Protein 5XV0 (pdb70)

Secondary structure (DSSP, 8-state):
-------TT-SSS-EEEEEEEE-TTSBSS-TT--------HHHHHHHHHHHHH-SEEEEEHHHHHHH--------HHHHHHHHHTTS-SS-EEEEE-TT----TT-HHHHSSSS-EEEEE-TTS-HHHHHHHHTTSEEEE-SSSS--HHHHHHHHHHTT--EEEEEE-HHHHHHHHHTT--SEEEEEE-SEE---TTS-BSS-SS---GGGPEEEEEEEEEEETTEEEEEEEEEEE--/----EEEEEEEEETTSBSS-TT--------HHHHHHHHHHHHH-SEEEEEHHHHHHH--------HHHHHHHHHTT--SS-EEEEE-TT----TT-HHHHSSSS-EEEEEETTS-HHHHHHHHTTSEEEEESSSS--HHHHHHHHHHTT--EEEEEE-HHHHHHHHHTT--SEEEEEEESEE---TTS-BSS-SS---TT--EEEEEEEEEEETTEEEEEEEE-/----EEEEEEEE-SS-BSS-TT------S-HHHHHHHHHHHHH-SEEEEEHHHHHHT--------HHHHHHHHHTTS-SS-EEEEE-TT----TTSHHHHSSSS-EEEEEESSS-HHHHHHHHTTSEEEEEESSS--HHHHHHHHHHTT--EEEE---HHHHHHHHHHT---EEEEEE-SEE--SSSS-BSS-SS---TT--EE--EEEEEEETTEEEEEEE--/---EEEEE--EETT-BSS-TT--------HHHHHHHHHHHHH-SEEEEEHHHHHHH--------HHHHHHHHHTTS-SS-EEEEE-TT----TTSHHHHSS-S-EEEEEESSS-HHHHHHHTTTSB--EEESSS--HHHHHHHHHHTT--EEEE-S-SHHHHHHHHHT--SEEEEEEESEE---SSS-BSS-SS---GGG-EE--EEEEEEETTEEEEEEE--/---EEEEEEEEETTSBSS-TT--------HHHHHHHHHHHHH-SEEEEEHHHHHHH--------HHHHHHHHHTTS-SS-EEEEE-TT----TT-HHHHSSSS-EEEEEETTS-HHHHHHHHTTSEEEEESSSS--HHHHHHHHHHTT--EEEEEE-HHHHHHHHHTT--SEEEEEEESEE---TTS-BSS-SS---TTS-EEEEEEEEEEETTEEEEEEEE-/---S----TT-SSS-EEEEEEEE-TTSBSS-TT------S-HHHHHHHHHHHHH-SEEEEEHHHHHHH--------HHHHHHHHHTTS-SS-EEEEE-TT----TT-HHHHSSSS-EEEEE-TTS-HHHHHHHHTTSEEEE-SSSS--HHHHHHHHHHTT--EEEEEE-HHHHHHHHHTT--SEEEEEE-SEE---TTS-BSS-SS---GGGPEEEEEEEEEEETTEEEEEEEEEEE--

B-factor: mean 44.78, std 20.6, range [16.48, 309.25]

Sequence (1371 aa):
GSHHHHHHGSMDRPFIFINSAMSADGKLSTKERKQVKISGKLNFERMDELRAHADAIMVGIGTVLADDPSLTVKSPERKAARKAAGKSENPVRVVVDSSARTPLNADIFKKGEGLRIIAVSNSAPEEKIRMLEEKALVIKTGAFRVDLTELAAKLKEMGINSLMVEGGATLNWGMLSAGLVDEVYTFVGNLIIGGKTAPTFTDGEGFTENELLGLELSSAEKIEDGILLKWKVKGKKNMDRPFIFINSAMSADGKLSTKERKQVKISGKLNFERMDELRAHADAIMVGIGTVLADDPSLTVKSPERKAARKAAGKSENPVRVVVDSSARTPLNADIFKKGEGLRIIAVSNSAPEEKIRMLEEKALVIKTGAFRVDLTELAAKLKEMGINSLMVEGGATLNWGMLSAGLVDEVYTFVGNLIIGGKTAPTFTDGEGFTENELLGLELSSAEKIEDGILLKWKVKMDRPFIFINSAMSADGKLSTKERKQVKISGKLNFERMDELRAHADAIMVGIGTVLADDPSLTVKSPERKAARKAAGKSENPVRVVVDSSARTPLNADIFKKGEGLRIIAVSNSAPEEKIRMLEEKALVIKTGAFRVDLTELAAKLKEMGINSLMVEGGATLNWGMLSAGLVDEVYTFVGNLIIGGKTAPTFTDGEGFTENELLGLELSSAEKIEDGILLKWKVKDRPFIFINSAMSADGKLSTKERKQVKISGKLNFERMDELRAHADAIMVGIGTVLADDPSLTVKSPERKAARKAAGKSENPVRVVVDSSARTPLNADIFKKGEGLRIIAVSNSAPEEKIRMLEEKALVIKTGAFRVDLTELAAKLKEMGINSLMVEGGATLNWGMLSAGLVDEVYTFVGNLIIGGKTAPTFTDGEGFTENELLGLELSSAEKIEDGILLKWKVKDRPFIFINSAMSADGKLSTKERKQVKISGKLNFERMDELRAHADAIMVGIGTVLADDPSLTVKSPERKAARKAAGKSENPVRVVVDSSARTPLNADIFKKGEGLRIIAVSNSAPEEKIRMLEEKALVIKTGAFRVDLTELAAKLKEMGINSLMVEGGATLNWGMLSAGLVDEVYTFVGNLIIGGKTAPTFTDGEGFTENELLGLELSSAEKIEDGILLKWKVKRGSHHHHHHGSMDRPFIFINSAMSADGKLSTKERKQVKISGKLNFERMDELRAHADAIMVGIGTVLADDPSLTVKSPERKAARKAAGKSENPVRVVVDSSARTPLNADIFKKGEGLRIIAVSNSAPEEKIRMLEEKALVIKTGAFRVDLTELAAKLKEMGINSLMVEGGATLNWGMLSAGLVDEVYTFVGNLIIGGKTAPTFTDGEGFTENELLGLELSSAEKIEDGILLKWKVKGKKN

Organism: Methanosarcina mazei (strain ATCC BAA-159 / DSM 3647 / Goe1 / Go1 / JCM 11833 / OCM 88) (NCBI:txid192952)

Structure (mmCIF, N/CA/C/O backbone):
data_5XV0
#
_entry.id   5XV0
#
_cell.length_a   117.098
_cell.length_b   117.098
_cell.length_c   380.382
_cell.angle_alpha   90.00
_cell.angle_beta   90.00
_cell.angle_gamma   120.00
#
_symmetry.space_group_name_H-M   'H 3'
#
loop_
_entity.id
_entity.type
_entity.pdbx_description
1 polymer 'Conserved protein'
2 non-polymer 'NADP NICOTINAMIDE-ADENINE-DINUCLEOTIDE PHOSPHATE'
3 water water
#
loop_
_atom_site.group_PDB
_atom_site.id
_atom_site.type_symbol
_atom_site.label_atom_id
_atom_site.label_alt_id
_atom_site.label_comp_id
_atom_site.label_asym_id
_atom_site.label_entity_id
_atom_site.label_seq_id
_atom_site.pdbx_PDB_ins_code
_atom_site.Cartn_x
_atom_site.Cartn_y
_atom_site.Cartn_z
_atom_site.occupancy
_atom_site.B_iso_or_equiv
_atom_site.auth_seq_id
_atom_site.auth_comp_id
_atom_site.auth_asym_id
_atom_site.auth_atom_id
_atom_site.pdbx_PDB_model_num
ATOM 1 N N . GLY A 1 3 ? -8.126 20.000 13.569 1.00 52.08 -9 GLY A N 1
ATOM 2 C CA . GLY A 1 3 ? -7.681 19.398 12.272 1.00 47.83 -9 GLY A CA 1
ATOM 3 C C . GLY A 1 3 ? -6.247 19.723 11.882 1.00 48.91 -9 GLY A C 1
ATOM 4 O O . GLY A 1 3 ? -5.694 20.757 12.285 1.00 49.54 -9 GLY A O 1
ATOM 5 N N . SER A 1 4 ? -5.660 18.826 11.091 1.00 42.46 -8 SER A N 1
ATOM 6 C CA . SER A 1 4 ? -4.299 18.943 10.586 1.00 41.22 -8 SER A CA 1
ATOM 7 C C . SER A 1 4 ? -4.235 19.482 9.136 1.00 38.73 -8 SER A C 1
ATOM 8 O O . SER A 1 4 ? -3.167 19.923 8.686 1.00 33.24 -8 SER A O 1
ATOM 11 N N . HIS A 1 5 ? -5.368 19.458 8.422 1.00 37.80 -7 HIS A N 1
ATOM 12 C CA . HIS A 1 5 ? -5.401 19.838 6.994 1.00 38.83 -7 HIS A CA 1
ATOM 13 C C . HIS A 1 5 ? -5.271 21.347 6.814 1.00 37.12 -7 HIS A C 1
ATOM 14 O O . HIS A 1 5 ? -6.008 22.119 7.412 1.00 35.86 -7 HIS A O 1
ATOM 21 N N . HIS A 1 6 ? -4.360 21.729 5.932 1.00 37.39 -6 HIS A N 1
ATOM 22 C CA . HIS A 1 6 ? -4.072 23.123 5.627 1.00 39.78 -6 HIS A CA 1
ATOM 23 C C . HIS A 1 6 ? -5.003 23.592 4.487 1.00 39.96 -6 HIS A C 1
ATOM 24 O O . HIS A 1 6 ? -4.804 23.254 3.307 1.00 36.08 -6 HIS A O 1
ATOM 31 N N . HIS A 1 7 ? -6.014 24.375 4.869 1.00 40.74 -5 HIS A N 1
ATOM 32 C CA . HIS A 1 7 ? -7.049 24.897 3.957 1.00 43.42 -5 HIS A CA 1
ATOM 33 C C . HIS A 1 7 ? -6.472 25.862 2.908 1.00 44.18 -5 HIS A C 1
ATOM 34 O O . HIS A 1 7 ? -6.018 26.973 3.219 1.00 43.06 -5 HIS A O 1
ATOM 41 N N . HIS A 1 8 ? -6.474 25.417 1.658 1.00 43.96 -4 HIS A N 1
ATOM 42 C CA . HIS A 1 8 ? -6.021 26.256 0.554 1.00 45.33 -4 HIS A CA 1
ATOM 43 C C . HIS A 1 8 ? -7.103 27.278 0.164 1.00 46.05 -4 HIS A C 1
ATOM 44 O O . HIS A 1 8 ? -8.295 27.113 0.471 1.00 47.58 -4 HIS A O 1
ATOM 51 N N . HIS A 1 9 ? -6.651 28.359 -0.459 1.00 46.59 -3 HIS A N 1
ATOM 52 C CA . HIS A 1 9 ? -7.513 29.421 -0.977 1.00 46.65 -3 HIS A CA 1
ATOM 53 C C . HIS A 1 9 ? -6.974 29.781 -2.374 1.00 46.36 -3 HIS A C 1
ATOM 54 O O . HIS A 1 9 ? -6.050 29.119 -2.871 1.00 39.69 -3 HIS A O 1
ATOM 61 N N . HIS A 1 10 ? -7.541 30.804 -3.014 1.00 47.10 -2 HIS A N 1
ATOM 62 C CA . HIS A 1 10 ? -7.106 31.208 -4.376 1.00 48.89 -2 HIS A CA 1
ATOM 63 C C . HIS A 1 10 ? -5.666 31.748 -4.501 1.00 47.39 -2 HIS A C 1
ATOM 64 O O . HIS A 1 10 ? -5.107 31.763 -5.603 1.00 45.73 -2 HIS A O 1
ATOM 71 N N . GLY A 1 11 ? -5.091 32.194 -3.383 1.00 47.42 -1 GLY A N 1
ATOM 72 C CA . GLY A 1 11 ? -3.685 32.626 -3.302 1.00 48.40 -1 GLY A CA 1
ATOM 73 C C . GLY A 1 11 ? -2.653 31.590 -2.827 1.00 50.49 -1 GLY A C 1
ATOM 74 O O . GLY A 1 11 ? -1.465 31.932 -2.699 1.00 54.72 -1 GLY A O 1
ATOM 75 N N . SER A 1 12 ? -3.070 30.346 -2.552 1.00 44.66 0 SER A N 1
ATOM 76 C CA . SER A 1 12 ? -2.113 29.268 -2.191 1.00 42.93 0 SER A CA 1
ATOM 77 C C . SER A 1 12 ? -1.263 28.896 -3.411 1.00 40.48 0 SER A C 1
ATOM 78 O O . SER A 1 12 ? -1.803 28.750 -4.497 1.00 43.89 0 SER A O 1
ATOM 81 N N . MET A 1 13 ? 0.047 28.725 -3.224 1.00 39.11 1 MET A N 1
ATOM 82 C CA . MET A 1 13 ? 1.005 28.624 -4.344 1.00 38.11 1 MET A CA 1
ATOM 83 C C . MET A 1 13 ? 1.173 27.205 -4.930 1.00 37.73 1 MET A C 1
ATOM 84 O O . MET A 1 13 ? 1.603 27.063 -6.066 1.00 37.27 1 MET A O 1
ATOM 89 N N . ASP A 1 14 ? 0.851 26.161 -4.164 1.00 35.17 2 ASP A N 1
ATOM 90 C CA . ASP A 1 14 ? 1.096 24.768 -4.603 1.00 35.77 2 ASP A CA 1
ATOM 91 C C . ASP A 1 14 ? 0.037 24.207 -5.576 1.00 32.26 2 ASP A C 1
ATOM 92 O O . ASP A 1 14 ? 0.344 23.368 -6.429 1.00 35.92 2 ASP A O 1
ATOM 97 N N . ARG A 1 15 ? -1.209 24.604 -5.387 1.00 26.60 3 ARG A N 1
ATOM 98 C CA . ARG A 1 15 ? -2.327 24.031 -6.134 1.00 26.23 3 ARG A CA 1
ATOM 99 C C . ARG A 1 15 ? -3.562 24.934 -6.035 1.00 25.98 3 ARG A C 1
ATOM 100 O O . ARG A 1 15 ? -3.635 25.778 -5.127 1.00 23.86 3 ARG A O 1
ATOM 108 N N . PRO A 1 16 ? -4.564 24.697 -6.909 1.00 26.07 4 PRO A N 1
ATOM 109 C CA . PRO A 1 16 ? -5.859 25.351 -6.740 1.00 24.85 4 PRO A CA 1
ATOM 110 C C . PRO A 1 16 ? -6.539 24.990 -5.433 1.00 25.58 4 PRO A C 1
ATOM 111 O O . PRO A 1 16 ? -6.199 23.977 -4.796 1.00 25.04 4 PRO A O 1
ATOM 115 N N . PHE A 1 17 ? -7.474 25.840 -5.006 1.00 23.28 5 PHE A N 1
ATOM 116 C CA . PHE A 1 17 ? -8.517 25.437 -4.111 1.00 21.84 5 PHE A CA 1
ATOM 117 C C . PHE A 1 17 ? -9.279 24.323 -4.859 1.00 23.58 5 PHE A C 1
ATOM 118 O O . PHE A 1 17 ? -9.562 24.472 -6.052 1.00 23.51 5 PHE A O 1
ATOM 126 N N . ILE A 1 18 ? -9.560 23.223 -4.170 1.00 23.36 6 ILE A N 1
ATOM 127 C CA . ILE A 1 18 ? -10.167 22.030 -4.783 1.00 23.31 6 ILE A CA 1
ATOM 128 C C . ILE A 1 18 ? -11.370 21.611 -3.987 1.00 22.27 6 ILE A C 1
ATOM 129 O O . ILE A 1 18 ? -11.289 21.393 -2.763 1.00 24.54 6 ILE A O 1
ATOM 134 N N . PHE A 1 19 ? -12.485 21.451 -4.683 1.00 22.46 7 PHE A N 1
ATOM 135 C CA . PHE A 1 19 ? -13.693 20.976 -4.049 1.00 22.50 7 PHE A CA 1
ATOM 136 C C . PHE A 1 19 ? -14.343 19.891 -4.903 1.00 22.28 7 PHE A C 1
ATOM 137 O O . PHE A 1 19 ? -14.311 19.958 -6.121 1.00 21.79 7 PHE A O 1
ATOM 145 N N . ILE A 1 20 ? -14.929 18.904 -4.232 1.00 21.63 8 ILE A N 1
ATOM 146 C CA . ILE A 1 20 ? -15.744 17.896 -4.896 1.00 22.21 8 ILE A CA 1
ATOM 147 C C . ILE A 1 20 ? -17.203 18.289 -4.760 1.00 20.84 8 ILE A C 1
ATOM 148 O O . ILE A 1 20 ? -17.645 18.654 -3.668 1.00 21.21 8 ILE A O 1
ATOM 153 N N . ASN A 1 21 ? -17.930 18.235 -5.871 1.00 21.82 9 ASN A N 1
ATOM 154 C CA . ASN A 1 21 ? -19.379 18.425 -5.874 1.00 22.59 9 ASN A CA 1
ATOM 155 C C . ASN A 1 21 ? -19.998 17.224 -6.587 1.00 21.55 9 ASN A C 1
ATOM 156 O O . ASN A 1 21 ? -19.715 16.993 -7.771 1.00 22.85 9 ASN A O 1
ATOM 161 N N . SER A 1 22 ? -20.776 16.450 -5.842 1.00 21.84 10 SER A N 1
ATOM 162 C CA . SER A 1 22 ? -21.494 15.276 -6.367 1.00 25.09 10 SER A CA 1
ATOM 163 C C . SER A 1 22 ? -22.900 15.214 -5.853 1.00 24.76 10 SER A C 1
ATOM 164 O O . SER A 1 22 ? -23.267 15.885 -4.879 1.00 26.43 10 SER A O 1
ATOM 167 N N . ALA A 1 23 ? -23.674 14.368 -6.515 1.00 24.77 11 ALA A N 1
ATOM 168 C CA . ALA A 1 23 ? -24.995 13.981 -6.077 1.00 25.05 11 ALA A CA 1
ATOM 169 C C . ALA A 1 23 ? -24.984 12.450 -5.854 1.00 24.99 11 ALA A C 1
ATOM 170 O O . ALA A 1 23 ? -24.550 11.693 -6.739 1.00 23.13 11 ALA A O 1
ATOM 172 N N . MET A 1 24 ? -25.434 12.011 -4.673 1.00 21.88 12 MET A N 1
ATOM 173 C CA . MET A 1 24 ? -25.498 10.596 -4.355 1.00 22.82 12 MET A CA 1
ATOM 174 C C . MET A 1 24 ? -26.838 10.205 -3.757 1.00 22.64 12 MET A C 1
ATOM 175 O O . MET A 1 24 ? -27.580 11.038 -3.232 1.00 21.08 12 MET A O 1
ATOM 180 N N . SER A 1 25 ? -27.123 8.909 -3.831 1.00 22.63 13 SER A N 1
ATOM 181 C CA . SER A 1 25 ? -28.310 8.343 -3.237 1.00 21.95 13 SER A CA 1
ATOM 182 C C . SER A 1 25 ? -28.169 8.347 -1.707 1.00 21.68 13 SER A C 1
ATOM 183 O O . SER A 1 25 ? -27.095 8.634 -1.175 1.00 21.56 13 SER A O 1
ATOM 186 N N . ALA A 1 26 ? -29.260 8.065 -1.005 1.00 21.50 14 ALA A N 1
ATOM 187 C CA . ALA A 1 26 ? -29.242 7.965 0.467 1.00 22.15 14 ALA A CA 1
ATOM 188 C C . ALA A 1 26 ? -28.290 6.894 0.988 1.00 22.22 14 ALA A C 1
ATOM 189 O O . ALA A 1 26 ? -27.836 6.971 2.147 1.00 22.51 14 ALA A O 1
ATOM 191 N N . ASP A 1 27 ? -28.024 5.896 0.151 1.00 21.95 15 ASP A N 1
ATOM 192 C CA . ASP A 1 27 ? -27.082 4.820 0.461 1.00 23.18 15 ASP A CA 1
ATOM 193 C C . ASP A 1 27 ? -25.699 5.018 -0.139 1.00 21.84 15 ASP A C 1
ATOM 194 O O . ASP A 1 27 ? -24.874 4.085 -0.123 1.00 23.30 15 ASP A O 1
ATOM 199 N N . GLY A 1 28 ? -25.426 6.225 -0.640 1.00 22.43 16 GLY A N 1
ATOM 200 C CA . GLY A 1 28 ? -24.074 6.615 -1.036 1.00 21.69 16 GLY A CA 1
ATOM 201 C C . GLY A 1 28 ? -23.659 6.294 -2.452 1.00 20.90 16 GLY A C 1
ATOM 202 O O . GLY A 1 28 ? -22.456 6.353 -2.744 1.00 19.71 16 GLY A O 1
ATOM 203 N N . LYS A 1 29 ? -24.613 5.971 -3.338 1.00 19.77 17 LYS A N 1
ATOM 204 C CA . LYS A 1 29 ? -24.272 5.581 -4.714 1.00 19.18 17 LYS A CA 1
ATOM 205 C C . LYS A 1 29 ? -24.357 6.732 -5.683 1.00 20.80 17 LYS A C 1
ATOM 206 O O . LYS A 1 29 ? -25.235 7.602 -5.552 1.00 19.40 17 LYS A O 1
ATOM 212 N N . LEU A 1 30 ? -23.449 6.740 -6.660 1.00 19.95 18 LEU A N 1
ATOM 213 C CA . LEU A 1 30 ? -23.446 7.767 -7.707 1.00 22.43 18 LEU A CA 1
ATOM 214 C C . LEU A 1 30 ? -24.238 7.357 -8.953 1.00 22.80 18 LEU A C 1
ATOM 215 O O . LEU A 1 30 ? -24.665 8.214 -9.716 1.00 21.33 18 LEU A O 1
ATOM 220 N N . SER A 1 31 ? -24.417 6.051 -9.152 1.00 22.01 19 SER A N 1
ATOM 221 C CA . SER A 1 31 ? -25.118 5.499 -10.324 1.00 23.10 19 SER A CA 1
ATOM 222 C C . SER A 1 31 ? -25.465 4.054 -9.995 1.00 22.99 19 SER A C 1
ATOM 223 O O . SER A 1 31 ? -25.088 3.583 -8.905 1.00 21.37 19 SER A O 1
ATOM 226 N N . THR A 1 32 ? -26.176 3.348 -10.893 1.00 23.56 20 THR A N 1
ATOM 227 C CA . THR A 1 32 ? -26.518 1.943 -10.667 1.00 24.07 20 THR A CA 1
ATOM 228 C C . THR A 1 32 ? -25.310 1.004 -10.785 1.00 25.83 20 THR A C 1
ATOM 229 O O . THR A 1 32 ? -24.234 1.380 -11.266 1.00 25.66 20 THR A O 1
ATOM 233 N N . LYS A 1 33 ? -25.518 -0.245 -10.371 1.00 29.61 21 LYS A N 1
ATOM 234 C CA . LYS A 1 33 ? -24.569 -1.340 -10.624 1.00 33.04 21 LYS A CA 1
ATOM 235 C C . LYS A 1 33 ? -24.171 -1.448 -12.085 1.00 33.35 21 LYS A C 1
ATOM 236 O O . LYS A 1 33 ? -23.097 -1.932 -12.374 1.00 34.10 21 LYS A O 1
ATOM 242 N N . GLU A 1 34 ? -25.042 -1.000 -12.995 1.00 35.06 22 GLU A N 1
ATOM 243 C CA . GLU A 1 34 ? -24.770 -1.012 -14.431 1.00 40.96 22 GLU A CA 1
ATOM 244 C C . GLU A 1 34 ? -24.076 0.300 -14.876 1.00 38.69 22 GLU A C 1
ATOM 245 O O . GLU A 1 34 ? -23.976 0.557 -16.072 1.00 34.95 22 GLU A O 1
ATOM 251 N N . ARG A 1 35 ? -23.615 1.115 -13.922 1.00 37.16 23 ARG A N 1
ATOM 252 C CA . ARG A 1 35 ? -23.064 2.455 -14.183 1.00 40.40 23 ARG A CA 1
ATOM 253 C C . ARG A 1 35 ? -23.978 3.331 -15.035 1.00 41.47 23 ARG A C 1
ATOM 254 O O . ARG A 1 35 ? -23.501 4.095 -15.879 1.00 43.35 23 ARG A O 1
ATOM 262 N N . LYS A 1 36 ? -25.288 3.206 -14.821 1.00 42.18 24 LYS A N 1
ATOM 263 C CA . LYS A 1 36 ? -26.265 4.036 -15.521 1.00 44.26 24 LYS A CA 1
ATOM 264 C C . LYS A 1 36 ? -26.563 5.245 -14.649 1.00 40.82 24 LYS A C 1
ATOM 265 O O . LYS A 1 36 ? -26.779 5.112 -13.445 1.00 38.44 24 LYS A O 1
ATOM 271 N N . GLN A 1 37 ? -26.536 6.414 -15.276 1.00 37.73 25 GLN A N 1
ATOM 272 C CA . GLN A 1 37 ? -26.900 7.665 -14.650 1.00 40.04 25 GLN A CA 1
ATOM 273 C C . GLN A 1 37 ? -28.386 7.657 -14.343 1.00 36.94 25 GLN A C 1
ATOM 274 O O . GLN A 1 37 ? -29.207 7.351 -15.210 1.00 35.84 25 GLN A O 1
ATOM 280 N N . VAL A 1 38 ? -28.737 7.977 -13.102 1.00 34.54 26 VAL A N 1
ATOM 281 C CA . VAL A 1 38 ? -30.136 8.109 -12.730 1.00 35.82 26 VAL A CA 1
ATOM 282 C C . VAL A 1 38 ? -30.416 9.469 -12.112 1.00 35.00 26 VAL A C 1
ATOM 283 O O . VAL A 1 38 ? -29.477 10.217 -11.770 1.00 34.48 26 VAL A O 1
ATOM 287 N N . LYS A 1 39 ? -31.708 9.774 -11.996 1.00 34.77 27 LYS A N 1
ATOM 288 C CA . LYS A 1 39 ? -32.211 11.006 -11.365 1.00 37.30 27 LYS A CA 1
ATOM 289 C C . LYS A 1 39 ? -32.012 10.961 -9.853 1.00 34.15 27 LYS A C 1
ATOM 290 O O . LYS A 1 39 ? -32.765 10.313 -9.122 1.00 31.65 27 LYS A O 1
ATOM 296 N N . ILE A 1 40 ? -30.998 11.668 -9.386 1.00 31.35 28 ILE A N 1
ATOM 297 C CA . ILE A 1 40 ? -30.771 11.842 -7.963 1.00 30.34 28 ILE A CA 1
ATOM 298 C C . ILE A 1 40 ? -31.349 13.183 -7.504 1.00 31.31 28 ILE A C 1
ATOM 299 O O . ILE A 1 40 ? -31.956 13.272 -6.437 1.00 34.17 28 ILE A O 1
ATOM 304 N N . SER A 1 41 ? -31.133 14.233 -8.276 1.00 31.77 29 SER A N 1
ATOM 305 C CA . SER A 1 41 ? -31.523 15.570 -7.835 1.00 35.71 29 SER A CA 1
ATOM 306 C C . SER A 1 41 ? -32.436 16.226 -8.830 1.00 33.87 29 SER A C 1
ATOM 307 O O . SER A 1 41 ? -32.600 15.748 -9.927 1.00 35.74 29 SER A O 1
ATOM 310 N N . GLY A 1 42 ? -32.993 17.358 -8.441 1.00 35.06 30 GLY A N 1
ATOM 311 C CA . GLY A 1 42 ? -33.980 18.042 -9.246 1.00 34.97 30 GLY A CA 1
ATOM 312 C C . GLY A 1 42 ? -33.443 19.367 -9.707 1.00 33.45 30 GLY A C 1
ATOM 313 O O . GLY A 1 42 ? -32.256 19.661 -9.545 1.00 30.98 30 GLY A O 1
ATOM 314 N N . LYS A 1 43 ? -34.358 20.179 -10.225 1.00 34.10 31 LYS A N 1
ATOM 315 C CA . LYS A 1 43 ? -34.032 21.448 -10.888 1.00 36.78 31 LYS A CA 1
ATOM 316 C C . LYS A 1 43 ? -33.243 22.388 -10.004 1.00 31.94 31 LYS A C 1
ATOM 317 O O . LYS A 1 43 ? -32.360 23.053 -10.494 1.00 31.83 31 LYS A O 1
ATOM 323 N N . LEU A 1 44 ? -33.564 22.442 -8.713 1.00 30.45 32 LEU A N 1
ATOM 324 C CA . LEU A 1 44 ? -32.941 23.405 -7.801 1.00 31.01 32 LEU A CA 1
ATOM 325 C C . LEU A 1 44 ? -31.487 23.055 -7.525 1.00 28.98 32 LEU A C 1
ATOM 326 O O . LEU A 1 44 ? -30.622 23.929 -7.553 1.00 26.42 32 LEU A O 1
ATOM 331 N N . ASN A 1 45 ? -31.205 21.780 -7.259 1.00 26.42 33 ASN A N 1
ATOM 332 C CA . ASN A 1 45 ? -29.805 21.359 -7.165 1.00 27.44 33 ASN A CA 1
ATOM 333 C C . ASN A 1 45 ? -29.062 21.555 -8.490 1.00 27.18 33 ASN A C 1
ATOM 334 O O . ASN A 1 45 ? -27.905 21.969 -8.482 1.00 27.48 33 ASN A O 1
ATOM 339 N N . PHE A 1 46 ? -29.711 21.271 -9.617 1.00 29.16 34 PHE A N 1
ATOM 340 C CA . PHE A 1 46 ? -29.099 21.548 -10.914 1.00 32.22 34 PHE A CA 1
ATOM 341 C C . PHE A 1 46 ? -28.759 23.035 -11.082 1.00 30.85 34 PHE A C 1
ATOM 342 O O . PHE A 1 46 ? -27.706 23.360 -11.598 1.00 27.77 34 PHE A O 1
ATOM 350 N N . GLU A 1 47 ? -29.621 23.935 -10.628 1.00 28.85 35 GLU A N 1
ATOM 351 C CA . GLU A 1 47 ? -29.280 25.369 -10.696 1.00 29.98 35 GLU A CA 1
ATOM 352 C C . GLU A 1 47 ? -28.088 25.763 -9.805 1.00 28.30 35 GLU A C 1
ATOM 353 O O . GLU A 1 47 ? -27.265 26.539 -10.239 1.00 28.44 35 GLU A O 1
ATOM 359 N N . ARG A 1 48 ? -28.050 25.271 -8.564 1.00 27.14 36 ARG A N 1
ATOM 360 C CA . ARG A 1 48 ? -26.900 25.447 -7.650 1.00 29.51 36 ARG A CA 1
ATOM 361 C C . ARG A 1 48 ? -25.609 24.924 -8.293 1.00 29.06 36 ARG A C 1
ATOM 362 O O . ARG A 1 48 ? -24.569 25.595 -8.284 1.00 27.69 36 ARG A O 1
ATOM 370 N N . MET A 1 49 ? -25.703 23.701 -8.811 1.00 31.34 37 MET A N 1
ATOM 371 C CA . MET A 1 49 ? -24.616 23.055 -9.560 1.00 32.72 37 MET A CA 1
ATOM 372 C C . MET A 1 49 ? -24.125 23.931 -10.726 1.00 28.78 37 MET A C 1
ATOM 373 O O . MET A 1 49 ? -22.914 24.054 -10.953 1.00 27.06 37 MET A O 1
ATOM 378 N N . ASP A 1 50 ? -25.053 24.512 -11.473 1.00 26.60 38 ASP A N 1
ATOM 379 C CA . ASP A 1 50 ? -24.709 25.354 -12.623 1.00 27.42 38 ASP A CA 1
ATOM 380 C C . ASP A 1 50 ? -24.040 26.675 -12.199 1.00 27.31 38 ASP A C 1
ATOM 381 O O . ASP A 1 50 ? -23.090 27.103 -12.851 1.00 27.42 38 ASP A O 1
ATOM 386 N N . GLU A 1 51 ? -24.502 27.275 -11.099 1.00 30.07 39 GLU A N 1
ATOM 387 C CA . GLU A 1 51 ? -23.854 28.443 -10.458 1.00 34.29 39 GLU A CA 1
ATOM 388 C C . GLU A 1 51 ? -22.428 28.160 -10.041 1.00 28.71 39 GLU A C 1
ATOM 389 O O . GLU A 1 51 ? -21.547 28.945 -10.324 1.00 26.11 39 GLU A O 1
ATOM 395 N N . LEU A 1 52 ? -22.208 27.030 -9.365 1.00 30.28 40 LEU A N 1
ATOM 396 C CA . LEU A 1 52 ? -20.843 26.573 -9.016 1.00 27.10 40 LEU A CA 1
ATOM 397 C C . LEU A 1 52 ? -19.904 26.387 -10.191 1.00 26.45 40 LEU A C 1
ATOM 398 O O . LEU A 1 52 ? -18.801 26.905 -10.167 1.00 26.30 40 LEU A O 1
ATOM 403 N N . ARG A 1 53 ? -20.304 25.605 -11.194 1.00 25.61 41 ARG A N 1
ATOM 404 C CA . ARG A 1 53 ? -19.551 25.509 -12.436 1.00 25.17 41 ARG A CA 1
ATOM 405 C C . ARG A 1 53 ? -19.152 26.893 -12.953 1.00 23.80 41 ARG A C 1
ATOM 406 O O . ARG A 1 53 ? -18.018 27.066 -13.338 1.00 21.78 41 ARG A O 1
ATOM 414 N N . ALA A 1 54 ? -20.078 27.852 -12.921 1.00 23.71 42 ALA A N 1
ATOM 415 C CA . ALA A 1 54 ? -19.829 29.190 -13.466 1.00 23.53 42 ALA A CA 1
ATOM 416 C C . ALA A 1 54 ? -18.722 29.941 -12.732 1.00 23.85 42 ALA A C 1
ATOM 417 O O . ALA A 1 54 ? -18.011 30.765 -13.337 1.00 24.59 42 ALA A O 1
ATOM 419 N N . HIS A 1 55 ? -18.591 29.685 -11.433 1.00 23.59 43 HIS A N 1
ATOM 420 C CA . HIS A 1 55 ? -17.574 30.337 -10.641 1.00 23.83 43 HIS A CA 1
ATOM 421 C C . HIS A 1 55 ? -16.259 29.602 -10.542 1.00 26.32 43 HIS A C 1
ATOM 422 O O . HIS A 1 55 ? -15.302 30.158 -10.005 1.00 25.88 43 HIS A O 1
ATOM 429 N N . ALA A 1 56 ? -16.202 28.362 -11.027 1.00 25.35 44 ALA A N 1
ATOM 430 C CA . ALA A 1 56 ? -14.939 27.598 -11.080 1.00 25.27 44 ALA A CA 1
ATOM 431 C C . ALA A 1 56 ? -14.043 28.064 -12.197 1.00 25.96 44 ALA A C 1
ATOM 432 O O . ALA A 1 56 ? -14.531 28.537 -13.226 1.00 25.97 44 ALA A O 1
ATOM 434 N N . ASP A 1 57 ? -12.721 27.905 -12.050 1.00 24.43 45 ASP A N 1
ATOM 435 C CA . ASP A 1 57 ? -11.812 28.137 -13.165 1.00 23.74 45 ASP A CA 1
ATOM 436 C C . ASP A 1 57 ? -11.688 26.886 -14.030 1.00 24.14 45 ASP A C 1
ATOM 437 O O . ASP A 1 57 ? -11.347 26.964 -15.202 1.00 21.41 45 ASP A O 1
ATOM 442 N N . ALA A 1 58 ? -11.948 25.720 -13.449 1.00 23.33 46 ALA A N 1
ATOM 443 C CA . ALA A 1 58 ? -11.798 24.464 -14.182 1.00 22.94 46 ALA A CA 1
ATOM 444 C C . ALA A 1 58 ? -12.679 23.391 -13.528 1.00 21.43 46 ALA A C 1
ATOM 445 O O . ALA A 1 58 ? -12.939 23.441 -12.324 1.00 22.43 46 ALA A O 1
ATOM 447 N N . ILE A 1 59 ? -13.196 22.503 -14.360 1.00 21.98 47 ILE A N 1
ATOM 448 C CA . ILE A 1 59 ? -14.002 21.373 -13.948 1.00 23.38 47 ILE A CA 1
ATOM 449 C C . ILE A 1 59 ? -13.210 20.117 -14.355 1.00 23.22 47 ILE A C 1
ATOM 450 O O . ILE A 1 59 ? -12.773 20.024 -15.510 1.00 22.93 47 ILE A O 1
ATOM 455 N N . MET A 1 60 ? -13.051 19.173 -13.421 1.00 22.87 48 MET A N 1
ATOM 456 C CA . MET A 1 60 ? -12.317 17.912 -13.671 1.00 25.50 48 MET A CA 1
ATOM 457 C C . MET A 1 60 ? -13.212 16.691 -13.481 1.00 23.19 48 MET A C 1
ATOM 458 O O . MET A 1 60 ? -13.935 16.609 -12.499 1.00 21.60 48 MET A O 1
ATOM 463 N N . VAL A 1 61 ? -13.081 15.722 -14.373 1.00 22.29 49 VAL A N 1
ATOM 464 C CA . VAL A 1 61 ? -13.842 14.495 -14.296 1.00 23.74 49 VAL A CA 1
ATOM 465 C C . VAL A 1 61 ? -12.935 13.322 -14.699 1.00 23.52 49 VAL A C 1
ATOM 466 O O . VAL A 1 61 ? -11.938 13.522 -15.389 1.00 21.39 49 VAL A O 1
ATOM 470 N N . GLY A 1 62 ? -13.263 12.106 -14.264 1.00 24.42 50 GLY A N 1
ATOM 471 C CA . GLY A 1 62 ? -12.517 10.937 -14.701 1.00 23.40 50 GLY A CA 1
ATOM 472 C C . GLY A 1 62 ? -12.996 10.385 -16.044 1.00 24.86 50 GLY A C 1
ATOM 473 O O . GLY A 1 62 ? -14.147 10.597 -16.481 1.00 22.20 50 GLY A O 1
ATOM 474 N N . ILE A 1 63 ? -12.094 9.645 -16.685 1.00 23.59 51 ILE A N 1
ATOM 475 C CA . ILE A 1 63 ? -12.368 8.940 -17.935 1.00 24.78 51 ILE A CA 1
ATOM 476 C C . ILE A 1 63 ? -13.602 8.021 -17.831 1.00 25.15 51 ILE A C 1
ATOM 477 O O . ILE A 1 63 ? -14.343 7.896 -18.813 1.00 24.00 51 ILE A O 1
ATOM 482 N N . GLY A 1 64 ? -13.803 7.403 -16.664 1.00 23.40 52 GLY A N 1
ATOM 483 C CA . GLY A 1 64 ? -14.987 6.536 -16.411 1.00 27.20 52 GLY A CA 1
ATOM 484 C C . GLY A 1 64 ? -16.312 7.284 -16.619 1.00 25.94 52 GLY A C 1
ATOM 485 O O . GLY A 1 64 ? -17.261 6.749 -17.225 1.00 25.51 52 GLY A O 1
ATOM 486 N N . THR A 1 65 ? -16.360 8.539 -16.158 1.00 23.83 53 THR A N 1
ATOM 487 C CA . THR A 1 65 ? -17.542 9.416 -16.364 1.00 23.75 53 THR A CA 1
ATOM 488 C C . THR A 1 65 ? -17.699 9.801 -17.822 1.00 23.92 53 THR A C 1
ATOM 489 O O . THR A 1 65 ? -18.818 9.755 -18.368 1.00 24.93 53 THR A O 1
ATOM 493 N N . VAL A 1 66 ? -16.597 10.102 -18.495 1.00 23.10 54 VAL A N 1
ATOM 494 C CA . VAL A 1 66 ? -16.668 10.441 -19.911 1.00 24.27 54 VAL A CA 1
ATOM 495 C C . VAL A 1 66 ? -17.233 9.246 -20.687 1.00 27.37 54 VAL A C 1
ATOM 496 O O . VAL A 1 66 ? -18.164 9.409 -21.484 1.00 24.88 54 VAL A O 1
ATOM 500 N N . LEU A 1 67 ? -16.728 8.042 -20.405 1.00 27.01 55 LEU A N 1
ATOM 501 C CA . LEU A 1 67 ? -17.172 6.859 -21.149 1.00 27.24 55 LEU A CA 1
ATOM 502 C C . LEU A 1 67 ? -18.619 6.484 -20.825 1.00 26.87 55 LEU A C 1
ATOM 503 O O . LEU A 1 67 ? -19.354 6.130 -21.726 1.00 28.51 55 LEU A O 1
ATOM 508 N N . ALA A 1 68 ? -19.025 6.598 -19.571 1.00 26.86 56 ALA A N 1
ATOM 509 C CA . ALA A 1 68 ? -20.386 6.240 -19.173 1.00 28.45 56 ALA A CA 1
ATOM 510 C C . ALA A 1 68 ? -21.426 7.271 -19.627 1.00 28.96 56 ALA A C 1
ATOM 511 O O . ALA A 1 68 ? -22.485 6.887 -20.163 1.00 28.23 56 ALA A O 1
ATOM 513 N N . ASP A 1 69 ? -21.122 8.563 -19.422 1.00 27.44 57 ASP A N 1
ATOM 514 C CA . ASP A 1 69 ? -22.126 9.638 -19.524 1.00 30.08 57 ASP A CA 1
ATOM 515 C C . ASP A 1 69 ? -21.937 10.628 -20.667 1.00 30.15 57 ASP A C 1
ATOM 516 O O . ASP A 1 69 ? -22.874 11.344 -20.996 1.00 29.71 57 ASP A O 1
ATOM 521 N N . ASP A 1 70 ? -20.739 10.665 -21.256 1.00 29.36 58 ASP A N 1
ATOM 522 C CA . ASP A 1 70 ? -20.364 11.597 -22.297 1.00 30.87 58 ASP A CA 1
ATOM 523 C C . ASP A 1 70 ? -20.832 13.057 -22.028 1.00 29.82 58 ASP A C 1
ATOM 524 O O . ASP A 1 70 ? -21.415 13.696 -22.910 1.00 28.10 58 ASP A O 1
ATOM 529 N N . PRO A 1 71 ? -20.557 13.578 -20.818 1.00 28.42 59 PRO A N 1
ATOM 530 C CA . PRO A 1 71 ? -21.030 14.926 -20.464 1.00 29.32 59 PRO A CA 1
ATOM 531 C C . PRO A 1 71 ? -20.264 16.021 -21.225 1.00 28.79 59 PRO A C 1
ATOM 532 O O . PRO A 1 71 ? -19.098 15.811 -21.627 1.00 29.91 59 PRO A O 1
ATOM 536 N N . SER A 1 72 ? -20.908 17.160 -21.447 1.00 24.99 60 SER A N 1
ATOM 537 C CA . SER A 1 72 ? -20.216 18.311 -22.046 1.00 26.29 60 SER A CA 1
ATOM 538 C C . SER A 1 72 ? -19.391 19.144 -21.003 1.00 24.81 60 SER A C 1
ATOM 539 O O . SER A 1 72 ? -18.430 19.825 -21.380 1.00 22.78 60 SER A O 1
ATOM 542 N N . LEU A 1 73 ? -19.789 19.069 -19.727 1.00 25.57 61 LEU A N 1
ATOM 543 C CA . LEU A 1 73 ? -19.245 19.867 -18.610 1.00 28.79 61 LEU A CA 1
ATOM 544 C C . LEU A 1 73 ? -19.303 21.370 -18.883 1.00 28.75 61 LEU A C 1
ATOM 545 O O . LEU A 1 73 ? -18.396 22.112 -18.501 1.00 29.33 61 LEU A O 1
ATOM 550 N N . THR A 1 74 ? -20.356 21.805 -19.576 1.00 28.08 62 THR A N 1
ATOM 551 C CA . THR A 1 74 ? -20.557 23.211 -19.879 1.00 27.82 62 THR A CA 1
ATOM 552 C C . THR A 1 74 ? -21.474 23.852 -18.839 1.00 29.07 62 THR A C 1
ATOM 553 O O . THR A 1 74 ? -22.335 23.193 -18.242 1.00 28.27 62 THR A O 1
ATOM 557 N N . VAL A 1 75 ? -21.318 25.160 -18.676 1.00 26.91 63 VAL A N 1
ATOM 558 C CA . VAL A 1 75 ? -22.299 25.971 -17.992 1.00 26.72 63 VAL A CA 1
ATOM 559 C C . VAL A 1 75 ? -23.507 26.059 -18.925 1.00 28.55 63 VAL A C 1
ATOM 560 O O . VAL A 1 75 ? -23.338 26.299 -20.110 1.00 26.26 63 VAL A O 1
ATOM 564 N N . LYS A 1 76 ? -24.713 25.858 -18.393 1.00 33.28 64 LYS A N 1
ATOM 565 C CA . LYS A 1 76 ? -25.964 25.901 -19.194 1.00 38.76 64 LYS A CA 1
ATOM 566 C C . LYS A 1 76 ? -26.651 27.270 -19.266 1.00 41.14 64 LYS A C 1
ATOM 567 O O . LYS A 1 76 ? -26.998 27.709 -20.359 1.00 46.33 64 LYS A O 1
ATOM 573 N N . SER A 1 77 ? -26.809 27.960 -18.136 1.00 38.62 65 SER A N 1
ATOM 574 C CA . SER A 1 77 ? -27.483 29.287 -18.125 1.00 40.70 65 SER A CA 1
ATOM 575 C C . SER A 1 77 ? -26.828 30.325 -19.064 1.00 41.11 65 SER A C 1
ATOM 576 O O . SER A 1 77 ? -25.666 30.667 -18.873 1.00 36.20 65 SER A O 1
ATOM 579 N N . PRO A 1 78 ? -27.562 30.833 -20.072 1.00 43.17 66 PRO A N 1
ATOM 580 C CA . PRO A 1 78 ? -26.989 31.901 -20.923 1.00 42.41 66 PRO A CA 1
ATOM 581 C C . PRO A 1 78 ? -26.546 33.143 -20.158 1.00 42.32 66 PRO A C 1
ATOM 582 O O . PRO A 1 78 ? -25.563 33.790 -20.546 1.00 46.70 66 PRO A O 1
ATOM 586 N N . GLU A 1 79 ? -27.241 33.453 -19.067 1.00 42.17 67 GLU A N 1
ATOM 587 C CA . GLU A 1 79 ? -26.891 34.574 -18.196 1.00 44.06 67 GLU A CA 1
ATOM 588 C C . GLU A 1 79 ? -25.557 34.390 -17.466 1.00 40.15 67 GLU A C 1
ATOM 589 O O . GLU A 1 79 ? -24.802 35.354 -17.295 1.00 39.98 67 GLU A O 1
ATOM 595 N N . ARG A 1 80 ? -25.298 33.167 -16.995 1.00 36.63 68 ARG A N 1
ATOM 596 C CA . ARG A 1 80 ? -24.039 32.853 -16.308 1.00 34.15 68 ARG A CA 1
ATOM 597 C C . ARG A 1 80 ? -22.887 32.950 -17.304 1.00 31.79 68 ARG A C 1
ATOM 598 O O . ARG A 1 80 ? -21.826 33.489 -16.998 1.00 29.86 68 ARG A O 1
ATOM 606 N N . LYS A 1 81 ? -23.115 32.419 -18.498 1.00 32.05 69 LYS A N 1
ATOM 607 C CA . LYS A 1 81 ? -22.095 32.391 -19.556 1.00 33.76 69 LYS A CA 1
ATOM 608 C C . LYS A 1 81 ? -21.730 33.806 -20.048 1.00 32.11 69 LYS A C 1
ATOM 609 O O . LYS A 1 81 ? -20.551 34.127 -20.273 1.00 27.13 69 LYS A O 1
ATOM 615 N N . ALA A 1 82 ? -22.760 34.634 -20.196 1.00 33.28 70 ALA A N 1
ATOM 616 C CA . ALA A 1 82 ? -22.626 36.059 -20.553 1.00 30.70 70 ALA A CA 1
ATOM 617 C C . ALA A 1 82 ? -21.859 36.838 -19.518 1.00 29.42 70 ALA A C 1
ATOM 618 O O . ALA A 1 82 ? -21.039 37.696 -19.855 1.00 28.07 70 ALA A O 1
ATOM 620 N N . ALA A 1 83 ? -22.143 36.568 -18.240 1.00 29.95 71 ALA A N 1
ATOM 621 C CA . ALA A 1 83 ? -21.474 37.266 -17.159 1.00 29.38 71 ALA A CA 1
ATOM 622 C C . ALA A 1 83 ? -19.973 36.921 -17.071 1.00 27.23 71 ALA A C 1
ATOM 623 O O . ALA A 1 83 ? -19.143 37.821 -16.886 1.00 27.14 71 ALA A O 1
ATOM 625 N N . ARG A 1 84 ? -19.642 35.626 -17.191 1.00 27.11 72 ARG A N 1
ATOM 626 C CA . ARG A 1 84 ? -18.248 35.172 -17.346 1.00 25.07 72 ARG A CA 1
ATOM 627 C C . ARG A 1 84 ? -17.517 35.893 -18.505 1.00 25.83 72 ARG A C 1
ATOM 628 O O . ARG A 1 84 ? -16.431 36.452 -18.309 1.00 24.08 72 ARG A O 1
ATOM 636 N N . LYS A 1 85 ? -18.117 35.862 -19.699 1.00 25.53 73 LYS A N 1
ATOM 637 C CA . LYS A 1 85 ? -17.604 36.589 -20.870 1.00 29.16 73 LYS A CA 1
ATOM 638 C C . LYS A 1 85 ? -17.429 38.077 -20.590 1.00 27.44 73 LYS A C 1
ATOM 639 O O . LYS A 1 85 ? -16.376 38.625 -20.856 1.00 25.26 73 LYS A O 1
ATOM 645 N N . ALA A 1 86 ? -18.445 38.723 -20.030 1.00 29.85 74 ALA A N 1
ATOM 646 C CA . ALA A 1 86 ? -18.343 40.172 -19.704 1.00 29.47 74 ALA A CA 1
ATOM 647 C C . ALA A 1 86 ? -17.193 40.475 -18.738 1.00 29.91 74 ALA A C 1
ATOM 648 O O . ALA A 1 86 ? -16.525 41.528 -18.837 1.00 30.68 74 ALA A O 1
ATOM 650 N N . ALA A 1 87 ? -16.941 39.548 -17.811 1.00 25.57 75 ALA A N 1
ATOM 651 C CA . ALA A 1 87 ? -15.822 39.680 -16.886 1.00 25.75 75 ALA A CA 1
ATOM 652 C C . ALA A 1 87 ? -14.468 39.291 -17.497 1.00 23.75 75 ALA A C 1
ATOM 653 O O . ALA A 1 87 ? -13.477 39.280 -16.796 1.00 25.88 75 ALA A O 1
ATOM 655 N N . GLY A 1 88 ? -14.422 38.977 -18.785 1.00 25.72 76 GLY A N 1
ATOM 656 C CA . GLY A 1 88 ? -13.185 38.684 -19.481 1.00 26.07 76 GLY A CA 1
ATOM 657 C C . GLY A 1 88 ? -12.749 37.226 -19.396 1.00 28.14 76 GLY A C 1
ATOM 658 O O . GLY A 1 88 ? -11.610 36.920 -19.719 1.00 26.24 76 GLY A O 1
ATOM 659 N N . LYS A 1 89 ? -13.633 36.338 -18.947 1.00 28.42 77 LYS A N 1
ATOM 660 C CA . LYS A 1 89 ? -13.296 34.904 -18.824 1.00 31.55 77 LYS A CA 1
ATOM 661 C C . LYS A 1 89 ? -13.822 34.159 -20.054 1.00 29.00 77 LYS A C 1
ATOM 662 O O . LYS A 1 89 ? -14.722 34.632 -20.747 1.00 28.17 77 LYS A O 1
ATOM 668 N N . SER A 1 90 ? -13.303 32.965 -20.298 1.00 28.70 78 SER A N 1
ATOM 669 C CA . SER A 1 90 ? -13.966 32.047 -21.223 1.00 29.21 78 SER A CA 1
ATOM 670 C C . SER A 1 90 ? -15.393 31.773 -20.774 1.00 26.64 78 SER A C 1
ATOM 671 O O . SER A 1 90 ? -15.669 31.702 -19.575 1.00 24.17 78 SER A O 1
ATOM 674 N N . GLU A 1 91 ? -16.277 31.551 -21.742 1.00 27.21 79 GLU A N 1
ATOM 675 C CA . GLU A 1 91 ? -17.665 31.199 -21.475 1.00 30.46 79 GLU A CA 1
ATOM 676 C C . GLU A 1 91 ? -17.813 29.998 -20.533 1.00 29.97 79 GLU A C 1
ATOM 677 O O . GLU A 1 91 ? -18.687 29.984 -19.668 1.00 29.64 79 GLU A O 1
ATOM 683 N N . ASN A 1 92 ? -16.935 29.009 -20.705 1.00 27.22 80 ASN A N 1
ATOM 684 C CA . ASN A 1 92 ? -16.893 27.819 -19.857 1.00 26.50 80 ASN A CA 1
ATOM 685 C C . ASN A 1 92 ? -15.583 27.714 -19.124 1.00 24.01 80 ASN A C 1
ATOM 686 O O . ASN A 1 92 ? -14.554 28.087 -19.655 1.00 23.10 80 ASN A O 1
ATOM 691 N N . PRO A 1 93 ? -15.602 27.169 -17.914 1.00 24.99 81 PRO A N 1
ATOM 692 C CA . PRO A 1 93 ? -14.308 26.897 -17.274 1.00 26.97 81 PRO A CA 1
ATOM 693 C C . PRO A 1 93 ? -13.540 25.874 -18.088 1.00 24.47 81 PRO A C 1
ATOM 694 O O . PRO A 1 93 ? -14.111 25.226 -18.992 1.00 23.70 81 PRO A O 1
ATOM 698 N N . VAL A 1 94 ? -12.249 25.782 -17.809 1.00 23.81 82 VAL A N 1
ATOM 699 C CA . VAL A 1 94 ? -11.377 24.783 -18.412 1.00 22.88 82 VAL A CA 1
ATOM 700 C C . VAL A 1 94 ? -11.989 23.387 -18.074 1.00 21.64 82 VAL A C 1
ATOM 701 O O . VAL A 1 94 ? -12.540 23.172 -16.990 1.00 23.79 82 VAL A O 1
ATOM 705 N N . ARG A 1 95 ? -11.923 22.487 -19.026 1.00 22.66 83 ARG A N 1
ATOM 706 C CA . ARG A 1 95 ? -12.448 21.112 -18.853 1.00 23.74 83 ARG A CA 1
ATOM 707 C C . ARG A 1 95 ? -11.284 20.137 -18.891 1.00 22.63 83 ARG A C 1
ATOM 708 O O . ARG A 1 95 ? -10.500 20.167 -19.844 1.00 23.71 83 ARG A O 1
ATOM 716 N N . VAL A 1 96 ? -11.167 19.331 -17.819 1.00 22.45 84 VAL A N 1
ATOM 717 C CA . VAL A 1 96 ? -10.036 18.446 -17.580 1.00 21.88 84 VAL A CA 1
ATOM 718 C C . VAL A 1 96 ? -10.528 17.013 -17.397 1.00 21.52 84 VAL A C 1
ATOM 719 O O . VAL A 1 96 ? -11.422 16.772 -16.611 1.00 22.18 84 VAL A O 1
ATOM 723 N N . VAL A 1 97 ? -9.944 16.077 -18.127 1.00 20.71 85 VAL A N 1
ATOM 724 C CA . VAL A 1 97 ? -10.285 14.648 -17.973 1.00 22.08 85 VAL A CA 1
ATOM 725 C C . VAL A 1 97 ? -9.048 13.914 -17.474 1.00 21.84 85 VAL A C 1
ATOM 726 O O . VAL A 1 97 ? -7.995 14.079 -18.039 1.00 21.61 85 VAL A O 1
ATOM 730 N N . VAL A 1 98 ? -9.198 13.155 -16.385 1.00 23.13 86 VAL A N 1
ATOM 731 C CA . VAL A 1 98 ? -8.147 12.299 -15.841 1.00 23.37 86 VAL A CA 1
ATOM 732 C C . VAL A 1 98 ? -8.295 10.951 -16.543 1.00 23.84 86 VAL A C 1
ATOM 733 O O . VAL A 1 98 ? -9.298 10.254 -16.356 1.00 22.53 86 VAL A O 1
ATOM 737 N N . ASP A 1 99 ? -7.318 10.628 -17.388 1.00 24.05 87 ASP A N 1
ATOM 738 C CA . ASP A 1 99 ? -7.428 9.565 -18.388 1.00 25.20 87 ASP A CA 1
ATOM 739 C C . ASP A 1 99 ? -6.086 8.844 -18.591 1.00 23.72 87 ASP A C 1
ATOM 740 O O . ASP A 1 99 ? -5.422 9.036 -19.611 1.00 22.71 87 ASP A O 1
ATOM 745 N N . SER A 1 100 ? -5.719 7.971 -17.662 1.00 24.74 88 SER A N 1
ATOM 746 C CA . SER A 1 100 ? -4.371 7.344 -17.668 1.00 24.83 88 SER A CA 1
ATOM 747 C C . SER A 1 100 ? -3.905 6.757 -18.981 1.00 23.92 88 SER A C 1
ATOM 748 O O . SER A 1 100 ? -2.737 6.932 -19.334 1.00 24.76 88 SER A O 1
ATOM 751 N N . SER A 1 101 ? -4.786 6.052 -19.694 1.00 23.84 89 SER A N 1
ATOM 752 C CA . SER A 1 101 ? -4.402 5.354 -20.953 1.00 23.47 89 SER A CA 1
ATOM 753 C C . SER A 1 101 ? -4.893 6.033 -22.228 1.00 24.22 89 SER A C 1
ATOM 754 O O . SER A 1 101 ? -4.919 5.411 -23.285 1.00 24.84 89 SER A O 1
ATOM 757 N N . ALA A 1 102 ? -5.231 7.327 -22.150 1.00 24.65 90 ALA A N 1
ATOM 758 C CA 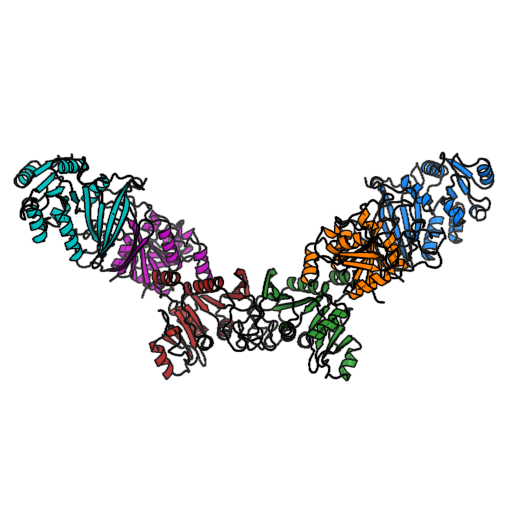. ALA A 1 102 ? -5.669 8.114 -23.298 1.00 23.68 90 ALA A CA 1
ATOM 759 C C . ALA A 1 102 ? -6.845 7.488 -24.050 1.00 23.31 90 ALA A C 1
ATOM 760 O O . ALA A 1 102 ? -6.818 7.374 -25.261 1.00 22.23 90 ALA A O 1
ATOM 762 N N . ARG A 1 103 ? -7.866 7.087 -23.314 1.00 23.41 91 ARG A N 1
ATOM 763 C CA . ARG A 1 103 ? -9.075 6.518 -23.881 1.00 24.27 91 ARG A CA 1
ATOM 764 C C . ARG A 1 103 ? -10.212 7.497 -24.184 1.00 24.89 91 ARG A C 1
ATOM 765 O O . ARG A 1 103 ? -11.256 7.064 -24.627 1.00 25.51 91 ARG A O 1
ATOM 773 N N . THR A 1 104 ? -10.031 8.798 -23.942 1.00 24.36 92 THR A N 1
ATOM 774 C CA . THR A 1 104 ? -11.082 9.785 -24.194 1.00 24.22 92 THR A CA 1
ATOM 775 C C . THR A 1 104 ? -11.449 9.706 -25.667 1.00 24.00 92 THR A C 1
ATOM 776 O O . THR A 1 104 ? -10.586 9.870 -26.522 1.00 25.21 92 THR A O 1
ATOM 780 N N . PRO A 1 105 ? -12.725 9.464 -25.976 1.00 24.81 93 PRO A N 1
ATOM 781 C CA . PRO A 1 105 ? -13.148 9.376 -27.373 1.00 26.55 93 PRO A CA 1
ATOM 782 C C . PRO A 1 105 ? -12.931 10.654 -28.154 1.00 27.64 93 PRO A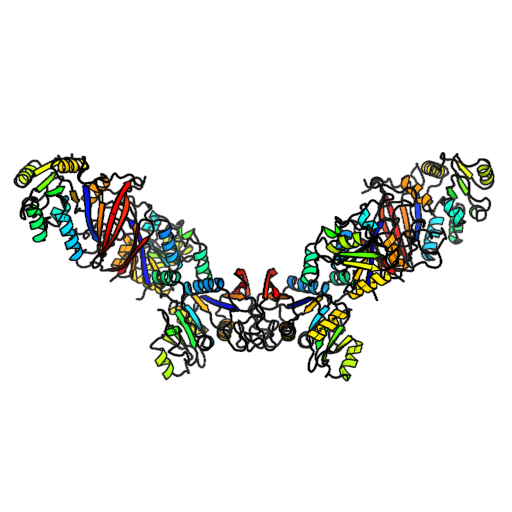 C 1
ATOM 783 O O . PRO A 1 105 ? -13.203 11.753 -27.639 1.00 27.83 93 PRO A O 1
ATOM 787 N N . LEU A 1 106 ? -12.449 10.521 -29.388 1.00 30.46 94 LEU A N 1
ATOM 788 C CA . LEU A 1 106 ? -12.181 11.703 -30.229 1.00 34.01 94 LEU A CA 1
ATOM 789 C C . LEU A 1 106 ? -13.425 12.503 -30.585 1.00 32.76 94 LEU A C 1
ATOM 790 O O . LEU A 1 106 ? -13.311 13.681 -30.866 1.00 34.30 94 LEU A O 1
ATOM 795 N N . ASN A 1 107 ? -14.598 11.877 -30.525 1.00 34.43 95 ASN A N 1
ATOM 796 C CA . ASN A 1 107 ? -15.865 12.563 -30.743 1.00 34.60 95 ASN A CA 1
ATOM 797 C C . ASN A 1 107 ? -16.628 12.801 -29.445 1.00 32.42 95 ASN A C 1
ATOM 798 O O . ASN A 1 107 ? -17.854 12.993 -29.481 1.00 30.56 95 ASN A O 1
ATOM 803 N N . ALA A 1 108 ? -15.931 12.795 -28.304 1.00 29.77 96 ALA A N 1
ATOM 804 C CA . ALA A 1 108 ? -16.567 13.073 -27.014 1.00 30.34 96 ALA A CA 1
ATOM 805 C C . ALA A 1 108 ? -17.223 14.442 -27.030 1.00 29.76 96 ALA A C 1
ATOM 806 O O . ALA A 1 108 ? -16.739 15.372 -27.705 1.00 27.83 96 ALA A O 1
ATOM 808 N N . ASP A 1 109 ? -18.284 14.574 -26.245 1.00 32.64 97 ASP A N 1
ATOM 809 C CA . ASP A 1 109 ? -19.084 15.807 -26.177 1.00 33.44 97 ASP A CA 1
ATOM 810 C C . ASP A 1 109 ? -18.294 17.015 -25.658 1.00 34.47 97 ASP A C 1
ATOM 811 O O . ASP A 1 109 ? -18.582 18.171 -26.061 1.00 34.61 97 ASP A O 1
ATOM 816 N N . ILE A 1 110 ? -17.317 16.785 -24.772 1.00 31.72 98 ILE A N 1
ATOM 817 C CA . ILE A 1 110 ? -16.435 17.881 -24.338 1.00 31.40 98 ILE A CA 1
ATOM 818 C C . ILE A 1 110 ? -15.701 18.590 -25.476 1.00 30.16 98 ILE A C 1
ATOM 819 O O . ILE A 1 110 ? -15.313 19.759 -25.315 1.00 32.38 98 ILE A O 1
ATOM 824 N N . PHE A 1 111 ? -15.498 17.902 -26.598 1.00 29.38 99 PHE A N 1
ATOM 825 C CA . PHE A 1 111 ? -14.894 18.501 -27.793 1.00 33.45 99 PHE A CA 1
ATOM 826 C C . PHE A 1 111 ? -15.911 19.148 -28.736 1.00 35.71 99 PHE A C 1
ATOM 827 O O . PHE A 1 111 ? -15.583 20.073 -29.452 1.00 32.50 99 PHE A O 1
ATOM 835 N N . LYS A 1 112 ? -17.137 18.647 -28.756 1.00 41.20 100 LYS A N 1
ATOM 836 C CA . LYS A 1 112 ? -18.147 19.138 -29.696 1.00 46.02 100 LYS A CA 1
ATOM 837 C C . LYS A 1 112 ? -18.833 20.420 -29.245 1.00 46.66 100 LYS A C 1
ATOM 838 O O . LYS A 1 112 ? -19.217 21.215 -30.094 1.00 48.51 100 LYS A O 1
ATOM 844 N N . LYS A 1 113 ? -18.969 20.635 -27.932 1.00 46.60 101 LYS A N 1
ATOM 845 C CA . LYS A 1 113 ? -19.820 21.715 -27.387 1.00 44.89 101 LYS A CA 1
ATOM 846 C C . LYS A 1 113 ? -19.068 22.832 -26.658 1.00 45.75 101 LYS A C 1
ATOM 847 O O . LYS A 1 113 ? -18.349 22.576 -25.689 1.00 46.96 101 LYS A O 1
ATOM 853 N N . GLY A 1 114 ? -19.269 24.070 -27.097 1.00 43.21 102 GLY A N 1
ATOM 854 C CA . GLY A 1 114 ? -18.767 25.257 -26.383 1.00 43.92 102 GLY A CA 1
ATOM 855 C C . GLY A 1 114 ? -17.299 25.588 -26.578 1.00 43.44 102 GLY A C 1
ATOM 856 O O . GLY A 1 114 ? -16.526 24.786 -27.096 1.00 45.29 102 GLY A O 1
ATOM 857 N N . GLU A 1 115 ? -16.932 26.799 -26.175 1.00 45.50 103 GLU A N 1
ATOM 858 C CA . GLU A 1 115 ? -15.563 27.281 -26.296 1.00 48.51 103 GLU A CA 1
ATOM 859 C C . GLU A 1 115 ? -14.745 26.899 -25.068 1.00 46.31 103 GLU A C 1
ATOM 860 O O . GLU A 1 115 ? -15.297 26.454 -24.049 1.00 42.11 103 GLU A O 1
ATOM 866 N N . GLY A 1 116 ? -13.431 27.066 -25.186 1.00 41.77 104 GLY A N 1
ATOM 867 C CA . GLY A 1 116 ? -12.540 26.970 -24.043 1.00 40.35 104 GLY A CA 1
ATOM 868 C C . GLY A 1 116 ? -11.417 25.969 -24.202 1.00 33.98 104 GLY A C 1
ATOM 869 O O . GLY A 1 116 ? -11.268 25.310 -25.220 1.00 33.31 104 GLY A O 1
ATOM 870 N N . LEU A 1 117 ? -10.619 25.876 -23.160 1.00 31.20 105 LEU A N 1
ATOM 871 C CA . LEU A 1 117 ? -9.447 24.988 -23.166 1.00 28.12 105 LEU A CA 1
ATOM 872 C C . LEU A 1 117 ? -9.905 23.611 -22.669 1.00 24.98 105 LEU A C 1
ATOM 873 O O . LEU A 1 117 ? -10.654 23.511 -21.698 1.00 24.42 105 LEU A O 1
ATOM 878 N N . ARG A 1 118 ? -9.448 22.563 -23.347 1.00 26.54 106 ARG A N 1
ATOM 879 C CA . ARG A 1 118 ? -9.655 21.163 -22.919 1.00 24.76 106 ARG A CA 1
ATOM 880 C C . ARG A 1 118 ? -8.298 20.596 -22.562 1.00 23.53 106 ARG A C 1
ATOM 881 O O . ARG A 1 118 ? -7.348 20.808 -23.309 1.00 23.79 106 ARG A O 1
ATOM 889 N N . ILE A 1 119 ? -8.210 19.916 -21.419 1.00 22.53 107 ILE A N 1
ATOM 890 C CA . ILE A 1 119 ? -6.983 19.224 -21.029 1.00 23.49 107 ILE A CA 1
ATOM 891 C C . ILE A 1 119 ? -7.271 17.749 -20.781 1.00 22.40 107 ILE A C 1
ATOM 892 O O . ILE A 1 119 ? -8.219 17.424 -20.077 1.00 21.27 107 ILE A O 1
ATOM 897 N N . ILE A 1 120 ? -6.461 16.877 -21.376 1.00 22.06 108 ILE A N 1
ATOM 898 C CA . ILE A 1 120 ? -6.485 15.439 -21.031 1.00 23.23 108 ILE A CA 1
ATOM 899 C C . ILE A 1 120 ? -5.214 15.137 -20.270 1.00 21.52 108 ILE A C 1
ATOM 900 O O . ILE A 1 120 ? -4.148 15.346 -20.813 1.00 22.45 108 ILE A O 1
ATOM 905 N N . ALA A 1 121 ? -5.334 14.707 -19.009 1.00 22.11 109 ALA A N 1
ATOM 906 C CA . ALA A 1 121 ? -4.181 14.322 -18.183 1.00 21.46 109 ALA A CA 1
ATOM 907 C C . ALA A 1 121 ? -4.020 12.813 -18.355 1.00 23.92 109 ALA A C 1
ATOM 908 O O . ALA A 1 121 ? -4.963 12.071 -18.070 1.00 23.27 109 ALA A O 1
ATOM 910 N N . VAL A 1 122 ? -2.851 12.372 -18.834 1.00 23.95 110 VAL A N 1
ATOM 911 C CA . VAL A 1 122 ? -2.583 10.950 -19.157 1.00 24.16 110 VAL A CA 1
ATOM 912 C C . VAL A 1 122 ? -1.319 10.497 -18.425 1.00 26.11 110 VAL A C 1
ATOM 913 O O . VAL A 1 122 ? -0.519 11.352 -17.997 1.00 25.40 110 VAL A O 1
ATOM 917 N N . SER A 1 123 ? -1.149 9.172 -18.243 1.00 24.17 111 SER A N 1
ATOM 918 C CA . SER A 1 123 ? 0.081 8.634 -17.648 1.00 24.01 111 SER A CA 1
ATOM 919 C C . SER A 1 123 ? 1.094 8.352 -18.759 1.00 24.80 111 SER A C 1
ATOM 920 O O . SER A 1 123 ? 0.768 8.298 -19.943 1.00 24.03 111 SER A O 1
ATOM 923 N N . ASN A 1 124 ? 2.342 8.164 -18.358 1.00 26.40 112 ASN A N 1
ATOM 924 C CA . ASN A 1 124 ? 3.389 7.778 -19.310 1.00 28.49 112 ASN A CA 1
ATOM 925 C C . ASN A 1 124 ? 3.276 6.384 -19.930 1.00 28.55 112 ASN A C 1
ATOM 926 O O . ASN A 1 124 ? 4.032 6.072 -20.854 1.00 27.44 112 ASN A O 1
ATOM 931 N N . SER A 1 125 ? 2.336 5.556 -19.466 1.00 30.83 113 SER A N 1
ATOM 932 C CA . SER A 1 125 ? 2.039 4.294 -20.136 1.00 31.76 113 SER A CA 1
ATOM 933 C C . SER A 1 125 ? 0.987 4.403 -21.246 1.00 31.52 113 SER A C 1
ATOM 934 O O . SER A 1 125 ? 0.741 3.413 -21.941 1.00 29.05 113 SER A O 1
ATOM 937 N N . ALA A 1 126 ? 0.376 5.581 -21.443 1.00 30.19 114 ALA A N 1
ATOM 938 C CA . ALA A 1 126 ? -0.609 5.744 -22.524 1.00 29.74 114 ALA A CA 1
ATOM 939 C C . ALA A 1 126 ? 0.042 5.532 -23.883 1.00 31.67 114 ALA A C 1
ATOM 940 O O . ALA A 1 126 ? 1.164 5.994 -24.091 1.00 31.41 114 ALA A O 1
ATOM 942 N N . PRO A 1 127 ? -0.661 4.848 -24.816 1.00 30.76 115 PRO A N 1
ATOM 943 C CA . PRO A 1 127 ? -0.137 4.656 -26.156 1.00 33.26 115 PRO A CA 1
ATOM 944 C C . PRO A 1 127 ? 0.150 5.976 -26.870 1.00 36.72 115 PRO A C 1
ATOM 945 O O . PRO A 1 127 ? -0.701 6.891 -26.878 1.00 32.71 115 PRO A O 1
ATOM 949 N N . GLU A 1 128 ? 1.335 6.041 -27.471 1.00 35.31 116 GLU A N 1
ATOM 950 C CA . GLU A 1 128 ? 1.846 7.236 -28.111 1.00 40.29 116 GLU A CA 1
ATOM 951 C C . GLU A 1 128 ? 0.898 7.747 -29.193 1.00 40.39 116 GLU A C 1
ATOM 952 O O . GLU A 1 128 ? 0.661 8.950 -29.292 1.00 41.75 116 GLU A O 1
ATOM 958 N N . GLU A 1 129 ? 0.328 6.827 -29.969 1.00 38.08 117 GLU A N 1
ATOM 959 C CA . GLU A 1 129 ? -0.565 7.177 -31.084 1.00 40.30 117 GLU A CA 1
ATOM 960 C C . GLU A 1 129 ? -1.902 7.773 -30.607 1.00 38.95 117 GLU A C 1
ATOM 961 O O . GLU A 1 129 ? -2.472 8.657 -31.273 1.00 36.24 117 GLU A O 1
ATOM 967 N N . LYS A 1 130 ? -2.404 7.266 -29.478 1.00 35.71 118 LYS A N 1
ATOM 968 C CA . LYS A 1 130 ? -3.635 7.777 -28.883 1.00 35.09 118 LYS A CA 1
ATOM 969 C C . LYS A 1 130 ? -3.457 9.188 -28.322 1.00 33.32 118 LYS A C 1
ATOM 970 O O . LYS A 1 130 ? -4.354 10.042 -28.482 1.00 29.70 118 LYS A O 1
ATOM 976 N N . ILE A 1 131 ? -2.297 9.424 -27.709 1.00 31.01 119 ILE A N 1
ATOM 977 C CA . ILE A 1 131 ? -1.905 10.750 -27.218 1.00 32.00 119 ILE A CA 1
ATOM 978 C C . ILE A 1 131 ? -1.864 11.740 -28.377 1.00 33.37 119 ILE A C 1
ATOM 979 O O . ILE A 1 131 ? -2.392 12.856 -28.269 1.00 34.17 119 ILE A O 1
ATOM 984 N N . ARG A 1 132 ? -1.239 11.335 -29.475 1.00 33.96 120 ARG A N 1
ATOM 985 C CA . ARG A 1 132 ? -1.064 12.214 -30.638 1.00 36.71 120 ARG A CA 1
ATOM 986 C C . ARG A 1 132 ? -2.401 12.631 -31.256 1.00 36.78 120 ARG A C 1
ATOM 987 O O . ARG A 1 132 ? -2.574 13.784 -31.645 1.00 35.40 120 ARG A O 1
ATOM 995 N N . MET A 1 133 ? -3.352 11.705 -31.324 1.00 34.67 121 MET A N 1
ATOM 996 C CA . MET A 1 133 ? -4.682 12.019 -31.842 1.00 34.45 121 MET A CA 1
ATOM 997 C C . MET A 1 133 ? -5.470 12.969 -30.923 1.00 33.53 121 MET A C 1
ATOM 998 O O . MET A 1 133 ? -6.120 13.902 -31.408 1.00 34.06 121 MET A O 1
ATOM 1003 N N . LEU A 1 134 ? -5.400 12.753 -29.614 1.00 33.07 122 LEU A N 1
ATOM 1004 C CA . LEU A 1 134 ? -5.999 13.693 -28.646 1.00 32.87 122 LEU A CA 1
ATOM 1005 C C . LEU A 1 134 ? -5.353 15.079 -28.640 1.00 32.31 122 LEU A C 1
ATOM 1006 O O . LEU A 1 134 ? -6.031 16.064 -28.400 1.00 31.18 122 LEU A O 1
ATOM 1011 N N . GLU A 1 135 ? -4.055 15.144 -28.906 1.00 33.00 123 GLU A N 1
ATOM 1012 C CA . GLU A 1 135 ? -3.367 16.436 -29.047 1.00 36.88 123 GLU A CA 1
ATOM 1013 C C . GLU A 1 135 ? -3.854 17.315 -30.201 1.00 39.30 123 GLU A C 1
ATOM 1014 O O . GLU A 1 135 ? -3.633 18.528 -30.175 1.00 41.36 123 GLU A O 1
ATOM 1020 N N . GLU A 1 136 ? -4.548 16.728 -31.180 1.00 41.05 124 GLU A N 1
ATOM 1021 C CA . GLU A 1 136 ? -5.307 17.511 -32.167 1.00 43.26 124 GLU A CA 1
ATOM 1022 C C . GLU A 1 136 ? -6.438 18.330 -31.564 1.00 42.88 124 GLU A C 1
ATOM 1023 O O . GLU A 1 136 ? -6.800 19.360 -32.134 1.00 45.35 124 GLU A O 1
ATOM 1029 N N . LYS A 1 137 ? -7.018 17.860 -30.454 1.00 39.00 125 LYS A N 1
ATOM 1030 C CA . LYS A 1 137 ? -8.227 18.472 -29.867 1.00 39.90 125 LYS A CA 1
ATOM 1031 C C . LYS A 1 137 ? -8.036 19.118 -28.488 1.00 33.71 125 LYS A C 1
ATOM 1032 O O . LYS A 1 137 ? -8.956 19.759 -28.006 1.00 30.89 125 LYS A O 1
ATOM 1038 N N . ALA A 1 138 ? -6.873 18.938 -27.856 1.00 28.16 126 ALA A N 1
ATOM 1039 C CA . ALA A 1 138 ? -6.673 19.362 -26.476 1.00 25.81 126 ALA A CA 1
ATOM 1040 C C . ALA A 1 138 ? -5.215 19.536 -26.145 1.00 24.16 126 ALA A C 1
ATOM 1041 O O . ALA A 1 138 ? -4.363 18.986 -26.822 1.00 24.75 126 ALA A O 1
ATOM 1043 N N . LEU A 1 139 ? -4.945 20.251 -25.061 1.00 24.25 127 LEU A N 1
ATOM 1044 C CA . LEU A 1 139 ? -3.674 20.132 -24.368 1.00 25.81 127 LEU A CA 1
ATOM 1045 C C . LEU A 1 139 ? -3.624 18.763 -23.674 1.00 25.56 127 LEU A C 1
ATOM 1046 O O . LEU A 1 139 ? -4.520 18.423 -22.907 1.00 22.29 127 LEU A O 1
ATOM 1051 N N . VAL A 1 140 ? -2.560 18.017 -23.903 1.00 24.19 128 VAL A N 1
ATOM 1052 C CA . VAL A 1 140 ? -2.340 16.756 -23.174 1.00 27.15 128 VAL A CA 1
ATOM 1053 C C . VAL A 1 140 ? -1.164 16.907 -22.205 1.00 27.94 128 VAL A C 1
ATOM 1054 O O . VAL A 1 140 ? -0.066 17.291 -22.631 1.00 28.35 128 VAL A O 1
ATOM 1058 N N . ILE A 1 141 ? -1.433 16.673 -20.917 1.00 26.14 129 ILE A N 1
ATOM 1059 C CA . ILE A 1 141 ? -0.434 16.699 -19.860 1.00 28.07 129 ILE A CA 1
ATOM 1060 C C . ILE A 1 141 ? -0.128 15.238 -19.508 1.00 30.53 129 ILE A C 1
ATOM 1061 O O . ILE A 1 141 ? -1.046 14.489 -19.128 1.00 25.02 129 ILE A O 1
ATOM 1066 N N . LYS A 1 142 ? 1.149 14.852 -19.647 1.00 31.69 130 LYS A N 1
ATOM 1067 C CA . LYS A 1 142 ? 1.626 13.501 -19.318 1.00 33.29 130 LYS A CA 1
ATOM 1068 C C . LYS A 1 142 ? 2.218 13.529 -17.928 1.00 32.83 130 LYS A C 1
ATOM 1069 O O . LYS A 1 142 ? 3.258 14.160 -17.725 1.00 29.35 130 LYS A O 1
ATOM 1075 N N . THR A 1 143 ? 1.583 12.874 -16.962 1.00 30.45 131 THR A N 1
ATOM 1076 C CA . THR A 1 143 ? 2.172 12.804 -15.635 1.00 34.02 131 THR A CA 1
ATOM 1077 C C . THR A 1 143 ? 1.797 11.517 -14.907 1.00 33.34 131 THR A C 1
ATOM 1078 O O . THR A 1 143 ? 0.647 11.105 -14.966 1.00 33.59 131 THR A O 1
ATOM 1082 N N . GLY A 1 144 ? 2.763 10.918 -14.203 1.00 31.72 132 GLY A N 1
ATOM 1083 C CA . GLY A 1 144 ? 2.608 9.591 -13.563 1.00 29.21 132 GLY A CA 1
ATOM 1084 C C . GLY A 1 144 ? 3.004 8.445 -14.494 1.00 27.24 132 GLY A C 1
ATOM 1085 O O . GLY A 1 144 ? 2.878 8.566 -15.713 1.00 28.10 132 GLY A O 1
ATOM 1086 N N . ALA A 1 145 ? 3.504 7.338 -13.929 1.00 27.53 133 ALA A N 1
ATOM 1087 C CA . ALA A 1 145 ? 4.010 6.201 -14.730 1.00 25.59 133 ALA A CA 1
ATOM 1088 C C . ALA A 1 145 ? 2.902 5.361 -15.358 1.00 25.46 133 ALA A C 1
ATOM 1089 O O . ALA A 1 145 ? 2.862 5.202 -16.578 1.00 26.55 133 ALA A O 1
ATOM 1091 N N . PHE A 1 146 ? 2.039 4.807 -14.517 1.00 24.64 134 PHE A N 1
ATOM 1092 C CA . PHE A 1 146 ? 0.905 3.951 -14.967 1.00 24.41 134 PHE A CA 1
ATOM 1093 C C . PHE A 1 146 ? -0.471 4.433 -14.533 1.00 24.75 134 PHE A C 1
ATOM 1094 O O . PHE A 1 146 ? -1.480 3.837 -14.921 1.00 21.72 134 PHE A O 1
ATOM 1102 N N . ARG A 1 147 ? -0.495 5.483 -13.731 1.00 25.97 135 ARG A N 1
ATOM 1103 C CA . ARG A 1 147 ? -1.688 6.134 -13.201 1.00 28.69 135 ARG A CA 1
ATOM 1104 C C . ARG A 1 147 ? -1.406 7.655 -13.249 1.00 27.23 135 ARG A C 1
ATOM 1105 O O . ARG A 1 147 ? -0.254 8.054 -13.023 1.00 26.02 135 ARG A O 1
ATOM 1113 N N . VAL A 1 148 ? -2.421 8.505 -13.428 1.00 24.91 136 VAL A N 1
ATOM 1114 C CA . VAL A 1 148 ? -2.132 9.974 -13.420 1.00 24.08 136 VAL A CA 1
ATOM 1115 C C . VAL A 1 148 ? -1.693 10.415 -12.047 1.00 23.34 136 VAL A C 1
ATOM 1116 O O . VAL A 1 148 ? -2.314 10.063 -11.066 1.00 24.12 136 VAL A O 1
ATOM 1120 N N . ASP A 1 149 ? -0.594 11.158 -11.967 1.00 24.79 137 ASP A N 1
ATOM 1121 C CA . ASP A 1 149 ? -0.184 11.787 -10.728 1.00 25.04 137 ASP A CA 1
ATOM 1122 C C . ASP A 1 149 ? -1.022 13.064 -10.490 1.00 23.57 137 ASP A C 1
ATOM 1123 O O . ASP A 1 149 ? -0.737 14.146 -11.058 1.00 21.84 137 ASP A O 1
ATOM 1128 N N . LEU A 1 150 ? -1.979 12.958 -9.587 1.00 24.39 138 LEU A N 1
ATOM 1129 C CA . LEU A 1 150 ? -2.952 14.027 -9.348 1.00 24.93 138 LEU A CA 1
ATOM 1130 C C . LEU A 1 150 ? -2.343 15.243 -8.637 1.00 24.26 138 LEU A C 1
ATOM 1131 O O . LEU A 1 150 ? -2.835 16.360 -8.791 1.00 23.85 138 LEU A O 1
ATOM 1136 N N . THR A 1 151 ? -1.300 15.010 -7.844 1.00 24.99 139 THR A N 1
ATOM 1137 C CA . THR A 1 151 ? -0.615 16.093 -7.109 1.00 25.69 139 THR A CA 1
ATOM 1138 C C . THR A 1 151 ? 0.136 16.981 -8.064 1.00 26.44 139 THR A C 1
ATOM 1139 O O . THR A 1 151 ? 0.015 18.204 -7.977 1.00 25.48 139 THR A O 1
ATOM 1143 N N . GLU A 1 152 ? 0.906 16.347 -8.944 1.00 27.81 140 GLU A N 1
ATOM 1144 C CA . GLU A 1 152 ? 1.602 17.008 -10.046 1.00 29.05 140 GLU A CA 1
ATOM 1145 C C . GLU A 1 152 ? 0.645 17.666 -11.027 1.00 26.45 140 GLU A C 1
ATOM 1146 O O . GLU A 1 152 ? 0.910 18.779 -11.513 1.00 23.00 140 GLU A O 1
ATOM 1152 N N . LEU A 1 153 ? -0.467 16.996 -11.333 1.00 23.12 141 LEU A N 1
ATOM 1153 C CA . LEU A 1 153 ? -1.460 17.612 -12.216 1.00 23.98 141 LEU A CA 1
ATOM 1154 C C . LEU A 1 153 ? -2.010 18.891 -11.616 1.00 24.18 141 LEU A C 1
ATOM 1155 O O . LEU A 1 153 ? -2.148 19.870 -12.331 1.00 27.81 141 LEU A O 1
ATOM 1160 N N . ALA A 1 154 ? -2.315 18.882 -10.319 1.00 23.71 142 ALA A N 1
ATOM 1161 C CA . ALA A 1 154 ? -2.857 20.037 -9.637 1.00 25.66 142 ALA A CA 1
ATOM 1162 C C . ALA A 1 154 ? -1.869 21.210 -9.637 1.00 27.43 142 ALA A C 1
ATOM 1163 O O . ALA A 1 154 ? -2.278 22.363 -9.829 1.00 22.67 142 ALA A O 1
ATOM 1165 N N . ALA A 1 155 ? -0.579 20.907 -9.444 1.00 27.42 143 ALA A N 1
ATOM 1166 C CA . ALA A 1 155 ? 0.493 21.922 -9.534 1.00 26.65 143 ALA A CA 1
ATOM 1167 C C . ALA A 1 155 ? 0.516 22.537 -10.912 1.00 28.79 143 ALA A C 1
ATOM 1168 O O . ALA A 1 155 ? 0.646 23.761 -11.052 1.00 27.09 143 ALA A O 1
ATOM 1170 N N . LYS A 1 156 ? 0.428 21.692 -11.931 1.00 26.55 144 LYS A N 1
ATOM 1171 C CA . LYS A 1 156 ? 0.456 22.177 -13.307 1.00 29.34 144 LYS A CA 1
ATOM 1172 C C . LYS A 1 156 ? -0.744 23.092 -13.620 1.00 28.72 144 LYS A C 1
ATOM 1173 O O . LYS A 1 156 ? -0.610 24.093 -14.338 1.00 27.18 144 LYS A O 1
ATOM 1179 N N . LEU A 1 157 ? -1.905 22.746 -13.060 1.00 27.18 145 LEU A N 1
ATOM 1180 C CA . LEU A 1 157 ? -3.111 23.528 -13.238 1.00 27.52 145 LEU A CA 1
ATOM 1181 C C . LEU A 1 157 ? -2.960 24.892 -12.564 1.00 28.31 145 LEU A C 1
ATOM 1182 O O . LEU A 1 157 ? -3.230 25.905 -13.208 1.00 27.16 145 LEU A O 1
ATOM 1187 N N . LYS A 1 158 ? -2.506 24.907 -11.303 1.00 27.99 146 LYS A N 1
ATOM 1188 C CA . LYS A 1 158 ? -2.183 26.153 -10.605 1.00 30.38 146 LYS A CA 1
ATOM 1189 C C . LYS A 1 158 ? -1.230 27.032 -11.407 1.00 31.22 146 LYS A C 1
ATOM 1190 O O . LYS A 1 158 ? -1.486 28.212 -11.550 1.00 31.35 146 LYS A O 1
ATOM 1196 N N . GLU A 1 159 ? -0.164 26.437 -11.929 1.00 31.41 147 GLU A N 1
ATOM 1197 C CA . GLU A 1 159 ? 0.862 27.133 -12.687 1.00 36.85 147 GLU A CA 1
ATOM 1198 C C . GLU A 1 159 ? 0.319 27.820 -13.957 1.00 37.38 147 GLU A C 1
ATOM 1199 O O . GLU A 1 159 ? 0.762 28.910 -14.308 1.00 35.48 147 GLU A O 1
ATOM 1205 N N . MET A 1 160 ? -0.640 27.179 -14.629 1.00 37.78 148 MET A N 1
ATOM 1206 C CA . MET A 1 160 ? -1.397 27.773 -15.754 1.00 35.77 148 MET A CA 1
ATOM 1207 C C . MET A 1 160 ? -2.340 28.898 -15.359 1.00 32.86 148 MET A C 1
ATOM 1208 O O . MET A 1 160 ? -2.921 29.535 -16.226 1.00 31.12 148 MET A O 1
ATOM 1213 N N . GLY A 1 161 ? -2.568 29.080 -14.070 1.00 29.97 149 GLY A N 1
ATOM 1214 C CA . GLY A 1 161 ? -3.423 30.131 -13.577 1.00 32.26 149 GLY A CA 1
ATOM 1215 C C . GLY A 1 161 ? -4.780 29.664 -13.088 1.00 30.16 149 GLY A C 1
ATOM 1216 O O . GLY A 1 161 ? -5.622 30.491 -12.873 1.00 28.95 149 GLY A O 1
ATOM 1217 N N . ILE A 1 162 ? -4.992 28.355 -12.892 1.00 30.40 150 ILE A N 1
ATOM 1218 C CA . ILE A 1 162 ? -6.259 27.837 -12.346 1.00 28.78 150 ILE A CA 1
ATOM 1219 C C . ILE A 1 162 ? -6.198 27.929 -10.835 1.00 27.49 150 ILE A C 1
ATOM 1220 O O . ILE A 1 162 ? -5.311 27.323 -10.234 1.00 27.74 150 ILE A O 1
ATOM 1225 N N . ASN A 1 163 ? -7.130 28.661 -10.221 1.00 25.86 151 ASN A N 1
ATOM 1226 C CA . ASN A 1 163 ? -7.155 28.857 -8.772 1.00 26.30 151 ASN A CA 1
ATOM 1227 C C . ASN A 1 163 ? -8.319 28.158 -8.088 1.00 25.28 151 ASN A C 1
ATOM 1228 O O . ASN A 1 163 ? -8.384 28.101 -6.857 1.00 24.35 151 ASN A O 1
ATOM 1233 N N . SER A 1 164 ? -9.267 27.679 -8.885 1.00 25.91 152 SER A N 1
ATOM 1234 C CA . SER A 1 164 ? -10.451 27.015 -8.354 1.00 28.01 152 SER A CA 1
ATOM 1235 C C . SER A 1 164 ? -10.742 25.806 -9.230 1.00 27.50 152 SER A C 1
ATOM 1236 O O . SER A 1 164 ? -10.990 25.973 -10.436 1.00 24.68 152 SER A O 1
ATOM 1239 N N . LEU A 1 165 ? -10.760 24.609 -8.623 1.00 26.59 153 LEU A N 1
ATOM 1240 C CA . LEU A 1 165 ? -10.931 23.357 -9.382 1.00 25.22 153 LEU A CA 1
ATOM 1241 C C . LEU A 1 165 ? -12.112 22.567 -8.813 1.00 23.14 153 LEU A C 1
ATOM 1242 O O . LEU A 1 165 ? -12.107 22.174 -7.652 1.00 21.60 153 LEU A O 1
ATOM 1247 N N . MET A 1 166 ? -13.129 22.375 -9.646 1.00 22.95 154 MET A N 1
ATOM 1248 C CA . MET A 1 166 ? -14.333 21.679 -9.285 1.00 23.74 154 MET A CA 1
ATOM 1249 C C . MET A 1 166 ? -14.195 20.241 -9.752 1.00 21.99 154 MET A C 1
ATOM 1250 O O . MET A 1 166 ? -14.107 19.987 -10.938 1.00 21.86 154 MET A O 1
ATOM 1255 N N . VAL A 1 167 ? -14.184 19.308 -8.820 1.00 22.56 155 VAL A N 1
ATOM 1256 C CA . VAL A 1 167 ? -14.097 17.899 -9.188 1.00 23.44 155 VAL A CA 1
ATOM 1257 C C . VAL A 1 167 ? -15.534 17.373 -9.199 1.00 23.75 155 VAL A C 1
ATOM 1258 O O . VAL A 1 167 ? -16.151 17.336 -8.154 1.00 21.91 155 VAL A O 1
ATOM 1262 N N . GLU A 1 168 ? -16.075 17.024 -10.365 1.00 26.41 156 GLU A N 1
ATOM 1263 C CA . GLU A 1 168 ? -17.481 16.548 -10.457 1.00 32.76 156 GLU A CA 1
ATOM 1264 C C . GLU A 1 168 ? -17.478 15.105 -10.065 1.00 36.72 156 GLU A C 1
ATOM 1265 O O . GLU A 1 168 ? -18.452 14.559 -9.546 1.00 42.16 156 GLU A O 1
ATOM 1271 N N . GLY A 1 169 ? -16.374 14.481 -10.402 1.00 36.23 157 GLY A N 1
ATOM 1272 C CA . GLY A 1 169 ? -15.918 13.356 -9.695 1.00 40.20 157 GLY A CA 1
ATOM 1273 C C . GLY A 1 169 ? -15.911 12.192 -10.613 1.00 37.06 157 GLY A C 1
ATOM 1274 O O . GLY A 1 169 ? -15.243 12.205 -11.657 1.00 33.64 157 GLY A O 1
ATOM 1275 N N . GLY A 1 170 ? -16.765 11.249 -10.243 1.00 39.52 158 GLY A N 1
ATOM 1276 C CA . GLY A 1 170 ? -16.567 9.845 -10.515 1.00 29.53 158 GLY A CA 1
ATOM 1277 C C . GLY A 1 170 ? -16.029 9.238 -9.238 1.00 26.39 158 GLY A C 1
ATOM 1278 O O . GLY A 1 170 ? -15.196 9.844 -8.556 1.00 21.58 158 GLY A O 1
ATOM 1279 N N . ALA A 1 171 ? -16.464 8.008 -8.936 1.00 22.29 159 ALA A N 1
ATOM 1280 C CA . ALA A 1 171 ? -16.071 7.311 -7.725 1.00 23.84 159 ALA A CA 1
ATOM 1281 C C . ALA A 1 171 ? -14.541 7.155 -7.557 1.00 22.35 159 ALA A C 1
ATOM 1282 O O . ALA A 1 171 ? -14.000 7.323 -6.460 1.00 24.32 159 ALA A O 1
ATOM 1284 N N . THR A 1 172 ? -13.851 6.828 -8.631 1.00 23.14 160 THR A N 1
ATOM 1285 C CA . THR A 1 172 ? -12.434 6.528 -8.525 1.00 24.26 160 THR A CA 1
ATOM 1286 C C . THR A 1 172 ? -11.593 7.817 -8.449 1.00 24.58 160 THR A C 1
ATOM 1287 O O . THR A 1 172 ? -10.698 7.919 -7.618 1.00 20.91 160 THR A O 1
ATOM 1291 N N . LEU A 1 173 ? -11.900 8.796 -9.298 1.00 23.72 161 LEU A N 1
ATOM 1292 C CA . LEU A 1 173 ? -11.259 10.096 -9.163 1.00 21.69 161 LEU A CA 1
ATOM 1293 C C . LEU A 1 173 ? -11.476 10.710 -7.770 1.00 21.97 161 LEU A C 1
ATOM 1294 O O . LEU A 1 173 ? -10.519 11.245 -7.186 1.00 23.00 161 LEU A O 1
ATOM 1299 N N . ASN A 1 174 ? -12.683 10.631 -7.205 1.00 22.36 162 ASN A N 1
ATOM 1300 C CA . ASN A 1 174 ? -12.906 11.178 -5.843 1.00 22.78 162 ASN A CA 1
ATOM 1301 C C . ASN A 1 174 ? -11.950 10.559 -4.847 1.00 23.82 162 ASN A C 1
ATOM 1302 O O . ASN A 1 174 ? -11.352 11.262 -4.027 1.00 24.34 162 ASN A O 1
ATOM 1307 N N . TRP A 1 175 ? -11.756 9.244 -4.955 1.00 23.08 163 TRP A N 1
ATOM 1308 C CA . TRP A 1 175 ? -10.756 8.564 -4.153 1.00 22.60 163 TRP A CA 1
ATOM 1309 C C . TRP A 1 175 ? -9.346 9.085 -4.411 1.00 21.77 163 TRP A C 1
ATOM 1310 O O . TRP A 1 175 ? -8.598 9.297 -3.463 1.00 19.06 163 TRP A O 1
ATOM 1321 N N . GLY A 1 176 ? -8.967 9.228 -5.679 1.00 22.30 164 GLY A N 1
ATOM 1322 C CA . GLY A 1 176 ? -7.602 9.702 -6.014 1.00 24.25 164 GLY A CA 1
ATOM 1323 C C . GLY A 1 176 ? -7.274 11.041 -5.357 1.00 23.73 164 GLY A C 1
ATOM 1324 O O . GLY A 1 176 ? -6.207 11.226 -4.788 1.00 23.62 164 GLY A O 1
ATOM 1325 N N . MET A 1 177 ? -8.240 11.960 -5.406 1.00 24.12 165 MET A N 1
ATOM 1326 C CA . MET A 1 177 ? -8.064 13.315 -4.898 1.00 23.68 165 MET A CA 1
ATOM 1327 C C . MET A 1 177 ? -8.058 13.350 -3.376 1.00 23.68 165 MET A C 1
ATOM 1328 O O . MET A 1 177 ? -7.183 13.975 -2.749 1.00 23.62 165 MET A O 1
ATOM 1333 N N . LEU A 1 178 ? -9.003 12.653 -2.769 1.00 23.32 166 LEU A N 1
ATOM 1334 C CA . LEU A 1 178 ? -9.087 12.605 -1.306 1.00 23.36 166 LEU A CA 1
ATOM 1335 C C . LEU A 1 178 ? -7.894 11.870 -0.668 1.00 24.49 166 LEU A C 1
ATOM 1336 O O . LEU A 1 178 ? -7.362 12.325 0.355 1.00 22.94 166 LEU A O 1
ATOM 1341 N N . SER A 1 179 ? -7.448 10.780 -1.283 1.00 23.68 167 SER A N 1
ATOM 1342 C CA . SER A 1 179 ? -6.366 9.983 -0.686 1.00 25.81 167 SER A CA 1
ATOM 1343 C C . SER A 1 179 ? -5.005 10.673 -0.870 1.00 25.89 167 SER A C 1
ATOM 1344 O O . SER A 1 179 ? -4.084 10.396 -0.144 1.00 26.16 167 SER A O 1
ATOM 1347 N N . ALA A 1 180 ? -4.884 11.559 -1.854 1.00 25.91 168 ALA A N 1
ATOM 1348 C CA . ALA A 1 180 ? -3.684 12.401 -1.991 1.00 25.14 168 ALA A CA 1
ATOM 1349 C C . ALA A 1 180 ? -3.703 13.649 -1.080 1.00 28.55 168 ALA A C 1
ATOM 1350 O O . ALA A 1 180 ? -2.712 14.378 -1.024 1.00 28.64 168 ALA A O 1
ATOM 1352 N N . GLY A 1 181 ? -4.788 13.856 -0.341 1.00 28.42 169 GLY A N 1
ATOM 1353 C CA . GLY A 1 181 ? -4.938 14.988 0.560 1.00 31.81 169 GLY A CA 1
ATOM 1354 C C . GLY A 1 181 ? -5.060 16.301 -0.197 1.00 31.28 169 GLY A C 1
ATOM 1355 O O . GLY A 1 181 ? -4.620 17.325 0.291 1.00 29.62 169 GLY A O 1
ATOM 1356 N N . LEU A 1 182 ? -5.666 16.259 -1.380 1.00 27.43 170 LEU A N 1
ATOM 1357 C CA . LEU A 1 182 ? -5.740 17.430 -2.266 1.00 26.55 170 LEU A CA 1
ATOM 1358 C C . LEU A 1 182 ? -7.019 18.240 -2.138 1.00 27.11 170 LEU A C 1
ATOM 1359 O O . LEU A 1 182 ? -7.097 19.314 -2.719 1.00 26.72 170 LEU A O 1
ATOM 1364 N N . VAL A 1 183 ? -7.990 17.761 -1.359 1.00 25.64 171 VAL A N 1
ATOM 1365 C CA . VAL A 1 183 ? -9.333 18.325 -1.371 1.00 26.44 171 VAL A CA 1
ATOM 1366 C C . VAL A 1 183 ? -9.567 19.172 -0.144 1.00 25.72 171 VAL A C 1
ATOM 1367 O O . VAL A 1 183 ? -9.373 18.716 0.975 1.00 23.78 171 VAL A O 1
ATOM 1371 N N . ASP A 1 184 ? -10.032 20.400 -0.366 1.00 25.19 172 ASP A N 1
ATOM 1372 C CA . ASP A 1 184 ? -10.370 21.314 0.712 1.00 26.18 172 ASP A CA 1
ATOM 1373 C C . ASP A 1 184 ? -11.765 21.114 1.254 1.00 25.59 172 ASP A C 1
ATOM 1374 O O . ASP A 1 184 ? -11.954 21.146 2.470 1.00 25.23 172 ASP A O 1
ATOM 1379 N N . GLU A 1 185 ? -12.737 20.900 0.369 1.00 26.02 173 GLU A N 1
ATOM 1380 C CA . GLU A 1 185 ? -14.150 20.826 0.737 1.00 26.98 173 GLU A CA 1
ATOM 1381 C C . GLU A 1 185 ? -14.911 19.797 -0.088 1.00 25.57 173 GLU A C 1
ATOM 1382 O O . GLU A 1 185 ? -14.581 19.582 -1.252 1.00 26.67 173 GLU A O 1
ATOM 1388 N N . VAL A 1 186 ? -15.926 19.185 0.526 1.00 24.54 174 VAL A N 1
ATOM 1389 C CA . VAL A 1 186 ? -16.717 18.104 -0.084 1.00 24.17 174 VAL A CA 1
ATOM 1390 C C . VAL A 1 186 ? -18.170 18.468 0.006 1.00 22.41 174 VAL A C 1
ATOM 1391 O O . VAL A 1 186 ? -18.693 18.685 1.110 1.00 22.34 174 VAL A O 1
ATOM 1395 N N . TYR A 1 187 ? -18.829 18.564 -1.144 1.00 21.85 175 TYR A N 1
ATOM 1396 C CA . TYR A 1 187 ? -20.281 18.877 -1.183 1.00 21.69 175 TYR A CA 1
ATOM 1397 C C . TYR A 1 187 ? -21.041 17.687 -1.768 1.00 21.06 175 TYR A C 1
ATOM 1398 O O . TYR A 1 187 ? -20.814 17.308 -2.925 1.00 22.00 175 TYR A O 1
ATOM 1407 N N . THR A 1 188 ? -21.946 17.102 -0.990 1.00 22.32 176 THR A N 1
ATOM 1408 C CA . THR A 1 188 ? -22.770 15.974 -1.452 1.00 23.61 176 THR A CA 1
ATOM 1409 C C . THR A 1 188 ? -24.243 16.310 -1.351 1.00 23.93 176 THR A C 1
ATOM 1410 O O . THR A 1 188 ? -24.761 16.506 -0.247 1.00 22.82 176 THR A O 1
ATOM 1414 N N . PHE A 1 189 ? -24.919 16.386 -2.491 1.00 24.59 177 PHE A N 1
ATOM 1415 C CA . PHE A 1 189 ? -26.364 16.414 -2.489 1.00 25.40 177 PHE A CA 1
ATOM 1416 C C . PHE A 1 189 ? -26.848 14.976 -2.285 1.00 23.62 177 PHE A C 1
ATOM 1417 O O . PHE A 1 189 ? -26.513 14.104 -3.066 1.00 24.14 177 PHE A O 1
ATOM 1425 N N . VAL A 1 190 ? -27.585 14.738 -1.202 1.00 22.36 178 VAL A N 1
ATOM 1426 C CA . VAL A 1 190 ? -28.129 13.424 -0.891 1.00 23.58 178 VAL A CA 1
ATOM 1427 C C . VAL A 1 190 ? -29.581 13.351 -1.344 1.00 23.98 178 VAL A C 1
ATOM 1428 O O . VAL A 1 190 ? -30.473 14.016 -0.787 1.00 24.69 178 VAL A O 1
ATOM 1432 N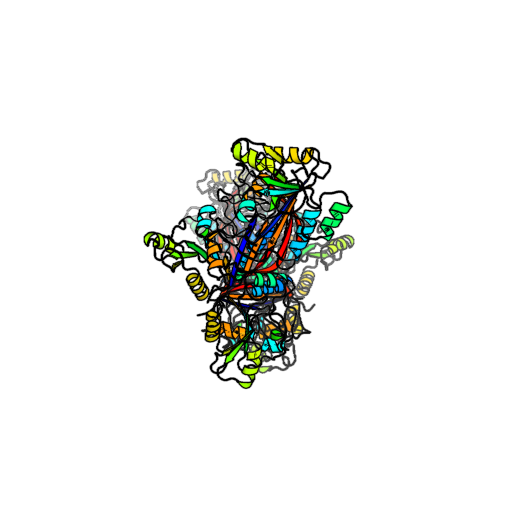 N . GLY A 1 191 ? -29.810 12.544 -2.369 1.00 24.63 179 GLY A N 1
ATOM 1433 C CA . GLY A 1 191 ? -31.136 12.365 -2.966 1.00 24.70 179 GLY A CA 1
ATOM 1434 C C . GLY A 1 191 ? -32.023 11.367 -2.278 1.00 27.25 179 GLY A C 1
ATOM 1435 O O . GLY A 1 191 ? -31.545 10.467 -1.569 1.00 28.50 179 GLY A O 1
ATOM 1436 N N . ASN A 1 192 ? -33.323 11.503 -2.540 1.00 25.77 180 ASN A N 1
ATOM 1437 C CA . ASN A 1 192 ? -34.364 10.705 -1.903 1.00 27.28 180 ASN A CA 1
ATOM 1438 C C . ASN A 1 192 ? -34.626 9.360 -2.571 1.00 26.35 180 ASN A C 1
ATOM 1439 O O . ASN A 1 192 ? -35.746 9.087 -3.018 1.00 26.52 180 ASN A O 1
ATOM 1444 N N . LEU A 1 193 ? -33.599 8.509 -2.591 1.00 24.60 181 LEU A N 1
ATOM 1445 C CA . LEU A 1 193 ? -33.694 7.179 -3.158 1.00 25.22 181 LEU A CA 1
ATOM 1446 C C . LEU A 1 193 ? -32.633 6.231 -2.598 1.00 24.75 181 LEU A C 1
ATOM 1447 O O . LEU A 1 193 ? -31.591 6.684 -2.075 1.00 25.22 181 LEU A O 1
ATOM 1452 N N . ILE A 1 194 ? -32.905 4.934 -2.728 1.00 24.44 182 ILE A N 1
ATOM 1453 C CA . ILE A 1 194 ? -31.913 3.861 -2.560 1.00 22.29 182 ILE A CA 1
ATOM 1454 C C . ILE A 1 194 ? -31.622 3.252 -3.942 1.00 22.86 182 ILE A C 1
ATOM 1455 O O . ILE A 1 194 ? -32.546 2.858 -4.679 1.00 23.26 182 ILE A O 1
ATOM 1460 N N . ILE A 1 195 ? -30.342 3.150 -4.267 1.00 21.13 183 ILE A N 1
ATOM 1461 C CA . ILE A 1 195 ? -29.871 2.526 -5.509 1.00 21.03 183 ILE A CA 1
ATOM 1462 C C . ILE A 1 195 ? -29.418 1.123 -5.195 1.00 22.19 183 ILE A C 1
ATOM 1463 O O . ILE A 1 195 ? -29.839 0.155 -5.872 1.00 21.33 183 ILE A O 1
ATOM 1468 N N . GLY A 1 196 ? -28.605 0.979 -4.140 1.00 21.29 184 GLY A N 1
ATOM 1469 C CA . GLY A 1 196 ? -28.056 -0.312 -3.751 1.00 20.84 184 GLY A CA 1
ATOM 1470 C C . GLY A 1 196 ? -26.994 -0.860 -4.686 1.00 22.47 184 GLY A C 1
ATOM 1471 O O . GLY A 1 196 ? -26.735 -0.322 -5.774 1.00 22.78 184 GLY A O 1
ATOM 1472 N N . GLY A 1 197 ? -26.360 -1.939 -4.240 1.00 21.97 185 GLY A N 1
ATOM 1473 C CA . GLY A 1 197 ? -25.499 -2.738 -5.077 1.00 22.15 185 GLY A CA 1
ATOM 1474 C C . GLY A 1 197 ? -24.071 -2.699 -4.623 1.00 23.35 185 GLY A C 1
ATOM 1475 O O . GLY A 1 197 ? -23.477 -1.618 -4.489 1.00 19.83 185 GLY A O 1
ATOM 1476 N N . LYS A 1 198 ? -23.514 -3.881 -4.392 1.00 24.32 186 LYS A N 1
ATOM 1477 C CA . LYS A 1 198 ? -22.145 -4.005 -4.007 1.00 26.31 186 LYS A CA 1
ATOM 1478 C C . LYS A 1 198 ? -21.212 -3.465 -5.098 1.00 26.66 186 LYS A C 1
ATOM 1479 O O . LYS A 1 198 ? -20.166 -2.965 -4.776 1.00 25.20 186 LYS A O 1
ATOM 1485 N N . THR A 1 199 ? -21.600 -3.570 -6.372 1.00 25.21 187 THR A N 1
ATOM 1486 C CA . THR A 1 199 ? -20.801 -3.063 -7.467 1.00 26.19 187 THR A CA 1
ATOM 1487 C C . THR A 1 199 ? -21.202 -1.658 -7.946 1.00 24.29 187 THR A C 1
ATOM 1488 O O . THR A 1 199 ? -20.615 -1.175 -8.904 1.00 24.63 187 THR A O 1
ATOM 1492 N N . ALA A 1 200 ? -22.201 -1.018 -7.332 1.00 22.05 188 ALA A N 1
ATOM 1493 C CA . ALA A 1 200 ? -22.617 0.301 -7.786 1.00 22.90 188 ALA A CA 1
ATOM 1494 C C . ALA A 1 200 ? -21.543 1.287 -7.361 1.00 22.57 188 ALA A C 1
ATOM 1495 O O . ALA A 1 200 ? -21.025 1.166 -6.239 1.00 22.05 188 ALA A O 1
ATOM 1497 N N . PRO A 1 201 ? -21.151 2.208 -8.258 1.00 22.70 189 PRO A N 1
ATOM 1498 C CA . PRO A 1 201 ? -20.135 3.215 -7.858 1.00 23.38 189 PRO A CA 1
ATOM 1499 C C . PRO A 1 201 ? -20.611 4.068 -6.687 1.00 22.52 189 PRO A C 1
ATOM 1500 O O . PRO A 1 201 ? -21.769 4.490 -6.673 1.00 19.82 189 PRO A O 1
ATOM 1504 N N . THR A 1 202 ? -19.751 4.272 -5.697 1.00 21.49 190 THR A N 1
ATOM 1505 C CA . THR A 1 202 ? -20.108 5.073 -4.530 1.00 22.65 190 THR A CA 1
ATOM 1506 C C . THR A 1 202 ? -19.422 6.439 -4.662 1.00 21.63 190 THR A C 1
ATOM 1507 O O . THR A 1 202 ? -18.631 6.674 -5.585 1.00 21.11 190 THR A O 1
ATOM 1511 N N . PHE A 1 203 ? -19.740 7.317 -3.730 1.00 21.58 191 PHE A N 1
ATOM 1512 C CA . PHE A 1 203 ? -19.122 8.636 -3.664 1.00 22.15 191 PHE A CA 1
ATOM 1513 C C . PHE A 1 203 ? -17.586 8.574 -3.558 1.00 21.90 191 PHE A C 1
ATOM 1514 O O . PHE A 1 203 ? -16.901 9.469 -4.050 1.00 22.13 191 PHE A O 1
ATOM 1522 N N . THR A 1 204 ? -17.063 7.540 -2.903 1.00 21.58 192 THR A N 1
ATOM 1523 C CA . THR A 1 204 ? -15.626 7.307 -2.866 1.00 21.53 192 THR A CA 1
ATOM 1524 C C . THR A 1 204 ? -15.308 5.824 -2.939 1.00 21.07 192 THR A C 1
ATOM 1525 O O . THR A 1 204 ? -15.483 5.104 -1.957 1.00 21.08 192 THR A O 1
ATOM 1529 N N . ASP A 1 205 ? -14.809 5.377 -4.086 1.00 22.75 193 ASP A N 1
ATOM 1530 C CA . ASP A 1 205 ? -14.356 3.973 -4.268 1.00 22.31 193 ASP A CA 1
ATOM 1531 C C . ASP A 1 205 ? -12.823 3.887 -4.162 1.00 21.88 193 ASP A C 1
ATOM 1532 O O . ASP A 1 205 ? -12.261 4.189 -3.100 1.00 23.50 193 ASP A O 1
ATOM 1537 N N . GLY A 1 206 ? -12.140 3.445 -5.200 1.00 23.11 194 GLY A N 1
ATOM 1538 C CA . GLY A 1 206 ? -10.709 3.188 -5.117 1.00 24.80 194 GLY A CA 1
ATOM 1539 C C . GLY A 1 206 ? -10.352 2.122 -4.100 1.00 26.89 194 GLY A C 1
ATOM 1540 O O . GLY A 1 206 ? -11.169 1.242 -3.803 1.00 24.73 194 GLY A O 1
ATOM 1541 N N . GLU A 1 207 ? -9.113 2.189 -3.607 1.00 27.82 195 GLU A N 1
ATOM 1542 C CA . GLU A 1 207 ? -8.567 1.224 -2.637 1.00 28.93 195 GLU A CA 1
ATOM 1543 C C . GLU A 1 207 ? -9.316 1.281 -1.309 1.00 26.13 195 GLU A C 1
ATOM 1544 O O . GLU A 1 207 ? -9.692 0.243 -0.764 1.00 24.22 195 GLU A O 1
ATOM 1550 N N . GLY A 1 208 ? -9.549 2.493 -0.814 1.00 23.39 196 GLY A N 1
ATOM 1551 C CA . GLY A 1 208 ? -10.133 2.709 0.508 1.00 24.15 196 GLY A CA 1
ATOM 1552 C C . GLY A 1 208 ? -9.086 2.886 1.581 1.00 25.12 196 GLY A C 1
ATOM 1553 O O . GLY A 1 208 ? -7.967 2.389 1.453 1.00 25.86 196 GLY A O 1
ATOM 1554 N N . PHE A 1 209 ? -9.451 3.614 2.636 1.00 25.60 197 PHE A N 1
ATOM 1555 C CA . PHE A 1 209 ? -8.559 3.843 3.760 1.00 25.41 197 PHE A CA 1
ATOM 1556 C C . PHE A 1 209 ? -8.598 2.667 4.731 1.00 26.89 197 PHE A C 1
ATOM 1557 O O . PHE A 1 209 ? -9.643 2.059 4.939 1.00 23.07 197 PHE A O 1
ATOM 1565 N N . THR A 1 210 ? -7.460 2.376 5.355 1.00 28.53 198 THR A N 1
ATOM 1566 C CA . THR A 1 210 ? -7.440 1.507 6.550 1.00 29.45 198 THR A CA 1
ATOM 1567 C C . THR A 1 210 ? -7.845 2.358 7.735 1.00 33.64 198 THR A C 1
ATOM 1568 O O . THR A 1 210 ? -7.912 3.592 7.624 1.00 31.21 198 THR A O 1
ATOM 1572 N N . GLU A 1 211 ? -8.059 1.724 8.889 1.00 35.91 199 GLU A N 1
ATOM 1573 C CA . GLU A 1 211 ? -8.321 2.460 10.134 1.00 40.33 199 GLU A CA 1
ATOM 1574 C C . GLU A 1 211 ? -7.323 3.599 10.443 1.00 42.73 199 GLU A C 1
ATOM 1575 O O . GLU A 1 211 ? -7.714 4.676 10.912 1.00 48.02 199 GLU A O 1
ATOM 1581 N N . ASN A 1 212 ? -6.045 3.386 10.161 1.00 42.01 200 ASN A N 1
ATOM 1582 C CA . ASN A 1 212 ? -5.029 4.389 10.484 1.00 43.19 200 ASN A CA 1
ATOM 1583 C C . ASN A 1 212 ? -4.886 5.501 9.413 1.00 40.77 200 ASN A C 1
ATOM 1584 O O . ASN A 1 212 ? -4.109 6.435 9.602 1.00 40.48 200 ASN A O 1
ATOM 1589 N N . GLU A 1 213 ? -5.656 5.425 8.323 1.00 34.25 201 GLU A N 1
ATOM 1590 C CA . GLU A 1 213 ? -5.594 6.400 7.224 1.00 34.87 201 GLU A CA 1
ATOM 1591 C C . GLU A 1 213 ? -6.900 7.209 7.077 1.00 32.03 201 GLU A C 1
ATOM 1592 O O . GLU A 1 213 ? -7.009 8.003 6.152 1.00 36.44 201 GLU A O 1
ATOM 1598 N N . LEU A 1 214 ? -7.859 7.033 7.982 1.00 29.82 202 LEU A N 1
ATOM 1599 C CA . LEU A 1 214 ? -9.195 7.635 7.845 1.00 29.12 202 LEU A CA 1
ATOM 1600 C C . LEU A 1 214 ? -9.091 9.155 7.731 1.00 29.58 202 LEU A C 1
ATOM 1601 O O . LEU A 1 214 ? -8.353 9.786 8.504 1.00 27.65 202 LEU A O 1
ATOM 1606 N N . LEU A 1 215 ? -9.836 9.728 6.791 1.00 27.31 203 LEU A N 1
ATOM 1607 C CA . LEU A 1 215 ? -9.830 11.165 6.558 1.00 26.67 203 LEU A CA 1
ATOM 1608 C C . LEU A 1 215 ? -10.957 11.838 7.331 1.00 26.32 203 LEU A C 1
ATOM 1609 O O . LEU A 1 215 ? -12.143 11.561 7.109 1.00 22.73 203 LEU A O 1
ATOM 1614 N N . GLY A 1 216 ? -10.577 12.762 8.214 1.00 25.32 204 GLY A N 1
ATOM 1615 C CA . GLY A 1 216 ? -11.534 13.432 9.062 1.00 25.85 204 GLY A CA 1
ATOM 1616 C C . GLY A 1 216 ? -12.175 14.605 8.360 1.00 26.28 204 GLY A C 1
ATOM 1617 O O . GLY A 1 216 ? -11.540 15.279 7.532 1.00 31.12 204 GLY A O 1
ATOM 1618 N N . LEU A 1 217 ? -13.418 14.877 8.722 1.00 26.43 205 LEU A N 1
ATOM 1619 C CA . LEU A 1 217 ? -14.182 15.990 8.146 1.00 27.34 205 LEU A CA 1
ATOM 1620 C C . LEU A 1 217 ? -14.809 16.837 9.253 1.00 27.00 205 LEU A C 1
ATOM 1621 O O . LEU A 1 217 ? -14.880 16.434 10.417 1.00 28.20 205 LEU A O 1
ATOM 1626 N N . GLU A 1 218 ? -15.293 18.001 8.862 1.00 27.53 206 GLU A N 1
ATOM 1627 C CA . GLU A 1 218 ? -16.118 18.838 9.735 1.00 31.15 206 GLU A CA 1
ATOM 1628 C C . GLU A 1 218 ? -17.353 19.252 8.944 1.00 28.05 206 GLU A C 1
ATOM 1629 O O . GLU A 1 218 ? -17.236 19.780 7.844 1.00 28.79 206 GLU A O 1
ATOM 1635 N N . LEU A 1 219 ? -18.532 19.023 9.502 1.00 30.00 207 LEU A N 1
ATOM 1636 C CA . LEU A 1 219 ? -19.768 19.393 8.830 1.00 30.29 207 LEU A CA 1
ATOM 1637 C C . LEU A 1 219 ? -19.937 20.922 8.849 1.00 31.09 207 LEU A C 1
ATOM 1638 O O . LEU A 1 219 ? -20.190 21.495 9.907 1.00 29.08 207 LEU A O 1
ATOM 1643 N N . SER A 1 220 ? -19.832 21.553 7.679 1.00 30.48 208 SER A N 1
ATOM 1644 C CA . SER A 1 220 ? -20.031 23.002 7.567 1.00 31.59 208 SER A CA 1
ATOM 1645 C C . SER A 1 220 ? -21.492 23.368 7.589 1.00 33.81 208 SER A C 1
ATOM 1646 O O . SER A 1 220 ? -21.861 24.293 8.288 1.00 35.64 208 SER A O 1
ATOM 1649 N N . SER A 1 221 ? -22.312 22.683 6.780 1.00 31.50 209 SER A N 1
ATOM 1650 C CA . SER A 1 221 ? -23.743 22.959 6.694 1.00 31.11 209 SER A CA 1
ATOM 1651 C C . SER A 1 221 ? -24.547 21.769 6.179 1.00 33.19 209 SER A C 1
ATOM 1652 O O . SER A 1 221 ? -24.006 20.844 5.562 1.00 31.82 209 SER A O 1
ATOM 1655 N N . ALA A 1 222 ? -25.838 21.805 6.491 1.00 33.91 210 ALA A N 1
ATOM 1656 C CA . ALA A 1 222 ? -26.855 20.939 5.917 1.00 35.62 210 ALA A CA 1
ATOM 1657 C C . ALA A 1 222 ? -28.025 21.841 5.498 1.00 38.12 210 ALA A C 1
ATOM 1658 O O . ALA A 1 222 ? -28.454 22.709 6.269 1.00 36.55 210 ALA A O 1
ATOM 1660 N N . GLU A 1 223 ? -28.504 21.666 4.271 1.00 37.27 211 GLU A N 1
ATOM 1661 C CA . GLU A 1 223 ? -29.593 22.470 3.718 1.00 37.21 211 GLU A CA 1
ATOM 1662 C C . GLU A 1 223 ? -30.515 21.566 2.913 1.00 37.71 211 GLU A C 1
ATOM 1663 O O . GLU A 1 223 ? -30.098 20.981 1.896 1.00 34.84 211 GLU A O 1
ATOM 1669 N N . LYS A 1 224 ? -31.772 21.475 3.329 1.00 35.12 212 LYS A N 1
ATOM 1670 C CA . LYS A 1 224 ? -32.761 20.781 2.531 1.00 33.64 212 LYS A CA 1
ATOM 1671 C C . LYS A 1 224 ? -32.998 21.556 1.235 1.00 36.15 212 LYS A C 1
ATOM 1672 O O . LYS A 1 224 ? -33.095 22.784 1.248 1.00 40.15 212 LYS A O 1
ATOM 1678 N N . ILE A 1 225 ? -33.012 20.839 0.111 1.00 33.78 213 ILE A N 1
ATOM 1679 C CA . ILE A 1 225 ? -33.271 21.419 -1.214 1.00 35.16 213 ILE A CA 1
ATOM 1680 C C . ILE A 1 225 ? -34.186 20.427 -1.933 1.00 34.24 213 ILE A C 1
ATOM 1681 O O . ILE A 1 225 ? -33.847 19.237 -2.030 1.00 31.88 213 ILE A O 1
ATOM 1686 N N . GLU A 1 226 ? -35.334 20.915 -2.423 1.00 33.74 214 GLU A N 1
ATOM 1687 C CA . GLU A 1 226 ? -36.411 20.069 -2.985 1.00 33.77 214 GLU A CA 1
ATOM 1688 C C . GLU A 1 226 ? -36.607 18.787 -2.174 1.00 33.29 214 GLU A C 1
ATOM 1689 O O . GLU A 1 226 ? -37.016 18.857 -1.023 1.00 30.97 214 GLU A O 1
ATOM 1695 N N . ASP A 1 227 ? -36.270 17.628 -2.734 1.00 30.96 215 ASP A N 1
ATOM 1696 C CA . ASP A 1 227 ? -36.604 16.360 -2.099 1.00 32.47 215 ASP A CA 1
ATOM 1697 C C . ASP A 1 227 ? -35.437 15.752 -1.324 1.00 29.39 215 ASP A C 1
ATOM 1698 O O . ASP A 1 227 ? -35.616 14.726 -0.676 1.00 30.63 215 ASP A O 1
ATOM 1703 N N . GLY A 1 228 ? -34.288 16.420 -1.336 1.00 31.30 216 GLY A N 1
ATOM 1704 C CA . GLY A 1 228 ? -33.077 15.908 -0.700 1.00 30.65 216 GLY A CA 1
ATOM 1705 C C . GLY A 1 228 ? -32.401 16.914 0.190 1.00 29.42 216 GLY A C 1
ATOM 1706 O O . GLY A 1 228 ? -33.003 17.888 0.619 1.00 29.61 216 GLY A O 1
ATOM 1707 N N . ILE A 1 229 ? -31.122 16.680 0.453 1.00 28.00 217 ILE A N 1
ATOM 1708 C CA . ILE A 1 229 ? -30.385 17.491 1.412 1.00 27.43 217 ILE A CA 1
ATOM 1709 C C . ILE A 1 229 ? -28.943 17.618 0.965 1.00 27.87 217 ILE A C 1
ATOM 1710 O O . ILE A 1 229 ? -28.290 16.618 0.617 1.00 24.54 217 ILE A O 1
ATOM 1715 N N . LEU A 1 230 ? -28.471 18.865 0.907 1.00 26.72 218 LEU A N 1
ATOM 1716 C CA . LEU A 1 230 ? -27.077 19.157 0.609 1.00 27.87 218 LEU A CA 1
ATOM 1717 C C . LEU A 1 230 ? -26.257 19.184 1.880 1.00 28.94 218 LEU A C 1
ATOM 1718 O O . LEU A 1 230 ? -26.541 19.983 2.789 1.00 28.93 218 LEU A O 1
ATOM 1723 N N . LEU A 1 231 ? -25.234 18.329 1.952 1.00 27.54 219 LEU A N 1
ATOM 1724 C CA . LEU A 1 231 ? -24.273 18.355 3.047 1.00 27.22 219 LEU A CA 1
ATOM 1725 C C . LEU A 1 231 ? -22.973 18.895 2.535 1.00 26.96 219 LEU A C 1
ATOM 1726 O O . LEU A 1 231 ? -22.515 18.500 1.460 1.00 26.18 219 LEU A O 1
ATOM 1731 N N . LYS A 1 232 ? -22.376 19.823 3.276 1.00 26.84 220 LYS A N 1
ATOM 1732 C CA . LYS A 1 232 ? -21.087 20.373 2.923 1.00 27.85 220 LYS A CA 1
ATOM 1733 C C . LYS A 1 232 ? -20.140 20.095 4.050 1.00 28.03 220 LYS A C 1
ATOM 1734 O O . LYS A 1 232 ? -20.465 20.372 5.218 1.00 28.89 220 LYS A O 1
ATOM 1740 N N . TRP A 1 233 ? -18.981 19.546 3.693 1.00 25.85 221 TRP A N 1
ATOM 1741 C CA . TRP A 1 233 ? -17.989 19.146 4.653 1.00 27.45 221 TRP A CA 1
ATOM 1742 C C . TRP A 1 233 ? -16.701 19.851 4.337 1.00 29.03 221 TRP A C 1
ATOM 1743 O O . TRP A 1 233 ? -16.289 19.907 3.173 1.00 31.18 221 TRP A O 1
ATOM 1754 N N . LYS A 1 234 ? -16.062 20.361 5.385 1.00 28.81 222 LYS A N 1
ATOM 1755 C CA . LYS A 1 234 ? -14.690 20.833 5.337 1.00 29.84 222 LYS A CA 1
ATOM 1756 C C . LYS A 1 234 ? -13.790 19.620 5.624 1.00 29.25 222 LYS A C 1
ATOM 1757 O O . LYS A 1 234 ? -14.052 18.870 6.564 1.00 29.92 222 LYS A O 1
ATOM 1763 N N . VAL A 1 235 ? -12.761 19.411 4.810 1.00 29.42 223 VAL A N 1
ATOM 1764 C CA . VAL A 1 235 ? -11.797 18.349 5.061 1.00 31.63 223 VAL A CA 1
ATOM 1765 C C . VAL A 1 235 ? -10.866 18.795 6.201 1.00 35.50 223 VAL A C 1
ATOM 1766 O O . VAL A 1 235 ? -10.279 19.872 6.125 1.00 32.45 223 VAL A O 1
ATOM 1770 N N . LYS A 1 236 ? -10.753 17.967 7.241 1.00 36.15 224 LYS A N 1
ATOM 1771 C CA . LYS A 1 236 ? -9.940 18.277 8.427 1.00 40.15 224 LYS A CA 1
ATOM 1772 C C . LYS A 1 236 ? -8.612 17.545 8.493 1.00 42.60 224 LYS A C 1
ATOM 1773 O O . LYS A 1 236 ? -7.783 17.890 9.317 1.00 46.11 224 LYS A O 1
ATOM 1779 N N . GLY A 1 237 ? -8.391 16.562 7.623 1.00 43.77 225 GLY A N 1
ATOM 1780 C CA . GLY A 1 237 ? -7.133 15.812 7.593 1.00 43.84 225 GLY A CA 1
ATOM 1781 C C . GLY A 1 237 ? -7.204 14.491 8.348 1.00 44.05 225 GLY A C 1
ATOM 1782 O O . GLY A 1 237 ? -8.236 14.146 8.941 1.00 41.51 225 GLY A O 1
ATOM 1783 N N . LYS A 1 238 ? -6.088 13.763 8.323 1.00 47.58 226 LYS A N 1
ATOM 1784 C CA . LYS A 1 238 ? -5.986 12.430 8.945 1.00 49.61 226 LYS A CA 1
ATOM 1785 C C . LYS A 1 238 ? -6.370 12.467 10.423 1.00 53.01 226 LYS A C 1
ATOM 1786 O O . LYS A 1 238 ? -5.919 13.336 11.172 1.00 52.13 226 LYS A O 1
ATOM 1792 N N . LYS A 1 239 ? -7.200 11.507 10.820 1.00 59.21 227 LYS A N 1
ATOM 1793 C CA . LYS A 1 239 ? -7.695 11.395 12.199 1.00 62.32 227 LYS A CA 1
ATOM 1794 C C . LYS A 1 239 ? -6.640 10.928 13.234 1.00 65.14 227 LYS A C 1
ATOM 1795 O O . LYS A 1 239 ? -6.888 11.023 14.439 1.00 67.38 227 LYS A O 1
ATOM 1801 N N . ASN A 1 240 ? -5.486 10.425 12.783 1.00 69.04 228 ASN A N 1
ATOM 1802 C CA . ASN A 1 240 ? -4.416 9.968 13.699 1.00 72.80 228 ASN A CA 1
ATOM 1803 C C . ASN A 1 240 ? -3.773 11.077 14.552 1.00 72.65 228 ASN A C 1
ATOM 1804 O O . ASN A 1 240 ? -3.993 12.270 14.344 1.00 69.89 228 ASN A O 1
ATOM 1809 N N . MET B 1 13 ? -48.934 -13.070 6.195 1.00 78.89 1 MET B N 1
ATOM 1810 C CA . MET B 1 13 ? -49.056 -11.853 5.325 1.00 79.34 1 MET B CA 1
ATOM 1811 C C . MET B 1 13 ? -48.532 -10.596 6.022 1.00 72.66 1 MET B C 1
ATOM 1812 O O . MET B 1 13 ? -47.803 -9.819 5.410 1.00 77.42 1 MET B O 1
ATOM 1817 N N . ASP B 1 14 ? -48.885 -10.402 7.293 1.00 62.94 2 ASP B N 1
ATOM 1818 C CA . ASP B 1 14 ? -48.511 -9.179 8.018 1.00 55.73 2 ASP B CA 1
ATOM 1819 C C . ASP B 1 14 ? -47.052 -9.204 8.520 1.00 47.87 2 ASP B C 1
ATOM 1820 O O . ASP B 1 14 ? -46.337 -10.176 8.353 1.00 45.08 2 ASP B O 1
ATOM 1825 N N . ARG B 1 15 ? -46.607 -8.102 9.097 1.00 41.06 3 ARG B N 1
ATOM 1826 C CA . ARG B 1 15 ? -45.237 -8.022 9.583 1.00 39.90 3 ARG B CA 1
ATOM 1827 C C . ARG B 1 15 ? -45.120 -6.936 10.638 1.00 34.30 3 ARG B C 1
ATOM 1828 O O . ARG B 1 15 ? -46.035 -6.129 10.787 1.00 30.48 3 ARG B O 1
ATOM 1836 N N . PRO B 1 16 ? -43.976 -6.883 11.350 1.00 34.24 4 PRO B N 1
ATOM 1837 C CA . PRO B 1 16 ? -43.754 -5.771 12.285 1.00 31.86 4 PRO B CA 1
ATOM 1838 C C . PRO B 1 16 ? -43.607 -4.444 11.565 1.00 31.90 4 PRO B C 1
ATOM 1839 O O . PRO B 1 16 ? -43.436 -4.440 10.352 1.00 34.23 4 PRO B O 1
ATOM 1843 N N . PHE B 1 17 ? -43.668 -3.321 12.274 1.00 30.15 5 PHE B N 1
ATOM 1844 C CA . PHE B 1 17 ? -43.060 -2.087 11.771 1.00 32.02 5 PHE B CA 1
ATOM 1845 C C . PHE B 1 17 ? -41.549 -2.360 11.673 1.00 33.04 5 PHE B C 1
ATOM 1846 O O . PHE B 1 17 ? -40.973 -2.906 12.614 1.00 30.32 5 PHE B O 1
ATOM 1854 N N . ILE B 1 18 ? -40.947 -2.065 10.516 1.00 30.86 6 ILE B N 1
ATOM 1855 C CA . ILE B 1 18 ? -39.516 -2.358 10.290 1.00 28.97 6 ILE B CA 1
ATOM 1856 C C . ILE B 1 18 ? -38.741 -1.096 9.954 1.00 28.63 6 ILE B C 1
ATOM 1857 O O . ILE B 1 18 ? -39.085 -0.363 9.006 1.00 30.18 6 ILE B O 1
ATOM 1862 N N . PHE B 1 19 ? -37.686 -0.840 10.728 1.00 26.64 7 PHE B N 1
ATOM 1863 C CA . PHE B 1 19 ? -36.787 0.270 10.456 1.00 27.47 7 PHE B CA 1
ATOM 1864 C C . PHE B 1 19 ? -35.328 -0.173 10.442 1.00 28.67 7 PHE B C 1
ATOM 1865 O O . PHE B 1 19 ? -34.946 -1.097 11.156 1.00 30.19 7 PHE B O 1
ATOM 1873 N N . ILE B 1 20 ? -34.544 0.467 9.584 1.00 26.42 8 ILE B N 1
ATOM 1874 C CA . ILE B 1 20 ? -33.122 0.264 9.549 1.00 27.46 8 ILE B CA 1
ATOM 1875 C C . ILE B 1 20 ? -32.485 1.444 10.263 1.00 27.91 8 ILE B C 1
ATOM 1876 O O . ILE B 1 20 ? -32.859 2.594 10.009 1.00 29.20 8 ILE B O 1
ATOM 1881 N N . ASN B 1 21 ? -31.545 1.129 11.156 1.00 27.78 9 ASN B N 1
ATOM 1882 C CA . ASN B 1 21 ? -30.714 2.107 11.834 1.00 26.77 9 ASN B CA 1
ATOM 1883 C C . ASN B 1 21 ? -29.266 1.672 11.702 1.00 26.95 9 ASN B C 1
ATOM 1884 O O . ASN B 1 21 ? -28.908 0.568 12.157 1.00 26.61 9 ASN B O 1
ATOM 1889 N N . SER B 1 22 ? -28.464 2.527 11.057 1.00 25.23 10 SER B N 1
ATOM 1890 C CA . SER B 1 22 ? -27.050 2.315 10.851 1.00 26.46 10 SER B CA 1
ATOM 1891 C C . SER B 1 22 ? -26.304 3.638 10.998 1.00 25.81 10 SER B C 1
ATOM 1892 O O . SER B 1 22 ? -26.901 4.721 11.005 1.00 27.90 10 SER B O 1
ATOM 1895 N N . ALA B 1 23 ? -24.993 3.523 11.118 1.00 24.92 11 ALA B N 1
ATOM 1896 C CA . ALA B 1 23 ? -24.070 4.640 11.045 1.00 25.33 11 ALA B CA 1
ATOM 1897 C C . ALA B 1 23 ? -23.143 4.423 9.834 1.00 25.57 11 ALA B C 1
ATOM 1898 O O . ALA B 1 23 ? -22.559 3.343 9.675 1.00 23.98 11 ALA B O 1
ATOM 1900 N N . MET B 1 24 ? -23.019 5.443 8.986 1.00 24.81 12 MET B N 1
ATOM 1901 C CA . MET B 1 24 ? -22.171 5.382 7.811 1.00 24.98 12 MET B CA 1
ATOM 1902 C C . MET B 1 24 ? -21.274 6.629 7.695 1.00 24.95 12 MET B C 1
ATOM 1903 O O . MET B 1 24 ? -21.583 7.689 8.211 1.00 23.93 12 MET B O 1
ATOM 1908 N N . SER B 1 25 ? -20.157 6.477 7.012 1.00 24.12 13 SER B N 1
ATOM 1909 C CA . SER B 1 25 ? -19.291 7.601 6.704 1.00 23.05 13 SER B CA 1
ATOM 1910 C C . SER B 1 25 ? -19.976 8.542 5.678 1.00 22.76 13 SER B C 1
ATOM 1911 O O . SER B 1 25 ? -21.022 8.230 5.085 1.00 22.52 13 SER B O 1
ATOM 1914 N N . ALA B 1 26 ? -19.391 9.710 5.499 1.00 22.31 14 ALA B N 1
ATOM 1915 C CA . ALA B 1 26 ? -19.940 10.699 4.577 1.00 23.20 14 ALA B CA 1
ATOM 1916 C C . ALA B 1 26 ? -20.023 10.174 3.134 1.00 23.90 14 ALA B C 1
ATOM 1917 O O . ALA B 1 26 ? -20.813 10.704 2.348 1.00 24.45 14 ALA B O 1
ATOM 1919 N N . ASP B 1 27 ? -19.166 9.195 2.813 1.00 22.45 15 ASP B N 1
ATOM 1920 C CA . ASP B 1 27 ? -19.162 8.483 1.533 1.00 22.12 15 ASP B CA 1
ATOM 1921 C C . ASP B 1 27 ? -19.941 7.155 1.492 1.00 22.47 15 ASP B C 1
ATOM 1922 O O . ASP B 1 27 ? -19.843 6.420 0.507 1.00 21.45 15 ASP B O 1
ATOM 1927 N N . GLY B 1 28 ? -20.704 6.860 2.544 1.00 20.08 16 GLY B N 1
ATOM 1928 C CA . GLY B 1 28 ? -21.715 5.808 2.518 1.00 20.35 16 GLY B CA 1
ATOM 1929 C C . GLY B 1 28 ? -21.261 4.453 3.038 1.00 20.56 16 GLY B C 1
ATOM 1930 O O . GLY B 1 28 ? -21.990 3.473 2.863 1.00 20.00 16 GLY B O 1
ATOM 1931 N N . LYS B 1 29 ? -20.089 4.392 3.684 1.00 20.36 17 LYS B N 1
ATOM 1932 C CA . LYS B 1 29 ? -19.506 3.125 4.123 1.00 20.85 17 LYS B CA 1
ATOM 1933 C C . LYS B 1 29 ? -19.837 2.806 5.568 1.00 21.44 17 LYS B C 1
ATOM 1934 O O . LYS B 1 29 ? -19.868 3.684 6.438 1.00 23.82 17 LYS B O 1
ATOM 1940 N N . LEU B 1 30 ? -20.064 1.528 5.816 1.00 21.25 18 LEU B N 1
ATOM 1941 C CA . LEU B 1 30 ? -20.304 0.993 7.137 1.00 22.65 18 LEU B CA 1
ATOM 1942 C C . LEU B 1 30 ? -19.055 0.499 7.873 1.00 22.42 18 LEU B C 1
ATOM 1943 O O . LEU B 1 30 ? -19.082 0.311 9.088 1.00 23.73 18 LEU B O 1
ATOM 1948 N N . SER B 1 31 ? -18.006 0.198 7.135 1.00 23.92 19 SER B N 1
ATOM 1949 C CA . SER B 1 31 ? -16.754 -0.335 7.672 1.00 26.19 19 SER B CA 1
ATOM 1950 C C . SER B 1 31 ? -15.726 -0.212 6.556 1.00 25.20 19 SER B C 1
ATOM 1951 O O . SER B 1 31 ? -16.084 0.122 5.433 1.00 26.04 19 SER B O 1
ATOM 1954 N N . THR B 1 32 ? -14.460 -0.495 6.841 1.00 25.02 20 THR B N 1
ATOM 1955 C CA . THR B 1 32 ? -13.391 -0.347 5.833 1.00 25.37 20 THR B CA 1
ATOM 1956 C C . THR B 1 32 ? -13.432 -1.422 4.762 1.00 25.76 20 THR B C 1
ATOM 1957 O O . THR B 1 32 ? -14.160 -2.417 4.896 1.00 26.15 20 THR B O 1
ATOM 1961 N N . LYS B 1 33 ? -12.608 -1.251 3.735 1.00 24.78 21 LYS B N 1
ATOM 1962 C CA . LYS B 1 33 ? -12.368 -2.272 2.719 1.00 29.52 21 LYS B CA 1
ATOM 1963 C C . LYS B 1 33 ? -11.917 -3.643 3.269 1.00 29.01 21 LYS B C 1
ATOM 1964 O O . LYS B 1 33 ? -12.135 -4.665 2.624 1.00 30.46 21 LYS B O 1
ATOM 1970 N N . GLU B 1 34 ? -11.308 -3.649 4.444 1.00 29.82 22 GLU B N 1
ATOM 1971 C CA . GLU B 1 34 ? -10.918 -4.886 5.136 1.00 35.20 22 GLU B CA 1
ATOM 1972 C C . GLU B 1 34 ? -12.107 -5.429 5.930 1.00 34.17 22 GLU B C 1
ATOM 1973 O O . GLU B 1 34 ? -11.954 -6.405 6.659 1.00 32.80 22 GLU B O 1
ATOM 1979 N N . ARG B 1 35 ? -13.275 -4.776 5.817 1.00 32.28 23 ARG B N 1
ATOM 1980 C CA . ARG B 1 35 ? -14.454 -5.100 6.588 1.00 35.05 23 ARG B CA 1
ATOM 1981 C C . ARG B 1 35 ? -14.199 -4.918 8.090 1.00 36.20 23 ARG B C 1
ATOM 1982 O O . ARG B 1 35 ? -14.711 -5.671 8.889 1.00 40.94 23 ARG B O 1
ATOM 1990 N N . LYS B 1 36 ? -13.408 -3.904 8.463 1.00 37.32 24 LYS B N 1
ATOM 1991 C CA . LYS B 1 36 ? -13.098 -3.620 9.872 1.00 37.55 24 LYS B CA 1
ATOM 1992 C C . LYS B 1 36 ? -13.927 -2.459 10.390 1.00 37.13 24 LYS B C 1
ATOM 1993 O O . LYS B 1 36 ? -14.140 -1.460 9.704 1.00 33.92 24 LYS B O 1
ATOM 1999 N N . GLN B 1 37 ? -14.341 -2.589 11.633 1.00 37.27 25 GLN B N 1
ATOM 2000 C CA . GLN B 1 37 ? -15.169 -1.608 12.315 1.00 42.07 25 GLN B CA 1
ATOM 2001 C C . GLN B 1 37 ? -14.333 -0.383 12.670 1.00 38.79 25 GLN B C 1
ATOM 2002 O O . GLN B 1 37 ? -13.225 -0.528 13.170 1.00 40.18 25 GLN B O 1
ATOM 2008 N N . VAL B 1 38 ? -14.844 0.815 12.389 1.00 35.69 26 VAL B N 1
ATOM 2009 C CA . VAL B 1 38 ? -14.189 2.047 12.810 1.00 33.84 26 VAL B CA 1
ATOM 2010 C C . VAL B 1 38 ? -15.171 2.988 13.482 1.00 34.70 26 VAL B C 1
ATOM 2011 O O . VAL B 1 38 ? -16.402 2.788 13.449 1.00 32.78 26 VAL B O 1
ATOM 2015 N N . LYS B 1 39 ? -14.614 4.019 14.109 1.00 34.41 27 LYS B N 1
ATOM 2016 C CA . LYS B 1 39 ? -15.411 5.021 14.783 1.00 35.93 27 LYS B CA 1
ATOM 2017 C C . LYS B 1 39 ? -16.113 5.971 13.803 1.00 35.98 27 LYS B C 1
ATOM 2018 O O . LYS B 1 39 ? -15.484 6.845 13.188 1.00 33.92 27 LYS B O 1
ATOM 2024 N N . ILE B 1 40 ? -17.427 5.800 13.687 1.00 34.38 28 ILE B N 1
ATOM 2025 C CA . ILE B 1 40 ? -18.235 6.655 12.853 1.00 34.43 28 ILE B CA 1
ATOM 2026 C C . ILE B 1 40 ? -18.994 7.658 13.719 1.00 35.26 28 ILE B C 1
ATOM 2027 O O . ILE B 1 40 ? -19.029 8.836 13.395 1.00 38.31 28 ILE B O 1
ATOM 2032 N N . SER B 1 41 ? -19.607 7.191 14.795 1.00 37.41 29 SER B N 1
ATOM 2033 C CA . SER B 1 41 ? -20.443 8.038 15.648 1.00 40.98 29 SER B CA 1
ATOM 2034 C C . SER B 1 41 ? -19.852 8.182 17.042 1.00 40.75 29 SER B C 1
ATOM 2035 O O . SER B 1 41 ? -19.002 7.399 17.451 1.00 40.28 29 SER B O 1
ATOM 2038 N N . GLY B 1 42 ? -20.348 9.170 17.767 1.00 41.25 30 GLY B N 1
ATOM 2039 C CA . GLY B 1 42 ? -19.912 9.447 19.133 1.00 43.27 30 GLY B CA 1
ATOM 2040 C C . GLY B 1 42 ? -20.915 8.966 20.155 1.00 42.49 30 GLY B C 1
ATOM 2041 O O . GLY B 1 42 ? -21.830 8.200 19.832 1.00 37.46 30 GLY B O 1
ATOM 2042 N N . LYS B 1 43 ? -20.758 9.449 21.384 1.00 40.94 31 LYS B N 1
ATOM 2043 C CA . LYS B 1 43 ? -21.562 8.961 22.509 1.00 42.84 31 LYS B CA 1
ATOM 2044 C C . LYS B 1 43 ? -23.049 9.263 22.368 1.00 38.91 31 LYS B C 1
ATOM 2045 O O . LYS B 1 43 ? -23.863 8.432 22.718 1.00 41.38 31 LYS B O 1
ATOM 2051 N N . LEU B 1 44 ? -23.392 10.447 21.865 1.00 37.95 32 LEU B N 1
ATOM 2052 C CA . LEU B 1 44 ? -24.783 10.848 21.704 1.00 36.35 32 LEU B CA 1
ATOM 2053 C C . LEU B 1 44 ? -25.538 9.993 20.680 1.00 34.31 32 LEU B C 1
ATOM 2054 O O . LEU B 1 44 ? -26.681 9.606 20.928 1.00 34.26 32 LEU B O 1
ATOM 2059 N N . ASN B 1 45 ? -24.901 9.647 19.567 1.00 33.81 33 ASN B N 1
ATOM 2060 C CA . ASN B 1 45 ? -25.534 8.697 18.653 1.00 33.18 33 ASN B CA 1
ATOM 2061 C C . ASN B 1 45 ? -25.692 7.321 19.300 1.00 33.60 33 ASN B C 1
ATOM 2062 O O . ASN B 1 45 ? -26.746 6.695 19.170 1.00 34.57 33 ASN B O 1
ATOM 2067 N N . PHE B 1 46 ? -24.657 6.854 19.995 1.00 35.41 34 PHE B N 1
ATOM 2068 C CA . PHE B 1 46 ? -24.760 5.589 20.730 1.00 39.04 34 PHE B CA 1
ATOM 2069 C C . PHE B 1 46 ? -25.914 5.603 21.759 1.00 37.15 34 PHE B C 1
ATOM 2070 O O . PHE B 1 46 ? -26.599 4.595 21.913 1.00 32.97 34 PHE B O 1
ATOM 2078 N N . GLU B 1 47 ? -26.140 6.735 22.431 1.00 36.30 35 GLU B N 1
ATOM 2079 C CA . GLU B 1 47 ? -27.293 6.861 23.348 1.00 35.75 35 GLU B CA 1
ATOM 2080 C C . GLU B 1 47 ? -28.656 6.802 22.633 1.00 33.60 35 GLU B C 1
ATOM 2081 O O . GLU B 1 47 ? -29.616 6.237 23.159 1.00 32.34 35 GLU B O 1
ATOM 2087 N N . ARG B 1 48 ? -28.725 7.375 21.434 1.00 32.26 36 ARG B N 1
ATOM 2088 C CA . ARG B 1 48 ? -29.928 7.335 20.622 1.00 33.22 36 ARG B CA 1
ATOM 2089 C C . ARG B 1 48 ? -30.235 5.913 20.205 1.00 32.42 36 ARG B C 1
ATOM 2090 O O . ARG B 1 48 ? -31.367 5.463 20.323 1.00 32.54 36 ARG B O 1
ATOM 2098 N N . MET B 1 49 ? -29.201 5.212 19.745 1.00 33.21 37 MET B N 1
ATOM 2099 C CA . MET B 1 49 ? -29.264 3.804 19.379 1.00 33.51 37 MET B CA 1
ATOM 2100 C C . MET B 1 49 ? -29.685 2.915 20.531 1.00 33.43 37 MET B C 1
ATOM 2101 O O . MET B 1 49 ? -30.388 1.930 20.324 1.00 29.36 37 MET B O 1
ATOM 2106 N N . ASP B 1 50 ? -29.208 3.233 21.736 1.00 33.61 38 ASP B N 1
ATOM 2107 C CA . ASP B 1 50 ? -29.594 2.473 22.920 1.00 32.17 38 ASP B CA 1
ATOM 2108 C C . ASP B 1 50 ? -31.091 2.714 23.218 1.00 29.60 38 ASP B C 1
ATOM 2109 O O . ASP B 1 50 ? -31.765 1.766 23.572 1.00 29.22 38 ASP B O 1
ATOM 2114 N N . GLU B 1 51 ? -31.600 3.944 23.046 1.00 31.84 39 GLU B N 1
ATOM 2115 C CA . GLU B 1 51 ? -33.058 4.246 23.180 1.00 34.66 39 GLU B CA 1
ATOM 2116 C C . GLU B 1 51 ? -33.908 3.440 22.195 1.00 33.45 39 GLU B C 1
ATOM 2117 O O . GLU B 1 51 ? -34.998 2.957 22.552 1.00 33.90 39 GLU B O 1
ATOM 2123 N N . LEU B 1 52 ? -33.433 3.319 20.954 1.00 32.07 40 LEU B N 1
ATOM 2124 C CA . LEU B 1 52 ? -34.151 2.526 19.941 1.00 31.36 40 LEU B CA 1
ATOM 2125 C C . LEU B 1 52 ? -34.210 1.061 20.303 1.00 30.08 40 LEU B C 1
ATOM 2126 O O . LEU B 1 52 ? -35.282 0.468 20.254 1.00 32.78 40 LEU B O 1
ATOM 2131 N N . ARG B 1 53 ? -33.067 0.483 20.671 1.00 30.51 41 ARG B N 1
ATOM 2132 C CA . ARG B 1 53 ? -33.002 -0.901 21.165 1.00 30.90 41 ARG B CA 1
ATOM 2133 C C . ARG B 1 53 ? -33.938 -1.120 22.350 1.00 30.74 41 ARG B C 1
ATOM 2134 O O . ARG B 1 53 ? -34.557 -2.174 22.452 1.00 31.26 41 ARG B O 1
ATOM 2142 N N . ALA B 1 54 ? -34.009 -0.145 23.251 1.00 31.07 42 ALA B N 1
ATOM 2143 C CA . ALA B 1 54 ? -34.874 -0.298 24.434 1.00 31.63 42 ALA B CA 1
ATOM 2144 C C . ALA B 1 54 ? -36.364 -0.379 24.053 1.00 33.00 42 ALA B C 1
ATOM 2145 O O . ALA B 1 54 ? -37.091 -1.202 24.608 1.00 34.92 42 ALA B O 1
ATOM 2147 N N . HIS B 1 55 ? -36.795 0.449 23.093 1.00 35.85 43 HIS B N 1
ATOM 2148 C CA . HIS B 1 55 ? -38.208 0.500 22.640 1.00 38.36 43 HIS B CA 1
ATOM 2149 C C . HIS B 1 55 ? -38.591 -0.492 21.553 1.00 38.22 43 HIS B C 1
ATOM 2150 O O . HIS B 1 55 ? -39.772 -0.837 21.430 1.00 37.39 43 HIS B O 1
ATOM 2157 N N . ALA B 1 56 ? -37.616 -0.962 20.776 1.00 36.16 44 ALA B N 1
ATOM 2158 C CA . ALA B 1 56 ? -37.854 -2.055 19.833 1.00 36.13 44 ALA B CA 1
ATOM 2159 C C . ALA B 1 56 ? -38.293 -3.323 20.558 1.00 36.69 44 ALA B C 1
ATOM 2160 O O . ALA B 1 56 ? -37.904 -3.554 21.717 1.00 34.44 44 ALA B O 1
ATOM 2162 N N . ASP B 1 57 ? -39.095 -4.145 19.876 1.00 33.83 45 ASP B N 1
ATOM 2163 C CA . ASP B 1 57 ? -39.450 -5.468 20.372 1.00 33.24 45 ASP B CA 1
ATOM 2164 C C . ASP B 1 57 ? -38.396 -6.485 19.975 1.00 32.67 45 ASP B C 1
ATOM 2165 O O . ASP B 1 57 ? -38.243 -7.502 20.632 1.00 26.62 45 ASP B O 1
ATOM 2170 N N . ALA B 1 58 ? -37.703 -6.227 18.858 1.00 33.20 46 ALA B N 1
ATOM 2171 C CA . ALA B 1 58 ? -36.679 -7.118 18.346 1.00 31.35 46 ALA B CA 1
ATOM 2172 C C . ALA B 1 58 ? -35.606 -6.352 17.572 1.00 28.71 46 ALA B C 1
ATOM 2173 O O . ALA B 1 58 ? -35.856 -5.281 17.049 1.00 27.71 46 ALA B O 1
ATOM 2175 N N . ILE B 1 59 ? -34.394 -6.904 17.580 1.00 29.57 47 ILE B N 1
ATOM 2176 C CA . ILE B 1 59 ? -33.245 -6.382 16.844 1.00 29.83 47 ILE B CA 1
ATOM 2177 C C . ILE B 1 59 ? -32.777 -7.494 15.938 1.00 27.43 47 ILE B C 1
ATOM 2178 O O . ILE B 1 59 ? -32.643 -8.622 16.391 1.00 29.94 47 ILE B O 1
ATOM 2183 N N . MET B 1 60 ? -32.485 -7.159 14.683 1.00 27.52 48 MET B N 1
ATOM 2184 C CA . MET B 1 60 ? -32.005 -8.117 13.683 1.00 28.76 48 MET B CA 1
ATOM 2185 C C . MET B 1 60 ? -30.701 -7.661 13.021 1.00 26.91 48 MET B C 1
ATOM 2186 O O . MET B 1 60 ? -30.540 -6.488 12.721 1.00 27.54 48 MET B O 1
ATOM 2191 N N . VAL B 1 61 ? -29.803 -8.614 12.796 1.00 26.86 49 VAL B N 1
ATOM 2192 C CA . VAL B 1 61 ? -28.572 -8.430 12.003 1.00 27.26 49 VAL B CA 1
ATOM 2193 C C . VAL B 1 61 ? -28.337 -9.674 11.172 1.00 25.46 49 VAL B C 1
ATOM 2194 O O . VAL B 1 61 ? -28.884 -10.746 11.441 1.00 27.67 49 VAL B O 1
ATOM 2198 N N . GLY B 1 62 ? -27.475 -9.560 10.181 1.00 26.68 50 GLY B N 1
ATOM 2199 C CA . GLY B 1 62 ? -27.082 -10.709 9.391 1.00 23.81 50 GLY B CA 1
ATOM 2200 C C . GLY B 1 62 ? -25.867 -11.414 9.935 1.00 24.87 50 GLY B C 1
ATOM 2201 O O . GLY B 1 62 ? -25.132 -10.859 10.767 1.00 23.59 50 GLY B O 1
ATOM 2202 N N . ILE B 1 63 ? -25.665 -12.631 9.444 1.00 23.29 51 ILE B N 1
ATOM 2203 C CA . ILE B 1 63 ? -24.534 -13.466 9.791 1.00 24.88 51 ILE B CA 1
ATOM 2204 C C . ILE B 1 63 ? -23.193 -12.770 9.491 1.00 25.97 51 ILE B C 1
ATOM 2205 O O . ILE B 1 63 ? -22.254 -12.930 10.245 1.00 25.69 51 ILE B O 1
ATOM 2210 N N . GLY B 1 64 ? -23.117 -12.008 8.404 1.00 24.65 52 GLY B N 1
ATOM 2211 C CA . GLY B 1 64 ? -21.904 -11.265 8.069 1.00 24.93 52 GLY B CA 1
ATOM 2212 C C . GLY B 1 64 ? -21.431 -10.376 9.212 1.00 24.80 52 GLY B C 1
ATOM 2213 O O . GLY B 1 64 ? -20.238 -10.391 9.563 1.00 24.49 52 GLY B O 1
ATOM 2214 N N . THR B 1 65 ? -22.369 -9.641 9.806 1.00 23.22 53 THR B N 1
ATOM 2215 C CA . THR B 1 65 ? -22.097 -8.746 10.925 1.00 24.28 53 THR B CA 1
ATOM 2216 C C . THR B 1 65 ? -21.658 -9.526 12.147 1.00 25.00 53 THR B C 1
ATOM 2217 O O . THR B 1 65 ? -20.706 -9.141 12.834 1.00 24.24 53 THR B O 1
ATOM 2221 N N . VAL B 1 66 ? -22.361 -10.620 12.422 1.00 24.66 54 VAL B N 1
ATOM 2222 C CA . VAL B 1 66 ? -22.010 -11.479 13.551 1.00 24.32 54 VAL B CA 1
ATOM 2223 C C . VAL B 1 66 ? -20.569 -12.003 13.412 1.00 24.92 54 VAL B C 1
ATOM 2224 O O . VAL B 1 66 ? -19.785 -11.892 14.357 1.00 26.96 54 VAL B O 1
ATOM 2228 N N . LEU B 1 67 ? -20.208 -12.529 12.250 1.00 24.53 55 LEU B N 1
ATOM 2229 C CA . LEU B 1 67 ? -18.844 -13.046 12.035 1.00 25.58 55 LEU B CA 1
ATOM 2230 C C . LEU B 1 67 ? -17.787 -11.937 12.061 1.00 26.34 55 LEU B C 1
ATOM 2231 O O . LEU B 1 67 ? -16.719 -12.132 12.645 1.00 28.80 55 LEU B O 1
ATOM 2236 N N . ALA B 1 68 ? -18.080 -10.786 11.459 1.00 24.56 56 ALA B N 1
ATOM 2237 C CA . ALA B 1 68 ? -17.138 -9.658 11.440 1.00 27.99 56 ALA B CA 1
ATOM 2238 C C . ALA B 1 68 ? -16.927 -9.018 12.816 1.00 28.99 56 ALA B C 1
ATOM 2239 O O . ALA B 1 68 ? -15.779 -8.871 13.248 1.00 28.96 56 ALA B O 1
ATOM 2241 N N . ASP B 1 69 ? -18.017 -8.647 13.489 1.00 28.31 57 ASP B N 1
ATOM 2242 C CA . ASP B 1 69 ? -17.944 -7.814 14.700 1.00 30.91 57 ASP B CA 1
ATOM 2243 C C . ASP B 1 69 ? -18.317 -8.468 16.017 1.00 31.04 57 ASP B C 1
ATOM 2244 O O . ASP B 1 69 ? -18.074 -7.868 17.067 1.00 28.96 57 ASP B O 1
ATOM 2249 N N . ASP B 1 70 ? -18.932 -9.654 15.979 1.00 31.21 58 ASP B N 1
ATOM 2250 C CA . ASP B 1 70 ? -19.383 -10.372 17.181 1.00 31.28 58 ASP B CA 1
ATOM 2251 C C . ASP B 1 70 ? -20.113 -9.493 18.221 1.00 31.74 58 ASP B C 1
ATOM 2252 O O . ASP B 1 70 ? -19.740 -9.452 19.388 1.00 31.80 58 ASP B O 1
ATOM 2257 N N . PRO B 1 71 ? -21.162 -8.776 17.789 1.00 32.26 59 PRO B N 1
ATOM 2258 C CA . PRO B 1 71 ? -21.854 -7.840 18.669 1.00 33.19 59 PRO B CA 1
ATOM 2259 C C . PRO B 1 71 ? -22.787 -8.556 19.625 1.00 33.88 59 PRO B C 1
ATOM 2260 O O . PRO B 1 71 ? -23.345 -9.602 19.273 1.00 37.20 59 PRO B O 1
ATOM 2264 N N . SER B 1 72 ? -22.948 -8.002 20.823 1.00 32.58 60 SER B N 1
ATOM 2265 C CA . SER B 1 72 ? -23.851 -8.561 21.828 1.00 32.65 60 SER B CA 1
ATOM 2266 C C . SER B 1 72 ? -25.311 -8.184 21.575 1.00 31.09 60 SER B C 1
ATOM 2267 O O . SER B 1 72 ? -26.212 -8.921 21.978 1.00 32.07 60 SER B O 1
ATOM 2270 N N . LEU B 1 73 ? -25.518 -7.019 20.964 1.00 30.43 61 LEU B N 1
ATOM 2271 C CA . LEU B 1 73 ? -26.836 -6.442 20.632 1.00 33.76 61 LEU B CA 1
ATOM 2272 C C . LEU B 1 73 ? -27.688 -6.173 21.861 1.00 32.77 61 LEU B C 1
ATOM 2273 O O . LEU B 1 73 ? -28.907 -6.219 21.804 1.00 33.41 61 LEU B O 1
ATOM 2278 N N . THR B 1 74 ? -27.031 -5.869 22.972 1.00 31.90 62 THR B N 1
ATOM 2279 C CA . THR B 1 74 ? -27.719 -5.647 24.230 1.00 30.32 62 THR B CA 1
ATOM 2280 C C . THR B 1 74 ? -28.063 -4.182 24.437 1.00 28.82 62 THR B C 1
ATOM 2281 O O . THR B 1 74 ? -27.455 -3.271 23.848 1.00 30.28 62 THR B O 1
ATOM 2285 N N . VAL B 1 75 ? -29.055 -3.947 25.290 1.00 27.61 63 VAL B N 1
ATOM 2286 C CA . VAL B 1 75 ? -29.305 -2.616 25.793 1.00 27.59 63 VAL B CA 1
ATOM 2287 C C . VAL B 1 75 ? -28.222 -2.372 26.835 1.00 29.30 63 VAL B C 1
ATOM 2288 O O . VAL B 1 75 ? -27.974 -3.233 27.663 1.00 31.42 63 VAL B O 1
ATOM 2292 N N . LYS B 1 76 ? -27.555 -1.226 26.752 1.00 32.32 64 LYS B N 1
ATOM 2293 C CA . LYS B 1 76 ? -26.422 -0.912 27.628 1.00 34.93 64 LYS B CA 1
ATOM 2294 C C . LYS B 1 76 ? -26.825 -0.230 28.934 1.00 33.92 64 LYS B C 1
ATOM 2295 O O . LYS B 1 76 ? -26.357 -0.627 29.993 1.00 33.59 64 LYS B O 1
ATOM 2301 N N . SER B 1 77 ? -27.683 0.782 28.856 1.00 33.73 65 SER B N 1
ATOM 2302 C CA . SER B 1 77 ? -28.087 1.572 30.027 1.00 34.63 65 SER B CA 1
ATOM 2303 C C . SER B 1 77 ? -28.828 0.771 31.101 1.00 34.25 65 SER B C 1
ATOM 2304 O O . SER B 1 77 ? -29.878 0.178 30.817 1.00 34.86 65 SER B O 1
ATOM 2307 N N . PRO B 1 78 ? -28.306 0.762 32.351 1.00 36.50 66 PRO B N 1
ATOM 2308 C CA . PRO B 1 78 ? -29.063 0.133 33.445 1.00 33.86 66 PRO B CA 1
ATOM 2309 C C . PRO B 1 78 ? -30.489 0.662 33.573 1.00 32.62 66 PRO B C 1
ATOM 2310 O O . PRO B 1 78 ? -31.394 -0.130 33.771 1.00 35.41 66 PRO B O 1
ATOM 2314 N N . GLU B 1 79 ? -30.687 1.969 33.434 1.00 33.30 67 GLU B N 1
ATOM 2315 C CA . GLU B 1 79 ? -32.020 2.547 33.561 1.00 37.70 67 GLU B CA 1
ATOM 2316 C C . GLU B 1 79 ? -32.969 2.086 32.438 1.00 37.08 67 GLU B C 1
ATOM 2317 O O . GLU B 1 79 ? -34.133 1.835 32.707 1.00 36.22 67 GLU B O 1
ATOM 2323 N N . ARG B 1 80 ? -32.476 1.966 31.198 1.00 34.98 68 ARG B N 1
ATOM 2324 C CA . ARG B 1 80 ? -33.320 1.454 30.102 1.00 33.58 68 ARG B CA 1
ATOM 2325 C C . ARG B 1 80 ? -33.674 -0.013 30.332 1.00 32.89 68 ARG B C 1
ATOM 2326 O O . ARG B 1 80 ? -34.835 -0.413 30.139 1.00 35.47 68 ARG B O 1
ATOM 2334 N N . LYS B 1 81 ? -32.681 -0.822 30.723 1.00 30.68 69 LYS B N 1
ATOM 2335 C CA . LYS B 1 81 ? -32.921 -2.217 31.063 1.00 31.89 69 LYS B CA 1
ATOM 2336 C C . LYS B 1 81 ? -33.977 -2.357 32.177 1.00 33.35 69 LYS B C 1
ATOM 2337 O O . LYS B 1 81 ? -34.857 -3.217 32.083 1.00 32.75 69 LYS B O 1
ATOM 2343 N N . ALA B 1 82 ? -33.900 -1.502 33.202 1.00 33.32 70 ALA B N 1
ATOM 2344 C CA . ALA B 1 82 ? -34.868 -1.546 34.304 1.00 35.50 70 ALA B CA 1
ATOM 2345 C C . ALA B 1 82 ? -36.255 -1.103 33.846 1.00 33.45 70 ALA B C 1
ATOM 2346 O O . ALA B 1 82 ? -37.262 -1.677 34.271 1.00 37.08 70 ALA B O 1
ATOM 2348 N N . ALA B 1 83 ? -36.302 -0.065 33.022 1.00 33.67 71 ALA B N 1
ATOM 2349 C CA . ALA B 1 83 ? -37.568 0.436 32.492 1.00 36.51 71 ALA B CA 1
ATOM 2350 C C . ALA B 1 83 ? -38.318 -0.624 31.697 1.00 37.06 71 ALA B C 1
ATOM 2351 O O . ALA B 1 83 ? -39.551 -0.720 31.792 1.00 38.19 71 ALA B O 1
ATOM 2353 N N . ARG B 1 84 ? -37.574 -1.403 30.912 1.00 36.97 72 ARG B N 1
ATOM 2354 C CA . ARG B 1 84 ? -38.126 -2.530 30.157 1.00 34.99 72 ARG B CA 1
ATOM 2355 C C . ARG B 1 84 ? -38.601 -3.617 31.126 1.00 36.99 72 ARG B C 1
ATOM 2356 O O . ARG B 1 84 ? -39.710 -4.142 30.991 1.00 32.49 72 ARG B O 1
ATOM 2364 N N . LYS B 1 85 ? -37.758 -3.948 32.104 1.00 36.73 73 LYS B N 1
ATOM 2365 C CA . LYS B 1 85 ? -38.106 -4.958 33.105 1.00 39.97 73 LYS B CA 1
ATOM 2366 C C . LYS B 1 85 ? -39.340 -4.555 33.939 1.00 40.06 73 LYS B C 1
ATOM 2367 O O . LYS B 1 85 ? -40.157 -5.412 34.269 1.00 45.32 73 LYS B O 1
ATOM 2373 N N . ALA B 1 86 ? -39.479 -3.265 34.231 1.00 38.34 74 ALA B N 1
ATOM 2374 C CA . ALA B 1 86 ? -40.618 -2.736 34.986 1.00 40.02 74 ALA B CA 1
ATOM 2375 C C . ALA B 1 86 ? -41.940 -2.932 34.243 1.00 45.64 74 ALA B C 1
ATOM 2376 O O . ALA B 1 86 ? -42.944 -3.303 34.856 1.00 44.38 74 ALA B O 1
ATOM 2378 N N . ALA B 1 87 ? -41.930 -2.707 32.923 1.00 44.79 75 ALA B N 1
ATOM 2379 C CA . ALA B 1 87 ? -43.109 -2.939 32.084 1.00 44.60 75 ALA B CA 1
ATOM 2380 C C . ALA B 1 87 ? -43.335 -4.401 31.701 1.00 45.00 75 ALA B C 1
ATOM 2381 O O . ALA B 1 87 ? -44.168 -4.683 30.833 1.00 51.24 75 ALA B O 1
ATOM 2383 N N . GLY B 1 88 ? -42.589 -5.323 32.297 1.00 41.08 76 GLY B N 1
ATOM 2384 C CA . GLY B 1 88 ? -42.769 -6.738 32.074 1.00 40.71 76 GLY B CA 1
ATOM 2385 C C . GLY B 1 88 ? -42.027 -7.361 30.902 1.00 44.79 76 GLY B C 1
ATOM 2386 O O . GLY B 1 88 ? -42.254 -8.539 30.604 1.00 44.59 76 GLY B O 1
ATOM 2387 N N . LYS B 1 89 ? -41.159 -6.599 30.235 1.00 42.57 77 LYS B N 1
ATOM 2388 C CA . LYS B 1 89 ? -40.307 -7.159 29.175 1.00 44.47 77 LYS B CA 1
ATOM 2389 C C . LYS B 1 89 ? -38.993 -7.749 29.693 1.00 46.02 77 LYS B C 1
ATOM 2390 O O . LYS B 1 89 ? -38.550 -7.507 30.824 1.00 48.96 77 LYS B O 1
ATOM 2396 N N . SER B 1 90 ? -38.367 -8.536 28.837 1.00 40.58 78 SER B N 1
ATOM 2397 C CA . SER B 1 90 ? -36.993 -8.931 29.034 1.00 41.94 78 SER B CA 1
ATOM 2398 C C . SER B 1 90 ? -36.126 -7.641 28.983 1.00 36.84 78 SER B C 1
ATOM 2399 O O . SER B 1 90 ? -36.480 -6.677 28.305 1.00 35.06 78 SER B O 1
ATOM 2402 N N . GLU B 1 91 ? -35.042 -7.596 29.757 1.00 34.62 79 GLU B N 1
ATOM 2403 C CA . GLU B 1 91 ? -34.094 -6.468 29.722 1.00 33.57 79 GLU B CA 1
ATOM 2404 C C . GLU B 1 91 ? -33.590 -6.098 28.304 1.00 31.76 79 GLU B C 1
ATOM 2405 O O . GLU B 1 91 ? -33.316 -4.929 28.026 1.00 33.70 79 GLU B O 1
ATOM 2411 N N . ASN B 1 92 ? -33.444 -7.100 27.443 1.00 31.19 80 ASN B N 1
ATOM 2412 C CA . ASN B 1 92 ? -33.077 -6.898 26.034 1.00 30.46 80 ASN B CA 1
ATOM 2413 C C . ASN B 1 92 ? -34.235 -7.283 25.118 1.00 30.02 80 ASN B C 1
ATOM 2414 O O . ASN B 1 92 ? -34.920 -8.267 25.373 1.00 29.24 80 ASN B O 1
ATOM 2419 N N . PRO B 1 93 ? -34.408 -6.557 24.004 1.00 31.69 81 PRO B N 1
ATOM 2420 C CA . PRO B 1 93 ? -35.326 -7.078 22.984 1.00 30.12 81 PRO B CA 1
ATOM 2421 C C . PRO B 1 93 ? -34.877 -8.409 22.425 1.00 28.27 81 PRO B C 1
ATOM 2422 O O . PRO B 1 93 ? -33.740 -8.829 22.607 1.00 28.96 81 PRO B O 1
ATOM 2426 N N . VAL B 1 94 ? -35.772 -9.062 21.704 1.00 28.06 82 VAL B N 1
ATOM 2427 C CA . VAL B 1 94 ? -35.435 -10.280 21.022 1.00 29.55 82 VAL B CA 1
ATOM 2428 C C . VAL B 1 94 ? -34.288 -9.974 20.028 1.00 27.67 82 VAL B C 1
ATOM 2429 O O . VAL B 1 94 ? -34.285 -8.925 19.384 1.00 28.14 82 VAL B O 1
ATOM 2433 N N . ARG B 1 95 ? -33.339 -10.890 19.936 1.00 26.06 83 ARG B N 1
ATOM 2434 C CA . ARG B 1 95 ? -32.180 -10.742 19.079 1.00 29.01 83 ARG B CA 1
ATOM 2435 C C . ARG B 1 95 ? -32.193 -11.804 18.000 1.00 28.02 83 ARG B C 1
ATOM 2436 O O . ARG B 1 95 ? -32.164 -12.978 18.298 1.00 29.45 83 ARG B O 1
ATOM 2444 N N . VAL B 1 96 ? -32.231 -11.368 16.746 1.00 28.35 84 VAL B N 1
ATOM 2445 C CA . VAL B 1 96 ? -32.422 -12.237 15.604 1.00 27.02 84 VAL B CA 1
ATOM 2446 C C . VAL B 1 96 ? -31.211 -12.143 14.684 1.00 26.85 84 VAL B C 1
ATOM 2447 O O . VAL B 1 96 ? -30.809 -11.046 14.300 1.00 25.30 84 VAL B O 1
ATOM 2451 N N . VAL B 1 97 ? -30.645 -13.298 14.342 1.00 26.83 85 VAL B N 1
ATOM 2452 C CA . VAL B 1 97 ? -29.584 -13.404 13.344 1.00 27.81 85 VAL B CA 1
ATOM 2453 C C . VAL B 1 97 ? -30.111 -14.085 12.070 1.00 27.52 85 VAL B C 1
ATOM 2454 O O . VAL B 1 97 ? -30.664 -15.201 12.126 1.00 29.92 85 VAL B O 1
ATOM 2458 N N . VAL B 1 98 ? -29.918 -13.434 10.923 1.00 26.02 86 VAL B N 1
ATOM 2459 C CA . VAL B 1 98 ? -30.303 -14.001 9.620 1.00 26.01 86 VAL B CA 1
ATOM 2460 C C . VAL B 1 98 ? -29.098 -14.748 9.071 1.00 27.74 86 VAL B C 1
ATOM 2461 O O . VAL B 1 98 ? -28.036 -14.135 8.782 1.00 26.53 86 VAL B O 1
ATOM 2465 N N . ASP B 1 99 ? -29.264 -16.066 8.919 1.00 25.66 87 ASP B N 1
ATOM 2466 C CA . ASP B 1 99 ? -28.130 -16.992 8.811 1.00 27.75 87 ASP B CA 1
ATOM 2467 C C . ASP B 1 99 ? -28.489 -18.281 8.080 1.00 27.63 87 ASP B C 1
ATOM 2468 O O . ASP B 1 99 ? -28.828 -19.277 8.721 1.00 27.93 87 ASP B O 1
ATOM 2473 N N . SER B 1 100 ? -28.348 -18.271 6.748 1.00 28.31 88 SER B N 1
ATOM 2474 C CA . SER B 1 100 ? -28.856 -19.340 5.877 1.00 27.45 88 SER B CA 1
ATOM 2475 C C . SER B 1 100 ? -28.344 -20.745 6.191 1.00 29.14 88 SER B C 1
ATOM 2476 O O . SER B 1 100 ? -29.117 -21.716 6.170 1.00 28.24 88 SER B O 1
ATOM 2479 N N . SER B 1 101 ? -27.043 -20.854 6.442 1.00 29.01 89 SER B N 1
ATOM 2480 C CA . SER B 1 101 ? -26.387 -22.149 6.634 1.00 28.80 89 SER B CA 1
ATOM 2481 C C . SER B 1 101 ? -26.108 -22.524 8.073 1.00 28.36 89 SER B C 1
ATOM 2482 O O . SER B 1 101 ? -25.305 -23.431 8.300 1.00 29.42 89 SER B O 1
ATOM 2485 N N . ALA B 1 102 ? -26.751 -21.828 9.017 1.00 29.75 90 ALA B N 1
ATOM 2486 C CA . ALA B 1 102 ? -26.627 -22.067 10.448 1.00 32.96 90 ALA B CA 1
ATOM 2487 C C . ALA B 1 102 ? -25.187 -21.927 10.963 1.00 34.78 90 ALA B C 1
ATOM 2488 O O . ALA B 1 102 ? -24.703 -22.781 11.702 1.00 34.96 90 ALA B O 1
ATOM 2490 N N . ARG B 1 103 ? -24.499 -20.856 10.569 1.00 34.84 91 ARG B N 1
ATOM 2491 C CA . ARG B 1 103 ? -23.082 -20.690 10.931 1.00 35.35 91 ARG B CA 1
ATOM 2492 C C . ARG B 1 103 ? -22.826 -19.753 12.095 1.00 32.93 91 ARG B C 1
ATOM 2493 O O . ARG B 1 103 ? -21.668 -19.589 12.479 1.00 35.26 91 ARG B O 1
ATOM 2501 N N . THR B 1 104 ? -23.880 -19.195 12.690 1.00 30.18 92 THR B N 1
ATOM 2502 C CA . THR B 1 104 ? -23.760 -18.407 13.888 1.00 33.99 92 THR B CA 1
ATOM 2503 C C . THR B 1 104 ? -22.862 -19.140 14.903 1.00 36.59 92 THR B C 1
ATOM 2504 O O . THR B 1 104 ? -23.153 -20.288 15.251 1.00 35.19 92 THR B O 1
ATOM 2508 N N . PRO B 1 105 ? -21.753 -18.503 15.346 1.00 35.64 93 PRO B N 1
ATOM 2509 C CA . PRO B 1 105 ? -20.882 -19.239 16.282 1.00 35.73 93 PRO B CA 1
ATOM 2510 C C . PRO B 1 105 ? -21.553 -19.551 17.612 1.00 34.83 93 PRO B C 1
ATOM 2511 O O . PRO B 1 105 ? -22.309 -18.733 18.160 1.00 33.96 93 PRO B O 1
ATOM 2515 N N . LEU B 1 106 ? -21.317 -20.765 18.107 1.00 39.67 94 LEU B N 1
ATOM 2516 C CA . LEU B 1 106 ? -21.873 -21.200 19.389 1.00 39.72 94 LEU B CA 1
ATOM 2517 C C . LEU B 1 106 ? -21.318 -20.386 20.556 1.00 38.57 94 LEU B C 1
ATOM 2518 O O . LEU B 1 106 ? -22.004 -20.187 21.554 1.00 40.23 94 LEU B O 1
ATOM 2523 N N . ASN B 1 107 ? -20.092 -19.899 20.412 1.00 42.83 95 ASN B N 1
ATOM 2524 C CA . ASN B 1 107 ? -19.493 -18.999 21.407 1.00 43.66 95 ASN B CA 1
ATOM 2525 C C . ASN B 1 107 ? -19.649 -17.505 21.051 1.00 45.76 95 ASN B C 1
ATOM 2526 O O . ASN B 1 107 ? -18.856 -16.680 21.520 1.00 37.17 95 ASN B O 1
ATOM 2531 N N . ALA B 1 108 ? -20.656 -17.156 20.240 1.00 41.52 96 ALA B N 1
ATOM 2532 C CA . ALA B 1 108 ? -20.883 -15.762 19.862 1.00 40.61 96 ALA B CA 1
ATOM 2533 C C . ALA B 1 108 ? -21.334 -14.995 21.065 1.00 39.93 96 ALA B C 1
ATOM 2534 O O . ALA B 1 108 ? -21.983 -15.556 21.940 1.00 39.01 96 ALA B O 1
ATOM 2536 N N . ASP B 1 109 ? -21.026 -13.700 21.083 1.00 38.20 97 ASP B N 1
ATOM 2537 C CA . ASP B 1 109 ? -21.289 -12.847 22.246 1.00 40.13 97 ASP B CA 1
ATOM 2538 C C . ASP B 1 109 ? -22.784 -12.655 22.464 1.00 38.51 97 ASP B C 1
ATOM 2539 O O . ASP B 1 109 ? -23.241 -12.430 23.581 1.00 35.42 97 ASP B O 1
ATOM 2544 N N . ILE B 1 110 ? -23.548 -12.717 21.380 1.00 35.89 98 ILE B N 1
ATOM 2545 C CA . ILE B 1 110 ? -25.011 -12.714 21.475 1.00 37.08 98 ILE B CA 1
ATOM 2546 C C . ILE B 1 110 ? -25.570 -13.775 22.458 1.00 33.77 98 ILE B C 1
ATOM 2547 O O . ILE B 1 110 ? -26.578 -13.546 23.107 1.00 33.79 98 ILE B O 1
ATOM 2552 N N . PHE B 1 111 ? -24.911 -14.918 22.559 1.00 34.95 99 PHE B N 1
ATOM 2553 C CA . PHE B 1 111 ? -25.293 -15.965 23.521 1.00 36.96 99 PHE B CA 1
ATOM 2554 C C . PHE B 1 111 ? -24.702 -15.782 24.917 1.00 40.26 99 PHE B C 1
ATOM 2555 O O . PHE B 1 111 ? -25.262 -16.290 25.887 1.00 42.71 99 PHE B O 1
ATOM 2563 N N . LYS B 1 112 ? -23.553 -15.112 25.014 1.00 40.35 100 LYS B N 1
ATOM 2564 C CA . LYS B 1 112 ? -22.879 -14.922 26.303 1.00 42.68 100 LYS B CA 1
ATOM 2565 C C . LYS B 1 112 ? -23.475 -13.788 27.118 1.00 41.40 100 LYS B C 1
ATOM 2566 O O . LYS B 1 112 ? -23.591 -13.909 28.327 1.00 47.82 100 LYS B O 1
ATOM 2572 N N . LYS B 1 113 ? -23.884 -12.703 26.468 1.00 41.04 101 LYS B N 1
ATOM 2573 C CA . LYS B 1 113 ? -24.299 -11.484 27.161 1.00 40.40 101 LYS B CA 1
ATOM 2574 C C . LYS B 1 113 ? -25.818 -11.329 27.341 1.00 44.24 101 LYS B C 1
ATOM 2575 O O . LYS B 1 113 ? -26.577 -11.224 26.350 1.00 40.61 101 LYS B O 1
ATOM 2581 N N . GLY B 1 114 ? -26.252 -11.291 28.606 1.00 43.13 102 GLY B N 1
ATOM 2582 C CA . GLY B 1 114 ? -27.594 -10.819 28.971 1.00 42.56 102 GLY B CA 1
ATOM 2583 C C . GLY B 1 114 ? -28.737 -11.808 28.816 1.00 39.22 102 GLY B C 1
ATOM 2584 O O . GLY B 1 114 ? -28.558 -12.910 28.314 1.00 40.75 102 GLY B O 1
ATOM 2585 N N . GLU B 1 115 ? -29.919 -11.380 29.240 1.00 38.55 103 GLU B N 1
ATOM 2586 C CA . GLU B 1 115 ? -31.138 -12.191 29.153 1.00 40.20 103 GLU B CA 1
ATOM 2587 C C . GLU B 1 115 ? -31.902 -11.892 27.864 1.00 39.63 103 GLU B C 1
ATOM 2588 O O . GLU B 1 115 ? -31.613 -10.904 27.169 1.00 38.82 103 GLU B O 1
ATOM 2594 N N . GLY B 1 116 ? -32.876 -12.746 27.550 1.00 37.39 104 GLY B N 1
ATOM 2595 C CA . GLY B 1 116 ? -33.769 -12.520 26.405 1.00 35.12 104 GLY B CA 1
ATOM 2596 C C . GLY B 1 116 ? -33.724 -13.632 25.385 1.00 33.70 104 GLY B C 1
ATOM 2597 O O . GLY B 1 116 ? -32.808 -14.432 25.357 1.00 30.24 104 GLY B O 1
ATOM 2598 N N . LEU B 1 117 ? -34.744 -13.681 24.538 1.00 35.10 105 LEU B N 1
ATOM 2599 C CA . LEU B 1 117 ? -34.827 -14.693 23.494 1.00 35.03 105 LEU B CA 1
ATOM 2600 C C . LEU B 1 117 ? -33.828 -14.376 22.390 1.00 32.68 105 LEU B C 1
ATOM 2601 O O . LEU B 1 117 ? -33.686 -13.211 22.009 1.00 32.85 105 LEU B O 1
ATOM 2606 N N . ARG B 1 118 ? -33.153 -15.412 21.896 1.00 33.94 106 ARG B N 1
ATOM 2607 C CA . ARG B 1 118 ? -32.344 -15.337 20.674 1.00 32.81 106 ARG B CA 1
ATOM 2608 C C . ARG B 1 118 ? -33.045 -16.181 19.630 1.00 33.41 106 ARG B C 1
ATOM 2609 O O . ARG B 1 118 ? -33.538 -17.266 19.950 1.00 32.88 106 ARG B O 1
ATOM 2617 N N . ILE B 1 119 ? -33.062 -15.696 18.387 1.00 29.54 107 ILE B N 1
ATOM 2618 C CA . ILE B 1 119 ? -33.669 -16.423 17.265 1.00 28.28 107 ILE B CA 1
ATOM 2619 C C . ILE B 1 119 ? -32.644 -16.462 16.140 1.00 26.85 107 ILE B C 1
ATOM 2620 O O . ILE B 1 119 ? -32.152 -15.405 15.725 1.00 24.83 107 ILE B O 1
ATOM 2625 N N . ILE B 1 120 ? -32.323 -17.657 15.665 1.00 26.34 108 ILE B N 1
ATOM 2626 C CA . ILE B 1 120 ? -31.555 -17.841 14.445 1.00 27.03 108 ILE B CA 1
ATOM 2627 C C . ILE B 1 120 ? -32.495 -18.218 13.283 1.00 28.51 108 ILE B C 1
ATOM 2628 O O . ILE B 1 120 ? -33.128 -19.283 13.312 1.00 29.90 108 ILE B O 1
ATOM 2633 N N . ALA B 1 121 ? -32.607 -17.334 12.287 1.00 26.14 109 ALA B N 1
ATOM 2634 C CA . ALA B 1 121 ? -33.381 -17.604 11.071 1.00 27.55 109 ALA B CA 1
ATOM 2635 C C . ALA B 1 121 ? -32.448 -18.246 10.060 1.00 28.56 109 ALA B C 1
ATOM 2636 O O . ALA B 1 121 ? -31.459 -17.630 9.630 1.00 26.51 109 ALA B O 1
ATOM 2638 N N . VAL B 1 122 ? -32.753 -19.489 9.708 1.00 26.75 110 VAL B N 1
ATOM 2639 C CA . VAL B 1 122 ? -31.923 -20.324 8.833 1.00 25.88 110 VAL B CA 1
ATOM 2640 C C . VAL B 1 122 ? -32.729 -20.733 7.574 1.00 25.63 110 VAL B C 1
ATOM 2641 O O . VAL B 1 122 ? -33.953 -20.518 7.521 1.00 25.47 110 VAL B O 1
ATOM 2645 N N . SER B 1 123 ? -32.037 -21.246 6.556 1.00 26.03 111 SER B N 1
ATOM 2646 C CA . SER B 1 123 ? -32.705 -21.762 5.342 1.00 26.69 111 SER B CA 1
ATOM 2647 C C . SER B 1 123 ? -32.993 -23.249 5.529 1.00 26.39 111 SER B C 1
ATOM 2648 O O . SER B 1 123 ? -32.361 -23.900 6.356 1.00 25.45 111 SER B O 1
ATOM 2651 N N . ASN B 1 124 ? -33.924 -23.797 4.746 1.00 27.99 112 ASN B N 1
ATOM 2652 C CA . ASN B 1 124 ? -34.162 -25.256 4.783 1.00 28.87 112 ASN B CA 1
ATOM 2653 C C . ASN B 1 124 ? -32.977 -26.098 4.332 1.00 29.20 112 ASN B C 1
ATOM 2654 O O . ASN B 1 124 ? -32.908 -27.297 4.640 1.00 28.64 112 ASN B O 1
ATOM 2659 N N . SER B 1 125 ? -32.028 -25.496 3.609 1.00 30.72 113 SER B N 1
ATOM 2660 C CA . SER B 1 125 ? -30.798 -26.215 3.238 1.00 31.52 113 SER B CA 1
ATOM 2661 C C . SER B 1 125 ? -29.794 -26.367 4.388 1.00 31.66 113 SER B C 1
ATOM 2662 O O . SER B 1 125 ? -28.791 -27.064 4.219 1.00 33.02 113 SER B O 1
ATOM 2665 N N . ALA B 1 126 ? -30.033 -25.704 5.515 1.00 32.23 114 ALA B N 1
ATOM 2666 C CA . ALA B 1 126 ? -29.057 -25.651 6.612 1.00 35.37 114 ALA B CA 1
ATOM 2667 C C . ALA B 1 126 ? -28.831 -27.053 7.220 1.00 39.96 114 ALA B C 1
ATOM 2668 O O . ALA B 1 126 ? -29.797 -27.818 7.340 1.00 37.77 114 ALA B O 1
ATOM 2670 N N . PRO B 1 127 ? -27.573 -27.390 7.589 1.00 39.47 115 PRO B N 1
ATOM 2671 C CA . PRO B 1 127 ? -27.326 -28.752 8.140 1.00 40.83 115 PRO B CA 1
ATOM 2672 C C . PRO B 1 127 ? -27.996 -28.950 9.488 1.00 38.92 115 PRO B C 1
ATOM 2673 O O . PRO B 1 127 ? -27.910 -28.082 10.354 1.00 40.52 115 PRO B O 1
ATOM 2677 N N . GLU B 1 128 ? -28.685 -30.080 9.660 1.00 41.41 116 GLU B N 1
ATOM 2678 C CA . GLU B 1 128 ? -29.492 -30.323 10.867 1.00 40.94 116 GLU B CA 1
ATOM 2679 C C . GLU B 1 128 ? -28.619 -30.443 12.116 1.00 36.76 116 GLU B C 1
ATOM 2680 O O . GLU B 1 128 ? -29.046 -30.061 13.200 1.00 38.07 116 GLU B O 1
ATOM 2686 N N . GLU B 1 129 ? -27.400 -30.951 11.958 1.00 40.16 117 GLU B N 1
ATOM 2687 C CA . GLU B 1 129 ? -26.441 -31.060 13.082 1.00 42.27 117 GLU B CA 1
ATOM 2688 C C . GLU B 1 129 ? -26.091 -29.689 13.680 1.00 41.81 117 GLU B C 1
ATOM 2689 O O . GLU B 1 129 ? -26.038 -29.536 14.908 1.00 35.04 117 GLU B O 1
ATOM 2695 N N . LYS B 1 130 ? -25.889 -28.686 12.819 1.00 39.62 118 LYS B N 1
ATOM 2696 C CA . LYS B 1 130 ? -25.658 -27.296 13.289 1.00 38.36 118 LYS B CA 1
ATOM 2697 C C . LYS B 1 130 ? -26.895 -26.672 13.916 1.00 35.97 118 LYS B C 1
ATOM 2698 O O . LYS B 1 130 ? -26.796 -25.974 14.912 1.00 36.71 118 LYS B O 1
ATOM 2704 N N . ILE B 1 131 ? -28.072 -26.946 13.349 1.00 34.84 119 ILE B N 1
ATOM 2705 C CA . ILE B 1 131 ? -29.323 -26.450 13.887 1.00 33.28 119 ILE B CA 1
ATOM 2706 C C . ILE B 1 131 ? -29.620 -26.987 15.307 1.00 36.01 119 ILE B C 1
ATOM 2707 O O . ILE B 1 131 ? -30.155 -26.265 16.134 1.00 33.78 119 ILE B O 1
ATOM 2712 N N . ARG B 1 132 ? -29.332 -28.263 15.556 1.00 39.86 120 ARG B N 1
ATOM 2713 C CA . ARG B 1 132 ? -29.574 -28.852 16.892 1.00 44.11 120 ARG B CA 1
ATOM 2714 C C . ARG B 1 132 ? -28.725 -28.160 17.967 1.00 41.57 120 ARG B C 1
ATOM 2715 O O . ARG B 1 132 ? -29.236 -27.823 19.032 1.00 43.20 120 ARG B O 1
ATOM 2723 N N . MET B 1 133 ? -27.443 -27.952 17.661 1.00 46.26 121 MET B N 1
ATOM 2724 C CA . MET B 1 133 ? -26.508 -27.244 18.568 1.00 46.00 121 MET B CA 1
ATOM 2725 C C . MET B 1 133 ? -27.038 -25.865 18.909 1.00 44.95 121 MET B C 1
ATOM 2726 O O . MET B 1 133 ? -27.074 -25.481 20.082 1.00 43.11 121 MET B O 1
ATOM 2731 N N . LEU B 1 134 ? -27.483 -25.138 17.876 1.00 41.38 122 LEU B N 1
ATOM 2732 C CA . LEU B 1 134 ? -28.046 -23.804 18.039 1.00 37.75 122 LEU B CA 1
ATOM 2733 C C . LEU B 1 134 ? -29.340 -23.787 18.831 1.00 35.95 122 LEU B C 1
ATOM 2734 O O . LEU B 1 134 ? -29.603 -22.848 19.569 1.00 31.16 122 LEU B O 1
ATOM 2739 N N . GLU B 1 135 ? -30.161 -24.822 18.676 1.00 39.89 123 GLU B N 1
ATOM 2740 C CA . GLU B 1 135 ? -31.438 -24.872 19.393 1.00 42.10 123 GLU B CA 1
ATOM 2741 C C . GLU B 1 135 ? -31.309 -24.945 20.940 1.00 42.59 123 GLU B C 1
ATOM 2742 O O . GLU B 1 135 ? -32.216 -24.509 21.654 1.00 42.97 123 GLU B O 1
ATOM 2748 N N . GLU B 1 136 ? -30.177 -25.445 21.433 1.00 44.16 124 GLU B N 1
ATOM 2749 C CA . GLU B 1 136 ? -29.841 -25.371 22.877 1.00 49.57 124 GLU B CA 1
ATOM 2750 C C . GLU B 1 136 ? -29.865 -23.921 23.410 1.00 52.58 124 GLU B C 1
ATOM 2751 O O . GLU B 1 136 ? -30.280 -23.687 24.558 1.00 51.72 124 GLU B O 1
ATOM 2757 N N . LYS B 1 137 ? -29.445 -22.965 22.564 1.00 49.70 125 LYS B N 1
ATOM 2758 C CA . LYS B 1 137 ? -29.304 -21.551 22.952 1.00 48.48 125 LYS B CA 1
ATOM 2759 C C . LYS B 1 137 ? -30.346 -20.613 22.332 1.00 46.28 125 LYS B C 1
ATOM 2760 O O . LYS B 1 137 ? -30.461 -19.470 22.754 1.00 45.08 125 LYS B O 1
ATOM 2766 N N . ALA B 1 138 ? -31.117 -21.082 21.348 1.00 43.65 126 ALA B N 1
ATOM 2767 C CA . ALA B 1 138 ? -32.010 -20.196 20.597 1.00 41.12 126 ALA B CA 1
ATOM 2768 C C . ALA B 1 138 ? -33.170 -20.952 19.977 1.00 38.07 126 ALA B C 1
ATOM 2769 O O . ALA B 1 138 ? -33.095 -22.157 19.809 1.00 41.15 126 ALA B O 1
ATOM 2771 N N . LEU B 1 139 ? -34.238 -20.233 19.667 1.00 35.60 127 LEU B N 1
ATOM 2772 C CA . LEU B 1 139 ? -35.254 -20.715 18.730 1.00 39.09 127 LEU B CA 1
ATOM 2773 C C . LEU B 1 139 ? -34.672 -20.638 17.302 1.00 38.93 127 LEU B C 1
ATOM 2774 O O . LEU B 1 139 ? -34.029 -19.638 16.956 1.00 37.02 127 LEU B O 1
ATOM 2779 N N . VAL B 1 140 ? -34.838 -21.696 16.510 1.00 35.63 128 VAL B N 1
ATOM 2780 C CA . VAL B 1 140 ? -34.406 -21.713 15.114 1.00 36.57 128 VAL B CA 1
ATOM 2781 C C . VAL B 1 140 ? -35.676 -21.710 14.263 1.00 38.24 128 VAL B C 1
ATOM 2782 O O . VAL B 1 140 ? -36.572 -22.521 14.503 1.00 37.77 128 VAL B O 1
ATOM 2786 N N . ILE B 1 141 ? -35.774 -20.759 13.329 1.00 34.17 129 ILE B N 1
ATOM 2787 C CA . ILE B 1 141 ? -36.907 -20.657 12.373 1.00 33.17 129 ILE B CA 1
ATOM 2788 C C . ILE B 1 141 ? -36.375 -20.928 10.976 1.00 34.04 129 ILE B C 1
ATOM 2789 O O . ILE B 1 141 ? -35.441 -20.238 10.531 1.00 29.09 129 ILE B O 1
ATOM 2794 N N . LYS B 1 142 ? -36.937 -21.926 10.286 1.00 29.65 130 LYS B N 1
ATOM 2795 C CA . LYS B 1 142 ? -36.443 -22.309 8.957 1.00 32.10 130 LYS B CA 1
ATOM 2796 C C . LYS B 1 142 ? -37.397 -21.774 7.919 1.00 31.79 130 LYS B C 1
ATOM 2797 O O . LYS B 1 142 ? -38.623 -21.905 8.073 1.00 31.90 130 LYS B O 1
ATOM 2803 N N . THR B 1 143 ? -36.841 -21.137 6.885 1.00 29.41 131 THR B N 1
ATOM 2804 C CA . THR B 1 143 ? -37.620 -20.662 5.728 1.00 29.25 131 THR B CA 1
ATOM 2805 C C . THR B 1 143 ? -36.754 -20.791 4.473 1.00 29.93 131 THR B C 1
ATOM 2806 O O . THR B 1 143 ? -35.551 -21.018 4.568 1.00 33.03 131 THR B O 1
ATOM 2810 N N . GLY B 1 144 ? -37.370 -20.659 3.307 1.00 27.48 132 GLY B N 1
ATOM 2811 C CA . GLY B 1 144 ? -36.642 -20.632 2.031 1.00 28.41 132 GLY B CA 1
ATOM 2812 C C . GLY B 1 144 ? -35.919 -21.901 1.623 1.00 28.90 132 GLY B C 1
ATOM 2813 O O . GLY B 1 144 ? -36.015 -22.941 2.284 1.00 30.47 132 GLY B O 1
ATOM 2814 N N . ALA B 1 145 ? -35.159 -21.805 0.535 1.00 26.87 133 ALA B N 1
ATOM 2815 C CA . ALA B 1 145 ? -34.373 -22.926 0.021 1.00 26.64 133 ALA B CA 1
ATOM 2816 C C . ALA B 1 145 ? -32.932 -22.770 0.505 1.00 27.33 133 ALA B C 1
ATOM 2817 O O . ALA B 1 145 ? -32.541 -23.377 1.522 1.00 24.24 133 ALA B O 1
ATOM 2819 N N . PHE B 1 146 ? -32.166 -21.930 -0.192 1.00 26.19 134 PHE B N 1
ATOM 2820 C CA . PHE B 1 146 ? -30.751 -21.709 0.116 1.00 29.44 134 PHE B CA 1
ATOM 2821 C C . PHE B 1 146 ? -30.503 -20.403 0.862 1.00 29.75 134 PHE B C 1
ATOM 2822 O O . PHE B 1 146 ? -29.405 -20.175 1.350 1.00 28.39 134 PHE B O 1
ATOM 2830 N N . ARG B 1 147 ? -31.518 -19.543 0.926 1.00 29.47 135 ARG B N 1
ATOM 2831 C CA . ARG B 1 147 ? -31.445 -18.296 1.661 1.00 32.05 135 ARG B CA 1
ATOM 2832 C C . ARG B 1 147 ? -32.724 -18.152 2.447 1.00 30.38 135 ARG B C 1
ATOM 2833 O O . ARG B 1 147 ? -33.749 -18.760 2.101 1.00 28.03 135 ARG B O 1
ATOM 2841 N N . VAL B 1 148 ? -32.665 -17.338 3.491 1.00 27.38 136 VAL B N 1
ATOM 2842 C CA . VAL B 1 148 ? -33.819 -17.037 4.329 1.00 28.22 136 VAL B CA 1
ATOM 2843 C C . VAL B 1 148 ? -34.847 -16.253 3.535 1.00 31.14 136 VAL B C 1
ATOM 2844 O O . VAL B 1 148 ? -34.482 -15.321 2.790 1.00 30.64 136 VAL B O 1
ATOM 2848 N N . ASP B 1 149 ? -36.130 -16.624 3.676 1.00 29.09 137 ASP B N 1
ATOM 2849 C CA . ASP B 1 149 ? -37.220 -15.869 3.065 1.00 29.74 137 ASP B CA 1
ATOM 2850 C C . ASP B 1 149 ? -37.602 -14.817 4.078 1.00 28.97 137 ASP B C 1
ATOM 2851 O O . ASP B 1 149 ? -38.231 -15.117 5.092 1.00 28.27 137 ASP B O 1
ATOM 2856 N N . LEU B 1 150 ? -37.181 -13.583 3.824 1.00 28.26 138 LEU B N 1
ATOM 2857 C CA . LEU B 1 150 ? -37.313 -12.514 4.798 1.00 27.29 138 LEU B CA 1
ATOM 2858 C C . LEU B 1 150 ? -38.784 -12.109 5.024 1.00 28.56 138 LEU B C 1
ATOM 2859 O O . LEU B 1 150 ? -39.165 -11.734 6.128 1.00 26.29 138 LEU B O 1
ATOM 2864 N N . THR B 1 151 ? -39.614 -12.198 3.985 1.00 29.06 139 THR B N 1
ATOM 2865 C CA . THR B 1 151 ? -41.053 -11.907 4.107 1.00 30.07 139 THR B CA 1
ATOM 2866 C C . THR B 1 151 ? -41.755 -12.903 5.045 1.00 30.05 139 THR B C 1
ATOM 2867 O O . THR B 1 151 ? -42.525 -12.505 5.901 1.00 30.04 139 THR B O 1
ATOM 2871 N N . GLU B 1 152 ? -41.435 -14.176 4.893 1.00 32.80 140 GLU B N 1
ATOM 2872 C CA . GLU B 1 152 ? -41.995 -15.221 5.725 1.00 35.60 140 GLU B CA 1
ATOM 2873 C C . GLU B 1 152 ? -41.452 -15.126 7.143 1.00 36.10 140 GLU B C 1
ATOM 2874 O O . GLU B 1 152 ? -42.186 -15.334 8.114 1.00 29.33 140 GLU B O 1
ATOM 2880 N N . LEU B 1 153 ? -40.158 -14.824 7.264 1.00 32.93 141 LEU B N 1
ATOM 2881 C CA . LEU B 1 153 ? -39.594 -14.574 8.570 1.00 30.63 141 LEU B CA 1
ATOM 2882 C C . LEU B 1 153 ? -40.349 -13.465 9.276 1.00 30.08 141 LEU B C 1
ATOM 2883 O O . LEU B 1 153 ? -40.759 -13.647 10.410 1.00 32.88 141 LEU B O 1
ATOM 2888 N N . ALA B 1 154 ? -40.538 -12.335 8.592 1.00 29.98 142 ALA B N 1
ATOM 2889 C CA . ALA B 1 154 ? -41.188 -11.172 9.141 1.00 31.56 142 ALA B CA 1
ATOM 2890 C C . ALA B 1 154 ? -42.624 -11.470 9.615 1.00 35.85 142 ALA B C 1
ATOM 2891 O O . ALA B 1 154 ? -43.042 -10.974 10.672 1.00 32.14 142 ALA B O 1
ATOM 2893 N N . ALA B 1 155 ? -43.344 -12.292 8.850 1.00 36.83 143 ALA B N 1
ATOM 2894 C CA . ALA B 1 155 ? -44.672 -12.788 9.267 1.00 39.22 143 ALA B CA 1
ATOM 2895 C C . ALA B 1 155 ? -44.613 -13.649 10.530 1.00 37.89 143 ALA B C 1
ATOM 2896 O O . ALA B 1 155 ? -45.423 -13.450 11.434 1.00 40.48 143 ALA B O 1
ATOM 2898 N N . LYS B 1 156 ? -43.678 -14.597 10.593 1.00 37.86 144 LYS B N 1
ATOM 2899 C CA . LYS B 1 156 ? -43.498 -15.428 11.792 1.00 40.86 144 LYS B CA 1
ATOM 2900 C C . LYS B 1 156 ? -43.128 -14.623 13.053 1.00 41.17 144 LYS B C 1
ATOM 2901 O O . LYS B 1 156 ? -43.610 -14.936 14.153 1.00 35.58 144 LYS B O 1
ATOM 2907 N N . LEU B 1 157 ? -42.283 -13.600 12.895 1.00 37.58 145 LEU B N 1
ATOM 2908 C CA . LEU B 1 157 ? -41.934 -12.710 14.005 1.00 37.00 145 LEU B CA 1
ATOM 2909 C C . LEU B 1 157 ? -43.153 -11.926 14.485 1.00 40.50 145 LEU B C 1
ATOM 2910 O O . LEU B 1 157 ? -43.418 -11.841 15.696 1.00 38.65 145 LEU B O 1
ATOM 2915 N N . LYS B 1 158 ? -43.901 -11.369 13.542 1.00 40.54 146 LYS B N 1
ATOM 2916 C CA . LYS B 1 158 ? -45.141 -10.685 13.878 1.00 42.62 146 LYS B CA 1
ATOM 2917 C C . LYS B 1 158 ? -46.131 -11.589 14.657 1.00 44.22 146 LYS B C 1
ATOM 2918 O O . LYS B 1 158 ? -46.739 -11.142 15.643 1.00 47.00 146 LYS B O 1
ATOM 2924 N N . GLU B 1 159 ? -46.269 -12.838 14.214 1.00 44.00 147 GLU B N 1
ATOM 2925 C CA . GLU B 1 159 ? -47.164 -13.813 14.856 1.00 49.26 147 GLU B CA 1
ATOM 2926 C C . GLU B 1 159 ? -46.798 -14.036 16.315 1.00 49.39 147 GLU B C 1
ATOM 2927 O O . GLU B 1 159 ? -47.677 -14.076 17.180 1.00 44.77 147 GLU B O 1
ATOM 2933 N N . MET B 1 160 ? -45.499 -14.171 16.582 1.00 44.66 148 MET B N 1
ATOM 2934 C CA . MET B 1 160 ? -45.027 -14.466 17.931 1.00 42.88 148 MET B CA 1
ATOM 2935 C C . MET B 1 160 ? -44.865 -13.241 18.846 1.00 42.72 148 MET B C 1
ATOM 2936 O O . MET B 1 160 ? -44.161 -13.321 19.851 1.00 49.07 148 MET B O 1
ATOM 2941 N N . GLY B 1 161 ? -45.495 -12.111 18.512 1.00 39.59 149 GLY B N 1
ATOM 2942 C CA . GLY B 1 161 ? -45.556 -10.943 19.396 1.00 42.15 149 GLY B CA 1
ATOM 2943 C C . GLY B 1 161 ? -44.703 -9.715 19.064 1.00 41.83 149 GLY B C 1
ATOM 2944 O O . GLY B 1 161 ? -44.787 -8.709 19.758 1.00 40.85 149 GLY B O 1
ATOM 2945 N N . ILE B 1 162 ? -43.901 -9.762 18.001 1.00 38.90 150 ILE B N 1
ATOM 2946 C CA . ILE B 1 162 ? -43.003 -8.646 17.683 1.00 35.59 150 ILE B CA 1
ATOM 2947 C C . ILE B 1 162 ? -43.691 -7.670 16.745 1.00 34.74 150 ILE B C 1
ATOM 2948 O O . ILE B 1 162 ? -43.958 -8.026 15.604 1.00 36.25 150 ILE B O 1
ATOM 2953 N N . ASN B 1 163 ? -43.943 -6.443 17.206 1.00 33.25 151 ASN B N 1
ATOM 2954 C CA . ASN B 1 163 ? -44.540 -5.366 16.394 1.00 35.52 151 ASN B CA 1
ATOM 2955 C C . ASN B 1 163 ? -43.550 -4.311 15.915 1.00 36.55 151 ASN B C 1
ATOM 2956 O O . ASN B 1 163 ? -43.908 -3.437 15.125 1.00 34.21 151 ASN B O 1
ATOM 2961 N N . SER B 1 164 ? -42.316 -4.374 16.426 1.00 35.56 152 SER B N 1
ATOM 2962 C CA . SER B 1 164 ? -41.302 -3.350 16.183 1.00 36.93 152 SER B CA 1
ATOM 2963 C C . SER B 1 164 ? -39.961 -4.079 16.021 1.00 35.51 152 SER B C 1
ATOM 2964 O O . SER B 1 164 ? -39.475 -4.719 16.958 1.00 34.95 152 SER B O 1
ATOM 2967 N N . LEU B 1 165 ? -39.410 -4.014 14.814 1.00 31.92 153 LEU B N 1
ATOM 2968 C CA . LEU B 1 165 ? -38.196 -4.725 14.438 1.00 33.44 153 LEU B CA 1
ATOM 2969 C C . LEU B 1 165 ? -37.186 -3.714 13.919 1.00 32.05 153 LEU B C 1
ATOM 2970 O O . LEU B 1 165 ? -37.434 -3.038 12.915 1.00 30.14 153 LEU B O 1
ATOM 2975 N N . MET B 1 166 ? -36.063 -3.605 14.621 1.00 31.78 154 MET B N 1
ATOM 2976 C CA . MET B 1 166 ? -34.952 -2.745 14.227 1.00 31.25 154 MET B CA 1
ATOM 2977 C C . MET B 1 166 ? -33.914 -3.578 13.474 1.00 27.84 154 MET B C 1
ATOM 2978 O O . MET B 1 166 ? -33.341 -4.508 14.015 1.00 26.28 154 MET B O 1
ATOM 2983 N N . VAL B 1 167 ? -33.685 -3.254 12.214 1.00 28.13 155 VAL B N 1
ATOM 2984 C CA . VAL B 1 167 ? -32.610 -3.891 11.453 1.00 26.63 155 VAL B CA 1
ATOM 2985 C C . VAL B 1 167 ? -31.380 -2.991 11.610 1.00 26.73 155 VAL B C 1
ATOM 2986 O O . VAL B 1 167 ? -31.405 -1.825 11.211 1.00 27.49 155 VAL B O 1
ATOM 2990 N N . GLU B 1 168 ? -30.321 -3.498 12.231 1.00 26.36 156 GLU B N 1
ATOM 2991 C CA . GLU B 1 168 ? -29.151 -2.634 12.495 1.00 28.66 156 GLU B CA 1
ATOM 2992 C C . GLU B 1 168 ? -28.115 -2.741 11.421 1.00 29.91 156 GLU B C 1
ATOM 2993 O O . GLU B 1 168 ? -27.298 -1.831 11.189 1.00 31.38 156 GLU B O 1
ATOM 2999 N N . GLY B 1 169 ? -28.169 -3.860 10.749 1.00 27.58 157 GLY B N 1
ATOM 3000 C CA . GLY B 1 169 ? -27.748 -3.895 9.404 1.00 27.50 157 GLY B CA 1
ATOM 3001 C C . GLY B 1 169 ? -27.037 -5.160 9.077 1.00 29.41 157 GLY B C 1
ATOM 3002 O O . GLY B 1 169 ? -27.508 -6.266 9.374 1.00 28.58 157 GLY B O 1
ATOM 3003 N N . GLY B 1 170 ? -25.850 -4.901 8.562 1.00 33.49 158 GLY B N 1
ATOM 3004 C CA . GLY B 1 170 ? -25.261 -5.601 7.520 1.00 27.24 158 GLY B CA 1
ATOM 3005 C C . GLY B 1 170 ? -25.615 -4.902 6.210 1.00 24.71 158 GLY B C 1
ATOM 3006 O O . GLY B 1 170 ? -26.785 -4.614 5.942 1.00 22.15 158 GLY B O 1
ATOM 3007 N N . ALA B 1 171 ? -24.604 -4.643 5.393 1.00 23.19 159 ALA B N 1
ATOM 3008 C CA . ALA B 1 171 ? -24.784 -4.086 4.051 1.00 22.65 159 ALA B CA 1
ATOM 3009 C C . ALA B 1 171 ? -25.720 -4.942 3.143 1.00 22.53 159 ALA B C 1
ATOM 3010 O O . ALA B 1 171 ? -26.544 -4.409 2.391 1.00 23.04 159 ALA B O 1
ATOM 3012 N N . THR B 1 172 ? -25.570 -6.255 3.220 1.00 20.95 160 THR B N 1
ATOM 3013 C CA . THR B 1 172 ? -26.315 -7.180 2.380 1.00 22.34 160 THR B CA 1
ATOM 3014 C C . THR B 1 172 ? -27.689 -7.461 2.947 1.00 23.01 160 THR B C 1
ATOM 3015 O O . THR B 1 172 ? -28.677 -7.518 2.194 1.00 22.77 160 THR B O 1
ATOM 3019 N N . LEU B 1 173 ? -27.792 -7.605 4.266 1.00 22.77 161 LEU B N 1
ATOM 3020 C CA . LEU B 1 173 ? -29.148 -7.722 4.858 1.00 24.67 161 LEU B CA 1
ATOM 3021 C C . LEU B 1 173 ? -30.005 -6.469 4.637 1.00 23.26 161 LEU B C 1
ATOM 3022 O O . LEU B 1 173 ? -31.205 -6.573 4.382 1.00 23.80 161 LEU B O 1
ATOM 3027 N N . ASN B 1 174 ? -29.401 -5.276 4.728 1.00 20.93 162 ASN B N 1
ATOM 3028 C CA . ASN B 1 174 ? -30.115 -4.042 4.408 1.00 21.92 162 ASN B CA 1
ATOM 3029 C C . ASN B 1 174 ? -30.694 -4.089 2.999 1.00 23.08 162 ASN B C 1
ATOM 3030 O O . ASN B 1 174 ? -31.852 -3.702 2.785 1.00 22.44 162 ASN B O 1
ATOM 3035 N N . TRP B 1 175 ? -29.879 -4.537 2.044 1.00 23.09 163 TRP B N 1
ATOM 3036 C CA . TRP B 1 175 ? -30.358 -4.774 0.671 1.00 22.94 163 TRP B CA 1
ATOM 3037 C C . TRP B 1 175 ? -31.532 -5.761 0.646 1.00 23.23 163 TRP B C 1
ATOM 3038 O O . TRP B 1 175 ? -32.532 -5.519 -0.033 1.00 22.46 163 TRP B O 1
ATOM 3049 N N . GLY B 1 176 ? -31.377 -6.890 1.338 1.00 23.69 164 GLY B N 1
ATOM 3050 C CA . GLY B 1 176 ? -32.413 -7.947 1.357 1.00 23.44 164 GLY B CA 1
ATOM 3051 C C . GLY B 1 176 ? -33.762 -7.428 1.811 1.00 23.50 164 GLY B C 1
ATOM 3052 O O . GLY B 1 176 ? -34.781 -7.650 1.149 1.00 24.19 164 GLY B O 1
ATOM 3053 N N . MET B 1 177 ? -33.748 -6.657 2.894 1.00 23.30 165 MET B N 1
ATOM 3054 C CA . MET B 1 177 ? -34.948 -6.095 3.464 1.00 24.79 165 MET B CA 1
ATOM 3055 C C . MET B 1 177 ? -35.569 -5.021 2.578 1.00 24.39 165 MET B C 1
ATOM 3056 O O . MET B 1 177 ? -36.778 -5.046 2.358 1.00 24.53 165 MET B O 1
ATOM 3061 N N . LEU B 1 178 ? -34.759 -4.093 2.075 1.00 25.09 166 LEU B N 1
ATOM 3062 C CA . LEU B 1 178 ? -35.258 -2.992 1.266 1.00 25.42 166 LEU B CA 1
ATOM 3063 C C . LEU B 1 178 ? -35.789 -3.500 -0.076 1.00 27.64 166 LEU B C 1
ATOM 3064 O O . LEU B 1 178 ? -36.857 -3.052 -0.525 1.00 27.81 166 LEU B O 1
ATOM 3069 N N . SER B 1 179 ? -35.079 -4.440 -0.691 1.00 24.33 167 SER B N 1
ATOM 3070 C CA . SER B 1 179 ? -35.502 -4.948 -1.993 1.00 27.03 167 SER B CA 1
ATOM 3071 C C . SER B 1 179 ? -36.683 -5.899 -1.902 1.00 28.66 167 SER B C 1
ATOM 3072 O O . SER B 1 179 ? -37.375 -6.066 -2.889 1.00 29.39 167 SER B O 1
ATOM 3075 N N . ALA B 1 180 ? -36.920 -6.499 -0.728 1.00 29.02 168 ALA B N 1
ATOM 3076 C CA . ALA B 1 180 ? -38.148 -7.261 -0.476 1.00 31.12 168 ALA B CA 1
ATOM 3077 C C . ALA B 1 180 ? -39.357 -6.385 -0.158 1.00 29.98 168 ALA B C 1
ATOM 3078 O O . ALA B 1 180 ? -40.455 -6.911 -0.004 1.00 28.48 168 ALA B O 1
ATOM 3080 N N . GLY B 1 181 ? -39.170 -5.074 -0.024 1.00 29.53 169 GLY B N 1
ATOM 3081 C CA . GLY B 1 181 ? -40.283 -4.154 0.237 1.00 30.76 169 GLY B CA 1
ATOM 3082 C C . GLY B 1 181 ? -40.795 -4.224 1.669 1.00 31.30 169 GLY B C 1
ATOM 3083 O O . GLY B 1 181 ? -41.922 -3.799 1.951 1.00 30.62 169 GLY B O 1
ATOM 3084 N N . LEU B 1 182 ? -39.954 -4.729 2.579 1.00 30.49 170 LEU B N 1
ATOM 3085 C CA . LEU B 1 182 ? -40.315 -4.890 3.988 1.00 29.48 170 LEU B CA 1
ATOM 3086 C C . LEU B 1 182 ? -40.052 -3.698 4.908 1.00 29.56 170 LEU B C 1
ATOM 3087 O O . LEU B 1 182 ? -40.511 -3.717 6.041 1.00 32.55 170 LEU B O 1
ATOM 3092 N N . VAL B 1 183 ? -39.400 -2.643 4.429 1.00 27.92 171 VAL B N 1
ATOM 3093 C CA . VAL B 1 183 ? -38.895 -1.585 5.305 1.00 27.76 171 VAL B CA 1
ATOM 3094 C C . VAL B 1 183 ? -39.781 -0.349 5.299 1.00 28.81 171 VAL B C 1
ATOM 3095 O O . VAL B 1 183 ? -40.108 0.184 4.240 1.00 26.79 171 VAL B O 1
ATOM 3099 N N . ASP B 1 184 ? -40.136 0.143 6.491 1.00 27.15 172 ASP B N 1
ATOM 3100 C CA . ASP B 1 184 ? -40.948 1.363 6.611 1.00 28.48 172 ASP B CA 1
ATOM 3101 C C . ASP B 1 184 ? -40.121 2.644 6.645 1.00 27.59 172 ASP B C 1
ATOM 3102 O O . ASP B 1 184 ? -40.490 3.646 6.039 1.00 26.26 172 ASP B O 1
ATOM 3107 N N . GLU B 1 185 ? -39.003 2.625 7.373 1.00 29.93 173 GLU B N 1
ATOM 3108 C CA . GLU B 1 185 ? -38.173 3.811 7.544 1.00 32.10 173 GLU B CA 1
ATOM 3109 C C . GLU B 1 185 ? -36.685 3.460 7.629 1.00 29.85 173 GLU B C 1
ATOM 3110 O O . GLU B 1 185 ? -36.341 2.347 7.992 1.00 29.79 173 GLU B O 1
ATOM 3116 N N . VAL B 1 186 ? -35.842 4.420 7.239 1.00 29.07 174 VAL B N 1
ATOM 3117 C CA . VAL B 1 186 ? -34.401 4.257 7.174 1.00 28.86 174 VAL B CA 1
ATOM 3118 C C . VAL B 1 186 ? -33.781 5.411 7.950 1.00 28.12 174 VAL B C 1
ATOM 3119 O O . VAL B 1 186 ? -34.033 6.575 7.631 1.00 29.94 174 VAL B O 1
ATOM 3123 N N . TYR B 1 187 ? -33.023 5.064 8.986 1.00 26.99 175 TYR B N 1
ATOM 3124 C CA . TYR B 1 187 ? -32.247 6.026 9.782 1.00 29.32 175 TYR B CA 1
ATOM 3125 C C . TYR B 1 187 ? -30.782 5.834 9.502 1.00 26.25 175 TYR B C 1
ATOM 3126 O O . TYR B 1 187 ? -30.233 4.758 9.712 1.00 27.17 175 TYR B O 1
ATOM 3135 N N . THR B 1 188 ? -30.150 6.907 9.066 1.00 25.72 176 THR B N 1
ATOM 3136 C CA . THR B 1 188 ? -28.780 6.912 8.679 1.00 28.85 176 THR B CA 1
ATOM 3137 C C . THR B 1 188 ? -28.049 8.020 9.457 1.00 28.12 176 THR B C 1
ATOM 3138 O O . THR B 1 188 ? -28.258 9.213 9.190 1.00 24.91 176 THR B O 1
ATOM 3142 N N . PHE B 1 189 ? -27.234 7.632 10.438 1.00 27.06 177 PHE B N 1
ATOM 3143 C CA . PHE B 1 189 ? -26.292 8.581 11.028 1.00 27.37 177 PHE B CA 1
ATOM 3144 C C . PHE B 1 189 ? -25.078 8.748 10.116 1.00 26.48 177 PHE B C 1
ATOM 3145 O O . PHE B 1 189 ? -24.343 7.792 9.853 1.00 27.79 177 PHE B O 1
ATOM 3153 N N . VAL B 1 190 ? -24.861 9.962 9.626 1.00 25.44 178 VAL B N 1
ATOM 3154 C CA . VAL B 1 190 ? -23.772 10.220 8.708 1.00 25.83 178 VAL B CA 1
ATOM 3155 C C . VAL B 1 190 ? -22.628 10.865 9.472 1.00 26.87 178 VAL B C 1
ATOM 3156 O O . VAL B 1 190 ? -22.768 12.005 9.957 1.00 26.48 178 VAL B O 1
ATOM 3160 N N . GLY B 1 191 ? -21.512 10.149 9.575 1.00 27.12 179 GLY B N 1
ATOM 3161 C CA . GLY B 1 191 ? -20.374 10.576 10.401 1.00 27.96 179 GLY B CA 1
ATOM 3162 C C . GLY B 1 191 ? -19.413 11.443 9.639 1.00 28.56 179 GLY B C 1
ATOM 3163 O O . GLY B 1 191 ? -19.347 11.379 8.409 1.00 24.83 179 GLY B O 1
ATOM 3164 N N . ASN B 1 192 ? -18.624 12.219 10.384 1.00 26.37 180 ASN B N 1
ATOM 3165 C CA . ASN B 1 192 ? -17.669 13.136 9.788 1.00 26.12 180 ASN B CA 1
ATOM 3166 C C . ASN B 1 192 ? -16.340 12.513 9.357 1.00 26.55 180 ASN B C 1
ATOM 3167 O O . ASN B 1 192 ? -15.276 12.853 9.868 1.00 27.55 180 ASN B O 1
ATOM 3172 N N . LEU B 1 193 ? -16.390 11.605 8.389 1.00 24.45 181 LEU B N 1
ATOM 3173 C CA . LEU B 1 193 ? -15.200 10.962 7.883 1.00 22.85 181 LEU B CA 1
ATOM 3174 C C . LEU B 1 193 ? -15.439 10.420 6.497 1.00 21.04 181 LEU B C 1
ATOM 3175 O O . LEU B 1 193 ? -16.576 10.210 6.107 1.00 22.19 181 LEU B O 1
ATOM 3180 N N . ILE B 1 194 ? -14.352 10.181 5.789 1.00 21.06 182 ILE B N 1
ATOM 3181 C CA . ILE B 1 194 ? -14.342 9.419 4.546 1.00 22.22 182 ILE B CA 1
ATOM 3182 C C . ILE B 1 194 ? -13.638 8.094 4.842 1.00 20.85 182 ILE B C 1
ATOM 3183 O O . ILE B 1 194 ? -12.533 8.098 5.360 1.00 21.96 182 ILE B O 1
ATOM 3188 N N . ILE B 1 195 ? -14.263 6.988 4.473 1.00 20.03 183 ILE B N 1
ATOM 3189 C CA . ILE B 1 195 ? -13.639 5.654 4.582 1.00 20.78 183 ILE B CA 1
ATOM 3190 C C . ILE B 1 195 ? -13.056 5.210 3.229 1.00 20.79 183 ILE B C 1
ATOM 3191 O O . ILE B 1 195 ? -11.917 4.700 3.162 1.00 22.27 183 ILE B O 1
ATOM 3196 N N . GLY B 1 196 ? -13.856 5.353 2.171 1.00 18.44 184 GLY B N 1
ATOM 3197 C CA . GLY B 1 196 ? -13.449 5.005 0.838 1.00 19.93 184 GLY B CA 1
ATOM 3198 C C . GLY B 1 196 ? -13.409 3.502 0.639 1.00 21.23 184 GLY B C 1
ATOM 3199 O O . GLY B 1 196 ? -13.586 2.724 1.616 1.00 22.30 184 GLY B O 1
ATOM 3200 N N . GLY B 1 197 ? -13.226 3.112 -0.616 1.00 20.32 185 GLY B N 1
ATOM 3201 C CA . GLY B 1 197 ? -12.979 1.713 -0.992 1.00 22.03 185 GLY B CA 1
ATOM 3202 C C . GLY B 1 197 ? -14.115 1.095 -1.781 1.00 22.11 185 GLY B C 1
ATOM 3203 O O . GLY B 1 197 ? -15.224 0.989 -1.282 1.00 19.28 185 GLY B O 1
ATOM 3204 N N . LYS B 1 198 ? -13.823 0.690 -3.010 1.00 23.07 186 LYS B N 1
ATOM 3205 C CA . LYS B 1 198 ? -14.752 -0.029 -3.858 1.00 26.15 186 LYS B CA 1
ATOM 3206 C C . LYS B 1 198 ? -15.355 -1.275 -3.188 1.00 25.39 186 LYS B C 1
ATOM 3207 O O . LYS B 1 198 ? -16.520 -1.600 -3.412 1.00 23.00 186 LYS B O 1
ATOM 3213 N N . THR B 1 199 ? -14.557 -1.961 -2.367 1.00 24.32 187 THR B N 1
ATOM 3214 C CA . THR B 1 199 ? -14.985 -3.173 -1.673 1.00 23.53 187 THR B CA 1
ATOM 3215 C C . THR B 1 199 ? -15.376 -2.921 -0.202 1.00 24.18 187 THR B C 1
ATOM 3216 O O . THR B 1 199 ? -15.652 -3.870 0.514 1.00 24.55 187 THR B O 1
ATOM 3220 N N . ALA B 1 200 ? -15.391 -1.664 0.272 1.00 22.57 188 ALA B N 1
ATOM 3221 C CA . ALA B 1 200 ? -15.860 -1.413 1.641 1.00 22.56 188 ALA B CA 1
ATOM 3222 C C . ALA B 1 200 ? -17.391 -1.611 1.656 1.00 22.68 188 ALA B C 1
ATOM 3223 O O . ALA B 1 200 ? -18.074 -1.125 0.760 1.00 18.49 188 ALA B O 1
ATOM 3225 N N . PRO B 1 201 ? -17.918 -2.302 2.663 1.00 23.33 189 PRO B N 1
ATOM 3226 C CA . PRO B 1 201 ? -19.371 -2.440 2.739 1.00 24.94 189 PRO B CA 1
ATOM 3227 C C . PRO B 1 201 ? -20.059 -1.074 2.892 1.00 24.68 189 PRO B C 1
ATOM 3228 O O . PRO B 1 201 ? -19.598 -0.243 3.690 1.00 23.96 189 PRO B O 1
ATOM 3232 N N . THR B 1 202 ? -21.116 -0.860 2.116 1.00 22.65 190 THR B N 1
ATOM 3233 C CA . THR B 1 202 ? -21.895 0.358 2.117 1.00 20.84 190 THR B CA 1
ATOM 3234 C C . THR B 1 202 ? -23.195 0.189 2.885 1.00 21.46 190 THR B C 1
ATOM 3235 O O . THR B 1 202 ? -23.527 -0.912 3.325 1.00 21.84 190 THR B O 1
ATOM 3239 N N . PHE B 1 203 ? -23.956 1.271 3.031 1.00 20.27 191 PHE B N 1
ATOM 3240 C CA . PHE B 1 203 ? -25.263 1.179 3.697 1.00 20.69 191 PHE B CA 1
ATOM 3241 C C . PHE B 1 203 ? -26.240 0.194 2.990 1.00 21.09 191 PHE B C 1
ATOM 3242 O O . PHE B 1 203 ? -27.127 -0.360 3.628 1.00 22.45 191 PHE B O 1
ATOM 3250 N N . THR B 1 204 ? -26.094 0.008 1.686 1.00 20.28 192 THR B N 1
ATOM 3251 C CA . THR B 1 204 ? -26.888 -1.020 0.961 1.00 22.08 192 THR B CA 1
ATOM 3252 C C . THR B 1 204 ? -26.066 -1.627 -0.159 1.00 21.59 192 THR B C 1
ATOM 3253 O O . THR B 1 204 ? -25.812 -0.979 -1.175 1.00 19.40 192 THR B O 1
ATOM 3257 N N . ASP B 1 205 ? -25.635 -2.870 0.038 1.00 21.89 193 ASP B N 1
ATOM 3258 C CA . ASP B 1 205 ? -24.878 -3.587 -0.992 1.00 22.22 193 ASP B CA 1
ATOM 3259 C C . ASP B 1 205 ? -25.856 -4.518 -1.754 1.00 22.11 193 ASP B C 1
ATOM 3260 O O . ASP B 1 205 ? -26.832 -4.022 -2.328 1.00 20.60 193 ASP B O 1
ATOM 3265 N N . GLY B 1 206 ? -25.580 -5.821 -1.756 1.00 22.14 194 GLY B N 1
ATOM 3266 C CA . GLY B 1 206 ? -26.343 -6.832 -2.469 1.00 24.01 194 GLY B CA 1
ATOM 3267 C C . GLY B 1 206 ? -26.287 -6.635 -3.975 1.00 25.79 194 GLY B C 1
ATOM 3268 O O . GLY B 1 206 ? -25.312 -6.119 -4.502 1.00 22.81 194 GLY B O 1
ATOM 3269 N N . GLU B 1 207 ? -27.360 -7.035 -4.639 1.00 27.70 195 GLU B N 1
ATOM 3270 C CA . GLU B 1 207 ? -27.456 -7.026 -6.101 1.00 28.35 195 GLU B CA 1
ATOM 3271 C C . GLU B 1 207 ? -27.539 -5.615 -6.633 1.00 26.92 195 GLU B C 1
ATOM 3272 O O . GLU B 1 207 ? -26.934 -5.304 -7.646 1.00 28.18 195 GLU B O 1
ATOM 3278 N N . GLY B 1 208 ? -28.337 -4.782 -5.970 1.00 25.37 196 GLY B N 1
ATOM 3279 C CA . GLY B 1 208 ? -28.626 -3.431 -6.422 1.00 26.16 196 GLY B CA 1
ATOM 3280 C C . GLY B 1 208 ? -29.802 -3.321 -7.372 1.00 26.19 196 GLY B C 1
ATOM 3281 O O . GLY B 1 208 ? -30.072 -4.255 -8.143 1.00 25.61 196 GLY B O 1
ATOM 3282 N N . PHE B 1 209 ? -30.497 -2.181 -7.290 1.00 25.11 197 PHE B N 1
ATOM 3283 C CA . PHE B 1 209 ? -31.602 -1.859 -8.158 1.00 25.98 197 PHE B CA 1
ATOM 3284 C C . PHE B 1 209 ? -31.087 -1.400 -9.517 1.00 27.08 197 PHE B C 1
ATOM 3285 O O . PHE B 1 209 ? -30.084 -0.695 -9.595 1.00 25.57 197 PHE B O 1
ATOM 3293 N N . THR B 1 210 ? -31.785 -1.804 -10.584 1.00 28.38 198 THR B N 1
ATOM 3294 C CA . THR B 1 210 ? -31.570 -1.229 -11.909 1.00 28.44 198 THR B CA 1
ATOM 3295 C C . THR B 1 210 ? -32.280 0.112 -11.999 1.00 28.39 198 THR B C 1
ATOM 3296 O O . THR B 1 210 ? -33.108 0.475 -11.144 1.00 25.36 198 THR B O 1
ATOM 3300 N N . GLU B 1 211 ? -31.986 0.836 -13.077 1.00 30.80 199 GLU B N 1
ATOM 3301 C CA . GLU B 1 211 ? -32.559 2.159 -13.327 1.00 31.51 199 GLU B CA 1
ATOM 3302 C C . GLU B 1 211 ? -34.092 2.277 -13.314 1.00 30.87 199 GLU B C 1
ATOM 3303 O O . GLU B 1 211 ? -34.600 3.351 -13.016 1.00 29.38 199 GLU B O 1
ATOM 3309 N N . ASN B 1 212 ? -34.805 1.194 -13.649 1.00 32.20 200 ASN B N 1
ATOM 3310 C CA . ASN B 1 212 ? -36.281 1.154 -13.693 1.00 35.42 200 ASN B CA 1
ATOM 3311 C C . ASN B 1 212 ? -36.897 0.716 -12.347 1.00 34.26 200 ASN B C 1
ATOM 3312 O O . ASN B 1 212 ? -38.118 0.703 -12.231 1.00 33.08 200 ASN B O 1
ATOM 3317 N N . GLU B 1 213 ? -36.088 0.374 -11.333 1.00 33.72 201 GLU B N 1
ATOM 3318 C CA . GLU B 1 213 ? -36.620 -0.081 -10.010 1.00 31.90 201 GLU B CA 1
ATOM 3319 C C . GLU B 1 213 ? -36.021 0.611 -8.785 1.00 31.06 201 GLU B C 1
ATOM 3320 O O . GLU B 1 213 ? -35.956 0.053 -7.694 1.00 28.30 201 GLU B O 1
ATOM 3326 N N . LEU B 1 214 ? -35.649 1.865 -8.959 1.00 30.55 202 LEU B N 1
ATOM 3327 C CA . LEU B 1 214 ? -35.082 2.648 -7.878 1.00 31.24 202 LEU B CA 1
ATOM 3328 C C . LEU B 1 214 ? -36.138 2.803 -6.781 1.00 30.77 202 LEU B C 1
ATOM 3329 O O . LEU B 1 214 ? -37.313 3.034 -7.088 1.00 30.69 202 LEU B O 1
ATOM 3334 N N . LEU B 1 215 ? -35.740 2.617 -5.519 1.00 27.42 203 LEU B N 1
ATOM 3335 C CA . LEU B 1 215 ? -36.651 2.754 -4.377 1.00 27.72 203 LEU B CA 1
ATOM 3336 C C . LEU B 1 215 ? -36.711 4.203 -3.930 1.00 27.14 203 LEU B C 1
ATOM 3337 O O . LEU B 1 215 ? -35.724 4.742 -3.453 1.00 26.84 203 LEU B O 1
ATOM 3342 N N . GLY B 1 216 ? -37.865 4.841 -4.099 1.00 26.64 204 GLY B N 1
ATOM 3343 C CA . GLY B 1 216 ? -38.092 6.198 -3.641 1.00 28.00 204 GLY B CA 1
ATOM 3344 C C . GLY B 1 216 ? -38.214 6.325 -2.128 1.00 28.09 204 GLY B C 1
ATOM 3345 O O . GLY B 1 216 ? -38.663 5.407 -1.444 1.00 28.84 204 GLY B O 1
ATOM 3346 N N . LEU B 1 217 ? -37.780 7.473 -1.627 1.00 30.17 205 LEU B N 1
ATOM 3347 C CA . LEU B 1 217 ? -37.865 7.821 -0.212 1.00 29.70 205 LEU B CA 1
ATOM 3348 C C . LEU B 1 217 ? -38.442 9.213 -0.079 1.00 29.17 205 LEU B C 1
ATOM 3349 O O . LEU B 1 217 ? -38.514 9.951 -1.049 1.00 29.48 205 LEU B O 1
ATOM 3354 N N . GLU B 1 218 ? -38.809 9.568 1.148 1.00 28.34 206 GLU B N 1
ATOM 3355 C CA . GLU B 1 218 ? -39.150 10.912 1.536 1.00 30.45 206 GLU B CA 1
ATOM 3356 C C . GLU B 1 218 ? -38.333 11.309 2.775 1.00 27.99 206 GLU B C 1
ATOM 3357 O O . GLU B 1 218 ? -38.326 10.572 3.750 1.00 31.20 206 GLU B O 1
ATOM 3363 N N . LEU B 1 219 ? -37.687 12.466 2.746 1.00 28.97 207 LEU B N 1
ATOM 3364 C CA . LEU B 1 219 ? -36.882 12.943 3.869 1.00 30.62 207 LEU B CA 1
ATOM 3365 C C . LEU B 1 219 ? -37.803 13.373 4.999 1.00 33.32 207 LEU B C 1
ATOM 3366 O O . LEU B 1 219 ? -38.538 14.332 4.846 1.00 31.98 207 LEU B O 1
ATOM 3371 N N . SER B 1 220 ? -37.774 12.666 6.125 1.00 36.16 208 SER B N 1
ATOM 3372 C CA . SER B 1 220 ? -38.625 13.019 7.276 1.00 39.23 208 SER B CA 1
ATOM 3373 C C . SER B 1 220 ? -37.980 14.069 8.183 1.00 39.26 208 SER B C 1
ATOM 3374 O O . SER B 1 220 ? -38.662 14.981 8.658 1.00 37.72 208 SER B O 1
ATOM 3377 N N . SER B 1 221 ? -36.677 13.932 8.432 1.00 34.38 209 SER B N 1
ATOM 3378 C CA . SER B 1 221 ? -35.926 14.922 9.213 1.00 33.24 209 SER B CA 1
ATOM 3379 C C . SER B 1 221 ? -34.425 14.763 9.080 1.00 34.72 209 SER B C 1
ATOM 3380 O O . SER B 1 221 ? -33.929 13.697 8.669 1.00 30.48 209 SER B O 1
ATOM 3383 N N . ALA B 1 222 ? -33.729 15.843 9.435 1.00 31.71 210 ALA B N 1
ATOM 3384 C CA . ALA B 1 222 ? -32.278 15.906 9.522 1.00 33.44 210 ALA B CA 1
ATOM 3385 C C . ALA B 1 222 ? -31.912 16.643 10.803 1.00 36.63 210 ALA B C 1
ATOM 3386 O O . ALA B 1 222 ? -32.393 17.766 11.026 1.00 34.13 210 ALA B O 1
ATOM 3388 N N . GLU B 1 223 ? -31.094 16.010 11.644 1.00 37.53 211 GLU B N 1
ATOM 3389 C CA . GLU B 1 223 ? -30.739 16.560 12.958 1.00 38.09 211 GLU B CA 1
ATOM 3390 C C . GLU B 1 223 ? -29.245 16.397 13.167 1.00 38.67 211 GLU B C 1
ATOM 3391 O O . GLU B 1 223 ? -28.736 15.276 13.154 1.00 36.59 211 GLU B O 1
ATOM 3397 N N . LYS B 1 224 ? -28.546 17.513 13.343 1.00 33.82 212 LYS B N 1
ATOM 3398 C CA . LYS B 1 224 ? -27.149 17.485 13.733 1.00 37.50 212 LYS B CA 1
ATOM 3399 C C . LYS B 1 224 ? -27.022 16.884 15.142 1.00 38.43 212 LYS B C 1
ATOM 3400 O O . LYS B 1 224 ? -27.789 17.214 16.027 1.00 38.00 212 LYS B O 1
ATOM 3406 N N . ILE B 1 225 ? -26.107 15.936 15.298 1.00 36.68 213 ILE B N 1
ATOM 3407 C CA . ILE B 1 225 ? -25.826 15.302 16.580 1.00 36.54 213 ILE B CA 1
ATOM 3408 C C . ILE B 1 225 ? -24.324 15.196 16.652 1.00 36.36 213 ILE B C 1
ATOM 3409 O O . ILE B 1 225 ? -23.713 14.596 15.768 1.00 34.40 213 ILE B O 1
ATOM 3414 N N . GLU B 1 226 ? -23.738 15.783 17.697 1.00 36.88 214 GLU B N 1
ATOM 3415 C CA . GLU B 1 226 ? -22.287 15.877 17.854 1.00 36.25 214 GLU B CA 1
ATOM 3416 C C . GLU B 1 226 ? -21.615 16.339 16.556 1.00 32.88 214 GLU B C 1
ATOM 3417 O O . GLU B 1 226 ? -21.877 17.451 16.129 1.00 35.68 214 GLU B O 1
ATOM 3423 N N . ASP B 1 227 ? -20.798 15.497 15.921 1.00 32.29 215 ASP B N 1
ATOM 3424 C CA . ASP B 1 227 ? -19.994 15.891 14.778 1.00 30.64 215 ASP B CA 1
ATOM 3425 C C . ASP B 1 227 ? -20.559 15.412 13.432 1.00 29.69 215 ASP B C 1
ATOM 3426 O O . ASP B 1 227 ? -19.933 15.642 12.400 1.00 30.75 215 ASP B O 1
ATOM 3431 N N . GLY B 1 228 ? -21.739 14.796 13.440 1.00 31.33 216 GLY B N 1
ATOM 3432 C CA . GLY B 1 228 ? -22.374 14.283 12.225 1.00 30.84 216 GLY B CA 1
ATOM 3433 C C . GLY B 1 228 ? -23.826 14.688 12.099 1.00 32.59 216 GLY B C 1
ATOM 3434 O O . GLY B 1 228 ? -24.280 15.630 12.741 1.00 31.87 216 GLY B O 1
ATOM 3435 N N . ILE B 1 229 ? -24.563 13.990 11.234 1.00 30.56 217 ILE B N 1
ATOM 3436 C CA . ILE B 1 229 ? -25.961 14.328 11.016 1.00 29.32 217 ILE B CA 1
ATOM 3437 C C . ILE B 1 229 ? -26.804 13.087 10.854 1.00 29.61 217 ILE B C 1
ATOM 3438 O O . ILE B 1 229 ? -26.424 12.162 10.147 1.00 28.44 217 ILE B O 1
ATOM 3443 N N . LEU B 1 230 ? -27.956 13.078 11.529 1.00 30.14 218 LEU B N 1
ATOM 3444 C CA . LEU B 1 230 ? -28.899 11.982 11.464 1.00 30.67 218 LEU B CA 1
ATOM 3445 C C . LEU B 1 230 ? -29.973 12.289 10.425 1.00 32.80 218 LEU B C 1
ATOM 3446 O O . LEU B 1 230 ? -30.798 13.186 10.637 1.00 32.15 218 LEU B O 1
ATOM 3451 N N . LEU B 1 231 ? -29.967 11.536 9.321 1.00 30.95 219 LEU B N 1
ATOM 3452 C CA . LEU B 1 231 ? -31.011 11.611 8.305 1.00 31.41 219 LEU B CA 1
ATOM 3453 C C . LEU B 1 231 ? -32.029 10.493 8.502 1.00 30.81 219 LEU B C 1
ATOM 3454 O O . LEU B 1 231 ? -31.654 9.331 8.606 1.00 29.11 219 LEU B O 1
ATOM 3459 N N . LYS B 1 232 ? -33.316 10.844 8.573 1.00 29.84 220 LYS B N 1
ATOM 3460 C CA . LYS B 1 232 ? -34.412 9.867 8.661 1.00 31.10 220 LYS B CA 1
ATOM 3461 C C . LYS B 1 232 ? -35.251 9.941 7.383 1.00 30.82 220 LYS B C 1
ATOM 3462 O O . LYS B 1 232 ? -35.697 11.021 7.014 1.00 30.58 220 LYS B O 1
ATOM 3468 N N . TRP B 1 233 ? -35.430 8.800 6.719 1.00 30.85 221 TRP B N 1
ATOM 3469 C CA . TRP B 1 233 ? -36.151 8.717 5.455 1.00 30.88 221 TRP B CA 1
ATOM 3470 C C . TRP B 1 233 ? -37.299 7.746 5.601 1.00 32.18 221 TRP B C 1
ATOM 3471 O O . TRP B 1 233 ? -37.142 6.692 6.200 1.00 32.80 221 TRP B O 1
ATOM 3482 N N . LYS B 1 234 ? -38.448 8.107 5.035 1.00 33.41 222 LYS B N 1
ATOM 3483 C CA . LYS B 1 234 ? -39.591 7.217 4.924 1.00 33.66 222 LYS B CA 1
ATOM 3484 C C . LYS B 1 234 ? -39.479 6.561 3.573 1.00 30.77 222 LYS B C 1
ATOM 3485 O O . LYS B 1 234 ? -39.167 7.231 2.610 1.00 28.04 222 LYS B O 1
ATOM 3491 N N . VAL B 1 235 ? -39.742 5.265 3.516 1.00 29.99 223 VAL B N 1
ATOM 3492 C CA . VAL B 1 235 ? -39.610 4.476 2.299 1.00 33.41 223 VAL B CA 1
ATOM 3493 C C . VAL B 1 235 ? -40.948 4.511 1.560 1.00 37.04 223 VAL B C 1
ATOM 3494 O O . VAL B 1 235 ? -41.993 4.334 2.186 1.00 32.12 223 VAL B O 1
ATOM 3498 N N . LYS B 1 236 ? -40.900 4.741 0.247 1.00 39.47 224 LYS B N 1
ATOM 3499 C CA . LYS B 1 236 ? -42.101 4.763 -0.612 1.00 43.02 224 LYS B CA 1
ATOM 3500 C C . LYS B 1 236 ? -42.310 3.444 -1.346 1.00 42.37 224 LYS B C 1
ATOM 3501 O O . LYS B 1 236 ? -41.699 2.415 -1.024 1.00 45.06 224 LYS B O 1
ATOM 3507 N N . MET C 1 13 ? -50.118 -17.568 25.224 1.00 99.72 1 MET C N 1
ATOM 3508 C CA . MET C 1 13 ? -51.176 -18.378 25.904 1.00 99.96 1 MET C CA 1
ATOM 3509 C C . MET C 1 13 ? -52.035 -17.467 26.786 1.00 94.42 1 MET C C 1
ATOM 3510 O O . MET C 1 13 ? -52.066 -17.605 28.009 1.00 89.91 1 MET C O 1
ATOM 3515 N N . ASP C 1 14 ? -52.721 -16.529 26.130 1.00 93.30 2 ASP C N 1
ATOM 3516 C CA . ASP C 1 14 ? -53.524 -15.492 26.791 1.00 92.35 2 ASP C CA 1
ATOM 3517 C C . ASP C 1 14 ? -52.690 -14.791 27.868 1.00 89.13 2 ASP C C 1
ATOM 3518 O O . ASP C 1 14 ? -53.142 -14.583 28.998 1.00 94.71 2 ASP C O 1
ATOM 3523 N N . ARG C 1 15 ? -51.457 -14.445 27.513 1.00 80.18 3 ARG C N 1
ATOM 3524 C CA . ARG C 1 15 ? -50.521 -13.876 28.474 1.00 71.76 3 ARG C CA 1
ATOM 3525 C C . ARG C 1 15 ? -49.884 -12.590 27.982 1.00 60.54 3 ARG C C 1
ATOM 3526 O O . ARG C 1 15 ? -48.707 -12.566 27.600 1.00 69.39 3 ARG C O 1
ATOM 3534 N N . PRO C 1 16 ? -50.675 -11.500 27.968 1.00 46.86 4 PRO C N 1
ATOM 3535 C CA . PRO C 1 16 ? -50.036 -10.194 28.133 1.00 48.66 4 PRO C CA 1
ATOM 3536 C C . PRO C 1 16 ? -49.523 -10.104 29.575 1.00 50.74 4 PRO C C 1
ATOM 3537 O O . PRO C 1 16 ? -50.200 -10.583 30.496 1.00 45.79 4 PRO C O 1
ATOM 3541 N N . PHE C 1 17 ? -48.320 -9.564 29.764 1.00 49.79 5 PHE C N 1
ATOM 3542 C CA . PHE C 1 17 ? -47.821 -9.289 31.104 1.00 45.91 5 PHE C CA 1
ATOM 3543 C C . PHE C 1 17 ? -48.693 -8.152 31.593 1.00 48.24 5 PHE C C 1
ATOM 3544 O O . PHE C 1 17 ? -48.857 -7.146 30.873 1.00 47.81 5 PHE C O 1
ATOM 3552 N N . ILE C 1 18 ? -49.301 -8.327 32.772 1.00 46.34 6 ILE C N 1
ATOM 3553 C CA . ILE C 1 18 ? -50.188 -7.313 33.349 1.00 48.93 6 ILE C CA 1
ATOM 3554 C C . ILE C 1 18 ? -49.647 -6.944 34.724 1.00 46.72 6 ILE C C 1
ATOM 3555 O O . ILE C 1 18 ? -49.211 -7.809 35.467 1.00 41.66 6 ILE C O 1
ATOM 3560 N N . PHE C 1 19 ? -49.683 -5.658 35.046 1.00 48.21 7 PHE C N 1
ATOM 3561 C CA . PHE C 1 19 ? -49.267 -5.184 36.359 1.00 50.94 7 PHE C CA 1
ATOM 3562 C C . PHE C 1 19 ? -50.077 -3.956 36.725 1.00 52.30 7 PHE C C 1
ATOM 3563 O O . PHE C 1 19 ? -50.407 -3.154 35.853 1.00 56.31 7 PHE C O 1
ATOM 3571 N N . ILE C 1 20 ? -50.390 -3.803 38.012 1.00 52.03 8 ILE C N 1
ATOM 3572 C CA . ILE C 1 20 ? -51.151 -2.647 38.474 1.00 51.84 8 ILE C CA 1
ATOM 3573 C C . ILE C 1 20 ? -50.173 -1.565 38.941 1.00 47.49 8 ILE C C 1
ATOM 3574 O O . ILE C 1 20 ? -49.182 -1.870 39.570 1.00 48.02 8 ILE C O 1
ATOM 3579 N N . ASN C 1 21 ? -50.432 -0.314 38.567 1.00 48.99 9 ASN C N 1
ATOM 3580 C CA . ASN C 1 21 ? -49.659 0.828 39.053 1.00 54.27 9 ASN C CA 1
ATOM 3581 C C . ASN C 1 21 ? -50.605 1.974 39.395 1.00 56.62 9 ASN C C 1
ATOM 3582 O O . ASN C 1 21 ? -51.120 2.670 38.509 1.00 49.54 9 ASN C O 1
ATOM 3587 N N . SER C 1 22 ? -50.814 2.145 40.698 1.00 60.40 10 SER C N 1
ATOM 3588 C CA . SER C 1 22 ? -51.676 3.184 41.244 1.00 62.93 10 SER C CA 1
ATOM 3589 C C . SER C 1 22 ? -51.083 3.632 42.568 1.00 64.48 10 SER C C 1
ATOM 3590 O O . SER C 1 22 ? -50.623 2.796 43.340 1.00 66.35 10 SER C O 1
ATOM 3593 N N . ALA C 1 23 ? -51.080 4.944 42.803 1.00 67.06 11 ALA C N 1
ATOM 3594 C CA . ALA C 1 23 ? -50.551 5.542 44.032 1.00 69.95 11 ALA C CA 1
ATOM 3595 C C . ALA C 1 23 ? -51.644 5.630 45.103 1.00 71.87 11 ALA C C 1
ATOM 3596 O O . ALA C 1 23 ? -52.725 6.143 44.821 1.00 77.56 11 ALA C O 1
ATOM 3598 N N . MET C 1 24 ? -51.352 5.169 46.328 1.00 68.79 12 MET C N 1
ATOM 3599 C CA . MET C 1 24 ? -52.387 4.946 47.362 1.00 61.70 12 MET C CA 1
ATOM 3600 C C . MET C 1 24 ? -51.883 5.040 48.813 1.00 63.92 12 MET C C 1
ATOM 3601 O O . MET C 1 24 ? -50.794 4.567 49.120 1.00 55.24 12 MET C O 1
ATOM 3606 N N . SER C 1 25 ? -52.699 5.656 49.677 1.00 60.30 13 SER C N 1
ATOM 3607 C CA . SER C 1 25 ? -52.459 5.866 51.133 1.00 54.10 13 SER C CA 1
ATOM 3608 C C . SER C 1 25 ? -51.927 4.737 52.028 1.00 53.17 13 SER C C 1
ATOM 3609 O O . SER C 1 25 ? -51.979 3.556 51.679 1.00 48.97 13 SER C O 1
ATOM 3612 N N . ALA C 1 26 ? -51.435 5.131 53.211 1.00 54.94 14 ALA C N 1
ATOM 3613 C CA . ALA C 1 26 ? -50.909 4.184 54.218 1.00 51.54 14 ALA C CA 1
ATOM 3614 C C . ALA C 1 26 ? -51.934 3.137 54.688 1.00 55.43 14 ALA C C 1
ATOM 3615 O O . ALA C 1 26 ? -51.581 1.967 54.962 1.00 54.04 14 ALA C O 1
ATOM 3617 N N . ASP C 1 27 ? -53.196 3.561 54.788 1.00 59.64 15 ASP C N 1
ATOM 3618 C CA . ASP C 1 27 ? -54.329 2.622 54.937 1.00 63.82 15 ASP C CA 1
ATOM 3619 C C . ASP C 1 27 ? -54.676 1.969 53.595 1.00 65.84 15 ASP C C 1
ATOM 3620 O O . ASP C 1 27 ? -54.977 0.774 53.552 1.00 66.95 15 ASP C O 1
ATOM 3625 N N . GLY C 1 28 ? -54.640 2.756 52.516 1.00 68.80 16 GLY C N 1
ATOM 3626 C CA . GLY C 1 28 ? -54.714 2.227 51.142 1.00 68.71 16 GLY C CA 1
ATOM 3627 C C . GLY C 1 28 ? -55.886 2.746 50.338 1.00 66.57 16 GLY C C 1
ATOM 3628 O O . GLY C 1 28 ? -56.881 2.057 50.208 1.00 64.19 16 GLY C O 1
ATOM 3629 N N . LYS C 1 29 ? -55.734 3.938 49.767 1.00 64.57 17 LYS C N 1
ATOM 3630 C CA . LYS C 1 29 ? -56.839 4.692 49.184 1.00 68.63 17 LYS C CA 1
ATOM 3631 C C . LYS C 1 29 ? -56.390 5.702 48.099 1.00 71.14 17 LYS C C 1
ATOM 3632 O O . LYS C 1 29 ? -55.341 6.337 48.224 1.00 70.25 17 LYS C O 1
ATOM 3638 N N . LEU C 1 30 ? -57.222 5.850 47.058 1.00 69.76 18 LEU C N 1
ATOM 3639 C CA . LEU C 1 30 ? -56.898 6.587 45.815 1.00 63.20 18 LEU C CA 1
ATOM 3640 C C . LEU C 1 30 ? -57.466 8.027 45.698 1.00 65.33 18 LEU C C 1
ATOM 3641 O O . LEU C 1 30 ? -56.962 8.863 44.921 1.00 49.98 18 LEU C O 1
ATOM 3646 N N . SER C 1 31 ? -58.504 8.307 46.485 1.00 72.93 19 SER C N 1
ATOM 3647 C CA . SER C 1 31 ? -59.240 9.566 46.426 1.00 78.33 19 SER C CA 1
ATOM 3648 C C . SER C 1 31 ? -60.065 9.723 47.723 1.00 84.54 19 SER C C 1
ATOM 3649 O O . SER C 1 31 ? -60.055 8.830 48.576 1.00 84.30 19 SER C O 1
ATOM 3652 N N . THR C 1 32 ? -60.785 10.836 47.862 1.00 93.48 20 THR C N 1
ATOM 3653 C CA . THR C 1 32 ? -61.563 11.118 49.086 1.00 95.57 20 THR C CA 1
ATOM 3654 C C . THR C 1 32 ? -62.879 10.324 49.120 1.00 97.75 20 THR C C 1
ATOM 3655 O O . THR C 1 32 ? -63.215 9.622 48.163 1.00 92.82 20 THR C O 1
ATOM 3659 N N . LYS C 1 33 ? -63.619 10.441 50.224 1.00 102.86 21 LYS C N 1
ATOM 3660 C CA . LYS C 1 33 ? -65.007 9.937 50.293 1.00 103.22 21 LYS C CA 1
ATOM 3661 C C . LYS C 1 33 ? -65.984 10.702 49.377 1.00 99.13 21 LYS C C 1
ATOM 3662 O O . LYS C 1 33 ? -67.049 10.176 49.040 1.00 103.21 21 LYS C O 1
ATOM 3668 N N . GLU C 1 34 ? -65.613 11.923 48.976 1.00 89.45 22 GLU C N 1
ATOM 3669 C CA . GLU C 1 34 ? -66.289 12.645 47.886 1.00 87.75 22 GLU C CA 1
ATOM 3670 C C . GLU C 1 34 ? -65.613 12.453 46.506 1.00 85.45 22 GLU C C 1
ATOM 3671 O O . GLU C 1 34 ? -65.727 13.319 45.634 1.00 83.63 22 GLU C O 1
ATOM 3677 N N . ARG C 1 35 ? -64.905 11.332 46.329 1.00 83.13 23 ARG C N 1
ATOM 3678 C CA . ARG C 1 35 ? -64.300 10.909 45.054 1.00 78.30 23 ARG C CA 1
ATOM 3679 C C . ARG C 1 35 ? -63.557 12.021 44.303 1.00 75.77 23 ARG C C 1
ATOM 3680 O O . ARG C 1 35 ? -63.626 12.113 43.072 1.00 68.14 23 ARG C O 1
ATOM 3688 N N . LYS C 1 36 ? -62.836 12.851 45.056 1.00 74.90 24 LYS C N 1
ATOM 3689 C CA . LYS C 1 36 ? -62.070 13.969 44.488 1.00 79.29 24 LYS C CA 1
ATOM 3690 C C . LYS C 1 36 ? -60.599 13.593 44.264 1.00 78.63 24 LYS C C 1
ATOM 3691 O O . LYS C 1 36 ? -60.030 12.746 44.958 1.00 70.17 24 LYS C O 1
ATOM 3697 N N . GLN C 1 37 ? -59.997 14.242 43.276 1.00 85.63 25 GLN C N 1
ATOM 3698 C CA . GLN C 1 37 ? -58.621 13.966 42.892 1.00 87.95 25 GLN C CA 1
ATOM 3699 C C . GLN C 1 37 ? -57.702 14.674 43.888 1.00 87.26 25 GLN C C 1
ATOM 3700 O O . GLN C 1 37 ? -57.718 15.907 43.986 1.00 82.49 25 GLN C O 1
ATOM 3706 N N . VAL C 1 38 ? -56.931 13.886 44.638 1.00 88.36 26 VAL C N 1
ATOM 3707 C CA . VAL C 1 38 ? -56.032 14.413 45.678 1.00 87.45 26 VAL C CA 1
ATOM 3708 C C . VAL C 1 38 ? -54.593 13.944 45.443 1.00 84.01 26 VAL C C 1
ATOM 3709 O O . VAL C 1 38 ? -54.371 12.814 44.997 1.00 81.25 26 VAL C O 1
ATOM 3713 N N . LYS C 1 39 ? -53.633 14.825 45.737 1.00 77.02 27 LYS C N 1
ATOM 3714 C CA . LYS C 1 39 ? -52.210 14.535 45.557 1.00 75.82 27 LYS C CA 1
ATOM 3715 C C . LYS C 1 39 ? -51.755 13.390 46.473 1.00 75.75 27 LYS C C 1
ATOM 3716 O O . LYS C 1 39 ? -51.366 13.617 47.623 1.00 82.95 27 LYS C O 1
ATOM 3722 N N . ILE C 1 40 ? -51.840 12.166 45.950 1.00 69.55 28 ILE C N 1
ATOM 3723 C CA . ILE C 1 40 ? -51.354 10.959 46.627 1.00 65.31 28 ILE C CA 1
ATOM 3724 C C . ILE C 1 40 ? -49.899 10.670 46.281 1.00 68.39 28 ILE C C 1
ATOM 3725 O O . ILE C 1 40 ? -49.197 10.035 47.068 1.00 66.66 28 ILE C O 1
ATOM 3730 N N . SER C 1 41 ? -49.464 11.117 45.101 1.00 75.60 29 SER C N 1
ATOM 3731 C CA . SER C 1 41 ? -48.097 10.922 44.626 1.00 77.02 29 SER C CA 1
ATOM 3732 C C . SER C 1 41 ? -47.448 12.254 44.317 1.00 74.98 29 SER C C 1
ATOM 3733 O O . SER C 1 41 ? -48.125 13.215 43.951 1.00 77.64 29 SER C O 1
ATOM 3736 N N . GLY C 1 42 ? -46.128 12.297 44.456 1.00 71.85 30 GLY C N 1
ATOM 3737 C CA . GLY C 1 42 ? -45.365 13.506 44.196 1.00 70.69 30 GLY C CA 1
ATOM 3738 C C . GLY C 1 42 ? -44.997 13.615 42.733 1.00 73.00 30 GLY C C 1
ATOM 3739 O O . GLY C 1 42 ? -45.500 12.862 41.898 1.00 75.67 30 GLY C O 1
ATOM 3740 N N . LYS C 1 43 ? -44.088 14.538 42.440 1.00 71.06 31 LYS C N 1
ATOM 3741 C CA . LYS C 1 43 ? -43.675 14.845 41.068 1.00 71.93 31 LYS C CA 1
ATOM 3742 C C . LYS C 1 43 ? -42.831 13.737 40.425 1.00 75.33 31 LYS C C 1
ATOM 3743 O O . LYS C 1 43 ? -43.048 13.392 39.260 1.00 79.37 31 LYS C O 1
ATOM 3749 N N . LEU C 1 44 ? -41.875 13.192 41.182 1.00 71.85 32 LEU C N 1
ATOM 3750 C CA . LEU C 1 44 ? -40.986 12.130 40.690 1.00 66.50 32 LEU C CA 1
ATOM 3751 C C . LEU C 1 44 ? -41.677 10.786 40.516 1.00 62.45 32 LEU C C 1
ATOM 3752 O O . LEU C 1 44 ? -41.195 9.962 39.736 1.00 61.31 32 LEU C O 1
ATOM 3757 N N . ASN C 1 45 ? -42.782 10.547 41.219 1.00 57.21 33 ASN C N 1
ATOM 3758 C CA . ASN C 1 45 ? -43.563 9.334 40.970 1.00 59.43 33 ASN C CA 1
ATOM 3759 C C . ASN C 1 45 ? -44.318 9.389 39.634 1.00 63.20 33 ASN C C 1
ATOM 3760 O O . ASN C 1 45 ? -44.556 8.349 39.009 1.00 58.90 33 ASN C O 1
ATOM 3765 N N . PHE C 1 46 ? -44.728 10.591 39.233 1.00 69.65 34 PHE C N 1
ATOM 3766 C CA . PHE C 1 46 ? -45.387 10.786 37.944 1.00 74.05 34 PHE C CA 1
ATOM 3767 C C . PHE C 1 46 ? -44.391 10.599 36.798 1.00 72.68 34 PHE C C 1
ATOM 3768 O O . PHE C 1 46 ? -44.738 9.973 35.808 1.00 77.51 34 PHE C O 1
ATOM 3776 N N . GLU C 1 47 ? -43.168 11.122 36.936 1.00 70.29 35 GLU C N 1
ATOM 3777 C CA . GLU C 1 47 ? -42.087 10.848 35.968 1.00 69.92 35 GLU C CA 1
ATOM 3778 C C . GLU C 1 47 ? -41.826 9.336 35.767 1.00 68.73 35 GLU C C 1
ATOM 3779 O O . GLU C 1 47 ? -41.559 8.905 34.643 1.00 69.23 35 GLU C O 1
ATOM 3785 N N . ARG C 1 48 ? -41.914 8.549 36.842 1.00 63.54 36 ARG C N 1
ATOM 3786 C CA . ARG C 1 48 ? -41.815 7.083 36.769 1.00 59.32 36 ARG C CA 1
ATOM 3787 C C . ARG C 1 48 ? -43.068 6.456 36.166 1.00 60.79 36 ARG C C 1
ATOM 3788 O O . ARG C 1 48 ? -42.984 5.461 35.447 1.00 56.16 36 ARG C O 1
ATOM 3796 N N . MET C 1 49 ? -44.233 7.010 36.492 1.00 64.81 37 MET C N 1
ATOM 3797 C CA . MET C 1 49 ? -45.493 6.585 35.868 1.00 63.75 37 MET C CA 1
ATOM 3798 C C . MET C 1 49 ? -45.461 6.879 34.357 1.00 55.55 37 MET C C 1
ATOM 3799 O O . MET C 1 49 ? -45.865 6.048 33.560 1.00 48.07 37 MET C O 1
ATOM 3804 N N . ASP C 1 50 ? -44.954 8.060 33.996 1.00 53.53 38 ASP C N 1
ATOM 3805 C CA . ASP C 1 50 ? -44.779 8.499 32.595 1.00 51.47 38 ASP C CA 1
ATOM 3806 C C . ASP C 1 50 ? -43.785 7.626 31.793 1.00 51.29 38 ASP C C 1
ATOM 3807 O O . ASP C 1 50 ? -43.883 7.537 30.565 1.00 51.11 38 ASP C O 1
ATOM 3812 N N . GLU C 1 51 ? -42.827 7.017 32.495 1.00 50.28 39 GLU C N 1
ATOM 3813 C CA . GLU C 1 51 ? -41.885 6.048 31.923 1.00 50.42 39 GLU C CA 1
ATOM 3814 C C . GLU C 1 51 ? -42.538 4.680 31.723 1.00 46.88 39 GLU C C 1
ATOM 3815 O O . GLU C 1 51 ? -42.274 3.999 30.720 1.00 44.77 39 GLU C O 1
ATOM 3821 N N . LEU C 1 52 ? -43.388 4.283 32.666 1.00 43.77 40 LEU C N 1
ATOM 3822 C CA . LEU C 1 52 ? -44.104 3.002 32.586 1.00 43.94 40 LEU C CA 1
ATOM 3823 C C . LEU C 1 52 ? -45.159 2.972 31.462 1.00 49.11 40 LEU C C 1
ATOM 3824 O O . LEU C 1 52 ? -45.464 1.895 30.937 1.00 45.29 40 LEU C O 1
ATOM 3829 N N . ARG C 1 53 ? -45.738 4.135 31.144 1.00 51.54 41 ARG C N 1
ATOM 3830 C CA . ARG C 1 53 ? -46.702 4.268 30.034 1.00 54.69 41 ARG C CA 1
ATOM 3831 C C . ARG C 1 53 ? -45.987 4.115 28.695 1.00 53.76 41 ARG C C 1
ATOM 3832 O O . ARG C 1 53 ? -46.494 3.476 27.784 1.00 54.33 41 ARG C O 1
ATOM 3840 N N . ALA C 1 54 ? -44.813 4.728 28.589 1.00 53.89 42 ALA C N 1
ATOM 3841 C CA . ALA C 1 54 ? -43.987 4.615 27.407 1.00 50.89 42 ALA C CA 1
ATOM 3842 C C . ALA C 1 54 ? -43.612 3.164 27.070 1.00 51.70 42 ALA C C 1
ATOM 3843 O O . ALA C 1 54 ? -43.733 2.764 25.912 1.00 51.76 42 ALA C O 1
ATOM 3845 N N . HIS C 1 55 ? -43.195 2.364 28.055 1.00 47.15 43 HIS C N 1
ATOM 3846 C CA . HIS C 1 55 ? -42.731 0.985 27.768 1.00 45.35 43 HIS C CA 1
ATOM 3847 C C . HIS C 1 55 ? -43.837 -0.038 27.718 1.00 44.94 43 HIS C C 1
ATOM 3848 O O . HIS C 1 55 ? -43.646 -1.168 27.256 1.00 43.41 43 HIS C O 1
ATOM 3855 N N . ALA C 1 56 ? -44.990 0.358 28.226 1.00 44.95 44 ALA C N 1
ATOM 3856 C CA . ALA C 1 56 ? -46.190 -0.398 28.047 1.00 46.23 44 ALA C CA 1
ATOM 3857 C C . ALA C 1 56 ? -46.579 -0.388 26.564 1.00 44.90 44 ALA C C 1
ATOM 3858 O O . ALA C 1 56 ? -46.498 0.641 25.883 1.00 48.05 44 ALA C O 1
ATOM 3860 N N . ASP C 1 57 ? -47.010 -1.535 26.081 1.00 44.98 45 ASP C N 1
ATOM 3861 C CA . ASP C 1 57 ? -47.722 -1.593 24.809 1.00 48.59 45 ASP C CA 1
ATOM 3862 C C . ASP C 1 57 ? -49.122 -0.952 24.933 1.00 53.23 45 ASP C C 1
ATOM 3863 O O . ASP C 1 57 ? -49.559 -0.240 24.019 1.00 54.00 45 ASP C O 1
ATOM 3868 N N . ALA C 1 58 ? -49.783 -1.165 26.082 1.00 58.61 46 ALA C N 1
ATOM 3869 C CA . ALA C 1 58 ? -51.136 -0.650 26.347 1.00 57.84 46 ALA C CA 1
ATOM 3870 C C . ALA C 1 58 ? -51.432 -0.306 27.831 1.00 64.86 46 ALA C C 1
ATOM 3871 O O . ALA C 1 58 ? -51.289 -1.159 28.716 1.00 63.29 46 ALA C O 1
ATOM 3873 N N . ILE C 1 59 ? -51.890 0.927 28.063 1.00 65.13 47 ILE C N 1
ATOM 3874 C CA . ILE C 1 59 ? -52.485 1.364 29.335 1.00 67.23 47 ILE C CA 1
ATOM 3875 C C . ILE C 1 59 ? -53.934 0.856 29.393 1.00 71.80 47 ILE C C 1
ATOM 3876 O O . ILE C 1 59 ? -54.572 0.668 28.350 1.00 69.85 47 ILE C O 1
ATOM 3881 N N . MET C 1 60 ? -54.458 0.656 30.605 1.00 73.08 48 MET C N 1
ATOM 3882 C CA . MET C 1 60 ? -55.873 0.312 30.793 1.00 72.42 48 MET C CA 1
ATOM 3883 C C . MET C 1 60 ? -56.481 0.929 32.071 1.00 75.79 48 MET C C 1
ATOM 3884 O O . MET C 1 60 ? -55.896 0.851 33.157 1.00 72.00 48 MET C O 1
ATOM 3889 N N . VAL C 1 61 ? -57.672 1.516 31.912 1.00 78.94 49 VAL C N 1
ATOM 3890 C CA . VAL C 1 61 ? -58.374 2.295 32.950 1.00 79.94 49 VAL C CA 1
ATOM 3891 C C . VAL C 1 61 ? -59.856 1.887 32.938 1.00 77.47 49 VAL C C 1
ATOM 3892 O O . VAL C 1 61 ? -60.298 1.208 32.011 1.00 72.09 49 VAL C O 1
ATOM 3896 N N . GLY C 1 62 ? -60.599 2.244 33.989 1.00 80.09 50 GLY C N 1
ATOM 3897 C CA . GLY C 1 62 ? -62.054 2.013 34.069 1.00 79.54 50 GLY C CA 1
ATOM 3898 C C . GLY C 1 62 ? -62.885 3.265 33.831 1.00 79.14 50 GLY C C 1
ATOM 3899 O O . GLY C 1 62 ? -62.365 4.382 33.860 1.00 80.91 50 GLY C O 1
ATOM 3900 N N . ILE C 1 63 ? -64.182 3.077 33.597 1.00 79.20 51 ILE C N 1
ATOM 3901 C CA . ILE C 1 63 ? -65.090 4.205 33.318 1.00 75.13 51 ILE C CA 1
ATOM 3902 C C . ILE C 1 63 ? -65.252 5.176 34.501 1.00 64.25 51 ILE C C 1
ATOM 3903 O O . ILE C 1 63 ? -65.335 6.388 34.293 1.00 54.79 51 ILE C O 1
ATOM 3908 N N . GLY C 1 64 ? -65.249 4.655 35.728 1.00 61.94 52 GLY C N 1
ATOM 3909 C CA . GLY C 1 64 ? -65.300 5.501 36.930 1.00 60.35 52 GLY C CA 1
ATOM 3910 C C . GLY C 1 64 ? -64.278 6.634 36.945 1.00 62.10 52 GLY C C 1
ATOM 3911 O O . GLY C 1 64 ? -64.588 7.749 37.398 1.00 57.94 52 GLY C O 1
ATOM 3912 N N . THR C 1 65 ? -63.071 6.357 36.429 1.00 58.86 53 THR C N 1
ATOM 3913 C CA . THR C 1 65 ? -61.995 7.366 36.359 1.00 60.02 53 THR C CA 1
ATOM 3914 C C . THR C 1 65 ? -62.223 8.417 35.241 1.00 58.17 53 THR C C 1
ATOM 3915 O O . THR C 1 65 ? -62.077 9.632 35.482 1.00 52.84 53 THR C O 1
ATOM 3919 N N . VAL C 1 66 ? -62.571 7.956 34.032 1.00 58.01 54 VAL C N 1
ATOM 3920 C CA . VAL C 1 66 ? -62.897 8.871 32.904 1.00 57.82 54 VAL C CA 1
ATOM 3921 C C . VAL C 1 66 ? -64.036 9.815 33.289 1.00 60.63 54 VAL C C 1
ATOM 3922 O O . VAL C 1 66 ? -63.955 11.014 33.009 1.00 58.99 54 VAL C O 1
ATOM 3926 N N . LEU C 1 67 ? -65.074 9.278 33.939 1.00 64.74 55 LEU C N 1
ATOM 3927 C CA . LEU C 1 67 ? -66.191 10.099 34.451 1.00 68.05 55 LEU C CA 1
ATOM 3928 C C . LEU C 1 67 ? -65.746 11.063 35.563 1.00 70.19 55 LEU C C 1
ATOM 3929 O O . LEU C 1 67 ? -65.971 12.272 35.456 1.00 70.98 55 LEU C O 1
ATOM 3934 N N . ALA C 1 68 ? -65.095 10.529 36.601 1.00 73.21 56 ALA C N 1
ATOM 3935 C CA . ALA C 1 68 ? -64.662 11.330 37.754 1.00 72.54 56 ALA C CA 1
ATOM 3936 C C . ALA C 1 68 ? -63.585 12.365 37.394 1.00 74.89 56 ALA C C 1
ATOM 3937 O O . ALA C 1 68 ? -63.801 13.573 37.526 1.00 73.77 56 ALA C O 1
ATOM 3939 N N . ASP C 1 69 ? -62.442 11.874 36.919 1.00 78.84 57 ASP C N 1
ATOM 3940 C CA . ASP C 1 69 ? -61.248 12.697 36.655 1.00 78.54 57 ASP C CA 1
ATOM 3941 C C . ASP C 1 69 ? -61.121 13.146 35.195 1.00 76.12 57 ASP C C 1
ATOM 3942 O O . ASP C 1 69 ? -60.645 14.254 34.926 1.00 76.26 57 ASP C O 1
ATOM 3947 N N . ASP C 1 70 ? -61.521 12.273 34.268 1.00 74.61 58 ASP C N 1
ATOM 3948 C CA . ASP C 1 70 ? -61.416 12.511 32.818 1.00 72.99 58 ASP C CA 1
ATOM 3949 C C . ASP C 1 70 ? -59.953 12.603 32.362 1.00 68.96 58 ASP C C 1
ATOM 3950 O O . ASP C 1 70 ? -59.508 13.651 31.884 1.00 65.46 58 ASP C O 1
ATOM 3955 N N . PRO C 1 71 ? -59.198 11.493 32.511 1.00 69.39 59 PRO C N 1
ATOM 3956 C CA . PRO C 1 71 ? -57.778 11.503 32.181 1.00 69.00 59 PRO C CA 1
ATOM 3957 C C . PRO C 1 71 ? -57.550 11.300 30.687 1.00 68.97 59 PRO C C 1
ATOM 3958 O O . PRO C 1 71 ? -58.257 10.500 30.062 1.00 69.13 59 PRO C O 1
ATOM 3962 N N . SER C 1 72 ? -56.568 12.006 30.127 1.00 68.85 60 SER C N 1
ATOM 3963 C CA . SER C 1 72 ? -56.168 11.788 28.731 1.00 66.68 60 SER C CA 1
ATOM 3964 C C . SER C 1 72 ? -55.450 10.444 28.527 1.00 64.41 60 SER C C 1
ATOM 3965 O O . SER C 1 72 ? -55.582 9.838 27.465 1.00 69.08 60 SER C O 1
ATOM 3968 N N . LEU C 1 73 ? -54.693 10.001 29.538 1.00 62.30 61 LEU C N 1
ATOM 3969 C CA . LEU C 1 73 ? -53.845 8.783 29.480 1.00 58.20 61 LEU C CA 1
ATOM 3970 C C . LEU C 1 73 ? -52.696 8.871 28.463 1.00 60.27 61 LEU C C 1
ATOM 3971 O O . LEU C 1 73 ? -52.199 7.849 27.979 1.00 57.67 61 LEU C O 1
ATOM 3976 N N . THR C 1 74 ? -52.263 10.100 28.182 1.00 53.39 62 THR C N 1
ATOM 3977 C CA . THR C 1 74 ? -51.173 10.364 27.268 1.00 57.73 62 THR C CA 1
ATOM 3978 C C . THR C 1 74 ? -49.812 10.335 27.987 1.00 56.25 62 THR C C 1
ATOM 3979 O O . THR C 1 74 ? -49.711 10.593 29.192 1.00 59.07 62 THR C O 1
ATOM 3983 N N . VAL C 1 75 ? -48.770 10.020 27.231 1.00 47.93 63 VAL C N 1
ATOM 3984 C CA . VAL C 1 75 ? -47.408 10.202 27.686 1.00 51.20 63 VAL C CA 1
ATOM 3985 C C . VAL C 1 75 ? -47.107 11.708 27.571 1.00 55.77 63 VAL C C 1
ATOM 3986 O O . VAL C 1 75 ? -47.395 12.331 26.541 1.00 55.91 63 VAL C O 1
ATOM 3990 N N . LYS C 1 76 ? -46.538 12.285 28.629 1.00 53.91 64 LYS C N 1
ATOM 3991 C CA . LYS C 1 76 ? -46.394 13.739 28.753 1.00 56.08 64 LYS C CA 1
ATOM 3992 C C . LYS C 1 76 ? -45.100 14.259 28.154 1.00 56.85 64 LYS C C 1
ATOM 3993 O O . LYS C 1 76 ? -45.087 15.313 27.510 1.00 60.50 64 LYS C O 1
ATOM 3999 N N . SER C 1 77 ? -44.010 13.540 28.401 1.00 53.39 65 SER C N 1
ATOM 4000 C CA . SER C 1 77 ? -42.688 13.952 27.944 1.00 55.11 65 SER C CA 1
ATOM 4001 C C . SER C 1 77 ? -42.642 14.087 26.416 1.00 57.49 65 SER C C 1
ATOM 4002 O O . SER C 1 77 ? -43.173 13.226 25.713 1.00 53.19 65 SER C O 1
ATOM 4005 N N . PRO C 1 78 ? -42.044 15.182 25.905 1.00 63.40 66 PRO C N 1
ATOM 4006 C CA . PRO C 1 78 ? -41.682 15.217 24.480 1.00 66.43 66 PRO C CA 1
ATOM 4007 C C . PRO C 1 78 ? -40.610 14.177 24.089 1.00 68.55 66 PRO C C 1
ATOM 4008 O O . PRO C 1 78 ? -40.597 13.735 22.939 1.00 68.96 66 PRO C O 1
ATOM 4012 N N . GLU C 1 79 ? -39.731 13.803 25.026 1.00 67.53 67 GLU C N 1
ATOM 4013 C CA . GLU C 1 79 ? -38.688 12.787 24.773 1.00 65.64 67 GLU C CA 1
ATOM 4014 C C . GLU C 1 79 ? -39.236 11.360 24.669 1.00 62.05 67 GLU C C 1
ATOM 4015 O O . GLU C 1 79 ? -38.758 10.577 23.844 1.00 60.50 67 GLU C O 1
ATOM 4021 N N . ARG C 1 80 ? -40.217 11.018 25.504 1.00 57.50 68 ARG C N 1
ATOM 4022 C CA . ARG C 1 80 ? -40.735 9.643 25.567 1.00 55.71 68 ARG C CA 1
ATOM 4023 C C . ARG C 1 80 ? -41.708 9.338 24.440 1.00 56.69 68 ARG C C 1
ATOM 4024 O O . ARG C 1 80 ? -41.883 8.176 24.058 1.00 52.05 68 ARG C O 1
ATOM 4032 N N . LYS C 1 81 ? -42.400 10.362 23.959 1.00 56.58 69 LYS C N 1
ATOM 4033 C CA . LYS C 1 81 ? -43.256 10.186 22.795 1.00 58.60 69 LYS C CA 1
ATOM 4034 C C . LYS C 1 81 ? -42.383 9.987 21.557 1.00 49.72 69 LYS C C 1
ATOM 4035 O O . LYS C 1 81 ? -42.629 9.076 20.790 1.00 53.27 69 LYS C O 1
ATOM 4041 N N . ALA C 1 82 ? -41.343 10.806 21.404 1.00 48.46 70 ALA C N 1
ATOM 4042 C CA . ALA C 1 82 ? -40.405 10.677 20.286 1.00 49.21 70 ALA C CA 1
ATOM 4043 C C . ALA C 1 82 ? -39.679 9.317 20.262 1.00 51.72 70 ALA C C 1
ATOM 4044 O O . ALA C 1 82 ? -39.493 8.751 19.191 1.00 55.98 70 ALA C O 1
ATOM 4046 N N . ALA C 1 83 ? -39.307 8.786 21.431 1.00 51.11 71 ALA C N 1
ATOM 4047 C CA . ALA C 1 83 ? -38.663 7.459 21.527 1.00 50.98 71 ALA C CA 1
ATOM 4048 C C . ALA C 1 83 ? -39.583 6.328 21.074 1.00 49.16 71 ALA C C 1
ATOM 4049 O O . ALA C 1 83 ? -39.146 5.383 20.396 1.00 47.05 71 ALA C O 1
ATOM 4051 N N . ARG C 1 84 ? -40.845 6.416 21.482 1.00 46.76 72 ARG C N 1
ATOM 4052 C CA . ARG C 1 84 ? -41.883 5.484 21.038 1.00 47.86 72 ARG C CA 1
ATOM 4053 C C . ARG C 1 84 ? -42.103 5.579 19.519 1.00 47.60 72 ARG C C 1
ATOM 4054 O O . ARG C 1 84 ? -42.109 4.570 18.818 1.00 45.41 72 ARG C O 1
ATOM 4062 N N . LYS C 1 85 ? -42.266 6.810 19.045 1.00 49.36 73 LYS C N 1
ATOM 4063 C CA . LYS C 1 85 ? -42.464 7.121 17.622 1.00 50.04 73 LYS C CA 1
ATOM 4064 C C . LYS C 1 85 ? -41.319 6.570 16.759 1.00 46.53 73 LYS C C 1
ATOM 4065 O O . LYS C 1 85 ? -41.563 5.902 15.764 1.00 47.92 73 LYS C O 1
ATOM 4071 N N . ALA C 1 86 ? -40.089 6.820 17.192 1.00 42.09 74 ALA C N 1
ATOM 4072 C CA . ALA C 1 86 ? -38.875 6.379 16.509 1.00 42.83 74 ALA C CA 1
ATOM 4073 C C . ALA C 1 86 ? -38.721 4.864 16.375 1.00 41.33 74 ALA C C 1
ATOM 4074 O O . ALA C 1 86 ? -38.118 4.406 15.413 1.00 44.00 74 ALA C O 1
ATOM 4076 N N . ALA C 1 87 ? -39.261 4.090 17.319 1.00 39.40 75 ALA C N 1
ATOM 4077 C CA . ALA C 1 87 ? -39.318 2.634 17.198 1.00 38.45 75 ALA C CA 1
ATOM 4078 C C . ALA C 1 87 ? -40.563 2.130 16.443 1.00 39.92 75 ALA C C 1
ATOM 4079 O O . ALA C 1 87 ? -40.821 0.933 16.421 1.00 37.28 75 ALA C O 1
ATOM 4081 N N . GLY C 1 88 ? -41.329 3.025 15.821 1.00 43.38 76 GLY C N 1
ATOM 4082 C CA . GLY C 1 88 ? -42.501 2.619 15.035 1.00 45.35 76 GLY C CA 1
ATOM 4083 C C . GLY C 1 88 ? -43.752 2.253 15.808 1.00 47.32 76 GLY C C 1
ATOM 4084 O O . GLY C 1 88 ? -44.553 1.423 15.353 1.00 44.71 76 GLY C O 1
ATOM 4085 N N . LYS C 1 89 ? -43.920 2.872 16.976 1.00 47.78 77 LYS C N 1
ATOM 4086 C CA . LYS C 1 89 ? -45.136 2.732 17.773 1.00 49.54 77 LYS C CA 1
ATOM 4087 C C . LYS C 1 89 ? -45.872 4.063 17.747 1.00 47.56 77 LYS C C 1
ATOM 4088 O O . LYS C 1 89 ? -45.313 5.079 17.326 1.00 53.31 77 LYS C O 1
ATOM 4094 N N . SER C 1 90 ? -47.122 4.072 18.195 1.00 52.90 78 SER C N 1
ATOM 4095 C CA . SER C 1 90 ? -47.838 5.340 18.395 1.00 54.59 78 SER 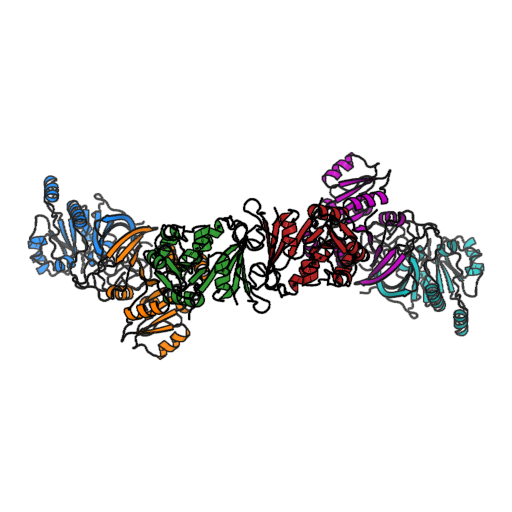C CA 1
ATOM 4096 C C . SER C 1 90 ? -47.163 6.179 19.497 1.00 55.55 78 SER C C 1
ATOM 4097 O O . SER C 1 90 ? -46.600 5.615 20.434 1.00 55.10 78 SER C O 1
ATOM 4100 N N . GLU C 1 91 ? -47.182 7.513 19.357 1.00 56.07 79 GLU C N 1
ATOM 4101 C CA . GLU C 1 91 ? -46.634 8.424 20.378 1.00 54.74 79 GLU C CA 1
ATOM 4102 C C . GLU C 1 91 ? -47.118 8.052 21.782 1.00 56.46 79 GLU C C 1
ATOM 4103 O O . GLU C 1 91 ? -46.365 8.173 22.759 1.00 53.54 79 GLU C O 1
ATOM 4109 N N . ASN C 1 92 ? -48.379 7.622 21.862 1.00 54.72 80 ASN C N 1
ATOM 4110 C CA . ASN C 1 92 ? -48.983 7.116 23.091 1.00 53.60 80 ASN C CA 1
ATOM 4111 C C . ASN C 1 92 ? -49.158 5.608 22.949 1.00 49.13 80 ASN C C 1
ATOM 4112 O O . ASN C 1 92 ? -49.319 5.120 21.841 1.00 43.86 80 ASN C O 1
ATOM 4117 N N . PRO C 1 93 ? -49.157 4.863 24.071 1.00 47.45 81 PRO C N 1
ATOM 4118 C CA . PRO C 1 93 ? -49.548 3.467 23.969 1.00 45.61 81 PRO C CA 1
ATOM 4119 C C . PRO C 1 93 ? -51.029 3.362 23.710 1.00 47.28 81 PRO C C 1
ATOM 4120 O O . PRO C 1 93 ? -51.734 4.381 23.634 1.00 46.21 81 PRO C O 1
ATOM 4124 N N . VAL C 1 94 ? -51.468 2.115 23.614 1.00 48.77 82 VAL C N 1
ATOM 4125 C CA . VAL C 1 94 ? -52.848 1.732 23.447 1.00 54.71 82 VAL C CA 1
ATOM 4126 C C . VAL C 1 94 ? -53.647 2.029 24.723 1.00 59.36 82 VAL C C 1
ATOM 4127 O O . VAL C 1 94 ? -53.240 1.648 25.817 1.00 58.47 82 VAL C O 1
ATOM 4131 N N . ARG C 1 95 ? -54.797 2.686 24.562 1.00 62.23 83 ARG C N 1
ATOM 4132 C CA . ARG C 1 95 ? -55.629 3.139 25.688 1.00 61.21 83 ARG C CA 1
ATOM 4133 C C . ARG C 1 95 ? -56.865 2.227 25.689 1.00 59.18 83 ARG C C 1
ATOM 4134 O O . ARG C 1 95 ? -57.638 2.258 24.734 1.00 54.09 83 ARG C O 1
ATOM 4142 N N . VAL C 1 96 ? -57.025 1.407 26.733 1.00 60.57 84 VAL C N 1
ATOM 4143 C CA . VAL C 1 96 ? -58.132 0.429 26.856 1.00 61.03 84 VAL C CA 1
ATOM 4144 C C . VAL C 1 96 ? -59.087 0.800 28.019 1.00 68.23 84 VAL C C 1
ATOM 4145 O O . VAL C 1 96 ? -58.730 0.652 29.192 1.00 71.58 84 VAL C O 1
ATOM 4149 N N . VAL C 1 97 ? -60.295 1.272 27.698 1.00 69.72 85 VAL C N 1
ATOM 4150 C CA . VAL C 1 97 ? -61.319 1.576 28.721 1.00 68.20 85 VAL C CA 1
ATOM 4151 C C . VAL C 1 97 ? -62.220 0.348 28.900 1.00 67.93 85 VAL C C 1
ATOM 4152 O O . VAL C 1 97 ? -62.634 -0.273 27.922 1.00 69.69 85 VAL C O 1
ATOM 4156 N N . VAL C 1 98 ? -62.503 -0.002 30.152 1.00 67.58 86 VAL C N 1
ATOM 4157 C CA . VAL C 1 98 ? -63.350 -1.146 30.481 1.00 67.77 86 VAL C CA 1
ATOM 4158 C C . VAL C 1 98 ? -64.706 -0.583 30.911 1.00 68.88 86 VAL C C 1
ATOM 4159 O O . VAL C 1 98 ? -64.823 0.027 31.977 1.00 71.23 86 VAL C O 1
ATOM 4163 N N . ASP C 1 99 ? -65.718 -0.807 30.069 1.00 66.05 87 ASP C N 1
ATOM 4164 C CA . ASP C 1 99 ? -66.973 -0.040 30.075 1.00 59.69 87 ASP C CA 1
ATOM 4165 C C . ASP C 1 99 ? -68.082 -0.956 29.534 1.00 58.35 87 ASP C C 1
ATOM 4166 O O . ASP C 1 99 ? -68.232 -1.076 28.330 1.00 54.32 87 ASP C O 1
ATOM 4171 N N . SER C 1 100 ? -68.852 -1.590 30.424 1.00 62.48 88 SER C N 1
ATOM 4172 C CA . SER C 1 100 ? -69.841 -2.628 30.036 1.00 71.38 88 SER C CA 1
ATOM 4173 C C . SER C 1 100 ? -70.880 -2.176 28.994 1.00 74.09 88 SER C C 1
ATOM 4174 O O . SER C 1 100 ? -71.084 -2.844 27.973 1.00 70.64 88 SER C O 1
ATOM 4177 N N . SER C 1 101 ? -71.507 -1.034 29.257 1.00 76.34 89 SER C N 1
ATOM 4178 C CA . SER C 1 101 ? -72.599 -0.524 28.432 1.00 84.99 89 SER C CA 1
ATOM 4179 C C . SER C 1 101 ? -72.187 0.665 27.546 1.00 92.04 89 SER C C 1
ATOM 4180 O O . SER C 1 101 ? -73.048 1.426 27.095 1.00 96.89 89 SER C O 1
ATOM 4183 N N . ALA C 1 102 ? -70.882 0.814 27.295 1.00 96.29 90 ALA C N 1
ATOM 4184 C CA . ALA C 1 102 ? -70.343 1.843 26.386 1.00 98.51 90 ALA C CA 1
ATOM 4185 C C . ALA C 1 102 ? -70.634 3.305 26.790 1.00 95.65 90 ALA C C 1
ATOM 4186 O O . ALA C 1 102 ? -70.719 4.186 25.930 1.00 97.88 90 ALA C O 1
ATOM 4188 N N . ARG C 1 103 ? -70.740 3.561 28.097 1.00 95.07 91 ARG C N 1
ATOM 4189 C CA . ARG C 1 103 ? -71.018 4.914 28.625 1.00 88.55 91 ARG C CA 1
ATOM 4190 C C . ARG C 1 103 ? -69.855 5.931 28.533 1.00 80.27 91 ARG C C 1
ATOM 4191 O O . ARG C 1 103 ? -70.000 7.054 29.028 1.00 77.86 91 ARG C O 1
ATOM 4199 N N . THR C 1 104 ? -68.721 5.572 27.923 1.00 71.77 92 THR C N 1
ATOM 4200 C CA . THR C 1 104 ? -67.610 6.525 27.771 1.00 72.15 92 THR C CA 1
ATOM 4201 C C . THR C 1 104 ? -68.041 7.746 26.937 1.00 72.77 92 THR C C 1
ATOM 4202 O O . THR C 1 104 ? -68.377 7.583 25.761 1.00 71.28 92 THR C O 1
ATOM 4206 N N . PRO C 1 105 ? -68.046 8.962 27.548 1.00 75.73 93 PRO C N 1
ATOM 4207 C CA . PRO C 1 105 ? -68.475 10.170 26.816 1.00 75.12 93 PRO C CA 1
ATOM 4208 C C . PRO C 1 105 ? -67.577 10.524 25.622 1.00 74.37 93 PRO C C 1
ATOM 4209 O O . PRO C 1 105 ? -66.346 10.488 25.745 1.00 62.03 93 PRO C O 1
ATOM 4213 N N . LEU C 1 106 ? -68.211 10.894 24.504 1.00 76.72 94 LEU C N 1
ATOM 4214 C CA . LEU C 1 106 ? -67.523 11.121 23.215 1.00 82.54 94 LEU C CA 1
ATOM 4215 C C . LEU C 1 106 ? -66.563 12.314 23.231 1.00 81.95 94 LEU C C 1
ATOM 4216 O O . LEU C 1 106 ? -65.558 12.309 22.515 1.00 85.20 94 LEU C O 1
ATOM 4221 N N . ASN C 1 107 ? -66.881 13.327 24.042 1.00 83.65 95 ASN C N 1
ATOM 4222 C CA . ASN C 1 107 ? -66.002 14.495 24.248 1.00 82.07 95 ASN C CA 1
ATOM 4223 C C . ASN C 1 107 ? -64.982 14.320 25.401 1.00 79.68 95 ASN C C 1
ATOM 4224 O O . ASN C 1 107 ? -64.444 15.314 25.906 1.00 74.05 95 ASN C O 1
ATOM 4229 N N . ALA C 1 108 ? -64.709 13.073 25.806 1.00 78.62 96 ALA C N 1
ATOM 4230 C CA . ALA C 1 108 ? -63.720 12.797 26.856 1.00 80.32 96 ALA C CA 1
ATOM 4231 C C . ALA C 1 108 ? -62.310 13.099 26.346 1.00 81.50 96 ALA C C 1
ATOM 4232 O O . ALA C 1 108 ? -62.043 12.981 25.144 1.00 79.07 96 ALA C O 1
ATOM 4234 N N . ASP C 1 109 ? -61.426 13.499 27.262 1.00 81.26 97 ASP C N 1
ATOM 4235 C CA . ASP C 1 109 ? -60.038 13.870 26.927 1.00 80.17 97 ASP C CA 1
ATOM 4236 C C . ASP C 1 109 ? -59.219 12.719 26.324 1.00 76.09 97 ASP C C 1
ATOM 4237 O O . ASP C 1 109 ? -58.249 12.964 25.597 1.00 71.02 97 ASP C O 1
ATOM 4242 N N . ILE C 1 110 ? -59.603 11.483 26.658 1.00 75.32 98 ILE C N 1
ATOM 4243 C CA . ILE C 1 110 ? -59.129 10.263 25.979 1.00 72.86 98 ILE C CA 1
ATOM 4244 C C . ILE C 1 110 ? -59.128 10.381 24.442 1.00 74.48 98 ILE C C 1
ATOM 4245 O O . ILE C 1 110 ? -58.173 9.952 23.783 1.00 79.08 98 ILE C O 1
ATOM 4250 N N . PHE C 1 111 ? -60.179 10.978 23.883 1.00 72.15 99 PHE C N 1
ATOM 4251 C CA . PHE C 1 111 ? -60.318 11.115 22.438 1.00 67.53 99 PHE C CA 1
ATOM 4252 C C . PHE C 1 111 ? -59.769 12.425 21.900 1.00 68.26 99 PHE C C 1
ATOM 4253 O O . PHE C 1 111 ? -59.320 12.463 20.762 1.00 72.51 99 PHE C O 1
ATOM 4261 N N . LYS C 1 112 ? -59.784 13.485 22.706 1.00 72.75 100 LYS C N 1
ATOM 4262 C CA . LYS C 1 112 ? -59.305 14.807 22.262 1.00 78.89 100 LYS C CA 1
ATOM 4263 C C . LYS C 1 112 ? -57.778 14.955 22.142 1.00 82.87 100 LYS C C 1
ATOM 4264 O O . LYS C 1 112 ? -57.317 15.790 21.357 1.00 83.27 100 LYS C O 1
ATOM 4270 N N . LYS C 1 113 ? -57.003 14.155 22.886 1.00 85.46 101 LYS C N 1
ATOM 4271 C CA . LYS C 1 113 ? -55.556 14.400 23.057 1.00 86.21 101 LYS C CA 1
ATOM 4272 C C . LYS C 1 113 ? -54.635 13.321 22.463 1.00 82.17 101 LYS C C 1
ATOM 4273 O O . LYS C 1 113 ? -54.782 12.131 22.763 1.00 84.80 101 LYS C O 1
ATOM 4279 N N . GLY C 1 114 ? -53.687 13.758 21.628 1.00 75.98 102 GLY C N 1
ATOM 4280 C CA . GLY C 1 114 ? -52.625 12.901 21.094 1.00 73.13 102 GLY C CA 1
ATOM 4281 C C . GLY C 1 114 ? -53.050 11.887 20.046 1.00 70.80 102 GLY C C 1
ATOM 4282 O O . GLY C 1 114 ? -54.239 11.656 19.832 1.00 74.23 102 GLY C O 1
ATOM 4283 N N . GLU C 1 115 ? -52.059 11.286 19.388 1.00 66.48 103 GLU C N 1
ATOM 4284 C CA . GLU C 1 115 ? -52.286 10.150 18.473 1.00 64.49 103 GLU C CA 1
ATOM 4285 C C . GLU C 1 115 ? -52.362 8.832 19.264 1.00 59.44 103 GLU C C 1
ATOM 4286 O O . GLU C 1 115 ? -52.147 8.824 20.477 1.00 62.56 103 GLU C O 1
ATOM 4292 N N . GLY C 1 116 ? -52.686 7.737 18.578 1.00 50.92 104 GLY C N 1
ATOM 4293 C CA . GLY C 1 116 ? -52.686 6.392 19.172 1.00 49.41 104 GLY C CA 1
ATOM 4294 C C . GLY C 1 116 ? -54.018 5.698 19.059 1.00 46.59 104 GLY C C 1
ATOM 4295 O O . GLY C 1 116 ? -55.044 6.351 18.842 1.00 49.56 104 GLY C O 1
ATOM 4296 N N . LEU C 1 117 ? -54.009 4.377 19.197 1.00 45.68 105 LEU C N 1
ATOM 4297 C CA . LEU C 1 117 ? -55.255 3.587 19.229 1.00 48.73 105 LEU C CA 1
ATOM 4298 C C . LEU C 1 117 ? -56.079 3.892 20.491 1.00 54.25 105 LEU C C 1
ATOM 4299 O O . LEU C 1 117 ? -55.510 4.195 21.556 1.00 54.25 105 LEU C O 1
ATOM 4304 N N . ARG C 1 118 ? -57.406 3.814 20.360 1.00 55.11 106 ARG C N 1
ATOM 4305 C CA . ARG C 1 118 ? -58.327 3.736 21.505 1.00 52.20 106 ARG C CA 1
ATOM 4306 C C . ARG C 1 118 ? -59.172 2.455 21.383 1.00 55.88 106 ARG C C 1
ATOM 4307 O O . ARG C 1 118 ? -59.584 2.077 20.287 1.00 60.77 106 ARG C O 1
ATOM 4315 N N . ILE C 1 119 ? -59.383 1.778 22.508 1.00 54.08 107 ILE C N 1
ATOM 4316 C CA . ILE C 1 119 ? -60.244 0.600 22.601 1.00 55.50 107 ILE C CA 1
ATOM 4317 C C . ILE C 1 119 ? -61.220 0.821 23.760 1.00 59.90 107 ILE C C 1
ATOM 4318 O O . ILE C 1 119 ? -60.832 1.341 24.816 1.00 59.99 107 ILE C O 1
ATOM 4323 N N . ILE C 1 120 ? -62.478 0.431 23.557 1.00 61.60 108 ILE C N 1
ATOM 4324 C CA . ILE C 1 120 ? -63.482 0.399 24.625 1.00 63.88 108 ILE C CA 1
ATOM 4325 C C . ILE C 1 120 ? -64.021 -1.025 24.686 1.00 65.95 108 ILE C C 1
ATOM 4326 O O . ILE C 1 120 ? -64.832 -1.408 23.852 1.00 68.48 108 ILE C O 1
ATOM 4331 N N . ALA C 1 121 ? -63.536 -1.814 25.647 1.00 67.01 109 ALA C N 1
ATOM 4332 C CA . ALA C 1 121 ? -64.044 -3.168 25.852 1.00 68.52 109 ALA C CA 1
ATOM 4333 C C . ALA C 1 121 ? -65.469 -3.058 26.392 1.00 72.11 109 ALA C C 1
ATOM 4334 O O . ALA C 1 121 ? -65.780 -2.095 27.092 1.00 69.74 109 ALA C O 1
ATOM 4336 N N . VAL C 1 122 ? -66.335 -4.013 26.039 1.00 80.65 110 VAL C N 1
ATOM 4337 C CA . VAL C 1 122 ? -67.758 -3.985 26.450 1.00 84.30 110 VAL C CA 1
ATOM 4338 C C . VAL C 1 122 ? -68.353 -5.374 26.755 1.00 85.20 110 VAL C C 1
ATOM 4339 O O . VAL C 1 122 ? -67.737 -6.414 26.506 1.00 84.46 110 VAL C O 1
ATOM 4343 N N . SER C 1 123 ? -69.558 -5.351 27.321 1.00 94.97 111 SER C N 1
ATOM 4344 C CA . SER C 1 123 ? -70.397 -6.537 27.505 1.00 103.19 111 SER C CA 1
ATOM 4345 C C . SER C 1 123 ? -71.215 -6.779 26.231 1.00 110.22 111 SER C C 1
ATOM 4346 O O . SER C 1 123 ? -71.449 -5.841 25.464 1.00 116.36 111 SER C O 1
ATOM 4349 N N . ASN C 1 124 ? -71.654 -8.021 26.010 1.00 112.80 112 ASN C N 1
ATOM 4350 C CA . ASN C 1 124 ? -72.426 -8.374 24.801 1.00 108.96 112 ASN C CA 1
ATOM 4351 C C . ASN C 1 124 ? -73.816 -7.745 24.838 1.00 105.40 112 ASN C C 1
ATOM 4352 O O . ASN C 1 124 ? -74.238 -7.119 23.863 1.00 110.28 112 ASN C O 1
ATOM 4357 N N . SER C 1 125 ? -74.516 -7.903 25.960 1.00 97.98 113 SER C N 1
ATOM 4358 C CA . SER C 1 125 ? -75.782 -7.207 26.168 1.00 93.72 113 SER C CA 1
ATOM 4359 C C . SER C 1 125 ? -75.487 -5.754 26.541 1.00 89.55 113 SER C C 1
ATOM 4360 O O . SER C 1 125 ? -75.340 -5.408 27.714 1.00 83.34 113 SER C O 1
ATOM 4363 N N . ALA C 1 126 ? -75.371 -4.921 25.511 1.00 92.71 114 ALA C N 1
ATOM 4364 C CA . ALA C 1 126 ? -75.078 -3.496 25.668 1.00 93.31 114 ALA C CA 1
ATOM 4365 C C . ALA C 1 126 ? -75.446 -2.748 24.381 1.00 93.07 114 ALA C C 1
ATOM 4366 O O . ALA C 1 126 ? -75.312 -3.313 23.279 1.00 82.01 114 ALA C O 1
ATOM 4368 N N . PRO C 1 127 ? -75.878 -1.472 24.513 1.00 91.31 115 PRO C N 1
ATOM 4369 C CA . PRO C 1 127 ? -76.578 -0.797 23.414 1.00 92.66 115 PRO C CA 1
ATOM 4370 C C . PRO C 1 127 ? -75.681 -0.490 22.210 1.00 91.98 115 PRO C C 1
ATOM 4371 O O . PRO C 1 127 ? -74.738 0.295 22.342 1.00 89.31 115 PRO C O 1
ATOM 4375 N N . GLU C 1 128 ? -75.986 -1.099 21.058 1.00 87.93 116 GLU C N 1
ATOM 4376 C CA . GLU C 1 128 ? -75.209 -0.887 19.824 1.00 90.16 116 GLU C CA 1
ATOM 4377 C C . GLU C 1 128 ? -75.423 0.499 19.177 1.00 94.56 116 GLU C C 1
ATOM 4378 O O . GLU C 1 128 ? -74.627 0.914 18.331 1.00 97.15 116 GLU C O 1
ATOM 4384 N N . GLU C 1 129 ? -76.481 1.209 19.576 1.00 98.74 117 GLU C N 1
ATOM 4385 C CA . GLU C 1 129 ? -76.662 2.622 19.200 1.00 102.69 117 GLU C CA 1
ATOM 4386 C C . GLU C 1 129 ? -75.430 3.434 19.628 1.00 101.52 117 GLU C C 1
ATOM 4387 O O . GLU C 1 129 ? -74.805 4.126 18.817 1.00 94.19 117 GLU C O 1
ATOM 4393 N N . LYS C 1 130 ? -75.082 3.293 20.907 1.00 104.98 118 LYS C N 1
ATOM 4394 C CA . LYS C 1 130 ? -73.977 4.029 21.535 1.00 104.67 118 LYS C CA 1
ATOM 4395 C C . LYS C 1 130 ? -72.605 3.448 21.177 1.00 95.47 118 LYS C C 1
ATOM 4396 O O . LYS C 1 130 ? -71.621 4.192 21.110 1.00 92.76 118 LYS C O 1
ATOM 4402 N N . ILE C 1 131 ? -72.545 2.129 20.966 1.00 85.43 119 ILE C N 1
ATOM 4403 C CA . ILE C 1 131 ? -71.312 1.448 20.537 1.00 81.19 119 ILE C CA 1
ATOM 4404 C C . ILE C 1 131 ? -70.894 1.947 19.155 1.00 80.66 119 ILE C C 1
ATOM 4405 O O . ILE C 1 131 ? -69.713 2.175 18.926 1.00 76.18 119 ILE C O 1
ATOM 4410 N N . ARG C 1 132 ? -71.867 2.137 18.259 1.00 88.16 120 ARG C N 1
ATOM 4411 C CA . ARG C 1 132 ? -71.617 2.652 16.898 1.00 89.81 120 ARG C CA 1
ATOM 4412 C C . ARG C 1 132 ? -71.078 4.094 16.863 1.00 89.14 120 ARG C C 1
ATOM 4413 O O . ARG C 1 132 ? -70.295 4.431 15.967 1.00 87.88 120 ARG C O 1
ATOM 4421 N N . MET C 1 133 ? -71.499 4.931 17.818 1.00 85.14 121 MET C N 1
ATOM 4422 C CA . MET C 1 133 ? -70.964 6.302 17.961 1.00 86.69 121 MET C CA 1
ATOM 4423 C C . MET C 1 133 ? -69.545 6.353 18.562 1.00 89.10 121 MET C C 1
ATOM 4424 O O . MET C 1 133 ? -68.882 7.391 18.499 1.00 82.21 121 MET C O 1
ATOM 4429 N N . LEU C 1 134 ? -69.108 5.249 19.173 1.00 93.85 122 LEU C N 1
ATOM 4430 C CA . LEU C 1 134 ? -67.725 5.075 19.654 1.00 95.32 122 LEU C CA 1
ATOM 4431 C C . LEU C 1 134 ? -66.847 4.224 18.708 1.00 88.68 122 LEU C C 1
ATOM 4432 O O . LEU C 1 134 ? -65.627 4.171 18.886 1.00 88.59 122 LEU C O 1
ATOM 4437 N N . GLU C 1 135 ? -67.464 3.564 17.721 1.00 81.05 123 GLU C N 1
ATOM 4438 C CA . GLU C 1 135 ? -66.733 2.930 16.612 1.00 75.42 123 GLU C CA 1
ATOM 4439 C C . GLU C 1 135 ? -65.990 3.952 15.745 1.00 73.41 123 GLU C C 1
ATOM 4440 O O . GLU C 1 135 ? -64.981 3.613 15.133 1.00 72.70 123 GLU C O 1
ATOM 4446 N N . GLU C 1 136 ? -66.495 5.187 15.684 1.00 77.56 124 GLU C N 1
ATOM 4447 C CA . GLU C 1 136 ? -65.849 6.262 14.916 1.00 82.29 124 GLU C CA 1
ATOM 4448 C C . GLU C 1 136 ? -64.538 6.810 15.519 1.00 81.58 124 GLU C C 1
ATOM 4449 O O . GLU C 1 136 ? -63.844 7.580 14.853 1.00 78.02 124 GLU C O 1
ATOM 4455 N N . LYS C 1 137 ? -64.223 6.457 16.770 1.00 81.39 125 LYS C N 1
ATOM 4456 C CA . LYS C 1 137 ? -62.943 6.832 17.406 1.00 80.73 125 LYS C CA 1
ATOM 4457 C C . LYS C 1 137 ? -62.180 5.690 18.129 1.00 76.85 125 LYS C C 1
ATOM 4458 O O . LYS C 1 137 ? -61.090 5.926 18.657 1.00 72.14 125 LYS C O 1
ATOM 4464 N N . ALA C 1 138 ? -62.716 4.466 18.131 1.00 76.15 126 ALA C N 1
ATOM 4465 C CA . ALA C 1 138 ? -62.124 3.369 18.907 1.00 74.85 126 ALA C CA 1
ATOM 4466 C C . ALA C 1 138 ? -62.625 1.992 18.487 1.00 72.92 126 ALA C C 1
ATOM 4467 O O . ALA C 1 138 ? -63.824 1.790 18.329 1.00 71.38 126 ALA C O 1
ATOM 4469 N N . LEU C 1 139 ? -61.698 1.046 18.336 1.00 75.11 127 LEU C N 1
ATOM 4470 C CA . LEU C 1 139 ? -62.042 -0.337 18.014 1.00 78.91 127 LEU C CA 1
ATOM 4471 C C . LEU C 1 139 ? -62.708 -0.985 19.221 1.00 78.03 127 LEU C C 1
ATOM 4472 O O . LEU C 1 139 ? -62.063 -1.195 20.251 1.00 84.13 127 LEU C O 1
ATOM 4477 N N . VAL C 1 140 ? -63.998 -1.287 19.092 1.00 76.33 128 VAL C N 1
ATOM 4478 C CA . VAL C 1 140 ? -64.770 -1.873 20.188 1.00 79.46 128 VAL C CA 1
ATOM 4479 C C . VAL C 1 140 ? -64.464 -3.374 20.299 1.00 82.08 128 VAL C C 1
ATOM 4480 O O . VAL C 1 140 ? -64.198 -4.040 19.299 1.00 78.05 128 VAL C O 1
ATOM 4484 N N . ILE C 1 141 ? -64.469 -3.886 21.527 1.00 88.53 129 ILE C N 1
ATOM 4485 C CA . ILE C 1 141 ? -64.234 -5.302 21.786 1.00 95.15 129 ILE C CA 1
ATOM 4486 C C . ILE C 1 141 ? -65.294 -5.830 22.748 1.00 98.17 129 ILE C C 1
ATOM 4487 O O . ILE C 1 141 ? -65.394 -5.355 23.879 1.00 95.04 129 ILE C O 1
ATOM 4492 N N . LYS C 1 142 ? -66.057 -6.826 22.292 1.00 103.91 130 LYS C N 1
ATOM 4493 C CA . LYS C 1 142 ? -67.083 -7.498 23.100 1.00 104.86 130 LYS C CA 1
ATOM 4494 C C . LYS C 1 142 ? -66.541 -8.807 23.689 1.00 104.59 130 LYS C C 1
ATOM 4495 O O . LYS C 1 142 ? -65.806 -9.542 23.023 1.00 98.81 130 LYS C O 1
ATOM 4501 N N . THR C 1 143 ? -66.935 -9.099 24.929 1.00 106.84 131 THR C N 1
ATOM 4502 C CA . THR C 1 143 ? -66.242 -10.089 25.763 1.00 107.33 131 THR C CA 1
ATOM 4503 C C . THR C 1 143 ? -67.152 -10.939 26.654 1.00 103.06 131 THR C C 1
ATOM 4504 O O . THR C 1 143 ? -67.119 -12.172 26.568 1.00 96.74 131 THR C O 1
ATOM 4508 N N . GLY C 1 144 ? -67.922 -10.279 27.526 1.00 99.53 132 GLY C N 1
ATOM 4509 C CA . GLY C 1 144 ? -68.819 -10.956 28.481 1.00 102.32 132 GLY C CA 1
ATOM 4510 C C . GLY C 1 144 ? -70.293 -10.752 28.173 1.00 102.73 132 GLY C C 1
ATOM 4511 O O . GLY C 1 144 ? -70.637 -10.141 27.167 1.00 99.71 132 GLY C O 1
ATOM 4512 N N . ALA C 1 145 ? -71.164 -11.257 29.047 1.00 107.62 133 ALA C N 1
ATOM 4513 C CA . ALA C 1 145 ? -72.621 -11.189 28.836 1.00 108.67 133 ALA C CA 1
ATOM 4514 C C . ALA C 1 145 ? -73.212 -9.837 29.258 1.00 109.77 133 ALA C C 1
ATOM 4515 O O . ALA C 1 145 ? -73.562 -9.029 28.394 1.00 110.05 133 ALA C O 1
ATOM 4517 N N . PHE C 1 146 ? -73.307 -9.603 30.572 1.00 109.05 134 PHE C N 1
ATOM 4518 C CA . PHE C 1 146 ? -73.848 -8.357 31.157 1.00 109.14 134 PHE C CA 1
ATOM 4519 C C . PHE C 1 146 ? -72.730 -7.396 31.622 1.00 105.28 134 PHE C C 1
ATOM 4520 O O . PHE C 1 146 ? -73.015 -6.287 32.088 1.00 101.65 134 PHE C O 1
ATOM 4528 N N . ARG C 1 147 ? -71.471 -7.820 31.466 1.00 97.39 135 ARG C N 1
ATOM 4529 C CA . ARG C 1 147 ? -70.295 -7.133 32.013 1.00 88.02 135 ARG C CA 1
ATOM 4530 C C . ARG C 1 147 ? -69.100 -7.357 31.076 1.00 82.61 135 ARG C C 1
ATOM 4531 O O . ARG C 1 147 ? -69.194 -8.171 30.155 1.00 91.55 135 ARG C O 1
ATOM 4539 N N . VAL C 1 148 ? -67.994 -6.638 31.278 1.00 75.46 136 VAL C N 1
ATOM 4540 C CA . VAL C 1 148 ? -66.746 -6.934 30.542 1.00 71.70 136 VAL C CA 1
ATOM 4541 C C . VAL C 1 148 ? -66.097 -8.167 31.195 1.00 68.48 136 VAL C C 1
ATOM 4542 O O . VAL C 1 148 ? -65.862 -8.173 32.406 1.00 78.15 136 VAL C O 1
ATOM 4546 N N . ASP C 1 149 ? -65.837 -9.208 30.405 1.00 61.82 137 ASP C N 1
ATOM 4547 C CA . ASP C 1 149 ? -65.214 -10.453 30.896 1.00 63.19 137 ASP C CA 1
ATOM 4548 C C . ASP C 1 149 ? -63.698 -10.379 30.685 1.00 63.67 137 ASP C C 1
ATOM 4549 O O . ASP C 1 149 ? -63.204 -10.594 29.576 1.00 64.71 137 ASP C O 1
ATOM 4554 N N . LEU C 1 150 ? -62.967 -10.134 31.768 1.00 64.08 138 LEU C N 1
ATOM 4555 C CA . LEU C 1 150 ? -61.589 -9.624 31.695 1.00 63.64 138 LEU C CA 1
ATOM 4556 C C . LEU C 1 150 ? -60.509 -10.641 31.236 1.00 62.22 138 LEU C C 1
ATOM 4557 O O . LEU C 1 150 ? -59.531 -10.231 30.601 1.00 62.30 138 LEU C O 1
ATOM 4562 N N . THR C 1 151 ? -60.674 -11.935 31.551 1.00 60.30 139 THR C N 1
ATOM 4563 C CA . THR C 1 151 ? -59.739 -12.993 31.107 1.00 62.54 139 THR C CA 1
ATOM 4564 C C . THR C 1 151 ? -59.654 -13.093 29.572 1.00 73.59 139 THR C C 1
ATOM 4565 O O . THR C 1 151 ? -58.556 -13.131 28.985 1.00 73.30 139 THR C O 1
ATOM 4569 N N . GLU C 1 152 ? -60.818 -13.120 28.935 1.00 74.11 140 GLU C N 1
ATOM 4570 C CA . GLU C 1 152 ? -60.898 -13.206 27.483 1.00 75.83 140 GLU C CA 1
ATOM 4571 C C . GLU C 1 152 ? -60.632 -11.855 26.828 1.00 73.84 140 GLU C C 1
ATOM 4572 O O . GLU C 1 152 ? -60.179 -11.815 25.686 1.00 75.52 140 GLU C O 1
ATOM 4578 N N . LEU C 1 153 ? -60.900 -10.757 27.539 1.00 70.10 141 LEU C N 1
ATOM 4579 C CA . LEU C 1 153 ? -60.454 -9.441 27.087 1.00 67.59 141 LEU C CA 1
ATOM 4580 C C . LEU C 1 153 ? -58.943 -9.457 26.903 1.00 67.55 141 LEU C C 1
ATOM 4581 O O . LEU C 1 153 ? -58.443 -9.087 25.838 1.00 68.53 141 LEU C O 1
ATOM 4586 N N . ALA C 1 154 ? -58.232 -9.912 27.934 1.00 61.57 142 ALA C N 1
ATOM 4587 C CA . ALA C 1 154 ? -56.766 -10.039 27.888 1.00 61.74 142 ALA C CA 1
ATOM 4588 C C . ALA C 1 154 ? -56.255 -10.750 26.634 1.00 60.28 142 ALA C C 1
ATOM 4589 O O . ALA C 1 154 ? -55.258 -10.288 26.052 1.00 49.15 142 ALA C O 1
ATOM 4591 N N . ALA C 1 155 ? -56.932 -11.839 26.218 1.00 55.68 143 ALA C N 1
ATOM 4592 C CA . ALA C 1 155 ? -56.485 -12.627 25.034 1.00 56.47 143 ALA C CA 1
ATOM 4593 C C . ALA C 1 155 ? -56.633 -11.876 23.707 1.00 52.85 143 ALA C C 1
ATOM 4594 O O . ALA C 1 155 ? -55.791 -12.014 22.828 1.00 47.29 143 ALA C O 1
ATOM 4596 N N . LYS C 1 156 ? -57.718 -11.112 23.564 1.00 59.80 144 LYS C N 1
ATOM 4597 C CA . LYS C 1 156 ? -57.949 -10.282 22.363 1.00 61.81 144 LYS C CA 1
ATOM 4598 C C . LYS C 1 156 ? -56.888 -9.184 22.233 1.00 59.97 144 LYS C C 1
ATOM 4599 O O . LYS C 1 156 ? -56.446 -8.861 21.128 1.00 54.11 144 LYS C O 1
ATOM 4605 N N . LEU C 1 157 ? -56.510 -8.618 23.380 1.00 57.68 145 LEU C N 1
ATOM 4606 C CA . LEU C 1 157 ? -55.411 -7.666 23.477 1.00 57.20 145 LEU C CA 1
ATOM 4607 C C . LEU C 1 157 ? -54.079 -8.342 23.172 1.00 55.23 145 LEU C C 1
ATOM 4608 O O . LEU C 1 157 ? -53.234 -7.748 22.498 1.00 59.19 145 LEU C O 1
ATOM 4613 N N . LYS C 1 158 ? -53.905 -9.576 23.652 1.00 50.66 146 LYS C N 1
ATOM 4614 C CA . LYS C 1 158 ? -52.715 -10.372 23.368 1.00 51.85 146 LYS C CA 1
ATOM 4615 C C . LYS C 1 158 ? -52.451 -10.558 21.869 1.00 59.76 146 LYS C C 1
ATOM 4616 O O . LYS C 1 158 ? -51.395 -10.153 21.346 1.00 61.89 146 LYS C O 1
ATOM 4622 N N . GLU C 1 159 ? -53.408 -11.162 21.172 1.00 65.37 147 GLU C N 1
ATOM 4623 C CA . GLU C 1 159 ? -53.227 -11.446 19.752 1.00 64.83 147 GLU C CA 1
ATOM 4624 C C . GLU C 1 159 ? -53.391 -10.193 18.860 1.00 62.83 147 GLU C C 1
ATOM 4625 O O . GLU C 1 159 ? -53.080 -10.233 17.678 1.00 63.67 147 GLU C O 1
ATOM 4631 N N . MET C 1 160 ? -53.849 -9.083 19.438 1.00 60.98 148 MET C N 1
ATOM 4632 C CA . MET C 1 160 ? -53.706 -7.749 18.811 1.00 61.84 148 MET C CA 1
ATOM 4633 C C . MET C 1 160 ? -52.264 -7.185 18.787 1.00 58.44 148 MET C C 1
ATOM 4634 O O . MET C 1 160 ? -52.028 -6.138 18.173 1.00 58.19 148 MET C O 1
ATOM 4639 N N . GLY C 1 161 ? -51.319 -7.831 19.472 1.00 54.86 149 GLY C N 1
ATOM 4640 C CA . GLY C 1 161 ? -49.942 -7.314 19.593 1.00 55.26 149 GLY C CA 1
ATOM 4641 C C . GLY C 1 161 ? -49.550 -6.765 20.966 1.00 55.92 149 GLY C C 1
ATOM 4642 O O . GLY C 1 161 ? -48.463 -6.210 21.125 1.00 49.39 149 GLY C O 1
ATOM 4643 N N . ILE C 1 162 ? -50.421 -6.909 21.967 1.00 57.51 150 ILE C N 1
ATOM 4644 C CA . ILE C 1 162 ? -50.139 -6.360 23.301 1.00 53.80 150 ILE C CA 1
ATOM 4645 C C . ILE C 1 162 ? -49.503 -7.455 24.152 1.00 51.25 150 ILE C C 1
ATOM 4646 O O . ILE C 1 162 ? -50.172 -8.405 24.526 1.00 53.64 150 ILE C O 1
ATOM 4651 N N . ASN C 1 163 ? -48.194 -7.328 24.397 1.00 50.09 151 ASN C N 1
ATOM 4652 C CA . ASN C 1 163 ? -47.439 -8.234 25.281 1.00 49.84 151 ASN C CA 1
ATOM 4653 C C . ASN C 1 163 ? -47.231 -7.675 26.706 1.00 46.87 151 ASN C C 1
ATOM 4654 O O . ASN C 1 163 ? -46.815 -8.421 27.580 1.00 44.84 151 ASN C O 1
ATOM 4659 N N . SER C 1 164 ? -47.454 -6.374 26.912 1.00 50.23 152 SER C N 1
ATOM 4660 C CA . SER C 1 164 ? -47.387 -5.752 28.241 1.00 54.28 152 SER C CA 1
ATOM 4661 C C . SER C 1 164 ? -48.560 -4.809 28.439 1.00 50.84 152 SER C C 1
ATOM 4662 O O . SER C 1 164 ? -48.787 -3.939 27.605 1.00 57.39 152 SER C O 1
ATOM 4665 N N . LEU C 1 165 ? -49.257 -4.951 29.565 1.00 52.21 153 LEU C N 1
ATOM 4666 C CA . LEU C 1 165 ? -50.464 -4.178 29.859 1.00 52.32 153 LEU C CA 1
ATOM 4667 C C . LEU C 1 165 ? -50.387 -3.525 31.241 1.00 52.61 153 LEU C C 1
ATOM 4668 O O . LEU C 1 165 ? -50.324 -4.223 32.242 1.00 47.68 153 LEU C O 1
ATOM 4673 N N . MET C 1 166 ? -50.403 -2.191 31.285 1.00 52.56 154 MET C N 1
ATOM 4674 C CA . MET C 1 166 ? -50.468 -1.446 32.542 1.00 55.94 154 MET C CA 1
ATOM 4675 C C . MET C 1 166 ? -51.939 -1.360 32.979 1.00 55.80 154 MET C C 1
ATOM 4676 O O . MET C 1 166 ? -52.840 -1.317 32.141 1.00 62.45 154 MET C O 1
ATOM 4681 N N . VAL C 1 167 ? -52.166 -1.361 34.289 1.00 55.61 155 VAL C N 1
ATOM 4682 C CA . VAL C 1 167 ? -53.505 -1.232 34.884 1.00 52.21 155 VAL C CA 1
ATOM 4683 C C . VAL C 1 167 ? -53.450 -0.047 35.815 1.00 53.83 155 VAL C C 1
ATOM 4684 O O . VAL C 1 167 ? -53.179 -0.191 37.003 1.00 57.10 155 VAL C O 1
ATOM 4688 N N . GLU C 1 168 ? -53.680 1.133 35.262 1.00 54.64 156 GLU C N 1
ATOM 4689 C CA . GLU C 1 168 ? -53.653 2.356 36.040 1.00 59.09 156 GLU C CA 1
ATOM 4690 C C . GLU C 1 168 ? -54.974 2.581 36.762 1.00 69.32 156 GLU C C 1
ATOM 4691 O O . GLU C 1 168 ? -55.027 3.403 37.675 1.00 73.41 156 GLU C O 1
ATOM 4697 N N . GLY C 1 169 ? -56.012 1.827 36.373 1.00 77.78 157 GLY C N 1
ATOM 4698 C CA . GLY C 1 169 ? -57.407 2.092 36.735 1.00 80.10 157 GLY C CA 1
ATOM 4699 C C . GLY C 1 169 ? -57.722 2.108 38.211 1.00 80.62 157 GLY C C 1
ATOM 4700 O O . GLY C 1 169 ? -56.943 1.614 39.034 1.00 85.10 157 GLY C O 1
ATOM 4701 N N . GLY C 1 170 ? -58.884 2.675 38.531 1.00 75.20 158 GLY C N 1
ATOM 4702 C CA . GLY C 1 170 ? -59.282 2.911 39.910 1.00 66.51 158 GLY C CA 1
ATOM 4703 C C . GLY C 1 170 ? -59.615 1.657 40.694 1.00 60.11 158 GLY C C 1
ATOM 4704 O O . GLY C 1 170 ? -59.348 0.532 40.251 1.00 54.34 158 GLY C O 1
ATOM 4705 N N . ALA C 1 171 ? -60.238 1.874 41.853 1.00 57.83 159 ALA C N 1
ATOM 4706 C CA . ALA C 1 171 ? -60.419 0.835 42.888 1.00 57.44 159 ALA C CA 1
ATOM 4707 C C . ALA C 1 171 ? -61.069 -0.453 42.399 1.00 54.36 159 ALA C C 1
ATOM 4708 O O . ALA C 1 171 ? -60.606 -1.561 42.712 1.00 54.89 159 ALA C O 1
ATOM 4710 N N . THR C 1 172 ? -62.137 -0.275 41.623 1.00 53.13 160 THR C N 1
ATOM 4711 C CA . THR C 1 172 ? -63.032 -1.346 41.211 1.00 53.02 160 THR C CA 1
ATOM 4712 C C . THR C 1 172 ? -62.416 -2.210 40.110 1.00 50.86 160 THR C C 1
ATOM 4713 O O . THR C 1 172 ? -62.370 -3.442 40.222 1.00 55.36 160 THR C O 1
ATOM 4717 N N . LEU C 1 173 ? -61.959 -1.558 39.047 1.00 51.08 161 LEU C N 1
ATOM 4718 C CA . LEU C 1 173 ? -61.160 -2.238 38.002 1.00 58.61 161 LEU C CA 1
ATOM 4719 C C . LEU C 1 173 ? -59.999 -3.093 38.570 1.00 59.07 161 LEU C C 1
ATOM 4720 O O . LEU C 1 173 ? -59.797 -4.241 38.131 1.00 54.47 161 LEU C O 1
ATOM 4725 N N . ASN C 1 174 ? -59.264 -2.545 39.553 1.00 61.81 162 ASN C N 1
ATOM 4726 C CA . ASN C 1 174 ? -58.140 -3.271 40.168 1.00 58.42 162 ASN C CA 1
ATOM 4727 C C . ASN C 1 174 ? -58.625 -4.558 40.826 1.00 57.41 162 ASN C C 1
ATOM 4728 O O . ASN C 1 174 ? -58.055 -5.630 40.576 1.00 47.75 162 ASN C O 1
ATOM 4733 N N . TRP C 1 175 ? -59.681 -4.465 41.644 1.00 60.98 163 TRP C N 1
ATOM 4734 C CA . TRP C 1 175 ? -60.294 -5.678 42.214 1.00 63.54 163 TRP C CA 1
ATOM 4735 C C . TRP C 1 175 ? -60.667 -6.604 41.068 1.00 62.08 163 TRP C C 1
ATOM 4736 O O . TRP C 1 175 ? -60.321 -7.785 41.091 1.00 62.21 163 TRP C O 1
ATOM 4747 N N . GLY C 1 176 ? -61.380 -6.053 40.085 1.00 58.58 164 GLY C N 1
ATOM 4748 C CA . GLY C 1 176 ? -61.662 -6.760 38.831 1.00 63.56 164 GLY C CA 1
ATOM 4749 C C . GLY C 1 176 ? -60.544 -7.666 38.313 1.00 63.96 164 GLY C C 1
ATOM 4750 O O . GLY C 1 176 ? -60.772 -8.862 38.072 1.00 63.26 164 GLY C O 1
ATOM 4751 N N . MET C 1 177 ? -59.335 -7.117 38.167 1.00 59.44 165 MET C N 1
ATOM 4752 C CA . MET C 1 177 ? -58.222 -7.860 37.530 1.00 62.49 165 MET C CA 1
ATOM 4753 C C . MET C 1 177 ? -57.531 -8.808 38.502 1.00 62.42 165 MET C C 1
ATOM 4754 O O . MET C 1 177 ? -57.089 -9.901 38.110 1.00 50.27 165 MET C O 1
ATOM 4759 N N . LEU C 1 178 ? -57.417 -8.362 39.757 1.00 63.63 166 LEU C N 1
ATOM 4760 C CA . LEU C 1 178 ? -56.790 -9.152 40.812 1.00 60.95 166 LEU C CA 1
ATOM 4761 C C . LEU C 1 178 ? -57.576 -10.409 41.110 1.00 60.71 166 LEU C C 1
ATOM 4762 O O . LEU C 1 178 ? -57.013 -11.517 41.120 1.00 61.24 166 LEU C O 1
ATOM 4767 N N . SER C 1 179 ? -58.873 -10.212 41.351 1.00 58.68 167 SER C N 1
ATOM 4768 C CA . SER C 1 179 ? -59.840 -11.288 41.560 1.00 61.11 167 SER C CA 1
ATOM 4769 C C . SER C 1 179 ? -59.927 -12.282 40.412 1.00 62.21 167 SER C C 1
ATOM 4770 O O . SER C 1 179 ? -60.201 -13.464 40.645 1.00 62.13 167 SER C O 1
ATOM 4773 N N . ALA C 1 180 ? -59.717 -11.796 39.185 1.00 57.62 168 ALA C N 1
ATOM 4774 C CA . ALA C 1 180 ? -59.624 -12.665 38.017 1.00 60.53 168 ALA C CA 1
ATOM 4775 C C . ALA C 1 180 ? -58.337 -13.523 37.996 1.00 62.41 168 ALA C C 1
ATOM 4776 O O . ALA C 1 180 ? -58.334 -14.609 37.384 1.00 58.72 168 ALA C O 1
ATOM 4778 N N . GLY C 1 181 ? -57.265 -13.038 38.650 1.00 54.97 169 GLY C N 1
ATOM 4779 C CA . GLY C 1 181 ? -55.970 -13.738 38.724 1.00 51.68 169 GLY C CA 1
ATOM 4780 C C . GLY C 1 181 ? -55.120 -13.591 37.464 1.00 51.03 169 GLY C C 1
ATOM 4781 O O . GLY C 1 181 ? -54.302 -14.470 37.137 1.00 43.08 169 GLY C O 1
ATOM 4782 N N . LEU C 1 182 ? -55.318 -12.456 36.782 1.00 53.27 170 LEU C N 1
ATOM 4783 C CA . LEU C 1 182 ? -54.614 -12.086 35.549 1.00 56.28 170 LEU C CA 1
ATOM 4784 C C . LEU C 1 182 ? -53.479 -11.069 35.798 1.00 59.82 170 LEU C C 1
ATOM 4785 O O . LEU C 1 182 ? -52.881 -10.567 34.840 1.00 61.50 170 LEU C O 1
ATOM 4790 N N . VAL C 1 183 ? -53.185 -10.760 37.065 1.00 60.76 171 VAL C N 1
ATOM 4791 C CA . VAL C 1 183 ? -52.129 -9.808 37.406 1.00 59.46 171 VAL C CA 1
ATOM 4792 C C . VAL C 1 183 ? -50.831 -10.556 37.728 1.00 59.06 171 VAL C C 1
ATOM 4793 O O . VAL C 1 183 ? -50.842 -11.561 38.440 1.00 55.86 171 VAL C O 1
ATOM 4797 N N . ASP C 1 184 ? -49.727 -10.057 37.162 1.00 59.74 172 ASP C N 1
ATOM 4798 C CA . ASP C 1 184 ? -48.372 -10.575 37.411 1.00 54.63 172 ASP C CA 1
ATOM 4799 C C . ASP C 1 184 ? -47.685 -9.845 38.576 1.00 48.21 172 ASP C C 1
ATOM 4800 O O . ASP C 1 184 ? -46.915 -10.453 39.328 1.00 43.87 172 ASP C O 1
ATOM 4805 N N . GLU C 1 185 ? -47.937 -8.539 38.702 1.00 48.01 173 GLU C N 1
ATOM 4806 C CA . GLU C 1 185 ? -47.188 -7.708 39.631 1.00 49.47 173 GLU C CA 1
ATOM 4807 C C . GLU C 1 185 ? -47.956 -6.469 40.048 1.00 51.80 173 GLU C C 1
ATOM 4808 O O . GLU C 1 185 ? -48.744 -5.892 39.285 1.00 49.72 173 GLU C O 1
ATOM 4814 N N . VAL C 1 186 ? -47.669 -6.053 41.278 1.00 47.42 174 VAL C N 1
ATOM 4815 C CA . VAL C 1 186 ? -48.430 -5.058 41.973 1.00 51.05 174 VAL C CA 1
ATOM 4816 C C . VAL C 1 186 ? -47.467 -3.928 42.310 1.00 46.52 174 VAL C C 1
ATOM 4817 O O . VAL C 1 186 ? -46.504 -4.151 43.021 1.00 44.87 174 VAL C O 1
ATOM 4821 N N . TYR C 1 187 ? -47.714 -2.730 41.790 1.00 51.23 175 TYR C N 1
ATOM 4822 C CA . TYR C 1 187 ? -46.898 -1.571 42.109 1.00 51.53 175 TYR C CA 1
ATOM 4823 C C . TYR C 1 187 ? -47.765 -0.522 42.820 1.00 54.58 175 TYR C C 1
ATOM 4824 O O . TYR C 1 187 ? -48.519 0.225 42.181 1.00 52.21 175 TYR C O 1
ATOM 4833 N N . THR C 1 188 ? -47.642 -0.465 44.147 1.00 54.74 176 THR C N 1
ATOM 4834 C CA . THR C 1 188 ? -48.258 0.604 44.937 1.00 55.39 176 THR C CA 1
ATOM 4835 C C . THR C 1 188 ? -47.214 1.605 45.392 1.00 50.45 176 THR C C 1
ATOM 4836 O O . THR C 1 188 ? -46.347 1.265 46.195 1.00 55.55 176 THR C O 1
ATOM 4840 N N . PHE C 1 189 ? -47.281 2.828 44.885 1.00 46.95 177 PHE C N 1
ATOM 4841 C CA . PHE C 1 189 ? -46.605 3.927 45.533 1.00 51.15 177 PHE C CA 1
ATOM 4842 C C . PHE C 1 189 ? -47.399 4.242 46.803 1.00 56.80 177 PHE C C 1
ATOM 4843 O O . PHE C 1 189 ? -48.375 5.012 46.750 1.00 58.04 177 PHE C O 1
ATOM 4851 N N . VAL C 1 190 ? -47.003 3.615 47.919 1.00 52.34 178 VAL C N 1
ATOM 4852 C CA . VAL C 1 190 ? -47.686 3.818 49.208 1.00 49.00 178 VAL C CA 1
ATOM 4853 C C . VAL C 1 190 ? -47.404 5.251 49.643 1.00 47.02 178 VAL C C 1
ATOM 4854 O O . VAL C 1 190 ? -46.297 5.568 50.053 1.00 47.50 178 VAL C O 1
ATOM 4858 N N . GLY C 1 191 ? -48.402 6.118 49.493 1.00 50.80 179 GLY C N 1
ATOM 4859 C CA . GLY C 1 191 ? -48.263 7.547 49.770 1.00 49.88 179 GLY C CA 1
ATOM 4860 C C . GLY C 1 191 ? -48.429 7.921 51.245 1.00 49.51 179 GLY C C 1
ATOM 4861 O O . GLY C 1 191 ? -48.880 7.108 52.057 1.00 52.94 179 GLY C O 1
ATOM 4862 N N . ASN C 1 192 ? -48.084 9.171 51.560 1.00 45.90 180 ASN C N 1
ATOM 4863 C CA . ASN C 1 192 ? -47.984 9.668 52.939 1.00 49.49 180 ASN C CA 1
ATOM 4864 C C . ASN C 1 192 ? -49.210 10.491 53.392 1.00 49.71 180 ASN C C 1
ATOM 4865 O O . ASN C 1 192 ? -49.111 11.690 53.633 1.00 44.25 180 ASN C O 1
ATOM 4870 N N . LEU C 1 193 ? -50.361 9.831 53.484 1.00 54.34 181 LEU C N 1
ATOM 4871 C CA . LEU C 1 193 ? -51.519 10.379 54.196 1.00 59.27 181 LEU C CA 1
ATOM 4872 C C . LEU C 1 193 ? -52.481 9.259 54.595 1.00 62.15 181 LEU C C 1
ATOM 4873 O O . LEU C 1 193 ? -52.262 8.084 54.252 1.00 60.33 181 LEU C O 1
ATOM 4878 N N . ILE C 1 194 ? -53.498 9.624 55.375 1.00 63.72 182 ILE C N 1
ATOM 4879 C CA . ILE C 1 194 ? -54.571 8.708 55.765 1.00 69.86 182 ILE C CA 1
ATOM 4880 C C . ILE C 1 194 ? -55.871 9.221 55.127 1.00 73.54 182 ILE C C 1
ATOM 4881 O O . ILE C 1 194 ? -56.095 10.438 55.067 1.00 73.88 182 ILE C O 1
ATOM 4886 N N . ILE C 1 195 ? -56.700 8.292 54.640 1.00 75.28 183 ILE C N 1
ATOM 4887 C CA . ILE C 1 195 ? -57.977 8.619 53.973 1.00 80.74 183 ILE C CA 1
ATOM 4888 C C . ILE C 1 195 ? -59.208 8.063 54.727 1.00 76.94 183 ILE C C 1
ATOM 4889 O O . ILE C 1 195 ? -60.179 8.792 54.936 1.00 68.98 183 ILE C O 1
ATOM 4894 N N . GLY C 1 196 ? -59.182 6.780 55.087 1.00 77.15 184 GLY C N 1
ATOM 4895 C CA . GLY C 1 196 ? -60.225 6.176 55.926 1.00 82.65 184 GLY C CA 1
ATOM 4896 C C . GLY C 1 196 ? -61.567 5.886 55.257 1.00 88.38 184 GLY C C 1
ATOM 4897 O O . GLY C 1 196 ? -61.992 6.601 54.340 1.00 88.35 184 GLY C O 1
ATOM 4898 N N . GLY C 1 197 ? -62.218 4.815 55.719 1.00 92.81 185 GLY C N 1
ATOM 4899 C CA . GLY C 1 197 ? -63.589 4.461 55.320 1.00 96.35 185 GLY C CA 1
ATOM 4900 C C . GLY C 1 197 ? -63.712 3.383 54.256 1.00 101.46 185 GLY C C 1
ATOM 4901 O O . GLY C 1 197 ? -62.807 2.567 54.058 1.00 103.06 185 GLY C O 1
ATOM 4902 N N . LYS C 1 198 ? -64.879 3.365 53.614 1.00 105.17 186 LYS C N 1
ATOM 4903 C CA . LYS C 1 198 ? -65.141 2.556 52.415 1.00 102.48 186 LYS C CA 1
ATOM 4904 C C . LYS C 1 198 ? -65.623 3.391 51.221 1.00 104.38 186 LYS C C 1
ATOM 4905 O O . LYS C 1 198 ? -65.310 3.046 50.080 1.00 104.62 186 LYS C O 1
ATOM 4911 N N . THR C 1 199 ? -66.377 4.471 51.476 1.00 101.51 187 THR C N 1
ATOM 4912 C CA . THR C 1 199 ? -66.853 5.381 50.414 1.00 96.61 187 THR C CA 1
ATOM 4913 C C . THR C 1 199 ? -65.755 6.282 49.837 1.00 92.38 187 THR C C 1
ATOM 4914 O O . THR C 1 199 ? -65.972 6.930 48.809 1.00 93.06 187 THR C O 1
ATOM 4918 N N . ALA C 1 200 ? -64.612 6.364 50.519 1.00 82.77 188 ALA C N 1
ATOM 4919 C CA . ALA C 1 200 ? -63.368 6.781 49.882 1.00 80.50 188 ALA C CA 1
ATOM 4920 C C . ALA C 1 200 ? -62.732 5.543 49.229 1.00 79.04 188 ALA C C 1
ATOM 4921 O O . ALA C 1 200 ? -62.561 4.511 49.897 1.00 83.61 188 ALA C O 1
ATOM 4923 N N . PRO C 1 201 ? -62.392 5.627 47.926 1.00 71.83 189 PRO C N 1
ATOM 4924 C CA . PRO C 1 201 ? -61.983 4.426 47.190 1.00 69.72 189 PRO C CA 1
ATOM 4925 C C . PRO C 1 201 ? -60.546 3.977 47.488 1.00 65.61 189 PRO C C 1
ATOM 4926 O O . PRO C 1 201 ? -59.631 4.807 47.499 1.00 59.88 189 PRO C O 1
ATOM 4930 N N . THR C 1 202 ? -60.378 2.671 47.704 1.00 65.05 190 THR C N 1
ATOM 4931 C CA . THR C 1 202 ? -59.095 2.053 48.044 1.00 66.77 190 THR C CA 1
ATOM 4932 C C . THR C 1 202 ? -58.205 1.753 46.810 1.00 66.43 190 THR C C 1
ATOM 4933 O O . THR C 1 202 ? -58.561 2.091 45.682 1.00 65.35 190 THR C O 1
ATOM 4937 N N . PHE C 1 203 ? -57.037 1.148 47.044 1.00 63.65 191 PHE C N 1
ATOM 4938 C CA . PHE C 1 203 ? -56.280 0.457 45.986 1.00 61.74 191 PHE C CA 1
ATOM 4939 C C . PHE C 1 203 ? -57.112 -0.692 45.423 1.00 62.98 191 PHE C C 1
ATOM 4940 O O . PHE C 1 203 ? -57.043 -0.974 44.229 1.00 63.94 191 PHE C O 1
ATOM 4948 N N . THR C 1 204 ? -57.883 -1.351 46.292 1.00 59.77 192 THR C N 1
ATOM 4949 C CA . THR C 1 204 ? -58.685 -2.501 45.913 1.00 57.98 192 THR C CA 1
ATOM 4950 C C . THR C 1 204 ? -59.998 -2.523 46.705 1.00 62.63 192 THR C C 1
ATOM 4951 O O . THR C 1 204 ? -59.984 -2.790 47.917 1.00 56.01 192 THR C O 1
ATOM 4955 N N . ASP C 1 205 ? -61.111 -2.202 46.029 1.00 66.68 193 ASP C N 1
ATOM 4956 C CA . ASP C 1 205 ? -62.465 -2.307 46.616 1.00 67.55 193 ASP C CA 1
ATOM 4957 C C . ASP C 1 205 ? -63.201 -3.493 45.969 1.00 65.22 193 ASP C C 1
ATOM 4958 O O . ASP C 1 205 ? -62.816 -4.636 46.208 1.00 62.80 193 ASP C O 1
ATOM 4963 N N . GLY C 1 206 ? -64.227 -3.239 45.144 1.00 69.86 194 GLY C N 1
ATOM 4964 C CA . GLY C 1 206 ? -65.114 -4.291 44.633 1.00 69.97 194 GLY C CA 1
ATOM 4965 C C . GLY C 1 206 ? -65.806 -5.110 45.711 1.00 72.90 194 GLY C C 1
ATOM 4966 O O . GLY C 1 206 ? -66.519 -4.559 46.545 1.00 76.69 194 GLY C O 1
ATOM 4967 N N . GLU C 1 207 ? -65.564 -6.422 45.704 1.00 78.75 195 GLU C N 1
ATOM 4968 C CA . GLU C 1 207 ? -66.225 -7.379 46.605 1.00 83.55 195 GLU C CA 1
ATOM 4969 C C . GLU C 1 207 ? -65.335 -7.689 47.830 1.00 82.24 195 GLU C C 1
ATOM 4970 O O . GLU C 1 207 ? -65.493 -7.054 48.877 1.00 85.77 195 GLU C O 1
ATOM 4976 N N . GLY C 1 208 ? -64.404 -8.640 47.686 1.00 80.78 196 GLY C N 1
ATOM 4977 C CA . GLY C 1 208 ? -63.576 -9.138 48.796 1.00 79.97 196 GLY C CA 1
ATOM 4978 C C . GLY C 1 208 ? -63.321 -10.629 48.679 1.00 79.33 196 GLY C C 1
ATOM 4979 O O . GLY C 1 208 ? -64.215 -11.374 48.279 1.00 79.67 196 GLY C O 1
ATOM 4980 N N . PHE C 1 209 ? -62.103 -11.062 49.008 1.00 78.51 197 PHE C N 1
ATOM 4981 C CA . PHE C 1 209 ? -61.807 -12.490 49.186 1.00 84.61 197 PHE C CA 1
ATOM 4982 C C . PHE C 1 209 ? -62.190 -12.928 50.593 1.00 87.02 197 PHE C C 1
ATOM 4983 O O . PHE C 1 209 ? -62.439 -12.094 51.466 1.00 81.20 197 PHE C O 1
ATOM 4991 N N . THR C 1 210 ? -62.201 -14.248 50.786 1.00 93.92 198 THR C N 1
ATOM 4992 C CA . THR C 1 210 ? -62.493 -14.911 52.058 1.00 94.70 198 THR C CA 1
ATOM 4993 C C . THR C 1 210 ? -61.262 -15.656 52.595 1.00 91.89 198 THR C C 1
ATOM 4994 O O . THR C 1 210 ? -60.210 -15.659 51.959 1.00 91.47 198 THR C O 1
ATOM 4998 N N . GLU C 1 211 ? -61.420 -16.280 53.767 1.00 94.54 199 GLU C N 1
ATOM 4999 C CA . GLU C 1 211 ? -60.441 -17.227 54.357 1.00 96.53 199 GLU C CA 1
ATOM 5000 C C . GLU C 1 211 ? -59.848 -18.227 53.366 1.00 96.97 199 GLU C C 1
ATOM 5001 O O . GLU C 1 211 ? -58.664 -18.551 53.440 1.00 98.26 199 GLU C O 1
ATOM 5007 N N . ASN C 1 212 ? -60.684 -18.735 52.466 1.00 99.89 200 ASN C N 1
ATOM 5008 C CA . ASN C 1 212 ? -60.239 -19.701 51.465 1.00 103.33 200 ASN C CA 1
ATOM 5009 C C . ASN C 1 212 ? -59.442 -19.055 50.327 1.00 101.08 200 ASN C C 1
ATOM 5010 O O . ASN C 1 212 ? -58.524 -19.678 49.788 1.00 97.83 200 ASN C O 1
ATOM 5015 N N . GLU C 1 213 ? -59.776 -17.808 49.985 1.00 98.21 201 GLU C N 1
ATOM 5016 C CA . GLU C 1 213 ? -59.240 -17.132 48.796 1.00 96.65 201 GLU C CA 1
ATOM 5017 C C . GLU C 1 213 ? -58.041 -16.214 49.118 1.00 93.23 201 GLU C C 1
ATOM 5018 O O . GLU C 1 213 ? -58.030 -15.039 48.743 1.00 86.37 201 GLU C O 1
ATOM 5024 N N . LEU C 1 214 ? -57.025 -16.778 49.783 1.00 91.57 202 LEU C N 1
ATOM 5025 C CA . LEU C 1 214 ? -55.812 -16.041 50.200 1.00 87.17 202 LEU C CA 1
ATOM 5026 C C . LEU C 1 214 ? -54.687 -16.153 49.166 1.00 79.55 202 LEU C C 1
ATOM 5027 O O . LEU C 1 214 ? -53.934 -17.139 49.153 1.00 74.66 202 LEU C O 1
ATOM 5032 N N . LEU C 1 215 ? -54.566 -15.134 48.318 1.00 70.70 203 LEU C N 1
ATOM 5033 C CA . LEU C 1 215 ? -53.523 -15.109 47.288 1.00 66.87 203 LEU C CA 1
ATOM 5034 C C . LEU C 1 215 ? -52.200 -14.611 47.866 1.00 62.41 203 LEU C C 1
ATOM 5035 O O . LEU C 1 215 ? -52.066 -13.431 48.165 1.00 59.75 203 LEU C O 1
ATOM 5040 N N . GLY C 1 216 ? -51.237 -15.520 48.027 1.00 62.81 204 GLY C N 1
ATOM 5041 C CA . GLY C 1 216 ? -49.919 -15.198 48.586 1.00 64.24 204 GLY C CA 1
ATOM 5042 C C . GLY C 1 216 ? -49.029 -14.397 47.639 1.00 69.22 204 GLY C C 1
ATOM 5043 O O . GLY C 1 216 ? -48.887 -14.754 46.463 1.00 64.37 204 GLY C O 1
ATOM 5044 N N . LEU C 1 217 ? -48.441 -13.315 48.162 1.00 67.52 205 LEU C N 1
ATOM 5045 C CA . LEU C 1 217 ? -47.535 -12.424 47.423 1.00 64.61 205 LEU C CA 1
ATOM 5046 C C . LEU C 1 217 ? -46.087 -12.750 47.729 1.00 62.87 205 LEU C C 1
ATOM 5047 O O . LEU C 1 217 ? -45.790 -13.726 48.420 1.00 62.57 205 LEU C O 1
ATOM 5052 N N . GLU C 1 218 ? -45.191 -11.944 47.164 1.00 62.16 206 GLU C N 1
ATOM 5053 C CA . GLU C 1 218 ? -43.785 -11.963 47.514 1.00 59.61 206 GLU C CA 1
ATOM 5054 C C . GLU C 1 218 ? -43.261 -10.550 47.293 1.00 57.99 206 GLU C C 1
ATOM 5055 O O . GLU C 1 218 ? -43.433 -9.993 46.206 1.00 55.79 206 GLU C O 1
ATOM 5061 N N . LEU C 1 219 ? -42.675 -9.944 48.328 1.00 51.80 207 LEU C N 1
ATOM 5062 C CA . LEU C 1 219 ? -42.155 -8.581 48.215 1.00 45.61 207 LEU C CA 1
ATOM 5063 C C . LEU C 1 219 ? -40.896 -8.610 47.333 1.00 40.73 207 LEU C C 1
ATOM 5064 O O . LEU C 1 219 ? -39.985 -9.363 47.613 1.00 42.25 207 LEU C O 1
ATOM 5069 N N . SER C 1 220 ? -40.876 -7.815 46.267 1.00 43.55 208 SER C N 1
ATOM 5070 C CA . SER C 1 220 ? -39.733 -7.768 45.337 1.00 42.80 208 SER C CA 1
ATOM 5071 C C . SER C 1 220 ? -38.756 -6.704 45.780 1.00 38.67 208 SER C C 1
ATOM 5072 O O . SER C 1 220 ? -37.575 -6.962 45.895 1.00 41.25 208 SER C O 1
ATOM 5075 N N . SER C 1 221 ? -39.263 -5.502 46.008 1.00 41.04 209 SER C N 1
ATOM 5076 C CA . SER C 1 221 ? -38.430 -4.378 46.391 1.00 39.53 209 SER C CA 1
ATOM 5077 C C . SER C 1 221 ? -39.254 -3.299 47.060 1.00 39.37 209 SER C C 1
ATOM 5078 O O . SER C 1 221 ? -40.476 -3.263 46.907 1.00 38.45 209 SER C O 1
ATOM 5081 N N . ALA C 1 222 ? -38.560 -2.415 47.776 1.00 35.31 210 ALA C N 1
ATOM 5082 C CA . ALA C 1 222 ? -39.148 -1.256 48.408 1.00 37.09 210 ALA C CA 1
ATOM 5083 C C . ALA C 1 222 ? -38.167 -0.100 48.234 1.00 38.00 210 ALA C C 1
ATOM 5084 O O . ALA C 1 222 ? -36.996 -0.211 48.599 1.00 40.13 210 ALA C O 1
ATOM 5086 N N . GLU C 1 223 ? -38.628 0.990 47.641 1.00 37.64 211 GLU C N 1
ATOM 5087 C CA . GLU C 1 223 ? -37.751 2.085 47.252 1.00 40.56 211 GLU C CA 1
ATOM 5088 C C . GLU C 1 223 ? -38.452 3.366 47.647 1.00 42.42 211 GLU C C 1
ATOM 5089 O O . GLU C 1 223 ? -39.580 3.607 47.204 1.00 42.05 211 GLU C O 1
ATOM 5095 N N . LYS C 1 224 ? -37.788 4.187 48.460 1.00 43.03 212 LYS C N 1
ATOM 5096 C CA . LYS C 1 224 ? -38.335 5.497 48.856 1.00 43.22 212 LYS C CA 1
ATOM 5097 C C . LYS C 1 224 ? -38.210 6.487 47.707 1.00 42.44 212 LYS C C 1
ATOM 5098 O O . LYS C 1 224 ? -37.125 6.652 47.166 1.00 42.57 212 LYS C O 1
ATOM 5104 N N . ILE C 1 225 ? -39.308 7.149 47.342 1.00 42.69 213 ILE C N 1
ATOM 5105 C CA . ILE C 1 225 ? -39.283 8.188 46.298 1.00 44.03 213 ILE C CA 1
ATOM 5106 C C . ILE C 1 225 ? -39.948 9.471 46.820 1.00 43.08 213 ILE C C 1
ATOM 5107 O O . ILE C 1 225 ? -41.104 9.453 47.219 1.00 47.35 213 ILE C O 1
ATOM 5112 N N . GLU C 1 226 ? -39.214 10.579 46.780 1.00 49.28 214 GLU C N 1
ATOM 5113 C CA . GLU C 1 226 ? -39.669 11.873 47.320 1.00 55.09 214 GLU C CA 1
ATOM 5114 C C . GLU C 1 226 ? -40.205 11.752 48.760 1.00 57.99 214 GLU C C 1
ATOM 5115 O O . GLU C 1 226 ? -39.399 11.791 49.692 1.00 58.29 214 GLU C O 1
ATOM 5121 N N . ASP C 1 227 ? -41.523 11.564 48.928 1.00 57.10 215 ASP C N 1
ATOM 5122 C CA . ASP C 1 227 ? -42.188 11.589 50.242 1.00 56.59 215 ASP C CA 1
ATOM 5123 C C . ASP C 1 227 ? -42.893 10.291 50.597 1.00 55.07 215 ASP C C 1
ATOM 5124 O O . ASP C 1 227 ? -43.448 10.168 51.698 1.00 55.51 215 ASP C O 1
ATOM 5129 N N . GLY C 1 228 ? -42.882 9.318 49.692 1.00 46.21 216 GLY C N 1
ATOM 5130 C CA . GLY C 1 228 ? -43.515 8.037 49.948 1.00 44.83 216 GLY C CA 1
ATOM 5131 C C . GLY C 1 228 ? -42.535 6.905 49.773 1.00 42.65 216 GLY C C 1
ATOM 5132 O O . GLY C 1 228 ? -41.323 7.111 49.779 1.00 48.20 216 GLY C O 1
ATOM 5133 N N . ILE C 1 229 ? -43.085 5.709 49.620 1.00 43.35 217 ILE C N 1
ATOM 5134 C CA . ILE C 1 229 ? -42.312 4.517 49.324 1.00 44.95 217 ILE C CA 1
ATOM 5135 C C . ILE C 1 229 ? -43.053 3.707 48.254 1.00 44.71 217 ILE C C 1
ATOM 5136 O O . ILE C 1 229 ? -44.287 3.569 48.318 1.00 41.58 217 ILE C O 1
ATOM 5141 N N . LEU C 1 230 ? -42.295 3.192 47.276 1.00 44.26 218 LEU C N 1
ATOM 5142 C CA . LEU C 1 230 ? -42.823 2.305 46.214 1.00 40.00 218 LEU C CA 1
ATOM 5143 C C . LEU C 1 230 ? -42.553 0.864 46.593 1.00 39.70 218 LEU C C 1
ATOM 5144 O O . LEU C 1 230 ? -41.387 0.456 46.733 1.00 38.15 218 LEU C O 1
ATOM 5149 N N . LEU C 1 231 ? -43.624 0.089 46.755 1.00 37.39 219 LEU C N 1
ATOM 5150 C CA . LEU C 1 231 ? -43.544 -1.330 47.061 1.00 39.38 219 LEU C CA 1
ATOM 5151 C C . LEU C 1 231 ? -43.896 -2.137 45.804 1.00 43.80 219 LEU C C 1
ATOM 5152 O O . LEU C 1 231 ? -44.857 -1.801 45.116 1.00 43.50 219 LEU C O 1
ATOM 5157 N N . LYS C 1 232 ? -43.121 -3.189 45.528 1.00 43.51 220 LYS C N 1
ATOM 5158 C CA . LYS C 1 232 ? -43.352 -4.070 44.384 1.00 46.66 220 LYS C CA 1
ATOM 5159 C C . LYS C 1 232 ? -43.484 -5.509 44.841 1.00 46.28 220 LYS C C 1
ATOM 5160 O O . LYS C 1 232 ? -42.575 -6.027 45.500 1.00 43.66 220 LYS C O 1
ATOM 5166 N N . TRP C 1 233 ? -44.604 -6.154 44.481 1.00 48.71 221 TRP C N 1
ATOM 5167 C CA . TRP C 1 233 ? -44.866 -7.563 44.834 1.00 50.87 221 TRP C CA 1
ATOM 5168 C C . TRP C 1 233 ? -45.024 -8.466 43.607 1.00 49.62 221 TRP C C 1
ATOM 5169 O O . TRP C 1 233 ? -45.687 -8.077 42.652 1.00 50.21 221 TRP C O 1
ATOM 5180 N N . LYS C 1 234 ? -44.438 -9.661 43.648 1.00 53.75 222 LYS C N 1
ATOM 5181 C CA . LYS C 1 234 ? -44.707 -10.692 42.640 1.00 63.62 222 LYS C CA 1
ATOM 5182 C C . LYS C 1 234 ? -45.898 -11.543 43.103 1.00 70.30 222 LYS C C 1
ATOM 5183 O O . LYS C 1 234 ? -45.803 -12.266 44.107 1.00 68.94 222 LYS C O 1
ATOM 5189 N N . VAL C 1 235 ? -47.007 -11.450 42.366 1.00 71.95 223 VAL C N 1
ATOM 5190 C CA . VAL C 1 235 ? -48.235 -12.182 42.692 1.00 71.85 223 VAL C CA 1
ATOM 5191 C C . VAL C 1 235 ? -48.000 -13.671 42.471 1.00 73.86 223 VAL C C 1
ATOM 5192 O O . VAL C 1 235 ? -47.358 -14.049 41.496 1.00 77.46 223 VAL C O 1
ATOM 5196 N N . LYS C 1 236 ? -48.503 -14.509 43.376 1.00 76.95 224 LYS C N 1
ATOM 5197 C CA . LYS C 1 236 ? -48.393 -15.963 43.210 1.00 81.25 224 LYS C CA 1
ATOM 5198 C C . LYS C 1 236 ? -49.463 -16.725 43.981 1.00 81.08 224 LYS C C 1
ATOM 5199 O O . LYS C 1 236 ? -50.169 -17.556 43.413 1.00 80.89 224 LYS C O 1
ATOM 5205 N N . ASP D 1 14 ? -52.718 16.264 79.482 1.00 72.31 2 ASP D N 1
ATOM 5206 C CA . ASP D 1 14 ? -53.465 16.249 78.184 1.00 66.51 2 ASP D CA 1
ATOM 5207 C C . ASP D 1 14 ? -53.627 14.824 77.634 1.00 62.92 2 ASP D C 1
ATOM 5208 O O . ASP D 1 14 ? -54.756 14.300 77.562 1.00 59.70 2 ASP D O 1
ATOM 5213 N N . ARG D 1 15 ? -52.500 14.198 77.287 1.00 56.83 3 ARG D N 1
ATOM 5214 C CA . ARG D 1 15 ? -52.493 12.944 76.528 1.00 55.63 3 ARG D CA 1
ATOM 5215 C C . ARG D 1 15 ? -51.133 12.242 76.641 1.00 44.74 3 ARG D C 1
ATOM 5216 O O . ARG D 1 15 ? -50.096 12.914 76.615 1.00 42.88 3 ARG D O 1
ATOM 5224 N N . PRO D 1 16 ? -51.129 10.900 76.742 1.00 39.79 4 PRO D N 1
ATOM 5225 C CA . PRO D 1 16 ? -49.884 10.160 76.490 1.00 45.45 4 PRO D CA 1
ATOM 5226 C C . PRO D 1 16 ? -49.383 10.262 75.043 1.00 50.59 4 PRO D C 1
ATOM 5227 O O . PRO D 1 16 ? -50.038 10.855 74.176 1.00 50.97 4 PRO D O 1
ATOM 5231 N N . PHE D 1 17 ? -48.201 9.702 74.810 1.00 50.58 5 PHE D N 1
ATOM 5232 C CA . PHE D 1 17 ? -47.734 9.425 73.465 1.00 46.23 5 PHE D CA 1
ATOM 5233 C C . PHE D 1 17 ? -48.614 8.269 73.040 1.00 46.73 5 PHE D C 1
ATOM 5234 O O . PHE D 1 17 ? -48.744 7.273 73.779 1.00 47.08 5 PHE D O 1
ATOM 5242 N N . ILE D 1 18 ? -49.270 8.423 71.893 1.00 46.02 6 ILE D N 1
ATOM 5243 C CA . ILE D 1 18 ? -50.140 7.382 71.349 1.00 48.68 6 ILE D CA 1
ATOM 5244 C C . ILE D 1 18 ? -49.623 7.026 69.958 1.00 46.44 6 ILE D C 1
ATOM 5245 O O . ILE D 1 18 ? -49.202 7.898 69.219 1.00 41.30 6 ILE D O 1
ATOM 5250 N N . PHE D 1 19 ? -49.675 5.744 69.617 1.00 48.71 7 PHE D N 1
ATOM 5251 C CA . PHE D 1 19 ? -49.303 5.277 68.285 1.00 51.34 7 PHE D CA 1
ATOM 5252 C C . PHE D 1 19 ? -50.117 4.036 67.953 1.00 53.74 7 PHE D C 1
ATOM 5253 O O . PHE D 1 19 ? -50.456 3.277 68.863 1.00 56.52 7 PHE D O 1
ATOM 5261 N N . ILE D 1 20 ? -50.417 3.819 66.665 1.00 51.89 8 ILE D N 1
ATOM 5262 C CA . ILE D 1 20 ? -51.187 2.639 66.241 1.00 50.90 8 ILE D CA 1
ATOM 5263 C C . ILE D 1 20 ? -50.242 1.530 65.758 1.00 47.30 8 ILE D C 1
ATOM 5264 O O . ILE D 1 20 ? -49.206 1.812 65.180 1.00 47.25 8 ILE D O 1
ATOM 5269 N N . ASN D 1 21 ? -50.584 0.271 66.033 1.00 46.69 9 ASN D N 1
ATOM 5270 C CA . ASN D 1 21 ? -49.776 -0.859 65.581 1.00 51.20 9 ASN D CA 1
ATOM 5271 C C . ASN D 1 21 ? -50.647 -2.073 65.275 1.00 53.41 9 ASN D C 1
ATOM 5272 O O . ASN D 1 21 ? -51.192 -2.720 66.178 1.00 47.64 9 ASN D O 1
ATOM 5277 N N . SER D 1 22 ? -50.737 -2.374 63.980 1.00 55.70 10 SER D N 1
ATOM 5278 C CA . SER D 1 22 ? -51.661 -3.367 63.459 1.00 59.10 10 SER D CA 1
ATOM 5279 C C . SER D 1 22 ? -51.138 -3.916 62.138 1.00 58.67 10 SER D C 1
ATOM 5280 O O . SER D 1 22 ? -50.870 -3.152 61.216 1.00 61.39 10 SER D O 1
ATOM 5283 N N . ALA D 1 23 ? -51.008 -5.242 62.074 1.00 57.33 11 ALA D N 1
ATOM 5284 C CA . ALA D 1 23 ? -50.491 -5.965 60.917 1.00 55.19 11 ALA D CA 1
ATOM 5285 C C . ALA D 1 23 ? -51.559 -6.176 59.832 1.00 58.28 11 ALA D C 1
ATOM 5286 O O . ALA D 1 23 ? -52.611 -6.768 60.108 1.00 57.49 11 ALA D O 1
ATOM 5288 N N . MET D 1 24 ? -51.263 -5.729 58.602 1.00 55.46 12 MET D N 1
ATOM 5289 C CA . MET D 1 24 ? -52.195 -5.793 57.465 1.00 51.67 12 MET D CA 1
ATOM 5290 C C . MET D 1 24 ? -51.565 -6.486 56.235 1.00 56.34 12 MET D C 1
ATOM 5291 O O . MET D 1 24 ? -50.345 -6.653 56.152 1.00 53.74 12 MET D O 1
ATOM 5296 N N . SER D 1 25 ? -52.409 -6.915 55.297 1.00 54.97 13 SER D N 1
ATOM 5297 C CA . SER D 1 25 ? -51.956 -7.419 53.992 1.00 54.57 13 SER D CA 1
ATOM 5298 C C . SER D 1 25 ? -51.669 -6.266 53.012 1.00 55.20 13 SER D C 1
ATOM 5299 O O . SER D 1 25 ? -52.041 -5.109 53.256 1.00 53.79 13 SER D O 1
ATOM 5302 N N . ALA D 1 26 ? -51.050 -6.602 51.879 1.00 56.42 14 ALA D N 1
ATOM 5303 C CA . ALA D 1 26 ? -50.637 -5.610 50.857 1.00 57.55 14 ALA D CA 1
ATOM 5304 C C . ALA D 1 26 ? -51.701 -4.592 50.392 1.00 57.92 14 ALA D C 1
ATOM 5305 O O . ALA D 1 26 ? -51.355 -3.468 50.007 1.00 52.49 14 ALA D O 1
ATOM 5307 N N . ASP D 1 27 ? -52.978 -4.991 50.421 1.00 63.75 15 ASP D N 1
ATOM 5308 C CA . ASP D 1 27 ? -54.113 -4.073 50.118 1.00 65.15 15 ASP D CA 1
ATOM 5309 C C . ASP D 1 27 ? -54.326 -3.114 51.288 1.00 69.49 15 ASP D C 1
ATOM 5310 O O . ASP D 1 27 ? -54.535 -1.906 51.103 1.00 67.46 15 ASP D O 1
ATOM 5315 N N . GLY D 1 28 ? -54.296 -3.693 52.488 1.00 67.58 16 GLY D N 1
ATOM 5316 C CA . GLY D 1 28 ? -54.465 -2.969 53.744 1.00 70.19 16 GLY D CA 1
ATOM 5317 C C . GLY D 1 28 ? -55.635 -3.527 54.528 1.00 69.12 16 GLY D C 1
ATOM 5318 O O . GLY D 1 28 ? -56.580 -2.805 54.821 1.00 59.72 16 GLY D O 1
ATOM 5319 N N . LYS D 1 29 ? -55.544 -4.819 54.861 1.00 72.84 17 LYS D N 1
ATOM 5320 C CA . LYS D 1 29 ? -56.630 -5.597 55.469 1.00 73.03 17 LYS D CA 1
ATOM 5321 C C . LYS D 1 29 ? -56.178 -6.418 56.690 1.00 71.13 17 LYS D C 1
ATOM 5322 O O . LYS D 1 29 ? -55.115 -7.051 56.687 1.00 67.13 17 LYS D O 1
ATOM 5328 N N . LEU D 1 30 ? -57.039 -6.424 57.707 1.00 67.74 18 LEU D N 1
ATOM 5329 C CA . LEU D 1 30 ? -56.774 -7.035 59.013 1.00 61.84 18 LEU D CA 1
ATOM 5330 C C . LEU D 1 30 ? -57.385 -8.445 59.178 1.00 62.22 18 LEU D C 1
ATOM 5331 O O . LEU D 1 30 ? -56.841 -9.283 59.910 1.00 48.92 18 LEU D O 1
ATOM 5336 N N . SER D 1 31 ? -58.512 -8.683 58.497 1.00 70.00 19 SER D N 1
ATOM 5337 C CA . SER D 1 31 ? -59.203 -9.980 58.444 1.00 76.68 19 SER D CA 1
ATOM 5338 C C . SER D 1 31 ? -59.909 -10.135 57.082 1.00 82.83 19 SER D C 1
ATOM 5339 O O . SER D 1 31 ? -59.844 -9.234 56.242 1.00 83.24 19 SER D O 1
ATOM 5342 N N . THR D 1 32 ? -60.592 -11.262 56.876 1.00 92.08 20 THR D N 1
ATOM 5343 C CA . THR D 1 32 ? -61.322 -11.532 55.619 1.00 95.92 20 THR D CA 1
ATOM 5344 C C . THR D 1 32 ? -62.640 -10.739 55.556 1.00 97.45 20 THR D C 1
ATOM 5345 O O . THR D 1 32 ? -62.932 -9.958 56.463 1.00 93.04 20 THR D O 1
ATOM 5349 N N . LYS D 1 33 ? -63.430 -10.925 54.493 1.00 103.11 21 LYS D N 1
ATOM 5350 C CA . LYS D 1 33 ? -64.759 -10.285 54.402 1.00 103.11 21 LYS D CA 1
ATOM 5351 C C . LYS D 1 33 ? -65.789 -10.834 55.412 1.00 97.82 21 LYS D C 1
ATOM 5352 O O . LYS D 1 33 ? -66.770 -10.147 55.713 1.00 98.97 21 LYS D O 1
ATOM 5358 N N . GLU D 1 34 ? -65.556 -12.043 55.938 1.00 90.10 22 GLU D N 1
ATOM 5359 C CA . GLU D 1 34 ? -66.338 -12.578 57.075 1.00 88.04 22 GLU D CA 1
ATOM 5360 C C . GLU D 1 34 ? -65.619 -12.488 58.448 1.00 82.84 22 GLU D C 1
ATOM 5361 O O . GLU D 1 34 ? -65.908 -13.283 59.350 1.00 82.43 22 GLU D O 1
ATOM 5367 N N . ARG D 1 35 ? -64.691 -11.535 58.591 1.00 77.65 23 ARG D N 1
ATOM 5368 C CA . ARG D 1 35 ? -64.058 -11.184 59.876 1.00 75.40 23 ARG D CA 1
ATOM 5369 C C . ARG D 1 35 ? -63.296 -12.326 60.561 1.00 72.21 23 ARG D C 1
ATOM 5370 O O . ARG D 1 35 ? -63.287 -12.415 61.793 1.00 62.03 23 ARG D O 1
ATOM 5378 N N . LYS D 1 36 ? -62.656 -13.184 59.764 1.00 72.65 24 LYS D N 1
ATOM 5379 C CA . LYS D 1 36 ? -61.897 -14.338 60.282 1.00 76.40 24 LYS D CA 1
ATOM 5380 C C . LYS D 1 36 ? -60.414 -13.997 60.480 1.00 76.55 24 LYS D C 1
ATOM 5381 O O . LYS D 1 36 ? -59.858 -13.131 59.803 1.00 68.36 24 LYS D O 1
ATOM 5387 N N . GLN D 1 37 ? -59.783 -14.701 61.413 1.00 82.13 25 GLN D N 1
ATOM 5388 C CA . GLN D 1 37 ? -58.353 -14.535 61.678 1.00 81.24 25 GLN D CA 1
ATOM 5389 C C . GLN D 1 37 ? -57.535 -15.286 60.623 1.00 80.32 25 GLN D C 1
ATOM 5390 O O . GLN D 1 37 ? -57.820 -16.448 60.326 1.00 80.80 25 GLN D O 1
ATOM 5396 N N . VAL D 1 38 ? -56.533 -14.605 60.061 1.00 79.80 26 VAL D N 1
ATOM 5397 C CA . VAL D 1 38 ? -55.619 -15.182 59.057 1.00 77.39 26 VAL D CA 1
ATOM 5398 C C . VAL D 1 38 ? -54.179 -14.726 59.314 1.00 74.54 26 VAL D C 1
ATOM 5399 O O . VAL D 1 38 ? -53.953 -13.683 59.932 1.00 73.26 26 VAL D O 1
ATOM 5403 N N . LYS D 1 39 ? -53.220 -15.518 58.831 1.00 69.54 27 LYS D N 1
ATOM 5404 C CA . LYS D 1 39 ? -51.798 -15.227 59.006 1.00 68.94 27 LYS D CA 1
ATOM 5405 C C . LYS D 1 39 ? -51.400 -13.987 58.191 1.00 70.67 27 LYS D C 1
ATOM 5406 O O . LYS D 1 39 ? -51.485 -14.002 56.958 1.00 76.93 27 LYS D O 1
ATOM 5412 N N . ILE D 1 40 ? -51.011 -12.918 58.895 1.00 67.78 28 ILE D N 1
ATOM 5413 C CA . ILE D 1 40 ? -50.481 -11.674 58.300 1.00 64.31 28 ILE D CA 1
ATOM 5414 C C . ILE D 1 40 ? -49.129 -11.289 58.936 1.00 68.38 28 ILE D C 1
ATOM 5415 O O . ILE D 1 40 ? -48.701 -10.138 58.849 1.00 73.56 28 ILE D O 1
ATOM 5420 N N . SER D 1 41 ? -48.457 -12.252 59.566 1.00 66.56 29 SER D N 1
ATOM 5421 C CA . SER D 1 41 ? -47.231 -11.996 60.325 1.00 67.01 29 SER D CA 1
ATOM 5422 C C . SER D 1 41 ? -46.688 -13.314 60.847 1.00 67.53 29 SER D C 1
ATOM 5423 O O . SER D 1 41 ? -47.439 -14.110 61.414 1.00 75.17 29 SER D O 1
ATOM 5426 N N . GLY D 1 42 ? -45.395 -13.542 60.676 1.00 64.20 30 GLY D N 1
ATOM 5427 C CA . GLY D 1 42 ? -44.763 -14.738 61.217 1.00 63.10 30 GLY D CA 1
ATOM 5428 C C . GLY D 1 42 ? -44.270 -14.474 62.626 1.00 62.87 30 GLY D C 1
ATOM 5429 O O . GLY D 1 42 ? -44.662 -13.500 63.274 1.00 58.80 30 GLY D O 1
ATOM 5430 N N . LYS D 1 43 ? -43.373 -15.336 63.078 1.00 64.68 31 LYS D N 1
ATOM 5431 C CA . LYS D 1 43 ? -42.937 -15.355 64.472 1.00 66.21 31 LYS D CA 1
ATOM 5432 C C . LYS D 1 43 ? -42.017 -14.175 64.832 1.00 66.59 31 LYS D C 1
ATOM 5433 O O . LYS D 1 43 ? -41.950 -13.791 65.997 1.00 67.88 31 LYS D O 1
ATOM 5439 N N . LEU D 1 44 ? -41.332 -13.593 63.842 1.00 63.32 32 LEU D N 1
ATOM 5440 C CA . LEU D 1 44 ? -40.497 -12.406 64.066 1.00 60.63 32 LEU D CA 1
ATOM 5441 C C . LEU D 1 44 ? -41.295 -11.112 64.208 1.00 57.81 32 LEU D C 1
ATOM 5442 O O . LEU D 1 44 ? -40.878 -10.226 64.963 1.00 57.03 32 LEU D O 1
ATOM 5447 N N . ASN D 1 45 ? -42.423 -10.971 63.517 1.00 51.04 33 ASN D N 1
ATOM 5448 C CA . ASN D 1 45 ? -43.210 -9.744 63.700 1.00 52.09 33 ASN D CA 1
ATOM 5449 C C . ASN D 1 45 ? -44.080 -9.739 64.970 1.00 58.57 33 ASN D C 1
ATOM 5450 O O . ASN D 1 45 ? -44.349 -8.668 65.546 1.00 53.95 33 ASN D O 1
ATOM 5455 N N . PHE D 1 46 ? -44.554 -10.912 65.383 1.00 64.74 34 PHE D N 1
ATOM 5456 C CA . PHE D 1 46 ? -45.313 -10.996 66.630 1.00 71.78 34 PHE D CA 1
ATOM 5457 C C . PHE D 1 46 ? -44.402 -10.683 67.825 1.00 70.21 34 PHE D C 1
ATOM 5458 O O . PHE D 1 46 ? -44.825 -9.970 68.730 1.00 73.94 34 PHE D O 1
ATOM 5466 N N . GLU D 1 47 ? -43.161 -11.186 67.795 1.00 68.84 35 GLU D N 1
ATOM 5467 C CA . GLU D 1 47 ? -42.110 -10.811 68.765 1.00 69.82 35 GLU D CA 1
ATOM 5468 C C . GLU D 1 47 ? -41.908 -9.285 68.917 1.00 68.56 35 GLU D C 1
ATOM 5469 O O . GLU D 1 47 ? -41.638 -8.811 70.023 1.00 69.60 35 GLU D O 1
ATOM 5475 N N . ARG D 1 48 ? -42.030 -8.531 67.824 1.00 62.99 36 ARG D N 1
ATOM 5476 C CA . ARG D 1 48 ? -41.918 -7.069 67.869 1.00 57.92 36 ARG D CA 1
ATOM 5477 C C . ARG D 1 48 ? -43.153 -6.418 68.482 1.00 59.36 36 ARG D C 1
ATOM 5478 O O . ARG D 1 48 ? -43.019 -5.432 69.209 1.00 55.25 36 ARG D O 1
ATOM 5486 N N . MET D 1 49 ? -44.351 -6.932 68.185 1.00 61.07 37 MET D N 1
ATOM 5487 C CA . MET D 1 49 ? -45.557 -6.443 68.874 1.00 60.76 37 MET D CA 1
ATOM 5488 C C . MET D 1 49 ? -45.491 -6.800 70.366 1.00 54.76 37 MET D C 1
ATOM 5489 O O . MET D 1 49 ? -45.874 -5.995 71.200 1.00 51.38 37 MET D O 1
ATOM 5494 N N . ASP D 1 50 ? -44.991 -7.998 70.678 1.00 53.86 38 ASP D N 1
ATOM 5495 C CA . ASP D 1 50 ? -44.758 -8.437 72.069 1.00 53.00 38 ASP D CA 1
ATOM 5496 C C . ASP D 1 50 ? -43.812 -7.486 72.839 1.00 54.09 38 ASP D C 1
ATOM 5497 O O . ASP D 1 50 ? -44.012 -7.252 74.030 1.00 55.71 38 ASP D O 1
ATOM 5502 N N . GLU D 1 51 ? -42.791 -6.964 72.148 1.00 53.36 39 GLU D N 1
ATOM 5503 C CA . GLU D 1 51 ? -41.899 -5.908 72.682 1.00 53.19 39 GLU D CA 1
ATOM 5504 C C . GLU D 1 51 ? -42.608 -4.584 72.921 1.00 49.67 39 GLU D C 1
ATOM 5505 O O . GLU D 1 51 ? -42.379 -3.924 73.943 1.00 48.49 39 GLU D O 1
ATOM 5511 N N . LEU D 1 52 ? -43.435 -4.182 71.967 1.00 45.89 40 LEU D N 1
ATOM 5512 C CA . LEU D 1 52 ? -44.152 -2.912 72.052 1.00 47.82 40 LEU D CA 1
ATOM 5513 C C . LEU D 1 52 ? -45.238 -2.939 73.145 1.00 52.74 40 LEU D C 1
ATOM 5514 O O . LEU D 1 52 ? -45.628 -1.882 73.636 1.00 50.96 40 LEU D O 1
ATOM 5519 N N . ARG D 1 53 ? -45.737 -4.131 73.491 1.00 53.21 41 ARG D N 1
ATOM 5520 C CA . ARG D 1 53 ? -46.699 -4.284 74.598 1.00 53.99 41 ARG D CA 1
ATOM 5521 C C . ARG D 1 53 ? -45.981 -4.039 75.916 1.00 52.76 41 ARG D C 1
ATOM 5522 O O . ARG D 1 53 ? -46.398 -3.208 76.708 1.00 53.07 41 ARG D O 1
ATOM 5530 N N . ALA D 1 54 ? -44.896 -4.776 76.125 1.00 51.50 42 ALA D N 1
ATOM 5531 C CA . ALA D 1 54 ? -44.021 -4.574 77.265 1.00 49.88 42 ALA D CA 1
ATOM 5532 C C . ALA D 1 54 ? -43.694 -3.105 77.570 1.00 48.53 42 ALA D C 1
ATOM 5533 O O . ALA D 1 54 ? -43.895 -2.671 78.696 1.00 49.88 42 ALA D O 1
ATOM 5535 N N . HIS D 1 55 ? -43.222 -2.323 76.598 1.00 44.98 43 HIS D N 1
ATOM 5536 C CA . HIS D 1 55 ? -42.745 -0.949 76.897 1.00 44.04 43 HIS D CA 1
ATOM 5537 C C . HIS D 1 55 ? -43.845 0.083 76.928 1.00 44.24 43 HIS D C 1
ATOM 5538 O O . HIS D 1 55 ? -43.666 1.202 77.419 1.00 43.13 43 HIS D O 1
ATOM 5545 N N . ALA D 1 56 ? -44.986 -0.291 76.371 1.00 45.26 44 ALA D N 1
ATOM 5546 C CA . ALA D 1 56 ? -46.189 0.463 76.559 1.00 47.18 44 ALA D CA 1
ATOM 5547 C C . ALA D 1 56 ? -46.597 0.365 78.025 1.00 44.67 44 ALA D C 1
ATOM 5548 O O . ALA D 1 56 ? -46.519 -0.701 78.645 1.00 47.78 44 ALA D O 1
ATOM 5550 N N . ASP D 1 57 ? -47.024 1.488 78.560 1.00 43.89 45 ASP D N 1
ATOM 5551 C CA . ASP D 1 57 ? -47.724 1.515 79.835 1.00 47.73 45 ASP D CA 1
ATOM 5552 C C . ASP D 1 57 ? -49.129 0.876 79.699 1.00 52.69 45 ASP D C 1
ATOM 5553 O O . ASP D 1 57 ? -49.574 0.149 80.602 1.00 53.16 45 ASP D O 1
ATOM 5558 N N . ALA D 1 58 ? -49.782 1.098 78.547 1.00 57.03 46 ALA D N 1
ATOM 5559 C CA . ALA D 1 58 ? -51.133 0.591 78.259 1.00 56.95 46 ALA D CA 1
ATOM 5560 C C . ALA D 1 58 ? -51.369 0.143 76.788 1.00 63.33 46 ALA D C 1
ATOM 5561 O O . ALA D 1 58 ? -50.759 0.670 75.858 1.00 58.85 46 ALA D O 1
ATOM 5563 N N . ILE D 1 59 ? -52.282 -0.818 76.614 1.00 65.85 47 ILE D N 1
ATOM 5564 C CA . ILE D 1 59 ? -52.792 -1.272 75.310 1.00 69.35 47 ILE D CA 1
ATOM 5565 C C . ILE D 1 59 ? -54.197 -0.701 75.104 1.00 72.60 47 ILE D C 1
ATOM 5566 O O . ILE D 1 59 ? -54.864 -0.304 76.065 1.00 73.83 47 ILE D O 1
ATOM 5571 N N . MET D 1 60 ? -54.635 -0.648 73.848 1.00 70.97 48 MET D N 1
ATOM 5572 C CA . MET D 1 60 ? -55.986 -0.217 73.505 1.00 69.83 48 MET D CA 1
ATOM 5573 C C . MET D 1 60 ? -56.544 -0.974 72.293 1.00 70.70 48 MET D C 1
ATOM 5574 O O . MET D 1 60 ? -55.907 -1.026 71.233 1.00 62.86 48 MET D O 1
ATOM 5579 N N . VAL D 1 61 ? -57.731 -1.557 72.475 1.00 71.12 49 VAL D N 1
ATOM 5580 C CA . VAL D 1 61 ? -58.509 -2.176 71.392 1.00 72.33 49 VAL D CA 1
ATOM 5581 C C . VAL D 1 61 ? -59.973 -1.756 71.518 1.00 72.09 49 VAL D C 1
ATOM 5582 O O . VAL D 1 61 ? -60.348 -1.074 72.478 1.00 69.38 49 VAL D O 1
ATOM 5586 N N . GLY D 1 62 ? -60.784 -2.148 70.533 1.00 72.59 50 GLY D N 1
ATOM 5587 C CA . GLY D 1 62 ? -62.238 -1.927 70.554 1.00 71.13 50 GLY D CA 1
ATOM 5588 C C . GLY D 1 62 ? -62.995 -3.217 70.835 1.00 72.47 50 GLY D C 1
ATOM 5589 O O . GLY D 1 62 ? -62.480 -4.318 70.618 1.00 71.58 50 GLY D O 1
ATOM 5590 N N . ILE D 1 63 ? -64.220 -3.079 71.333 1.00 72.33 51 ILE D N 1
ATOM 5591 C CA . ILE D 1 63 ? -65.097 -4.234 71.602 1.00 68.84 51 ILE D CA 1
ATOM 5592 C C . ILE D 1 63 ? -65.241 -5.193 70.403 1.00 58.99 51 ILE D C 1
ATOM 5593 O O . ILE D 1 63 ? -65.224 -6.411 70.582 1.00 52.20 51 ILE D O 1
ATOM 5598 N N . GLY D 1 64 ? -65.338 -4.646 69.194 1.00 57.63 52 GLY D N 1
ATOM 5599 C CA . GLY D 1 64 ? -65.363 -5.459 67.963 1.00 57.05 52 GLY D CA 1
ATOM 5600 C C . GLY D 1 64 ? -64.317 -6.568 67.898 1.00 58.27 52 GLY D C 1
ATOM 5601 O O . GLY D 1 64 ? -64.613 -7.686 67.428 1.00 52.76 52 GLY D O 1
ATOM 5602 N N . THR D 1 65 ? -63.102 -6.271 68.383 1.00 54.21 53 THR D N 1
ATOM 5603 C CA . THR D 1 65 ? -62.017 -7.269 68.413 1.00 57.17 53 THR D CA 1
ATOM 5604 C C . THR D 1 65 ? -62.210 -8.336 69.518 1.00 55.71 53 THR D C 1
ATOM 5605 O O . THR D 1 65 ? -62.033 -9.552 69.266 1.00 50.57 53 THR D O 1
ATOM 5609 N N . VAL D 1 66 ? -62.565 -7.897 70.731 1.00 54.86 54 VAL D N 1
ATOM 5610 C CA . VAL D 1 66 ? -62.857 -8.850 71.827 1.00 54.68 54 VAL D CA 1
ATOM 5611 C C . VAL D 1 66 ? -63.939 -9.830 71.392 1.00 55.51 54 VAL D C 1
ATOM 5612 O O . VAL D 1 66 ? -63.777 -11.036 71.586 1.00 52.10 54 VAL D O 1
ATOM 5616 N N . LEU D 1 67 ? -65.009 -9.313 70.781 1.00 60.98 55 LEU D N 1
ATOM 5617 C CA . LEU D 1 67 ? -66.099 -10.161 70.250 1.00 66.26 55 LEU D CA 1
ATOM 5618 C C . LEU D 1 67 ? -65.644 -11.061 69.088 1.00 66.40 55 LEU D C 1
ATOM 5619 O O . LEU D 1 67 ? -65.947 -12.255 69.077 1.00 68.42 55 LEU D O 1
ATOM 5624 N N . ALA D 1 68 ? -64.902 -10.495 68.135 1.00 71.15 56 ALA D N 1
ATOM 5625 C CA . ALA D 1 68 ? -64.388 -11.265 66.999 1.00 70.81 56 ALA D CA 1
ATOM 5626 C C . ALA D 1 68 ? -63.365 -12.340 67.424 1.00 71.91 56 ALA D C 1
ATOM 5627 O O . ALA D 1 68 ? -63.636 -13.538 67.295 1.00 69.47 56 ALA D O 1
ATOM 5629 N N . ASP D 1 69 ? -62.222 -11.906 67.962 1.00 73.05 57 ASP D N 1
ATOM 5630 C CA . ASP D 1 69 ? -61.067 -12.793 68.225 1.00 72.47 57 ASP D CA 1
ATOM 5631 C C . ASP D 1 69 ? -60.972 -13.357 69.649 1.00 72.05 57 ASP D C 1
ATOM 5632 O O . ASP D 1 69 ? -60.354 -14.411 69.852 1.00 73.81 57 ASP D O 1
ATOM 5637 N N . ASP D 1 70 ? -61.562 -12.654 70.619 1.00 71.43 58 ASP D N 1
ATOM 5638 C CA . ASP D 1 70 ? -61.397 -12.947 72.061 1.00 69.23 58 ASP D CA 1
ATOM 5639 C C . ASP D 1 70 ? -59.911 -12.921 72.478 1.00 67.51 58 ASP D C 1
ATOM 5640 O O . ASP D 1 70 ? -59.359 -13.942 72.905 1.00 69.11 58 ASP D O 1
ATOM 5645 N N . PRO D 1 71 ? -59.256 -11.745 72.341 1.00 69.18 59 PRO D N 1
ATOM 5646 C CA . PRO D 1 71 ? -57.833 -11.621 72.635 1.00 69.98 59 PRO D CA 1
ATOM 5647 C C . PRO D 1 71 ? -57.581 -11.308 74.104 1.00 70.12 59 PRO D C 1
ATOM 5648 O O . PRO D 1 71 ? -58.262 -10.452 74.684 1.00 69.94 59 PRO D O 1
ATOM 5652 N N . SER D 1 72 ? -56.596 -11.983 74.689 1.00 68.72 60 SER D N 1
ATOM 5653 C CA . SER D 1 72 ? -56.185 -11.702 76.064 1.00 65.33 60 SER D CA 1
ATOM 5654 C C . SER D 1 72 ? -55.454 -10.360 76.209 1.00 61.36 60 SER D C 1
ATOM 5655 O O . SER D 1 72 ? -55.499 -9.753 77.276 1.00 67.32 60 SER D O 1
ATOM 5658 N N . LEU D 1 73 ? -54.782 -9.913 75.145 1.00 59.71 61 LEU D N 1
ATOM 5659 C CA . LEU D 1 73 ? -53.929 -8.700 75.154 1.00 57.33 61 LEU D CA 1
ATOM 5660 C C . LEU D 1 73 ? -52.774 -8.761 76.171 1.00 58.89 61 LEU D C 1
ATOM 5661 O O . LEU D 1 73 ? -52.323 -7.727 76.670 1.00 58.32 61 LEU D O 1
ATOM 5666 N N . THR D 1 74 ? -52.288 -9.978 76.434 1.00 55.05 62 THR D N 1
ATOM 5667 C CA . THR D 1 74 ? -51.213 -10.230 77.383 1.00 57.87 62 THR D CA 1
ATOM 5668 C C . THR D 1 74 ? -49.838 -10.331 76.695 1.00 56.79 62 THR D C 1
ATOM 5669 O O . THR D 1 74 ? -49.731 -10.694 75.516 1.00 57.29 62 THR D O 1
ATOM 5673 N N . VAL D 1 75 ? -48.788 -10.008 77.442 1.00 50.49 63 VAL D N 1
ATOM 5674 C CA . VAL D 1 75 ? -47.421 -10.249 77.002 1.00 53.50 63 VAL D CA 1
ATOM 5675 C C . VAL D 1 75 ? -47.169 -11.762 77.079 1.00 56.62 63 VAL D C 1
ATOM 5676 O O . VAL D 1 75 ? -47.578 -12.414 78.041 1.00 56.42 63 VAL D O 1
ATOM 5680 N N . LYS D 1 76 ? -46.499 -12.305 76.064 1.00 55.46 64 LYS D N 1
ATOM 5681 C CA . LYS D 1 76 ? -46.359 -13.754 75.886 1.00 57.75 64 LYS D CA 1
ATOM 5682 C C . LYS D 1 76 ? -45.089 -14.265 76.525 1.00 58.57 64 LYS D C 1
ATOM 5683 O O . LYS D 1 76 ? -45.095 -15.292 77.205 1.00 61.84 64 LYS D O 1
ATOM 5689 N N . SER D 1 77 ? -43.991 -13.569 76.251 1.00 55.80 65 SER D N 1
ATOM 5690 C CA . SER D 1 77 ? -42.678 -13.953 76.745 1.00 59.12 65 SER D CA 1
ATOM 5691 C C . SER D 1 77 ? -42.677 -14.069 78.275 1.00 60.88 65 SER D C 1
ATOM 5692 O O . SER D 1 77 ? -43.149 -13.155 78.959 1.00 55.19 65 SER D O 1
ATOM 5695 N N . PRO D 1 78 ? -42.184 -15.207 78.811 1.00 65.11 66 PRO D N 1
ATOM 5696 C CA . PRO D 1 78 ? -41.901 -15.274 80.251 1.00 68.04 66 PRO D CA 1
ATOM 5697 C C . PRO D 1 78 ? -40.858 -14.240 80.737 1.00 71.19 66 PRO D C 1
ATOM 5698 O O . PRO D 1 78 ? -40.908 -13.831 81.898 1.00 71.06 66 PRO D O 1
ATOM 5702 N N . GLU D 1 79 ? -39.939 -13.820 79.863 1.00 69.95 67 GLU D N 1
ATOM 5703 C CA . GLU D 1 79 ? -38.896 -12.846 80.227 1.00 69.52 67 GLU D CA 1
ATOM 5704 C C . GLU D 1 79 ? -39.303 -11.368 80.089 1.00 62.97 67 GLU D C 1
ATOM 5705 O O . GLU D 1 79 ? -38.801 -10.531 80.837 1.00 62.95 67 GLU D O 1
ATOM 5711 N N . ARG D 1 80 ? -40.201 -11.042 79.165 1.00 59.35 68 ARG D N 1
ATOM 5712 C CA . ARG D 1 80 ? -40.729 -9.671 79.060 1.00 58.53 68 ARG D CA 1
ATOM 5713 C C . ARG D 1 80 ? -41.720 -9.356 80.179 1.00 59.41 68 ARG D C 1
ATOM 5714 O O . ARG D 1 80 ? -41.928 -8.184 80.527 1.00 55.14 68 ARG D O 1
ATOM 5722 N N . LYS D 1 81 ? -42.377 -10.389 80.696 1.00 58.71 69 LYS D N 1
ATOM 5723 C CA . LYS D 1 81 ? -43.273 -10.220 81.839 1.00 59.60 69 LYS D CA 1
ATOM 5724 C C . LYS D 1 81 ? -42.462 -9.989 83.108 1.00 51.01 69 LYS D C 1
ATOM 5725 O O . LYS D 1 81 ? -42.794 -9.104 83.886 1.00 54.99 69 LYS D O 1
ATOM 5731 N N . ALA D 1 82 ? -41.405 -10.776 83.295 1.00 47.94 70 ALA D N 1
ATOM 5732 C CA . ALA D 1 82 ? -40.509 -10.619 84.438 1.00 49.14 70 ALA D CA 1
ATOM 5733 C C . ALA D 1 82 ? -39.843 -9.231 84.421 1.00 52.21 70 ALA D C 1
ATOM 5734 O O . ALA D 1 82 ? -39.926 -8.495 85.408 1.00 52.26 70 ALA D O 1
ATOM 5736 N N . ALA D 1 83 ? -39.250 -8.856 83.283 1.00 51.83 71 ALA D N 1
ATOM 5737 C CA . ALA D 1 83 ? -38.660 -7.511 83.088 1.00 50.39 71 ALA D CA 1
ATOM 5738 C C . ALA D 1 83 ? -39.575 -6.385 83.575 1.00 49.60 71 ALA D C 1
ATOM 5739 O O . ALA D 1 83 ? -39.127 -5.480 84.299 1.00 47.08 71 ALA D O 1
ATOM 5741 N N . ARG D 1 84 ? -40.844 -6.447 83.172 1.00 46.47 72 ARG D N 1
ATOM 5742 C CA . ARG D 1 84 ? -41.877 -5.508 83.640 1.00 47.57 72 ARG D CA 1
ATOM 5743 C C . ARG D 1 84 ? -42.069 -5.586 85.166 1.00 47.58 72 ARG D C 1
ATOM 5744 O O . ARG D 1 84 ? -42.062 -4.564 85.846 1.00 44.11 72 ARG D O 1
ATOM 5752 N N . LYS D 1 85 ? -42.226 -6.810 85.674 1.00 49.22 73 LYS D N 1
ATOM 5753 C CA . LYS D 1 85 ? -42.411 -7.064 87.109 1.00 49.13 73 LYS D CA 1
ATOM 5754 C C . LYS D 1 85 ? -41.238 -6.532 87.939 1.00 46.12 73 LYS D C 1
ATOM 5755 O O . LYS D 1 85 ? -41.449 -5.854 88.937 1.00 47.17 73 LYS D O 1
ATOM 5761 N N . ALA D 1 86 ? -40.020 -6.808 87.493 1.00 41.41 74 ALA D N 1
ATOM 5762 C CA . ALA D 1 86 ? -38.810 -6.362 88.173 1.00 43.02 74 ALA D CA 1
ATOM 5763 C C . ALA D 1 86 ? -38.696 -4.839 88.319 1.00 41.81 74 ALA D C 1
ATOM 5764 O O . ALA D 1 86 ? -38.126 -4.371 89.301 1.00 45.30 74 ALA D O 1
ATOM 5766 N N . ALA D 1 87 ? -39.254 -4.071 87.380 1.00 38.46 75 ALA D N 1
ATOM 5767 C CA . ALA D 1 87 ? -39.346 -2.621 87.513 1.00 38.91 75 ALA D CA 1
ATOM 5768 C C . ALA D 1 87 ? -40.610 -2.132 88.250 1.00 40.21 75 ALA D C 1
ATOM 5769 O O . ALA D 1 87 ? -40.892 -0.943 88.246 1.00 38.51 75 ALA D O 1
ATOM 5771 N N . GLY D 1 88 ? -41.366 -3.028 88.882 1.00 43.90 76 GLY D N 1
ATOM 5772 C CA . GLY D 1 88 ? -42.552 -2.626 89.658 1.00 46.78 76 GLY D CA 1
ATOM 5773 C C . GLY D 1 88 ? -43.814 -2.268 88.886 1.00 49.19 76 GLY D C 1
ATOM 5774 O O . GLY D 1 88 ? -44.583 -1.397 89.308 1.00 46.97 76 GLY D O 1
ATOM 5775 N N . LYS D 1 89 ? -44.022 -2.946 87.760 1.00 51.10 77 LYS D N 1
ATOM 5776 C CA . LYS D 1 89 ? -45.246 -2.835 86.964 1.00 51.81 77 LYS D CA 1
ATOM 5777 C C . LYS D 1 89 ? -45.927 -4.195 86.995 1.00 50.55 77 LYS D C 1
ATOM 5778 O O . LYS D 1 89 ? -45.331 -5.177 87.459 1.00 54.97 77 LYS D O 1
ATOM 5784 N N . SER D 1 90 ? -47.159 -4.290 86.507 1.00 56.42 78 SER D N 1
ATOM 5785 C CA . SER D 1 90 ? -47.766 -5.623 86.370 1.00 57.61 78 SER D CA 1
ATOM 5786 C C . SER D 1 90 ? -47.122 -6.388 85.203 1.00 57.08 78 SER D C 1
ATOM 5787 O O . SER D 1 90 ? -46.586 -5.776 84.275 1.00 55.21 78 SER D O 1
ATOM 5790 N N . GLU D 1 91 ? -47.136 -7.722 85.291 1.00 53.85 79 GLU D N 1
ATOM 5791 C CA . GLU D 1 91 ? -46.664 -8.602 84.222 1.00 53.44 79 GLU D CA 1
ATOM 5792 C C . GLU D 1 91 ? -47.132 -8.136 82.841 1.00 55.66 79 GLU D C 1
ATOM 5793 O O . GLU D 1 91 ? -46.371 -8.201 81.869 1.00 55.26 79 GLU D O 1
ATOM 5799 N N . ASN D 1 92 ? -48.381 -7.669 82.773 1.00 54.64 80 ASN D N 1
ATOM 5800 C CA . ASN D 1 92 ? -48.969 -7.119 81.550 1.00 53.67 80 ASN D CA 1
ATOM 5801 C C . ASN D 1 92 ? -49.167 -5.615 81.710 1.00 49.02 80 ASN D C 1
ATOM 5802 O O . ASN D 1 92 ? -49.349 -5.143 82.820 1.00 44.40 80 ASN D O 1
ATOM 5807 N N . PRO D 1 93 ? -49.164 -4.860 80.597 1.00 46.94 81 PRO D N 1
ATOM 5808 C CA . PRO D 1 93 ? -49.558 -3.465 80.695 1.00 46.13 81 PRO D CA 1
ATOM 5809 C C . PRO D 1 93 ? -51.033 -3.350 80.985 1.00 49.71 81 PRO D C 1
ATOM 5810 O O . PRO D 1 93 ? -51.746 -4.364 81.072 1.00 49.33 81 PRO D O 1
ATOM 5814 N N . VAL D 1 94 ? -51.451 -2.099 81.118 1.00 53.65 82 VAL D N 1
ATOM 5815 C CA . VAL D 1 94 ? -52.831 -1.685 81.283 1.00 58.43 82 VAL D CA 1
ATOM 5816 C C . VAL D 1 94 ? -53.632 -2.013 80.016 1.00 64.03 82 VAL D C 1
ATOM 5817 O O . VAL D 1 94 ? -53.202 -1.682 78.914 1.00 64.09 82 VAL D O 1
ATOM 5821 N N . ARG D 1 95 ? -54.793 -2.655 80.174 1.00 64.93 83 ARG D N 1
ATOM 5822 C CA . ARG D 1 95 ? -55.625 -3.078 79.025 1.00 64.00 83 ARG D CA 1
ATOM 5823 C C . ARG D 1 95 ? -56.892 -2.218 79.003 1.00 61.24 83 ARG D C 1
ATOM 5824 O O . ARG D 1 95 ? -57.685 -2.289 79.936 1.00 55.02 83 ARG D O 1
ATOM 5832 N N . VAL D 1 96 ? -57.056 -1.394 77.961 1.00 63.41 84 VAL D N 1
ATOM 5833 C CA . VAL D 1 96 ? -58.169 -0.424 77.842 1.00 65.55 84 VAL D CA 1
ATOM 5834 C C . VAL D 1 96 ? -59.089 -0.739 76.639 1.00 71.12 84 VAL D C 1
ATOM 5835 O O . VAL D 1 96 ? -58.699 -0.543 75.485 1.00 76.09 84 VAL D O 1
ATOM 5839 N N . VAL D 1 97 ? -60.313 -1.200 76.914 1.00 71.95 85 VAL D N 1
ATOM 5840 C CA . VAL D 1 97 ? -61.320 -1.482 75.871 1.00 69.02 85 VAL D CA 1
ATOM 5841 C C . VAL D 1 97 ? -62.232 -0.256 75.694 1.00 68.11 85 VAL D C 1
ATOM 5842 O O . VAL D 1 97 ? -62.671 0.342 76.675 1.00 69.24 85 VAL D O 1
ATOM 5846 N N . VAL D 1 98 ? -62.496 0.121 74.445 1.00 68.56 86 VAL D N 1
ATOM 5847 C CA . VAL D 1 98 ? -63.398 1.229 74.122 1.00 69.91 86 VAL D CA 1
ATOM 5848 C C . VAL D 1 98 ? -64.738 0.588 73.738 1.00 70.84 86 VAL D C 1
ATOM 5849 O O . VAL D 1 98 ? -64.839 -0.086 72.704 1.00 73.04 86 VAL D O 1
ATOM 5853 N N . ASP D 1 99 ? -65.751 0.806 74.586 1.00 67.80 87 ASP D N 1
ATOM 5854 C CA . ASP D 1 99 ? -67.011 0.040 74.587 1.00 61.39 87 ASP D CA 1
ATOM 5855 C C . ASP D 1 99 ? -68.148 0.958 75.076 1.00 59.82 87 ASP D C 1
ATOM 5856 O O . ASP D 1 99 ? -68.299 1.145 76.273 1.00 55.06 87 ASP D O 1
ATOM 5861 N N . SER D 1 100 ? -68.947 1.507 74.154 1.00 65.45 88 SER D N 1
ATOM 5862 C CA . SER D 1 100 ? -69.937 2.564 74.490 1.00 75.07 88 SER D CA 1
ATOM 5863 C C . SER D 1 100 ? -71.128 2.156 75.371 1.00 78.06 88 SER D C 1
ATOM 5864 O O . SER D 1 100 ? -71.787 3.035 75.939 1.00 72.65 88 SER D O 1
ATOM 5867 N N . SER D 1 101 ? -71.411 0.856 75.470 1.00 82.89 89 SER D N 1
ATOM 5868 C CA . SER D 1 101 ? -72.514 0.359 76.302 1.00 92.91 89 SER D CA 1
ATOM 5869 C C . SER D 1 101 ? -72.163 -0.928 77.066 1.00 99.78 89 SER D C 1
ATOM 5870 O O . SER D 1 101 ? -73.032 -1.773 77.310 1.00 105.38 89 SER D O 1
ATOM 5873 N N . ALA D 1 102 ? -70.891 -1.061 77.449 1.00 103.52 90 ALA D N 1
ATOM 5874 C CA . ALA D 1 102 ? -70.425 -2.134 78.339 1.00 103.99 90 ALA D CA 1
ATOM 5875 C C . ALA D 1 102 ? -70.678 -3.573 77.845 1.00 103.59 90 ALA D C 1
ATOM 5876 O O . ALA D 1 102 ? -70.848 -4.490 78.654 1.00 108.33 90 ALA D O 1
ATOM 5878 N N . ARG D 1 103 ? -70.668 -3.769 76.525 1.00 104.80 91 ARG D N 1
ATOM 5879 C CA . ARG D 1 103 ? -70.885 -5.093 75.914 1.00 100.37 91 ARG D CA 1
ATOM 5880 C C . ARG D 1 103 ? -69.719 -6.085 76.073 1.00 93.38 91 ARG D C 1
ATOM 5881 O O . ARG D 1 103 ? -69.828 -7.227 75.623 1.00 90.79 91 ARG D O 1
ATOM 5889 N N . THR D 1 104 ? -68.611 -5.654 76.678 1.00 87.62 92 THR D N 1
ATOM 5890 C CA . THR D 1 104 ? -67.502 -6.544 77.041 1.00 89.17 92 THR D CA 1
ATOM 5891 C C . THR D 1 104 ? -67.982 -7.766 77.839 1.00 81.60 92 THR D C 1
ATOM 5892 O O . THR D 1 104 ? -68.448 -7.605 78.970 1.00 77.14 92 THR D O 1
ATOM 5896 N N . PRO D 1 105 ? -67.894 -8.981 77.244 1.00 80.23 93 PRO D N 1
ATOM 5897 C CA . PRO D 1 105 ? -68.340 -10.173 77.973 1.00 78.36 93 PRO D CA 1
ATOM 5898 C C . PRO D 1 105 ? -67.426 -10.508 79.151 1.00 76.60 93 PRO D C 1
ATOM 5899 O O . PRO D 1 105 ? -66.202 -10.401 79.027 1.00 64.79 93 PRO D O 1
ATOM 5903 N N . LEU D 1 106 ? -68.039 -10.925 80.264 1.00 77.69 94 LEU D N 1
ATOM 5904 C CA . LEU D 1 106 ? -67.338 -11.180 81.538 1.00 82.35 94 LEU D CA 1
ATOM 5905 C C . LEU D 1 106 ? -66.364 -12.365 81.496 1.00 83.19 94 LEU D C 1
ATOM 5906 O O . LEU D 1 106 ? -65.326 -12.333 82.166 1.00 85.70 94 LEU D O 1
ATOM 5911 N N . ASN D 1 107 ? -66.702 -13.403 80.724 1.00 83.29 95 ASN D N 1
ATOM 5912 C CA . ASN D 1 107 ? -65.813 -14.564 80.516 1.00 80.35 95 ASN D CA 1
ATOM 5913 C C . ASN D 1 107 ? -64.839 -14.404 79.320 1.00 78.96 95 ASN D C 1
ATOM 5914 O O . ASN D 1 107 ? -64.313 -15.403 78.811 1.00 74.18 95 ASN D O 1
ATOM 5919 N N . ALA D 1 108 ? -64.592 -13.162 78.890 1.00 78.90 96 ALA D N 1
ATOM 5920 C CA . ALA D 1 108 ? -63.629 -12.881 77.819 1.00 82.47 96 ALA D CA 1
ATOM 5921 C C . ALA D 1 108 ? -62.203 -13.143 78.306 1.00 84.36 96 ALA D C 1
ATOM 5922 O O . ALA D 1 108 ? -61.936 -13.084 79.514 1.00 84.13 96 ALA D O 1
ATOM 5924 N N . ASP D 1 109 ? -61.302 -13.432 77.363 1.00 82.55 97 ASP D N 1
ATOM 5925 C CA . ASP D 1 109 ? -59.900 -13.768 77.678 1.00 81.05 97 ASP D CA 1
ATOM 5926 C C . ASP D 1 109 ? -59.142 -12.618 78.352 1.00 77.69 97 ASP D C 1
ATOM 5927 O O . ASP D 1 109 ? -58.199 -12.859 79.113 1.00 77.01 97 ASP D O 1
ATOM 5932 N N . ILE D 1 110 ? -59.551 -11.384 78.047 1.00 75.16 98 ILE D N 1
ATOM 5933 C CA . ILE D 1 110 ? -59.123 -10.179 78.775 1.00 72.25 98 ILE D CA 1
ATOM 5934 C C . ILE D 1 110 ? -59.164 -10.352 80.309 1.00 71.92 98 ILE D C 1
ATOM 5935 O O . ILE D 1 110 ? -58.225 -9.959 81.002 1.00 73.09 98 ILE D O 1
ATOM 5940 N N . PHE D 1 111 ? -60.224 -10.973 80.823 1.00 70.41 99 PHE D N 1
ATOM 5941 C CA . PHE D 1 111 ? -60.412 -11.123 82.263 1.00 66.88 99 PHE D CA 1
ATOM 5942 C C . PHE D 1 111 ? -59.872 -12.424 82.818 1.00 67.43 99 PHE D C 1
ATOM 5943 O O . PHE D 1 111 ? -59.385 -12.436 83.939 1.00 70.69 99 PHE D O 1
ATOM 5951 N N . LYS D 1 112 ? -59.930 -13.507 82.047 1.00 73.49 100 LYS D N 1
ATOM 5952 C CA . LYS D 1 112 ? -59.481 -14.818 82.543 1.00 79.60 100 LYS D CA 1
ATOM 5953 C C . LYS D 1 112 ? -57.979 -15.134 82.367 1.00 82.18 100 LYS D C 1
ATOM 5954 O O . LYS D 1 112 ? -57.561 -16.236 82.729 1.00 83.42 100 LYS D O 1
ATOM 5960 N N . LYS D 1 113 ? -57.173 -14.193 81.846 1.00 83.39 101 LYS D N 1
ATOM 5961 C CA . LYS D 1 113 ? -55.735 -14.446 81.580 1.00 81.63 101 LYS D CA 1
ATOM 5962 C C . LYS D 1 113 ? -54.782 -13.367 82.128 1.00 79.41 101 LYS D C 1
ATOM 5963 O O . LYS D 1 113 ? -54.946 -12.171 81.852 1.00 79.40 101 LYS D O 1
ATOM 5969 N N . GLY D 1 114 ? -53.779 -13.817 82.886 1.00 76.42 102 GLY D N 1
ATOM 5970 C CA . GLY D 1 114 ? -52.713 -12.956 83.401 1.00 74.75 102 GLY D CA 1
ATOM 5971 C C . GLY D 1 114 ? -53.129 -12.067 84.556 1.00 72.47 102 GLY D C 1
ATOM 5972 O O . GLY D 1 114 ? -54.233 -12.189 85.083 1.00 72.64 102 GLY D O 1
ATOM 5973 N N . GLU D 1 115 ? -52.224 -11.174 84.949 1.00 71.57 103 GLU D N 1
ATOM 5974 C CA . GLU D 1 115 ? -52.517 -10.132 85.946 1.00 69.31 103 GLU D CA 1
ATOM 5975 C C . GLU D 1 115 ? -52.402 -8.747 85.302 1.00 62.62 103 GLU D C 1
ATOM 5976 O O . GLU D 1 115 ? -51.978 -8.630 84.152 1.00 63.55 103 GLU D O 1
ATOM 5982 N N . GLY D 1 116 ? -52.804 -7.717 86.039 1.00 52.40 104 GLY D N 1
ATOM 5983 C CA . GLY D 1 116 ? -52.738 -6.332 85.570 1.00 51.01 104 GLY D CA 1
ATOM 5984 C C . GLY D 1 116 ? -54.074 -5.644 85.610 1.00 46.92 104 GLY D C 1
ATOM 5985 O O . GLY D 1 116 ? -55.118 -6.300 85.732 1.00 48.77 104 GLY D O 1
ATOM 5986 N N . LEU D 1 117 ? -54.043 -4.322 85.512 1.00 45.17 105 LEU D N 1
ATOM 5987 C CA . LEU D 1 117 ? -55.275 -3.519 85.459 1.00 48.58 105 LEU D CA 1
ATOM 5988 C C . LEU D 1 117 ? -56.071 -3.791 84.185 1.00 52.78 105 LEU D C 1
ATOM 5989 O O . LEU D 1 117 ? -55.486 -4.052 83.116 1.00 53.78 105 LEU D O 1
ATOM 5994 N N . ARG D 1 118 ? -57.398 -3.730 84.310 1.00 54.21 106 ARG D N 1
ATOM 5995 C CA . ARG D 1 118 ? -58.314 -3.636 83.163 1.00 51.91 106 ARG D CA 1
ATOM 5996 C C . ARG D 1 118 ? -59.158 -2.359 83.295 1.00 56.40 106 ARG D C 1
ATOM 5997 O O . ARG D 1 118 ? -59.593 -1.996 84.391 1.00 62.65 106 ARG D O 1
ATOM 6005 N N . ILE D 1 119 ? -59.344 -1.669 82.176 1.00 54.71 107 ILE D N 1
ATOM 6006 C CA . ILE D 1 119 ? -60.190 -0.488 82.084 1.00 56.92 107 ILE D CA 1
ATOM 6007 C C . ILE D 1 119 ? -61.171 -0.724 80.938 1.00 61.79 107 ILE D C 1
ATOM 6008 O O . ILE D 1 119 ? -60.820 -1.372 79.943 1.00 61.12 107 ILE D O 1
ATOM 6013 N N . ILE D 1 120 ? -62.397 -0.221 81.096 1.00 63.86 108 ILE D N 1
ATOM 6014 C CA . ILE D 1 120 ? -63.411 -0.221 80.030 1.00 66.04 108 ILE D CA 1
ATOM 6015 C C . ILE D 1 120 ? -64.009 1.184 79.962 1.00 67.41 108 ILE D C 1
ATOM 6016 O O . ILE D 1 120 ? -64.806 1.548 80.818 1.00 68.33 108 ILE D O 1
ATOM 6021 N N . ALA D 1 121 ? -63.601 1.978 78.971 1.00 67.17 109 ALA D N 1
ATOM 6022 C CA . ALA D 1 121 ? -64.187 3.301 78.769 1.00 69.66 109 ALA D CA 1
ATOM 6023 C C . ALA D 1 121 ? -65.611 3.117 78.239 1.00 73.18 109 ALA D C 1
ATOM 6024 O O . ALA D 1 121 ? -65.878 2.145 77.534 1.00 72.79 109 ALA D O 1
ATOM 6026 N N . VAL D 1 122 ? -66.518 4.022 78.623 1.00 80.29 110 VAL D N 1
ATOM 6027 C CA . VAL D 1 122 ? -67.945 3.982 78.217 1.00 83.27 110 VAL D CA 1
ATOM 6028 C C . VAL D 1 122 ? -68.481 5.421 78.059 1.00 83.64 110 VAL D C 1
ATOM 6029 O O . VAL D 1 122 ? -67.878 6.370 78.562 1.00 84.17 110 VAL D O 1
ATOM 6033 N N . SER D 1 123 ? -69.588 5.582 77.331 1.00 89.35 111 SER D N 1
ATOM 6034 C CA . SER D 1 123 ? -70.315 6.865 77.270 1.00 94.70 111 SER D CA 1
ATOM 6035 C C . SER D 1 123 ? -71.236 7.103 78.478 1.00 98.36 111 SER D C 1
ATOM 6036 O O . SER D 1 123 ? -71.827 6.156 79.004 1.00 103.64 111 SER D O 1
ATOM 6039 N N . ASN D 1 124 ? -71.353 8.370 78.903 1.00 98.86 112 ASN D N 1
ATOM 6040 C CA . ASN D 1 124 ? -72.287 8.795 79.971 1.00 92.60 112 ASN D CA 1
ATOM 6041 C C . ASN D 1 124 ? -73.732 8.752 79.445 1.00 90.64 112 ASN D C 1
ATOM 6042 O O . ASN D 1 124 ? -74.381 9.789 79.274 1.00 91.75 112 ASN D O 1
ATOM 6047 N N . SER D 1 125 ? -74.217 7.532 79.218 1.00 84.78 113 SER D N 1
ATOM 6048 C CA . SER D 1 125 ? -75.464 7.239 78.491 1.00 82.03 113 SER D CA 1
ATOM 6049 C C . SER D 1 125 ? -75.408 5.758 78.126 1.00 79.52 113 SER D C 1
ATOM 6050 O O . SER D 1 125 ? -75.383 5.378 76.954 1.00 75.06 113 SER D O 1
ATOM 6053 N N . ALA D 1 126 ? -75.363 4.924 79.157 1.00 85.56 114 ALA D N 1
ATOM 6054 C CA . ALA D 1 126 ? -75.036 3.512 78.997 1.00 86.57 114 ALA D CA 1
ATOM 6055 C C . ALA D 1 126 ? -75.365 2.736 80.268 1.00 87.01 114 ALA D C 1
ATOM 6056 O O . ALA D 1 126 ? -75.231 3.290 81.375 1.00 75.88 114 ALA D O 1
ATOM 6058 N N . PRO D 1 127 ? -75.749 1.445 80.117 1.00 87.44 115 PRO D N 1
ATOM 6059 C CA . PRO D 1 127 ? -76.401 0.718 81.213 1.00 91.17 115 PRO D CA 1
ATOM 6060 C C . PRO D 1 127 ? -75.531 0.599 82.467 1.00 91.11 115 PRO D C 1
ATOM 6061 O O . PRO D 1 127 ? -74.446 0.018 82.403 1.00 94.42 115 PRO D O 1
ATOM 6065 N N . GLU D 1 128 ? -76.005 1.164 83.581 1.00 87.98 116 GLU D N 1
ATOM 6066 C CA . GLU D 1 128 ? -75.312 1.054 84.867 1.00 90.36 116 GLU D CA 1
ATOM 6067 C C . GLU D 1 128 ? -75.548 -0.298 85.561 1.00 93.85 116 GLU D C 1
ATOM 6068 O O . GLU D 1 128 ? -74.861 -0.624 86.527 1.00 97.30 116 GLU D O 1
ATOM 6074 N N . GLU D 1 129 ? -76.498 -1.089 85.061 1.00 94.97 117 GLU D N 1
ATOM 6075 C CA . GLU D 1 129 ? -76.662 -2.484 85.498 1.00 97.67 117 GLU D CA 1
ATOM 6076 C C . GLU D 1 129 ? -75.434 -3.301 85.088 1.00 93.47 117 GLU D C 1
ATOM 6077 O O . GLU D 1 129 ? -74.846 -4.024 85.896 1.00 86.48 117 GLU D O 1
ATOM 6083 N N . LYS D 1 130 ? -75.055 -3.151 83.821 1.00 95.56 118 LYS D N 1
ATOM 6084 C CA . LYS D 1 130 ? -73.918 -3.860 83.229 1.00 95.52 118 LYS D CA 1
ATOM 6085 C C . LYS D 1 130 ? -72.553 -3.280 83.630 1.00 91.10 118 LYS D C 1
ATOM 6086 O O . LYS D 1 130 ? -71.561 -4.015 83.648 1.00 91.17 118 LYS D O 1
ATOM 6092 N N . ILE D 1 131 ? -72.502 -1.977 83.927 1.00 85.49 119 ILE D N 1
ATOM 6093 C CA . ILE D 1 131 ? -71.280 -1.332 84.439 1.00 83.49 119 ILE D CA 1
ATOM 6094 C C . ILE D 1 131 ? -70.889 -1.947 85.783 1.00 84.20 119 ILE D C 1
ATOM 6095 O O . ILE D 1 131 ? -69.727 -2.277 85.973 1.00 75.32 119 ILE D O 1
ATOM 6100 N N . ARG D 1 132 ? -71.863 -2.113 86.686 1.00 91.46 120 ARG D N 1
ATOM 6101 C CA . ARG D 1 132 ? -71.662 -2.778 87.995 1.00 94.44 120 ARG D CA 1
ATOM 6102 C C . ARG D 1 132 ? -70.988 -4.151 87.909 1.00 92.95 120 ARG D C 1
ATOM 6103 O O . ARG D 1 132 ? -70.125 -4.466 88.736 1.00 89.12 120 ARG D O 1
ATOM 6111 N N . MET D 1 133 ? -71.404 -4.962 86.931 1.00 90.16 121 MET D N 1
ATOM 6112 C CA . MET D 1 133 ? -70.854 -6.320 86.741 1.00 90.77 121 MET D CA 1
ATOM 6113 C C . MET D 1 133 ? -69.415 -6.341 86.197 1.00 90.55 121 MET D C 1
ATOM 6114 O O . MET D 1 133 ? -68.701 -7.328 86.382 1.00 85.12 121 MET D O 1
ATOM 6119 N N . LEU D 1 134 ? -69.005 -5.268 85.519 1.00 90.31 122 LEU D N 1
ATOM 6120 C CA . LEU D 1 134 ? -67.627 -5.112 85.020 1.00 90.37 122 LEU D CA 1
ATOM 6121 C C . LEU D 1 134 ? -66.722 -4.300 85.969 1.00 83.27 122 LEU D C 1
ATOM 6122 O O . LEU D 1 134 ? -65.499 -4.317 85.815 1.00 82.16 122 LEU D O 1
ATOM 6127 N N . GLU D 1 135 ? -67.320 -3.608 86.944 1.00 76.41 123 GLU D N 1
ATOM 6128 C CA . GLU D 1 135 ? -66.575 -2.980 88.052 1.00 70.74 123 GLU D CA 1
ATOM 6129 C C . GLU D 1 135 ? -65.906 -4.006 88.971 1.00 67.63 123 GLU D C 1
ATOM 6130 O O . GLU D 1 135 ? -64.958 -3.662 89.665 1.00 65.12 123 GLU D O 1
ATOM 6136 N N . GLU D 1 136 ? -66.404 -5.248 88.982 1.00 74.41 124 GLU D N 1
ATOM 6137 C CA . GLU D 1 136 ? -65.776 -6.358 89.728 1.00 78.01 124 GLU D CA 1
ATOM 6138 C C . GLU D 1 136 ? -64.501 -6.934 89.073 1.00 77.06 124 GLU D C 1
ATOM 6139 O O . GLU D 1 136 ? -63.767 -7.682 89.725 1.00 73.35 124 GLU D O 1
ATOM 6145 N N . LYS D 1 137 ? -64.271 -6.622 87.792 1.00 76.63 125 LYS D N 1
ATOM 6146 C CA . LYS D 1 137 ? -63.044 -7.019 87.071 1.00 76.66 125 LYS D CA 1
ATOM 6147 C C . LYS D 1 137 ? -62.232 -5.857 86.444 1.00 74.02 125 LYS D C 1
ATOM 6148 O O . LYS D 1 137 ? -61.133 -6.100 85.937 1.00 70.60 125 LYS D O 1
ATOM 6154 N N . ALA D 1 138 ? -62.743 -4.618 86.479 1.00 72.72 126 ALA D N 1
ATOM 6155 C CA . ALA D 1 138 ? -62.112 -3.496 85.754 1.00 71.72 126 ALA D CA 1
ATOM 6156 C C . ALA D 1 138 ? -62.603 -2.119 86.193 1.00 70.13 126 ALA D C 1
ATOM 6157 O O . ALA D 1 138 ? -63.798 -1.924 86.377 1.00 66.09 126 ALA D O 1
ATOM 6159 N N . LEU D 1 139 ? -61.681 -1.161 86.316 1.00 72.22 127 LEU D N 1
ATOM 6160 C CA . LEU D 1 139 ? -62.049 0.234 86.588 1.00 75.97 127 LEU D CA 1
ATOM 6161 C C . LEU D 1 139 ? -62.827 0.810 85.408 1.00 75.57 127 LEU D C 1
ATOM 6162 O O . LEU D 1 139 ? -62.269 0.991 84.327 1.00 82.22 127 LEU D O 1
ATOM 6167 N N . VAL D 1 140 ? -64.109 1.091 85.619 1.00 77.64 128 VAL D N 1
ATOM 6168 C CA . VAL D 1 140 ? -64.956 1.645 84.566 1.00 85.07 128 VAL D CA 1
ATOM 6169 C C . VAL D 1 140 ? -64.788 3.167 84.502 1.00 89.63 128 VAL D C 1
ATOM 6170 O O . VAL D 1 140 ? -65.340 3.898 85.323 1.00 96.56 128 VAL D O 1
ATOM 6174 N N . ILE D 1 141 ? -64.012 3.629 83.526 1.00 92.94 129 ILE D N 1
ATOM 6175 C CA . ILE D 1 141 ? -63.942 5.051 83.203 1.00 98.85 129 ILE D CA 1
ATOM 6176 C C . ILE D 1 141 ? -65.181 5.361 82.361 1.00 98.91 129 ILE D C 1
ATOM 6177 O O . ILE D 1 141 ? -65.692 4.483 81.665 1.00 97.59 129 ILE D O 1
ATOM 6182 N N . LYS D 1 142 ? -65.667 6.600 82.451 1.00 102.70 130 LYS D N 1
ATOM 6183 C CA . LYS D 1 142 ? -66.814 7.073 81.659 1.00 100.81 130 LYS D CA 1
ATOM 6184 C C . LYS D 1 142 ? -66.499 8.442 81.026 1.00 101.27 130 LYS D C 1
ATOM 6185 O O . LYS D 1 142 ? -65.979 9.339 81.700 1.00 96.53 130 LYS D O 1
ATOM 6191 N N . THR D 1 143 ? -66.823 8.597 79.739 1.00 99.28 131 THR D N 1
ATOM 6192 C CA . THR D 1 143 ? -66.343 9.746 78.945 1.00 99.25 131 THR D CA 1
ATOM 6193 C C . THR D 1 143 ? -67.285 10.278 77.854 1.00 93.97 131 THR D C 1
ATOM 6194 O O . THR D 1 143 ? -67.458 11.493 77.728 1.00 92.49 131 THR D O 1
ATOM 6198 N N . GLY D 1 144 ? -67.843 9.382 77.043 1.00 87.82 132 GLY D N 1
ATOM 6199 C CA . GLY D 1 144 ? -68.703 9.771 75.919 1.00 91.83 132 GLY D CA 1
ATOM 6200 C C . GLY D 1 144 ? -69.992 10.512 76.242 1.00 93.84 132 GLY D C 1
ATOM 6201 O O . GLY D 1 144 ? -70.577 10.325 77.310 1.00 86.71 132 GLY D O 1
ATOM 6202 N N . ALA D 1 145 ? -70.429 11.364 75.310 1.00 100.66 133 ALA D N 1
ATOM 6203 C CA . ALA D 1 145 ? -71.742 12.012 75.398 1.00 103.33 133 ALA D CA 1
ATOM 6204 C C . ALA D 1 145 ? -72.818 10.978 75.036 1.00 102.98 133 ALA D C 1
ATOM 6205 O O . ALA D 1 145 ? -73.631 10.598 75.882 1.00 102.05 133 ALA D O 1
ATOM 6207 N N . PHE D 1 146 ? -72.791 10.529 73.780 1.00 104.64 134 PHE D N 1
ATOM 6208 C CA . PHE D 1 146 ? -73.615 9.418 73.281 1.00 102.92 134 PHE D CA 1
ATOM 6209 C C . PHE D 1 146 ? -72.809 8.106 73.259 1.00 102.01 134 PHE D C 1
ATOM 6210 O O . PHE D 1 146 ? -73.304 7.056 73.679 1.00 101.02 134 PHE D O 1
ATOM 6218 N N . ARG D 1 147 ? -71.569 8.189 72.762 1.00 96.95 135 ARG D N 1
ATOM 6219 C CA . ARG D 1 147 ? -70.659 7.044 72.554 1.00 90.19 135 ARG D CA 1
ATOM 6220 C C . ARG D 1 147 ? -69.233 7.465 72.925 1.00 84.53 135 ARG D C 1
ATOM 6221 O O . ARG D 1 147 ? -68.890 8.639 72.766 1.00 87.05 135 ARG D O 1
ATOM 6229 N N . VAL D 1 148 ? -68.412 6.514 73.387 1.00 76.54 136 VAL D N 1
ATOM 6230 C CA . VAL D 1 148 ? -67.104 6.821 74.047 1.00 76.05 136 VAL D CA 1
ATOM 6231 C C . VAL D 1 148 ? -66.317 7.937 73.340 1.00 70.51 136 VAL D C 1
ATOM 6232 O O . VAL D 1 148 ? -66.056 7.847 72.136 1.00 79.77 136 VAL D O 1
ATOM 6236 N N . ASP D 1 149 ? -65.952 8.978 74.091 1.00 60.49 137 ASP D N 1
ATOM 6237 C CA . ASP D 1 149 ? -65.206 10.120 73.561 1.00 60.89 137 ASP D CA 1
ATOM 6238 C C . ASP D 1 149 ? -63.742 9.892 73.889 1.00 63.54 137 ASP D C 1
ATOM 6239 O O . ASP D 1 149 ? -63.404 9.565 75.030 1.00 68.37 137 ASP D O 1
ATOM 6244 N N . LEU D 1 150 ? -62.878 10.099 72.900 1.00 64.99 138 LEU D N 1
ATOM 6245 C CA . LEU D 1 150 ? -61.499 9.615 72.946 1.00 65.22 138 LEU D CA 1
ATOM 6246 C C . LEU D 1 150 ? -60.481 10.651 73.468 1.00 63.80 138 LEU D C 1
ATOM 6247 O O . LEU D 1 150 ? -59.539 10.259 74.161 1.00 64.72 138 LEU D O 1
ATOM 6252 N N . THR D 1 151 ? -60.660 11.942 73.143 1.00 60.00 139 THR D N 1
ATOM 6253 C CA . THR D 1 151 ? -59.806 13.025 73.680 1.00 61.83 139 THR D CA 1
ATOM 6254 C C . THR D 1 151 ? -59.918 13.104 75.221 1.00 70.03 139 THR D C 1
ATOM 6255 O O . THR D 1 151 ? -58.906 13.204 75.938 1.00 70.29 139 THR D O 1
ATOM 6259 N N . GLU D 1 152 ? -61.160 13.056 75.698 1.00 71.24 140 GLU D N 1
ATOM 6260 C CA . GLU D 1 152 ? -61.483 12.995 77.129 1.00 72.07 140 GLU D CA 1
ATOM 6261 C C . GLU D 1 152 ? -60.882 11.733 77.768 1.00 70.02 140 GLU D C 1
ATOM 6262 O O . GLU D 1 152 ? -60.297 11.804 78.846 1.00 71.05 140 GLU D O 1
ATOM 6268 N N . LEU D 1 153 ? -61.016 10.593 77.090 1.00 66.61 141 LEU D N 1
ATOM 6269 C CA . LEU D 1 153 ? -60.508 9.318 77.596 1.00 63.99 141 LEU D CA 1
ATOM 6270 C C . LEU D 1 153 ? -59.000 9.339 77.761 1.00 63.30 141 LEU D C 1
ATOM 6271 O O . LEU D 1 153 ? -58.490 9.060 78.845 1.00 60.66 141 LEU D O 1
ATOM 6276 N N . ALA D 1 154 ? -58.297 9.676 76.683 1.00 59.02 142 ALA D N 1
ATOM 6277 C CA . ALA D 1 154 ? -56.834 9.801 76.706 1.00 59.31 142 ALA D CA 1
ATOM 6278 C C . ALA D 1 154 ? -56.337 10.618 77.896 1.00 58.84 142 ALA D C 1
ATOM 6279 O O . ALA D 1 154 ? -55.314 10.252 78.506 1.00 50.05 142 ALA D O 1
ATOM 6281 N N . ALA D 1 155 ? -57.066 11.698 78.229 1.00 54.24 143 ALA D N 1
ATOM 6282 C CA . ALA D 1 155 ? -56.707 12.545 79.374 1.00 57.71 143 ALA D CA 1
ATOM 6283 C C . ALA D 1 155 ? -56.781 11.827 80.733 1.00 56.97 143 ALA D C 1
ATOM 6284 O O . ALA D 1 155 ? -55.883 11.982 81.553 1.00 49.53 143 ALA D O 1
ATOM 6286 N N . LYS D 1 156 ? -57.839 11.037 80.953 1.00 62.73 144 LYS D N 1
ATOM 6287 C CA . LYS D 1 156 ? -58.012 10.256 82.205 1.00 65.56 144 LYS D CA 1
ATOM 6288 C C . LYS D 1 156 ? -56.951 9.152 82.342 1.00 63.15 144 LYS D C 1
ATOM 6289 O O . LYS D 1 156 ? -56.571 8.761 83.459 1.00 54.01 144 LYS D O 1
ATOM 6295 N N . LEU D 1 157 ? -56.518 8.635 81.191 1.00 59.97 145 LEU D N 1
ATOM 6296 C CA . LEU D 1 157 ? -55.416 7.685 81.112 1.00 57.82 145 LEU D CA 1
ATOM 6297 C C . LEU D 1 157 ? -54.097 8.380 81.452 1.00 55.85 145 LEU D C 1
ATOM 6298 O O . LEU D 1 157 ? -53.279 7.816 82.187 1.00 59.29 145 LEU D O 1
ATOM 6303 N N . LYS D 1 158 ? -53.916 9.605 80.949 1.00 51.07 146 LYS D N 1
ATOM 6304 C CA . LYS D 1 158 ? -52.753 10.425 81.273 1.00 50.48 146 LYS D CA 1
ATOM 6305 C C . LYS D 1 158 ? -52.617 10.745 82.764 1.00 56.91 146 LYS D C 1
ATOM 6306 O O . LYS D 1 158 ? -51.531 10.588 83.350 1.00 60.15 146 LYS D O 1
ATOM 6312 N N . GLU D 1 159 ? -53.709 11.212 83.369 1.00 62.08 147 GLU D N 1
ATOM 6313 C CA . GLU D 1 159 ? -53.738 11.545 84.800 1.00 62.05 147 GLU D CA 1
ATOM 6314 C C . GLU D 1 159 ? -53.444 10.328 85.683 1.00 61.68 147 GLU D C 1
ATOM 6315 O O . GLU D 1 159 ? -52.775 10.462 86.701 1.00 62.74 147 GLU D O 1
ATOM 6321 N N . MET D 1 160 ? -53.906 9.145 85.278 1.00 61.16 148 MET D N 1
ATOM 6322 C CA . MET D 1 160 ? -53.528 7.882 85.954 1.00 65.14 148 MET D CA 1
ATOM 6323 C C . MET D 1 160 ? -52.051 7.467 85.765 1.00 61.42 148 MET D C 1
ATOM 6324 O O . MET D 1 160 ? -51.678 6.343 86.124 1.00 62.42 148 MET D O 1
ATOM 6329 N N . GLY D 1 161 ? -51.219 8.330 85.180 1.00 61.76 149 GLY D N 1
ATOM 6330 C CA . GLY D 1 161 ? -49.789 8.052 85.025 1.00 62.22 149 GLY D CA 1
ATOM 6331 C C . GLY D 1 161 ? -49.359 7.609 83.637 1.00 62.85 149 GLY D C 1
ATOM 6332 O O . GLY D 1 161 ? -48.215 7.854 83.256 1.00 59.73 149 GLY D O 1
ATOM 6333 N N . ILE D 1 162 ? -50.273 6.985 82.883 1.00 61.90 150 ILE D N 1
ATOM 6334 C CA . ILE D 1 162 ? -49.973 6.402 81.559 1.00 57.28 150 ILE D CA 1
ATOM 6335 C C . ILE D 1 162 ? -49.411 7.473 80.621 1.00 54.21 150 ILE D C 1
ATOM 6336 O O . ILE D 1 162 ? -50.119 8.401 80.262 1.00 54.49 150 ILE D O 1
ATOM 6341 N N . ASN D 1 163 ? -48.128 7.338 80.273 1.00 52.17 151 ASN D N 1
ATOM 6342 C CA . ASN D 1 163 ? -47.432 8.237 79.335 1.00 52.09 151 ASN D CA 1
ATOM 6343 C C . ASN D 1 163 ? -47.258 7.633 77.923 1.00 47.20 151 ASN D C 1
ATOM 6344 O O . ASN D 1 163 ? -46.844 8.334 77.013 1.00 44.73 151 ASN D O 1
ATOM 6349 N N . SER D 1 164 ? -47.559 6.344 77.763 1.00 52.45 152 SER D N 1
ATOM 6350 C CA . SER D 1 164 ? -47.344 5.611 76.514 1.00 55.34 152 SER D CA 1
ATOM 6351 C C . SER D 1 164 ? -48.510 4.646 76.271 1.00 52.24 152 SER D C 1
ATOM 6352 O O . SER D 1 164 ? -48.728 3.730 77.069 1.00 59.15 152 SER D O 1
ATOM 6355 N N . LEU D 1 165 ? -49.244 4.845 75.174 1.00 52.71 153 LEU D N 1
ATOM 6356 C CA . LEU D 1 165 ? -50.437 4.041 74.859 1.00 51.92 153 LEU D CA 1
ATOM 6357 C C . LEU D 1 165 ? -50.396 3.484 73.438 1.00 52.84 153 LEU D C 1
ATOM 6358 O O . LEU D 1 165 ? -50.343 4.244 72.487 1.00 48.12 153 LEU D O 1
ATOM 6363 N N . MET D 1 166 ? -50.466 2.156 73.317 1.00 54.07 154 MET D N 1
ATOM 6364 C CA . MET D 1 166 ? -50.438 1.456 72.038 1.00 56.35 154 MET D CA 1
ATOM 6365 C C . MET D 1 166 ? -51.878 1.149 71.611 1.00 57.92 154 MET D C 1
ATOM 6366 O O . MET D 1 166 ? -52.633 0.523 72.355 1.00 63.09 154 MET D O 1
ATOM 6371 N N . VAL D 1 167 ? -52.244 1.590 70.413 1.00 57.52 155 VAL D N 1
ATOM 6372 C CA . VAL D 1 167 ? -53.568 1.325 69.840 1.00 53.90 155 VAL D CA 1
ATOM 6373 C C . VAL D 1 167 ? -53.423 0.125 68.934 1.00 54.62 155 VAL D C 1
ATOM 6374 O O . VAL D 1 167 ? -53.034 0.269 67.780 1.00 58.08 155 VAL D O 1
ATOM 6378 N N . GLU D 1 168 ? -53.695 -1.066 69.453 1.00 54.80 156 GLU D N 1
ATOM 6379 C CA . GLU D 1 168 ? -53.652 -2.270 68.629 1.00 59.85 156 GLU D CA 1
ATOM 6380 C C . GLU D 1 168 ? -54.822 -2.183 67.624 1.00 68.49 156 GLU D C 1
ATOM 6381 O O . GLU D 1 168 ? -55.460 -1.128 67.507 1.00 71.36 156 GLU D O 1
ATOM 6387 N N . GLY D 1 169 ? -55.080 -3.244 66.868 1.00 76.31 157 GLY D N 1
ATOM 6388 C CA . GLY D 1 169 ? -56.003 -3.158 65.732 1.00 82.61 157 GLY D CA 1
ATOM 6389 C C . GLY D 1 169 ? -57.474 -2.824 65.979 1.00 84.29 157 GLY D C 1
ATOM 6390 O O . GLY D 1 169 ? -57.842 -2.141 66.947 1.00 83.75 157 GLY D O 1
ATOM 6391 N N . GLY D 1 170 ? -58.313 -3.320 65.072 1.00 81.16 158 GLY D N 1
ATOM 6392 C CA . GLY D 1 170 ? -59.715 -2.949 64.997 1.00 77.81 158 GLY D CA 1
ATOM 6393 C C . GLY D 1 170 ? -60.002 -2.537 63.567 1.00 74.07 158 GLY D C 1
ATOM 6394 O O . GLY D 1 170 ? -60.262 -3.391 62.719 1.00 73.59 158 GLY D O 1
ATOM 6395 N N . ALA D 1 171 ? -59.905 -1.231 63.318 1.00 68.53 159 ALA D N 1
ATOM 6396 C CA . ALA D 1 171 ? -60.213 -0.557 62.028 1.00 64.37 159 ALA D CA 1
ATOM 6397 C C . ALA D 1 171 ? -61.041 0.667 62.331 1.00 59.17 159 ALA D C 1
ATOM 6398 O O . ALA D 1 171 ? -60.678 1.793 61.965 1.00 58.29 159 ALA D O 1
ATOM 6400 N N . THR D 1 172 ? -62.170 0.416 62.995 1.00 55.30 160 THR D N 1
ATOM 6401 C CA . THR D 1 172 ? -63.107 1.455 63.387 1.00 54.69 160 THR D CA 1
ATOM 6402 C C . THR D 1 172 ? -62.492 2.274 64.517 1.00 53.73 160 THR D C 1
ATOM 6403 O O . THR D 1 172 ? -62.417 3.507 64.440 1.00 59.57 160 THR D O 1
ATOM 6407 N N . LEU D 1 173 ? -62.052 1.580 65.563 1.00 53.00 161 LEU D N 1
ATOM 6408 C CA . LEU D 1 173 ? -61.277 2.222 66.638 1.00 62.63 161 LEU D CA 1
ATOM 6409 C C . LEU D 1 173 ? -60.049 3.019 66.113 1.00 64.29 161 LEU D C 1
ATOM 6410 O O . LEU D 1 173 ? -59.802 4.156 66.565 1.00 58.64 161 LEU D O 1
ATOM 6415 N N . ASN D 1 174 ? -59.314 2.441 65.151 1.00 64.81 162 ASN D N 1
ATOM 6416 C CA . ASN D 1 174 ? -58.173 3.137 64.532 1.00 60.59 162 ASN D CA 1
ATOM 6417 C C . ASN D 1 174 ? -58.647 4.410 63.845 1.00 57.75 162 ASN D C 1
ATOM 6418 O O . ASN D 1 174 ? -58.073 5.490 64.059 1.00 48.86 162 ASN D O 1
ATOM 6423 N N . TRP D 1 175 ? -59.705 4.287 63.038 1.00 60.22 163 TRP D N 1
ATOM 6424 C CA . TRP D 1 175 ? -60.320 5.466 62.424 1.00 62.26 163 TRP D CA 1
ATOM 6425 C C . TRP D 1 175 ? -60.632 6.460 63.534 1.00 61.73 163 TRP D C 1
ATOM 6426 O O . TRP D 1 175 ? -60.228 7.622 63.454 1.00 61.73 163 TRP D O 1
ATOM 6437 N N . GLY D 1 176 ? -61.357 5.983 64.550 1.00 57.94 164 GLY D N 1
ATOM 6438 C CA . GLY D 1 176 ? -61.682 6.783 65.734 1.00 62.81 164 GLY D CA 1
ATOM 6439 C C . GLY D 1 176 ? -60.551 7.647 66.291 1.00 62.45 164 GLY D C 1
ATOM 6440 O O . GLY D 1 176 ? -60.752 8.843 66.554 1.00 60.50 164 GLY D O 1
ATOM 6441 N N . MET D 1 177 ? -59.361 7.060 66.453 1.00 58.23 165 MET D N 1
ATOM 6442 C CA . MET D 1 177 ? -58.246 7.767 67.126 1.00 60.98 165 MET D CA 1
ATOM 6443 C C . MET D 1 177 ? -57.541 8.738 66.195 1.00 59.61 165 MET D C 1
ATOM 6444 O O . MET D 1 177 ? -57.108 9.822 66.620 1.00 49.94 165 MET D O 1
ATOM 6449 N N . LEU D 1 178 ? -57.398 8.307 64.938 1.00 59.18 166 LEU D N 1
ATOM 6450 C CA . LEU D 1 178 ? -56.769 9.102 63.895 1.00 56.39 166 LEU D CA 1
ATOM 6451 C C . LEU D 1 178 ? -57.531 10.377 63.652 1.00 55.01 166 LEU D C 1
ATOM 6452 O O . LEU D 1 178 ? -56.974 11.476 63.766 1.00 54.09 166 LEU D O 1
ATOM 6457 N N . SER D 1 179 ? -58.808 10.193 63.323 1.00 54.64 167 SER D N 1
ATOM 6458 C CA . SER D 1 179 ? -59.785 11.254 63.126 1.00 58.20 167 SER D CA 1
ATOM 6459 C C . SER D 1 179 ? -59.911 12.233 64.290 1.00 61.14 167 SER D C 1
ATOM 6460 O O . SER D 1 179 ? -60.168 13.422 64.067 1.00 63.93 167 SER D O 1
ATOM 6463 N N . ALA D 1 180 ? -59.749 11.729 65.517 1.00 56.67 168 ALA D N 1
ATOM 6464 C CA . ALA D 1 180 ? -59.752 12.580 66.706 1.00 57.98 168 ALA D CA 1
ATOM 6465 C C . ALA D 1 180 ? -58.486 13.468 66.810 1.00 59.30 168 ALA D C 1
ATOM 6466 O O . ALA D 1 180 ? -58.508 14.508 67.505 1.00 50.71 168 ALA D O 1
ATOM 6468 N N . GLY D 1 181 ? -57.403 13.066 66.122 1.00 55.50 169 GLY D N 1
ATOM 6469 C CA . GLY D 1 181 ? -56.153 13.838 66.058 1.00 52.53 169 GLY D CA 1
ATOM 6470 C C . GLY D 1 181 ? -55.218 13.610 67.242 1.00 52.54 169 GLY D C 1
ATOM 6471 O O . GLY D 1 181 ? -54.361 14.468 67.556 1.00 43.17 169 GLY D O 1
ATOM 6472 N N . LEU D 1 182 ? -55.383 12.435 67.869 1.00 52.47 170 LEU D N 1
ATOM 6473 C CA . LEU D 1 182 ? -54.679 12.031 69.086 1.00 54.53 170 LEU D CA 1
ATOM 6474 C C . LEU D 1 182 ? -53.506 11.053 68.825 1.00 57.60 170 LEU D C 1
ATOM 6475 O O . LEU D 1 182 ? -52.869 10.586 69.776 1.00 58.17 170 LEU D O 1
ATOM 6480 N N . VAL D 1 183 ? -53.209 10.755 67.557 1.00 58.56 171 VAL D N 1
ATOM 6481 C CA . VAL D 1 183 ? -52.151 9.801 67.210 1.00 57.22 171 VAL D CA 1
ATOM 6482 C C . VAL D 1 183 ? -50.844 10.541 66.913 1.00 57.15 171 VAL D C 1
ATOM 6483 O O . VAL D 1 183 ? -50.851 11.577 66.240 1.00 54.71 171 VAL D O 1
ATOM 6487 N N . ASP D 1 184 ? -49.739 10.003 67.446 1.00 57.13 172 ASP D N 1
ATOM 6488 C CA . ASP D 1 184 ? -48.373 10.505 67.194 1.00 53.04 172 ASP D CA 1
ATOM 6489 C C . ASP D 1 184 ? -47.671 9.766 66.043 1.00 47.36 172 ASP D C 1
ATOM 6490 O O . ASP D 1 184 ? -46.871 10.367 65.321 1.00 41.96 172 ASP D O 1
ATOM 6495 N N . GLU D 1 185 ? -47.926 8.460 65.912 1.00 46.05 173 GLU D N 1
ATOM 6496 C CA . GLU D 1 185 ? -47.207 7.619 64.961 1.00 48.97 173 GLU D CA 1
ATOM 6497 C C . GLU D 1 185 ? -48.007 6.366 64.615 1.00 51.84 173 GLU D C 1
ATOM 6498 O O . GLU D 1 185 ? -48.771 5.854 65.446 1.00 52.48 173 GLU D O 1
ATOM 6504 N N . VAL D 1 186 ? -47.841 5.872 63.384 1.00 47.58 174 VAL D N 1
ATOM 6505 C CA . VAL D 1 186 ? -48.514 4.643 62.984 1.00 48.41 174 VAL D CA 1
ATOM 6506 C C . VAL D 1 186 ? -47.515 3.643 62.427 1.00 44.87 174 VAL D C 1
ATOM 6507 O O . VAL D 1 186 ? -46.633 3.994 61.668 1.00 44.00 174 VAL D O 1
ATOM 6511 N N . TYR D 1 187 ? -47.671 2.394 62.853 1.00 49.38 175 TYR D N 1
ATOM 6512 C CA . TYR D 1 187 ? -46.766 1.321 62.544 1.00 50.49 175 TYR D CA 1
ATOM 6513 C C . TYR D 1 187 ? -47.592 0.218 61.865 1.00 54.23 175 TYR D C 1
ATOM 6514 O O . TYR D 1 187 ? -48.451 -0.424 62.493 1.00 50.85 175 TYR D O 1
ATOM 6523 N N . THR D 1 188 ? -47.304 -0.001 60.586 1.00 52.08 176 THR D N 1
ATOM 6524 C CA . THR D 1 188 ? -48.009 -0.956 59.752 1.00 49.79 176 THR D CA 1
ATOM 6525 C C . THR D 1 188 ? -47.045 -2.034 59.300 1.00 45.86 176 THR D C 1
ATOM 6526 O O . THR D 1 188 ? -46.135 -1.737 58.537 1.00 50.40 176 THR D O 1
ATOM 6530 N N . PHE D 1 189 ? -47.221 -3.270 59.766 1.00 42.89 177 PHE D N 1
ATOM 6531 C CA . PHE D 1 189 ? -46.569 -4.408 59.133 1.00 48.22 177 PHE D CA 1
ATOM 6532 C C . PHE D 1 189 ? -47.418 -4.835 57.937 1.00 51.65 177 PHE D C 1
ATOM 6533 O O . PHE D 1 189 ? -48.598 -5.171 58.109 1.00 49.68 177 PHE D O 1
ATOM 6541 N N . VAL D 1 190 ? -46.820 -4.805 56.743 1.00 50.97 178 VAL D N 1
ATOM 6542 C CA . VAL D 1 190 ? -47.478 -5.233 55.496 1.00 46.19 178 VAL D CA 1
ATOM 6543 C C . VAL D 1 190 ? -47.054 -6.675 55.223 1.00 47.88 178 VAL D C 1
ATOM 6544 O O . VAL D 1 190 ? -45.860 -6.944 55.070 1.00 44.03 178 VAL D O 1
ATOM 6548 N N . GLY D 1 191 ? -48.018 -7.600 55.184 1.00 47.99 179 GLY D N 1
ATOM 6549 C CA . GLY D 1 191 ? -47.737 -9.057 55.023 1.00 47.73 179 GLY D CA 1
ATOM 6550 C C . GLY D 1 191 ? -47.779 -9.539 53.570 1.00 46.08 179 GLY D C 1
ATOM 6551 O O . GLY D 1 191 ? -48.368 -8.876 52.713 1.00 41.26 179 GLY D O 1
ATOM 6552 N N . ASN D 1 192 ? -47.173 -10.705 53.304 1.00 47.31 180 ASN D N 1
ATOM 6553 C CA . ASN D 1 192 ? -47.031 -11.207 51.932 1.00 50.59 180 ASN D CA 1
ATOM 6554 C C . ASN D 1 192 ? -48.303 -11.904 51.435 1.00 53.80 180 ASN D C 1
ATOM 6555 O O . ASN D 1 192 ? -48.302 -13.124 51.206 1.00 58.63 180 ASN D O 1
ATOM 6560 N N . LEU D 1 193 ? -49.375 -11.131 51.246 1.00 52.61 181 LEU D N 1
ATOM 6561 C CA . LEU D 1 193 ? -50.670 -11.691 50.823 1.00 58.43 181 LEU D CA 1
ATOM 6562 C C . LEU D 1 193 ? -51.653 -10.643 50.318 1.00 57.44 181 LEU D C 1
ATOM 6563 O O . LEU D 1 193 ? -51.481 -9.442 50.561 1.00 53.59 181 LEU D O 1
ATOM 6568 N N . ILE D 1 194 ? -52.672 -11.133 49.601 1.00 59.23 182 ILE D N 1
ATOM 6569 C CA . ILE D 1 194 ? -53.805 -10.333 49.118 1.00 63.96 182 ILE D CA 1
ATOM 6570 C C . ILE D 1 194 ? -55.110 -10.846 49.774 1.00 71.13 182 ILE D C 1
ATOM 6571 O O . ILE D 1 194 ? -55.276 -12.064 49.950 1.00 67.04 182 ILE D O 1
ATOM 6576 N N . ILE D 1 195 ? -56.012 -9.910 50.123 1.00 79.94 183 ILE D N 1
ATOM 6577 C CA . ILE D 1 195 ? -57.348 -10.209 50.719 1.00 89.50 183 ILE D CA 1
ATOM 6578 C C . ILE D 1 195 ? -58.500 -9.362 50.090 1.00 95.19 183 ILE D C 1
ATOM 6579 O O . ILE D 1 195 ? -59.539 -9.915 49.733 1.00 97.15 183 ILE D O 1
ATOM 6584 N N . GLY D 1 196 ? -58.347 -8.039 49.987 1.00 98.55 184 GLY D N 1
ATOM 6585 C CA . GLY D 1 196 ? -59.242 -7.205 49.157 1.00 99.33 184 GLY D CA 1
ATOM 6586 C C . GLY D 1 196 ? -60.651 -6.962 49.683 1.00 105.71 184 GLY D C 1
ATOM 6587 O O . GLY D 1 196 ? -61.137 -7.695 50.549 1.00 108.42 184 GLY D O 1
ATOM 6588 N N . GLY D 1 197 ? -61.306 -5.928 49.146 1.00 111.30 185 GLY D N 1
ATOM 6589 C CA . GLY D 1 197 ? -62.720 -5.627 49.442 1.00 115.83 185 GLY D CA 1
ATOM 6590 C C . GLY D 1 197 ? -62.990 -4.344 50.206 1.00 118.49 185 GLY D C 1
ATOM 6591 O O . GLY D 1 197 ? -62.064 -3.642 50.624 1.00 127.52 185 GLY D O 1
ATOM 6592 N N . LYS D 1 198 ? -64.277 -4.034 50.354 1.00 114.62 186 LYS D N 1
ATOM 6593 C CA . LYS D 1 198 ? -64.749 -3.008 51.292 1.00 111.41 186 LYS D CA 1
ATOM 6594 C C . LYS D 1 198 ? -65.223 -3.626 52.614 1.00 104.44 186 LYS D C 1
ATOM 6595 O O . LYS D 1 198 ? -64.929 -3.076 53.679 1.00 104.79 186 LYS D O 1
ATOM 6601 N N . THR D 1 199 ? -65.925 -4.767 52.540 1.00 94.23 187 THR D N 1
ATOM 6602 C CA . THR D 1 199 ? -66.492 -5.449 53.728 1.00 90.46 187 THR D CA 1
ATOM 6603 C C . THR D 1 199 ? -65.541 -6.431 54.456 1.00 84.66 187 THR D C 1
ATOM 6604 O O . THR D 1 199 ? -65.991 -7.210 55.307 1.00 83.08 187 THR D O 1
ATOM 6608 N N . ALA D 1 200 ? -64.255 -6.418 54.108 1.00 76.69 188 ALA D N 1
ATOM 6609 C CA . ALA D 1 200 ? -63.212 -6.966 54.977 1.00 74.82 188 ALA D CA 1
ATOM 6610 C C . ALA D 1 200 ? -62.604 -5.814 55.784 1.00 74.12 188 ALA D C 1
ATOM 6611 O O . ALA D 1 200 ? -62.472 -4.700 55.255 1.00 80.62 188 ALA D O 1
ATOM 6613 N N . PRO D 1 201 ? -62.239 -6.060 57.062 1.00 68.89 189 PRO D N 1
ATOM 6614 C CA . PRO D 1 201 ? -61.672 -4.960 57.863 1.00 66.60 189 PRO D CA 1
ATOM 6615 C C . PRO D 1 201 ? -60.314 -4.495 57.347 1.00 62.18 189 PRO D C 1
ATOM 6616 O O . PRO D 1 201 ? -59.424 -5.328 57.143 1.00 56.55 189 PRO D O 1
ATOM 6620 N N . THR D 1 202 ? -60.178 -3.181 57.168 1.00 60.33 190 THR D N 1
ATOM 6621 C CA . THR D 1 202 ? -58.956 -2.545 56.680 1.00 61.14 190 THR D CA 1
ATOM 6622 C C . THR D 1 202 ? -58.069 -2.046 57.851 1.00 64.62 190 THR D C 1
ATOM 6623 O O . THR D 1 202 ? -58.357 -2.354 59.011 1.00 64.69 190 THR D O 1
ATOM 6627 N N . PHE D 1 203 ? -56.995 -1.299 57.559 1.00 65.50 191 PHE D N 1
ATOM 6628 C CA . PHE D 1 203 ? -56.225 -0.611 58.618 1.00 64.76 191 PHE D CA 1
ATOM 6629 C C . PHE D 1 203 ? -57.094 0.473 59.249 1.00 66.43 191 PHE D C 1
ATOM 6630 O O . PHE D 1 203 ? -57.150 0.568 60.477 1.00 68.43 191 PHE D O 1
ATOM 6638 N N . THR D 1 204 ? -57.756 1.280 58.415 1.00 62.76 192 THR D N 1
ATOM 6639 C CA . THR D 1 204 ? -58.708 2.282 58.899 1.00 60.62 192 THR D CA 1
ATOM 6640 C C . THR D 1 204 ? -59.980 2.261 58.040 1.00 63.27 192 THR D C 1
ATOM 6641 O O . THR D 1 204 ? -59.919 2.532 56.832 1.00 54.24 192 THR D O 1
ATOM 6645 N N . ASP D 1 205 ? -61.106 1.891 58.669 1.00 66.25 193 ASP D N 1
ATOM 6646 C CA . ASP D 1 205 ? -62.447 1.997 58.066 1.00 66.10 193 ASP D CA 1
ATOM 6647 C C . ASP D 1 205 ? -63.142 3.223 58.686 1.00 66.45 193 ASP D C 1
ATOM 6648 O O . ASP D 1 205 ? -62.773 4.353 58.361 1.00 64.58 193 ASP D O 1
ATOM 6653 N N . GLY D 1 206 ? -64.109 3.025 59.590 1.00 71.68 194 GLY D N 1
ATOM 6654 C CA . GLY D 1 206 ? -64.929 4.131 60.103 1.00 72.42 194 GLY D CA 1
ATOM 6655 C C . GLY D 1 206 ? -65.740 4.783 59.002 1.00 73.16 194 GLY D C 1
ATOM 6656 O O . GLY D 1 206 ? -66.408 4.082 58.250 1.00 77.30 194 GLY D O 1
ATOM 6657 N N . GLU D 1 207 ? -65.660 6.110 58.884 1.00 78.24 195 GLU D N 1
ATOM 6658 C CA . GLU D 1 207 ? -66.385 6.842 57.826 1.00 82.10 195 GLU D CA 1
ATOM 6659 C C . GLU D 1 207 ? -65.448 7.404 56.739 1.00 81.52 195 GLU D C 1
ATOM 6660 O O . GLU D 1 207 ? -65.673 7.151 55.554 1.00 84.35 195 GLU D O 1
ATOM 6666 N N . GLY D 1 208 ? -64.409 8.143 57.135 1.00 80.52 196 GLY D N 1
ATOM 6667 C CA . GLY D 1 208 ? -63.405 8.680 56.196 1.00 79.53 196 GLY D CA 1
ATOM 6668 C C . GLY D 1 208 ? -63.213 10.188 56.217 1.00 76.28 196 GLY D C 1
ATOM 6669 O O . GLY D 1 208 ? -63.932 10.910 56.898 1.00 77.54 196 GLY D O 1
ATOM 6670 N N . PHE D 1 209 ? -62.229 10.654 55.453 1.00 73.99 197 PHE D N 1
ATOM 6671 C CA . PHE D 1 209 ? -61.913 12.075 55.331 1.00 75.91 197 PHE D CA 1
ATOM 6672 C C . PHE D 1 209 ? -62.218 12.579 53.924 1.00 77.50 197 PHE D C 1
ATOM 6673 O O . PHE D 1 209 ? -61.921 11.894 52.938 1.00 71.92 197 PHE D O 1
ATOM 6681 N N . THR D 1 210 ? -62.807 13.773 53.847 1.00 82.22 198 THR D N 1
ATOM 6682 C CA . THR D 1 210 ? -62.831 14.590 52.622 1.00 83.72 198 THR D CA 1
ATOM 6683 C C . THR D 1 210 ? -61.465 15.264 52.402 1.00 81.40 198 THR D C 1
ATOM 6684 O O . THR D 1 210 ? -60.597 15.188 53.272 1.00 79.75 198 THR D O 1
ATOM 6688 N N . GLU D 1 211 ? -61.295 15.931 51.256 1.00 80.94 199 GLU D N 1
ATOM 6689 C CA . GLU D 1 211 ? -60.016 16.567 50.874 1.00 85.07 199 GLU D CA 1
ATOM 6690 C C . GLU D 1 211 ? -59.488 17.551 51.904 1.00 88.35 199 GLU D C 1
ATOM 6691 O O . GLU D 1 211 ? -58.284 17.595 52.170 1.00 93.49 199 GLU D O 1
ATOM 6697 N N . ASN D 1 212 ? -60.389 18.337 52.478 1.00 91.51 200 ASN D N 1
ATOM 6698 C CA . ASN D 1 212 ? -60.003 19.353 53.452 1.00 95.06 200 ASN D CA 1
ATOM 6699 C C . ASN D 1 212 ? -59.637 18.799 54.839 1.00 95.03 200 ASN D C 1
ATOM 6700 O O . ASN D 1 212 ? -59.180 19.564 55.694 1.00 96.58 200 ASN D O 1
ATOM 6705 N N . GLU D 1 213 ? -59.826 17.493 55.061 1.00 93.32 201 GLU D N 1
ATOM 6706 C CA . GLU D 1 213 ? -59.531 16.856 56.356 1.00 91.15 201 GLU D CA 1
ATOM 6707 C C . GLU D 1 213 ? -58.645 15.598 56.241 1.00 84.72 201 GLU D C 1
ATOM 6708 O O . GLU D 1 213 ? -58.718 14.709 57.086 1.00 78.07 201 GLU D O 1
ATOM 6714 N N . LEU D 1 214 ? -57.783 15.548 55.221 1.00 81.58 202 LEU D N 1
ATOM 6715 C CA . LEU D 1 214 ? -56.783 14.473 55.092 1.00 79.44 202 LEU D CA 1
ATOM 6716 C C . LEU D 1 214 ? -55.512 14.811 55.877 1.00 74.21 202 LEU D C 1
ATOM 6717 O O . LEU D 1 214 ? -54.956 15.909 55.747 1.00 73.91 202 LEU D O 1
ATOM 6722 N N . LEU D 1 215 ? -55.039 13.839 56.653 1.00 73.67 203 LEU D N 1
ATOM 6723 C CA . LEU D 1 215 ? -53.915 14.027 57.568 1.00 67.52 203 LEU D CA 1
ATOM 6724 C C . LEU D 1 215 ? -52.624 13.638 56.870 1.00 62.69 203 LEU D C 1
ATOM 6725 O O . LEU D 1 215 ? -52.474 12.481 56.476 1.00 65.97 203 LEU D O 1
ATOM 6730 N N . GLY D 1 216 ? -51.718 14.604 56.690 1.00 60.14 204 GLY D N 1
ATOM 6731 C CA . GLY D 1 216 ? -50.429 14.370 56.025 1.00 61.61 204 GLY D CA 1
ATOM 6732 C C . GLY D 1 216 ? -49.370 13.719 56.921 1.00 64.44 204 GLY D C 1
ATOM 6733 O O . GLY D 1 216 ? -48.865 14.347 57.864 1.00 61.20 204 GLY D O 1
ATOM 6734 N N . LEU D 1 217 ? -49.024 12.468 56.607 1.00 57.50 205 LEU D N 1
ATOM 6735 C CA . LEU D 1 217 ? -48.018 11.700 57.347 1.00 56.28 205 LEU D CA 1
ATOM 6736 C C . LEU D 1 217 ? -46.606 12.170 57.001 1.00 54.46 205 LEU D C 1
ATOM 6737 O O . LEU D 1 217 ? -46.419 13.189 56.334 1.00 55.21 205 LEU D O 1
ATOM 6742 N N . GLU D 1 218 ? -45.615 11.452 57.522 1.00 52.75 206 GLU D N 1
ATOM 6743 C CA . GLU D 1 218 ? -44.240 11.571 57.059 1.00 53.95 206 GLU D CA 1
ATOM 6744 C C . GLU D 1 218 ? -43.510 10.265 57.341 1.00 54.80 206 GLU D C 1
ATOM 6745 O O . GLU D 1 218 ? -43.585 9.739 58.453 1.00 52.24 206 GLU D O 1
ATOM 6751 N N . LEU D 1 219 ? -42.809 9.744 56.334 1.00 49.90 207 LEU D N 1
ATOM 6752 C CA . LEU D 1 219 ? -42.190 8.436 56.443 1.00 45.45 207 LEU D CA 1
ATOM 6753 C C . LEU D 1 219 ? -40.936 8.538 57.324 1.00 42.94 207 LEU D C 1
ATOM 6754 O O . LEU D 1 219 ? -40.034 9.301 57.015 1.00 42.38 207 LEU D O 1
ATOM 6759 N N . SER D 1 220 ? -40.912 7.779 58.418 1.00 44.65 208 SER D N 1
ATOM 6760 C CA . SER D 1 220 ? -39.758 7.724 59.327 1.00 43.71 208 SER D CA 1
ATOM 6761 C C . SER D 1 220 ? -38.802 6.633 58.898 1.00 38.61 208 SER D C 1
ATOM 6762 O O . SER D 1 220 ? -37.611 6.861 58.802 1.00 41.48 208 SER D O 1
ATOM 6765 N N . SER D 1 221 ? -39.329 5.444 58.654 1.00 41.77 209 SER D N 1
ATOM 6766 C CA . SER D 1 221 ? -38.500 4.325 58.250 1.00 40.12 209 SER D CA 1
ATOM 6767 C C . SER D 1 221 ? -39.316 3.237 57.580 1.00 39.84 209 SER D C 1
ATOM 6768 O O . SER D 1 221 ? -40.536 3.177 57.743 1.00 37.48 209 SER D O 1
ATOM 6771 N N . ALA D 1 222 ? -38.609 2.381 56.843 1.00 35.37 210 ALA D N 1
ATOM 6772 C CA . ALA D 1 222 ? -39.172 1.205 56.226 1.00 36.35 210 ALA D CA 1
ATOM 6773 C C . ALA D 1 222 ? -38.161 0.099 56.422 1.00 37.22 210 ALA D C 1
ATOM 6774 O O . ALA D 1 222 ? -36.994 0.244 56.050 1.00 39.46 210 ALA D O 1
ATOM 6776 N N . GLU D 1 223 ? -38.608 -1.000 57.009 1.00 37.24 211 GLU D N 1
ATOM 6777 C CA . GLU D 1 223 ? -37.730 -2.082 57.401 1.00 40.55 211 GLU D CA 1
ATOM 6778 C C . GLU D 1 223 ? -38.434 -3.358 56.997 1.00 42.47 211 GLU D C 1
ATOM 6779 O O . GLU D 1 223 ? -39.570 -3.591 57.421 1.00 41.57 211 GLU D O 1
ATOM 6785 N N . LYS D 1 224 ? -37.776 -4.176 56.178 1.00 43.43 212 LYS D N 1
ATOM 6786 C CA . LYS D 1 224 ? -38.334 -5.478 55.783 1.00 44.49 212 LYS D CA 1
ATOM 6787 C C . LYS D 1 224 ? -38.182 -6.456 56.934 1.00 44.53 212 LYS D C 1
ATOM 6788 O O . LYS D 1 224 ? -37.086 -6.608 57.461 1.00 46.13 212 LYS D O 1
ATOM 6794 N N . ILE D 1 225 ? -39.266 -7.114 57.334 1.00 43.29 213 ILE D N 1
ATOM 6795 C CA . ILE D 1 225 ? -39.181 -8.140 58.378 1.00 43.84 213 ILE D CA 1
ATOM 6796 C C . ILE D 1 225 ? -39.824 -9.424 57.875 1.00 42.00 213 ILE D C 1
ATOM 6797 O O . ILE D 1 225 ? -41.001 -9.434 57.546 1.00 46.95 213 ILE D O 1
ATOM 6802 N N . GLU D 1 226 ? -39.042 -10.493 57.821 1.00 47.78 214 GLU D N 1
ATOM 6803 C CA . GLU D 1 226 ? -39.560 -11.826 57.538 1.00 54.02 214 GLU D CA 1
ATOM 6804 C C . GLU D 1 226 ? -40.039 -11.909 56.067 1.00 57.51 214 GLU D C 1
ATOM 6805 O O . GLU D 1 226 ? -39.192 -11.848 55.172 1.00 56.46 214 GLU D O 1
ATOM 6811 N N . ASP D 1 227 ? -41.349 -12.029 55.812 1.00 58.43 215 ASP D N 1
ATOM 6812 C CA . ASP D 1 227 ? -41.900 -11.992 54.453 1.00 57.96 215 ASP D CA 1
ATOM 6813 C C . ASP D 1 227 ? -42.589 -10.664 54.139 1.00 53.76 215 ASP D C 1
ATOM 6814 O O . ASP D 1 227 ? -43.157 -10.512 53.057 1.00 57.92 215 ASP D O 1
ATOM 6819 N N . GLY D 1 228 ? -42.515 -9.685 55.042 1.00 48.82 216 GLY D N 1
ATOM 6820 C CA . GLY D 1 228 ? -43.198 -8.391 54.841 1.00 46.99 216 GLY D CA 1
ATOM 6821 C C . GLY D 1 228 ? -42.322 -7.150 54.978 1.00 46.21 216 GLY D C 1
ATOM 6822 O O . GLY D 1 228 ? -41.097 -7.246 54.949 1.00 50.03 216 GLY D O 1
ATOM 6823 N N . ILE D 1 229 ? -42.966 -5.989 55.117 1.00 45.09 217 ILE D N 1
ATOM 6824 C CA . ILE D 1 229 ? -42.285 -4.716 55.401 1.00 45.33 217 ILE D CA 1
ATOM 6825 C C . ILE D 1 229 ? -43.053 -3.863 56.440 1.00 44.73 217 ILE D C 1
ATOM 6826 O O . ILE D 1 229 ? -44.292 -3.759 56.391 1.00 42.20 217 ILE D O 1
ATOM 6831 N N . LEU D 1 230 ? -42.290 -3.255 57.362 1.00 44.55 218 LEU D N 1
ATOM 6832 C CA . LEU D 1 230 ? -42.805 -2.370 58.431 1.00 41.17 218 LEU D CA 1
ATOM 6833 C C . LEU D 1 230 ? -42.550 -0.924 58.057 1.00 40.88 218 LEU D C 1
ATOM 6834 O O . LEU D 1 230 ? -41.385 -0.502 57.928 1.00 38.01 218 LEU D O 1
ATOM 6839 N N . LEU D 1 231 ? -43.622 -0.155 57.891 1.00 37.79 219 LEU D N 1
ATOM 6840 C CA . LEU D 1 231 ? -43.525 1.268 57.610 1.00 38.85 219 LEU D CA 1
ATOM 6841 C C . LEU D 1 231 ? -43.867 2.070 58.874 1.00 43.15 219 LEU D C 1
ATOM 6842 O O . LEU D 1 231 ? -44.809 1.725 59.572 1.00 42.41 219 LEU D O 1
ATOM 6847 N N . LYS D 1 232 ? -43.109 3.136 59.142 1.00 44.73 220 LYS D N 1
ATOM 6848 C CA . LYS D 1 232 ? -43.326 3.984 60.319 1.00 48.97 220 LYS D CA 1
ATOM 6849 C C . LYS D 1 232 ? -43.493 5.416 59.867 1.00 47.91 220 LYS D C 1
ATOM 6850 O O . LYS D 1 232 ? -42.639 5.952 59.144 1.00 47.24 220 LYS D O 1
ATOM 6856 N N . TRP D 1 233 ? -44.597 6.031 60.297 1.00 49.74 221 TRP D N 1
ATOM 6857 C CA . TRP D 1 233 ? -44.970 7.374 59.871 1.00 51.84 221 TRP D CA 1
ATOM 6858 C C . TRP D 1 233 ? -45.096 8.331 61.065 1.00 49.22 221 TRP D C 1
ATOM 6859 O O . TRP D 1 233 ? -45.718 7.981 62.053 1.00 51.45 221 TRP D O 1
ATOM 6870 N N . LYS D 1 234 ? -44.513 9.521 60.965 1.00 53.33 222 LYS D N 1
ATOM 6871 C CA . LYS D 1 234 ? -44.709 10.577 61.961 1.00 62.11 222 LYS D CA 1
ATOM 6872 C C . LYS D 1 234 ? -45.923 11.429 61.560 1.00 67.40 222 LYS D C 1
ATOM 6873 O O . LYS D 1 234 ? -45.827 12.285 60.663 1.00 65.44 222 LYS D O 1
ATOM 6879 N N . VAL D 1 235 ? -47.056 11.191 62.225 1.00 64.92 223 VAL D N 1
ATOM 6880 C CA . VAL D 1 235 ? -48.303 11.914 61.933 1.00 64.66 223 VAL D CA 1
ATOM 6881 C C . VAL D 1 235 ? -48.088 13.416 62.131 1.00 63.88 223 VAL D C 1
ATOM 6882 O O . VAL D 1 235 ? -47.456 13.820 63.099 1.00 63.94 223 VAL D O 1
ATOM 6886 N N . LYS D 1 236 ? -48.582 14.227 61.198 1.00 66.08 224 LYS D N 1
ATOM 6887 C CA . LYS D 1 236 ? -48.595 15.687 61.359 1.00 71.24 224 LYS D CA 1
ATOM 6888 C C . LYS D 1 236 ? -50.016 16.152 61.646 1.00 67.87 224 LYS D C 1
ATOM 6889 O O . LYS D 1 236 ? -50.323 17.338 61.540 1.00 68.59 224 LYS D O 1
ATOM 6895 N N . ASP E 1 14 ? -48.705 10.478 97.569 1.00 51.31 2 ASP E N 1
ATOM 6896 C CA . ASP E 1 14 ? -48.441 9.269 96.735 1.00 50.35 2 ASP E CA 1
ATOM 6897 C C . ASP E 1 14 ? -46.981 9.237 96.232 1.00 44.70 2 ASP E C 1
ATOM 6898 O O . ASP E 1 14 ? -46.226 10.166 96.450 1.00 43.00 2 ASP E O 1
ATOM 6903 N N . ARG E 1 15 ? -46.584 8.138 95.612 1.00 40.38 3 ARG E N 1
ATOM 6904 C CA . ARG E 1 15 ? -45.211 8.009 95.124 1.00 40.15 3 ARG E CA 1
ATOM 6905 C C . ARG E 1 15 ? -45.097 6.927 94.058 1.00 33.97 3 ARG E C 1
ATOM 6906 O O . ARG E 1 15 ? -46.006 6.099 93.915 1.00 31.29 3 ARG E O 1
ATOM 6914 N N . PRO E 1 16 ? -43.955 6.890 93.337 1.00 35.13 4 PRO E N 1
ATOM 6915 C CA . PRO E 1 16 ? -43.732 5.775 92.404 1.00 33.25 4 PRO E CA 1
ATOM 6916 C C . PRO E 1 16 ? -43.569 4.454 93.132 1.00 34.03 4 PRO E C 1
ATOM 6917 O O . PRO E 1 16 ? -43.405 4.455 94.352 1.00 36.93 4 PRO E O 1
ATOM 6921 N N . PHE E 1 17 ? -43.652 3.330 92.425 1.00 31.06 5 PHE E N 1
ATOM 6922 C CA . PHE E 1 17 ? -43.052 2.096 92.921 1.00 32.48 5 PHE E CA 1
ATOM 6923 C C . PHE E 1 17 ? -41.538 2.348 92.994 1.00 33.31 5 PHE E C 1
ATOM 6924 O O . PHE E 1 17 ? -40.950 2.850 92.032 1.00 31.17 5 PHE E O 1
ATOM 6932 N N . ILE E 1 18 ? -40.936 2.070 94.153 1.00 30.75 6 ILE E N 1
ATOM 6933 C CA . ILE E 1 18 ? -39.511 2.366 94.374 1.00 28.43 6 ILE E CA 1
ATOM 6934 C C . ILE E 1 18 ? -38.744 1.109 94.712 1.00 27.95 6 ILE E C 1
ATOM 6935 O O . ILE E 1 18 ? -39.080 0.395 95.671 1.00 30.25 6 ILE E O 1
ATOM 6940 N N . PHE E 1 19 ? -37.704 0.835 93.932 1.00 25.16 7 PHE E N 1
ATOM 6941 C CA . PHE E 1 19 ? -36.805 -0.273 94.210 1.00 26.94 7 PHE E CA 1
ATOM 6942 C C . PHE E 1 19 ? -35.356 0.185 94.202 1.00 28.56 7 PHE E C 1
ATOM 6943 O O . PHE E 1 19 ? -34.992 1.119 93.484 1.00 31.08 7 PHE E O 1
ATOM 6951 N N . ILE E 1 20 ? -34.558 -0.455 95.040 1.00 26.09 8 ILE E N 1
ATOM 6952 C CA . ILE E 1 20 ? -33.146 -0.231 95.079 1.00 27.47 8 ILE E CA 1
ATOM 6953 C C . ILE E 1 20 ? -32.494 -1.398 94.367 1.00 27.09 8 ILE E C 1
ATOM 6954 O O . ILE E 1 20 ? -32.872 -2.545 94.591 1.00 28.81 8 ILE E O 1
ATOM 6959 N N . ASN E 1 21 ? -31.531 -1.085 93.506 1.00 27.35 9 ASN E N 1
ATOM 6960 C CA . ASN E 1 21 ? -30.708 -2.082 92.850 1.00 26.79 9 ASN E CA 1
ATOM 6961 C C . ASN E 1 21 ? -29.267 -1.660 93.008 1.00 26.47 9 ASN E C 1
ATOM 6962 O O . ASN E 1 21 ? -28.901 -0.551 92.586 1.00 26.45 9 ASN E O 1
ATOM 6967 N N . SER E 1 22 ? -28.470 -2.544 93.609 1.00 24.60 10 SER E N 1
ATOM 6968 C CA . SER E 1 22 ? -27.065 -2.335 93.802 1.00 26.13 10 SER E CA 1
ATOM 6969 C C . SER E 1 22 ? -26.327 -3.652 93.674 1.00 25.64 10 SER E C 1
ATOM 6970 O O . SER E 1 22 ? -26.922 -4.750 93.675 1.00 28.00 10 SER E O 1
ATOM 6973 N N . ALA E 1 23 ? -25.013 -3.527 93.585 1.00 25.18 11 ALA E N 1
ATOM 6974 C CA . ALA E 1 23 ? -24.092 -4.649 93.618 1.00 26.00 11 ALA E CA 1
ATOM 6975 C C . ALA E 1 23 ? -23.140 -4.452 94.813 1.00 25.87 11 ALA E C 1
ATOM 6976 O O . ALA E 1 23 ? -22.567 -3.374 94.985 1.00 25.33 11 ALA E O 1
ATOM 6978 N N . MET E 1 24 ? -22.988 -5.483 95.641 1.00 24.80 12 MET E N 1
ATOM 6979 C CA . MET E 1 24 ? -22.166 -5.399 96.841 1.00 24.79 12 MET E CA 1
ATOM 6980 C C . MET E 1 24 ? -21.263 -6.629 96.973 1.00 24.58 12 MET E C 1
ATOM 6981 O O . MET E 1 24 ? -21.561 -7.682 96.449 1.00 24.54 12 MET E O 1
ATOM 6986 N N . SER E 1 25 ? -20.151 -6.473 97.667 1.00 24.17 13 SER E N 1
ATOM 6987 C CA . SER E 1 25 ? -19.290 -7.596 97.979 1.00 23.58 13 SER E CA 1
ATOM 6988 C C . SER E 1 25 ? -19.988 -8.546 98.977 1.00 23.24 13 SER E C 1
ATOM 6989 O O . SER E 1 25 ? -21.027 -8.215 99.580 1.00 23.59 13 SER E O 1
ATOM 6992 N N . ALA E 1 26 ? -19.411 -9.722 99.151 1.00 22.82 14 ALA E N 1
ATOM 6993 C CA . ALA E 1 26 ? -19.957 -10.697 100.089 1.00 23.09 14 ALA E CA 1
ATOM 6994 C C . ALA E 1 26 ? -20.034 -10.156 101.524 1.00 23.90 14 ALA E C 1
ATOM 6995 O O . ALA E 1 26 ? -20.851 -10.640 102.298 1.00 25.12 14 ALA E O 1
ATOM 6997 N N . ASP E 1 27 ? -19.152 -9.199 101.851 1.00 22.59 15 ASP E N 1
ATOM 6998 C CA . ASP E 1 27 ? -19.151 -8.484 103.140 1.00 22.80 15 ASP E CA 1
ATOM 6999 C C . ASP E 1 27 ? -19.918 -7.156 103.165 1.00 22.63 15 ASP E C 1
ATOM 7000 O O . ASP E 1 27 ? -19.815 -6.402 104.139 1.00 22.44 15 ASP E O 1
ATOM 7005 N N . GLY E 1 28 ? -20.712 -6.894 102.130 1.00 20.38 16 GLY E N 1
ATOM 7006 C CA . GLY E 1 28 ? -21.706 -5.828 102.150 1.00 19.94 16 GLY E CA 1
ATOM 7007 C C . GLY E 1 28 ? -21.237 -4.459 101.662 1.00 20.92 16 GLY E C 1
ATOM 7008 O O . GLY E 1 28 ? -21.969 -3.488 101.827 1.00 20.54 16 GLY E O 1
ATOM 7009 N N . LYS E 1 29 ? -20.066 -4.385 101.021 1.00 20.26 17 LYS E N 1
ATOM 7010 C CA . LYS E 1 29 ? -19.508 -3.105 100.552 1.00 21.19 17 LYS E CA 1
ATOM 7011 C C . LYS E 1 29 ? -19.829 -2.778 99.103 1.00 21.30 17 LYS E C 1
ATOM 7012 O O . LYS E 1 29 ? -19.842 -3.657 98.226 1.00 23.82 17 LYS E O 1
ATOM 7018 N N . LEU E 1 30 ? -20.069 -1.498 98.859 1.00 21.43 18 LEU E N 1
ATOM 7019 C CA . LEU E 1 30 ? -20.293 -0.949 97.526 1.00 22.99 18 LEU E CA 1
ATOM 7020 C C . LEU E 1 30 ? -19.046 -0.469 96.781 1.00 23.34 18 LEU E C 1
ATOM 7021 O O . LEU E 1 30 ? -19.061 -0.310 95.548 1.00 24.07 18 LEU E O 1
ATOM 7026 N N . SER E 1 31 ? -18.002 -0.169 97.530 1.00 24.54 19 SER E N 1
ATOM 7027 C CA . SER E 1 31 ? -16.741 0.344 96.997 1.00 26.33 19 SER E CA 1
ATOM 7028 C C . SER E 1 31 ? -15.716 0.226 98.104 1.00 25.67 19 SER E C 1
ATOM 7029 O O . SER E 1 31 ? -16.067 -0.107 99.222 1.00 27.14 19 SER E O 1
ATOM 7032 N N . THR E 1 32 ? -14.458 0.519 97.816 1.00 25.80 20 THR E N 1
ATOM 7033 C CA . THR E 1 32 ? -13.407 0.376 98.813 1.00 25.33 20 THR E CA 1
ATOM 7034 C C . THR E 1 32 ? -13.450 1.445 99.905 1.00 26.11 20 THR E C 1
ATOM 7035 O O . THR E 1 32 ? -14.215 2.434 99.802 1.00 26.61 20 THR E O 1
ATOM 7039 N N . LYS E 1 33 ? -12.604 1.266 100.921 1.00 24.94 21 LYS E N 1
ATOM 7040 C CA . LYS E 1 33 ? -12.377 2.280 101.958 1.00 28.76 21 LYS E CA 1
ATOM 7041 C C . LYS E 1 33 ? -11.956 3.657 101.402 1.00 29.15 21 LYS E C 1
ATOM 7042 O O . LYS E 1 33 ? -12.158 4.671 102.060 1.00 31.29 21 LYS E O 1
ATOM 7048 N N . GLU E 1 34 ? -11.341 3.668 100.227 1.00 29.81 22 GLU E N 1
ATOM 7049 C CA . GLU E 1 34 ? -10.968 4.905 99.524 1.00 34.52 22 GLU E CA 1
ATOM 7050 C C . GLU E 1 34 ? -12.141 5.408 98.679 1.00 33.14 22 GLU E C 1
ATOM 7051 O O . GLU E 1 34 ? -11.962 6.346 97.894 1.00 30.35 22 GLU E O 1
ATOM 7057 N N . ARG E 1 35 ? -13.316 4.769 98.802 1.00 31.40 23 ARG E N 1
ATOM 7058 C CA . ARG E 1 35 ? -14.498 5.094 98.025 1.00 33.73 23 ARG E CA 1
ATOM 7059 C C . ARG E 1 35 ? -14.275 4.902 96.509 1.00 35.18 23 ARG E C 1
ATOM 7060 O O . ARG E 1 35 ? -14.882 5.586 95.711 1.00 41.23 23 ARG E O 1
ATOM 7068 N N . LYS E 1 36 ? -13.428 3.943 96.120 1.00 35.33 24 LYS E N 1
ATOM 7069 C CA . LYS E 1 36 ? -13.148 3.665 94.704 1.00 36.24 24 LYS E CA 1
ATOM 7070 C C . LYS E 1 36 ? -13.953 2.476 94.217 1.00 37.15 24 LYS E C 1
ATOM 7071 O O . LYS E 1 36 ? -14.101 1.487 94.935 1.00 33.48 24 LYS E O 1
ATOM 7077 N N . GLN E 1 37 ? -14.460 2.560 92.994 1.00 37.57 25 GLN E N 1
ATOM 7078 C CA . GLN E 1 37 ? -15.294 1.489 92.456 1.00 42.69 25 GLN E CA 1
ATOM 7079 C C . GLN E 1 37 ? -14.420 0.336 91.985 1.00 40.23 25 GLN E C 1
ATOM 7080 O O . GLN E 1 37 ? -13.347 0.553 91.437 1.00 41.73 25 GLN E O 1
ATOM 7086 N N . VAL E 1 38 ? -14.882 -0.886 92.237 1.00 35.69 26 VAL E N 1
ATOM 7087 C CA . VAL E 1 38 ? -14.174 -2.078 91.822 1.00 33.90 26 VAL E CA 1
ATOM 7088 C C . VAL E 1 38 ? -15.136 -3.019 91.136 1.00 33.63 26 VAL E C 1
ATOM 7089 O O . VAL E 1 38 ? -16.361 -2.823 91.158 1.00 31.83 26 VAL E O 1
ATOM 7093 N N . LYS E 1 39 ? -14.580 -4.060 90.528 1.00 34.36 27 LYS E N 1
ATOM 7094 C CA . LYS E 1 39 ? -15.392 -5.041 89.832 1.00 36.73 27 LYS E CA 1
ATOM 7095 C C . LYS E 1 39 ? -16.120 -5.949 90.815 1.00 34.73 27 LYS E C 1
ATOM 7096 O O . LYS E 1 39 ? -15.511 -6.815 91.441 1.00 32.98 27 LYS E O 1
ATOM 7102 N N . ILE E 1 40 ? -17.432 -5.753 90.928 1.00 33.61 28 ILE E N 1
ATOM 7103 C CA . ILE E 1 40 ? -18.257 -6.602 91.772 1.00 33.38 28 ILE E CA 1
ATOM 7104 C C . ILE E 1 40 ? -19.026 -7.618 90.928 1.00 35.24 28 ILE E C 1
ATOM 7105 O O . ILE E 1 40 ? -19.102 -8.787 91.285 1.00 36.25 28 ILE E O 1
ATOM 7110 N N . SER E 1 41 ? -19.614 -7.170 89.835 1.00 37.55 29 SER E N 1
ATOM 7111 C CA . SER E 1 41 ? -20.445 -8.032 89.003 1.00 42.42 29 SER E CA 1
ATOM 7112 C C . SER E 1 41 ? -19.819 -8.198 87.629 1.00 42.27 29 SER E C 1
ATOM 7113 O O . SER E 1 41 ? -18.924 -7.451 87.248 1.00 45.66 29 SER E O 1
ATOM 7116 N N . GLY E 1 42 ? -20.325 -9.175 86.896 1.00 43.45 30 GLY E N 1
ATOM 7117 C CA . GLY E 1 42 ? -19.888 -9.447 85.537 1.00 44.35 30 GLY E CA 1
ATOM 7118 C C . GLY E 1 42 ? -20.920 -9.000 84.530 1.00 44.10 30 GLY E C 1
ATOM 7119 O O . GLY E 1 42 ? -21.873 -8.277 84.859 1.00 39.07 30 GLY E O 1
ATOM 7120 N N . LYS E 1 43 ? -20.742 -9.473 83.302 1.00 42.68 31 LYS E N 1
ATOM 7121 C CA . LYS E 1 43 ? -21.573 -9.038 82.175 1.00 44.72 31 LYS E CA 1
ATOM 7122 C C . LYS E 1 43 ? -23.060 -9.321 82.343 1.00 41.11 31 LYS E C 1
ATOM 7123 O O . LYS E 1 43 ? -23.883 -8.486 82.000 1.00 42.24 31 LYS E O 1
ATOM 7129 N N . LEU E 1 44 ? -23.386 -10.498 82.862 1.00 39.91 32 LEU E N 1
ATOM 7130 C CA . LEU E 1 44 ? -24.767 -10.919 83.012 1.00 38.55 32 LEU E CA 1
ATOM 7131 C C . LEU E 1 44 ? -25.524 -10.060 84.030 1.00 36.18 32 LEU E C 1
ATOM 7132 O O . LEU E 1 44 ? -26.674 -9.701 83.786 1.00 36.26 32 LEU E O 1
ATOM 7137 N N . ASN E 1 45 ? -24.877 -9.668 85.127 1.00 35.72 33 ASN E N 1
ATOM 7138 C CA . ASN E 1 45 ? -25.528 -8.709 86.024 1.00 34.68 33 ASN E CA 1
ATOM 7139 C C . ASN E 1 45 ? -25.678 -7.333 85.372 1.00 34.31 33 ASN E C 1
ATOM 7140 O O . ASN E 1 45 ? -26.721 -6.694 85.503 1.00 34.00 33 ASN E O 1
ATOM 7145 N N . PHE E 1 46 ? -24.651 -6.879 84.667 1.00 35.34 34 PHE E N 1
ATOM 7146 C CA . PHE E 1 46 ? -24.769 -5.616 83.944 1.00 39.19 34 PHE E CA 1
ATOM 7147 C C . PHE E 1 46 ? -25.926 -5.629 82.918 1.00 37.39 34 PHE E C 1
ATOM 7148 O O . PHE E 1 46 ? -26.621 -4.635 82.797 1.00 33.01 34 PHE E O 1
ATOM 7156 N N . GLU E 1 47 ? -26.143 -6.748 82.226 1.00 36.90 35 GLU E N 1
ATOM 7157 C CA . GLU E 1 47 ? -27.311 -6.895 81.321 1.00 37.93 35 GLU E CA 1
ATOM 7158 C C . GLU E 1 47 ? -28.681 -6.782 82.021 1.00 33.71 35 GLU E C 1
ATOM 7159 O O . GLU E 1 47 ? -29.617 -6.188 81.484 1.00 32.75 35 GLU E O 1
ATOM 7165 N N . ARG E 1 48 ? -28.782 -7.379 83.201 1.00 31.69 36 ARG E N 1
ATOM 7166 C CA . ARG E 1 48 ? -29.986 -7.327 84.020 1.00 33.20 36 ARG E CA 1
ATOM 7167 C C . ARG E 1 48 ? -30.278 -5.899 84.440 1.00 32.27 36 ARG E C 1
ATOM 7168 O O . ARG E 1 48 ? -31.413 -5.439 84.322 1.00 33.40 36 ARG E O 1
ATOM 7176 N N . MET E 1 49 ? -29.236 -5.206 84.915 1.00 33.07 37 MET E N 1
ATOM 7177 C CA . MET E 1 49 ? -29.302 -3.796 85.286 1.00 33.55 37 MET E CA 1
ATOM 7178 C C . MET E 1 49 ? -29.729 -2.914 84.117 1.00 32.77 37 MET E C 1
ATOM 7179 O O . MET E 1 49 ? -30.438 -1.933 84.315 1.00 27.22 37 MET E O 1
ATOM 7184 N N . ASP E 1 50 ? -29.235 -3.225 82.915 1.00 32.83 38 ASP E N 1
ATOM 7185 C CA . ASP E 1 50 ? -29.614 -2.464 81.720 1.00 32.62 38 ASP E CA 1
ATOM 7186 C C . ASP E 1 50 ? -31.109 -2.665 81.413 1.00 29.15 38 ASP E C 1
ATOM 7187 O O . ASP E 1 50 ? -31.769 -1.729 81.025 1.00 31.83 38 ASP E O 1
ATOM 7192 N N . GLU E 1 51 ? -31.621 -3.877 81.596 1.00 31.52 39 GLU E N 1
ATOM 7193 C CA . GLU E 1 51 ? -33.056 -4.191 81.411 1.00 33.13 39 GLU E CA 1
ATOM 7194 C C . GLU E 1 51 ? -33.946 -3.456 82.429 1.00 33.16 39 GLU E C 1
ATOM 7195 O O . GLU E 1 51 ? -35.046 -3.002 82.088 1.00 34.32 39 GLU E O 1
ATOM 7201 N N . LEU E 1 52 ? -33.458 -3.311 83.659 1.00 32.47 40 LEU E N 1
ATOM 7202 C CA . LEU E 1 52 ? -34.157 -2.517 84.683 1.00 31.78 40 LEU E CA 1
ATOM 7203 C C . LEU E 1 52 ? -34.187 -1.044 84.342 1.00 30.41 40 LEU E C 1
ATOM 7204 O O . LEU E 1 52 ? -35.234 -0.429 84.414 1.00 31.97 40 LEU E O 1
ATOM 7209 N N . ARG E 1 53 ? -33.040 -0.486 83.954 1.00 30.58 41 ARG E N 1
ATOM 7210 C CA . ARG E 1 53 ? -32.966 0.889 83.458 1.00 31.42 41 ARG E CA 1
ATOM 7211 C C . ARG E 1 53 ? -33.898 1.121 82.274 1.00 31.71 41 ARG E C 1
ATOM 7212 O O . ARG E 1 53 ? -34.505 2.187 82.171 1.00 33.03 41 ARG E O 1
ATOM 7220 N N . ALA E 1 54 ? -34.003 0.139 81.387 1.00 31.41 42 ALA E N 1
ATOM 7221 C CA . ALA E 1 54 ? -34.888 0.291 80.226 1.00 32.41 42 ALA E CA 1
ATOM 7222 C C . ALA E 1 54 ? -36.371 0.378 80.628 1.00 33.93 42 ALA E C 1
ATOM 7223 O O . ALA E 1 54 ? -37.099 1.234 80.120 1.00 36.40 42 ALA E O 1
ATOM 7225 N N . HIS E 1 55 ? -36.798 -0.471 81.565 1.00 36.22 43 HIS E N 1
ATOM 7226 C CA . HIS E 1 55 ? -38.206 -0.518 82.015 1.00 38.86 43 HIS E CA 1
ATOM 7227 C C . HIS E 1 55 ? -38.599 0.479 83.095 1.00 37.32 43 HIS E C 1
ATOM 7228 O O . HIS E 1 55 ? -39.781 0.811 83.218 1.00 36.71 43 HIS E O 1
ATOM 7235 N N . ALA E 1 56 ? -37.628 0.985 83.853 1.00 35.95 44 ALA E N 1
ATOM 7236 C CA . ALA E 1 56 ? -37.889 2.061 84.816 1.00 36.09 44 ALA E CA 1
ATOM 7237 C C . ALA E 1 56 ? -38.312 3.340 84.106 1.00 36.67 44 ALA E C 1
ATOM 7238 O O . ALA E 1 56 ? -37.914 3.591 82.961 1.00 36.01 44 ALA E O 1
ATOM 7240 N N . ASP E 1 57 ? -39.112 4.148 84.796 1.00 34.16 45 ASP E N 1
ATOM 7241 C CA . ASP E 1 57 ? -39.476 5.466 84.326 1.00 32.66 45 ASP E CA 1
ATOM 7242 C C . ASP E 1 57 ? -38.414 6.474 84.719 1.00 32.98 45 ASP E C 1
ATOM 7243 O O . ASP E 1 57 ? -38.233 7.472 84.040 1.00 27.03 45 ASP E O 1
ATOM 7248 N N . ALA E 1 58 ? -37.724 6.221 85.839 1.00 31.82 46 ALA E N 1
ATOM 7249 C CA . ALA E 1 58 ? -36.681 7.105 86.326 1.00 31.18 46 ALA E CA 1
ATOM 7250 C C . ALA E 1 58 ? -35.605 6.331 87.099 1.00 28.56 46 ALA E C 1
ATOM 7251 O O . ALA E 1 58 ? -35.847 5.241 87.585 1.00 27.93 46 ALA E O 1
ATOM 7253 N N . ILE E 1 59 ? -34.401 6.904 87.122 1.00 30.00 47 ILE E N 1
ATOM 7254 C CA . ILE E 1 59 ? -33.250 6.393 87.858 1.00 28.54 47 ILE E CA 1
ATOM 7255 C C . ILE E 1 59 ? -32.788 7.523 88.748 1.00 28.14 47 ILE E C 1
ATOM 7256 O O . ILE E 1 59 ? -32.670 8.663 88.291 1.00 29.42 47 ILE E O 1
ATOM 7261 N N . MET E 1 60 ? -32.492 7.194 90.002 1.00 27.26 48 MET E N 1
ATOM 7262 C CA . MET E 1 60 ? -32.015 8.161 90.990 1.00 29.78 48 MET E CA 1
ATOM 7263 C C . MET E 1 60 ? -30.715 7.715 91.677 1.00 28.42 48 MET E C 1
ATOM 7264 O O . MET E 1 60 ? -30.568 6.548 92.021 1.00 28.36 48 MET E O 1
ATOM 7269 N N . VAL E 1 61 ? -29.815 8.670 91.892 1.00 27.45 49 VAL E N 1
ATOM 7270 C CA . VAL E 1 61 ? -28.592 8.478 92.683 1.00 27.68 49 VAL E CA 1
ATOM 7271 C C . VAL E 1 61 ? -28.330 9.723 93.507 1.00 26.12 49 VAL E C 1
ATOM 7272 O O . VAL E 1 61 ? -28.811 10.817 93.205 1.00 27.13 49 VAL E O 1
ATOM 7276 N N . GLY E 1 62 ? -27.517 9.578 94.532 1.00 26.66 50 GLY E N 1
ATOM 7277 C CA . GLY E 1 62 ? -27.089 10.727 95.314 1.00 24.19 50 GLY E CA 1
ATOM 7278 C C . GLY E 1 62 ? -25.866 11.417 94.761 1.00 24.65 50 GLY E C 1
ATOM 7279 O O . GLY E 1 62 ? -25.128 10.846 93.936 1.00 24.35 50 GLY E O 1
ATOM 7280 N N . ILE E 1 63 ? -25.665 12.644 95.224 1.00 22.62 51 ILE E N 1
ATOM 7281 C CA . ILE E 1 63 ? -24.523 13.463 94.888 1.00 24.72 51 ILE E CA 1
ATOM 7282 C C . ILE E 1 63 ? -23.176 12.764 95.188 1.00 24.73 51 ILE E C 1
ATOM 7283 O O . ILE E 1 63 ? -22.224 12.928 94.439 1.00 25.36 51 ILE E O 1
ATOM 7288 N N . GLY E 1 64 ? -23.121 11.993 96.259 1.00 23.16 52 GLY E N 1
ATOM 7289 C CA . GLY E 1 64 ? -21.928 11.235 96.616 1.00 24.54 52 GLY E CA 1
ATOM 7290 C C . GLY E 1 64 ? -21.447 10.365 95.474 1.00 23.90 52 GLY E C 1
ATOM 7291 O O . GLY E 1 64 ? -20.257 10.386 95.147 1.00 23.76 52 GLY E O 1
ATOM 7292 N N . THR E 1 65 ? -22.380 9.622 94.880 1.00 23.82 53 THR E N 1
ATOM 7293 C CA . THR E 1 65 ? -22.115 8.727 93.759 1.00 25.22 53 THR E CA 1
ATOM 7294 C C . THR E 1 65 ? -21.673 9.518 92.527 1.00 25.47 53 THR E C 1
ATOM 7295 O O . THR E 1 65 ? -20.691 9.155 91.867 1.00 24.14 53 THR E O 1
ATOM 7299 N N . VAL E 1 66 ? -22.396 10.594 92.227 1.00 24.67 54 VAL E N 1
ATOM 7300 C CA . VAL E 1 66 ? -22.021 11.476 91.107 1.00 25.20 54 VAL E CA 1
ATOM 7301 C C . VAL E 1 66 ? -20.586 12.001 91.258 1.00 25.94 54 VAL E C 1
ATOM 7302 O O . VAL E 1 66 ? -19.809 11.926 90.307 1.00 28.22 54 VAL E O 1
ATOM 7306 N N . LEU E 1 67 ? -20.228 12.506 92.433 1.00 26.36 55 LEU E N 1
ATOM 7307 C CA . LEU E 1 67 ? -18.860 13.024 92.648 1.00 26.52 55 LEU E CA 1
ATOM 7308 C C . LEU E 1 67 ? -17.809 11.919 92.632 1.00 26.44 55 LEU E C 1
ATOM 7309 O O . LEU E 1 67 ? -16.732 12.132 92.098 1.00 29.21 55 LEU E O 1
ATOM 7314 N N . ALA E 1 68 ? -18.111 10.751 93.194 1.00 24.24 56 ALA E N 1
ATOM 7315 C CA . ALA E 1 68 ? -17.135 9.655 93.237 1.00 26.85 56 ALA E CA 1
ATOM 7316 C C . ALA E 1 68 ? -16.919 9.000 91.864 1.00 29.27 56 ALA E C 1
ATOM 7317 O O . ALA E 1 68 ? -15.772 8.847 91.439 1.00 28.68 56 ALA E O 1
ATOM 7319 N N . ASP E 1 69 ? -18.014 8.649 91.178 1.00 29.34 57 ASP E N 1
ATOM 7320 C CA . ASP E 1 69 ? -17.981 7.814 89.966 1.00 31.23 57 ASP E CA 1
ATOM 7321 C C . ASP E 1 69 ? -18.344 8.482 88.644 1.00 32.45 57 ASP E C 1
ATOM 7322 O O . ASP E 1 69 ? -18.090 7.890 87.583 1.00 29.44 57 ASP E O 1
ATOM 7327 N N . ASP E 1 70 ? -18.951 9.676 88.687 1.00 30.68 58 ASP E N 1
ATOM 7328 C CA . ASP E 1 70 ? -19.391 10.382 87.482 1.00 31.46 58 ASP E CA 1
ATOM 7329 C C . ASP E 1 70 ? -20.094 9.485 86.432 1.00 30.73 58 ASP E C 1
ATOM 7330 O O . ASP E 1 70 ? -19.701 9.447 85.256 1.00 31.88 58 ASP E O 1
ATOM 7335 N N . PRO E 1 71 ? -21.138 8.756 86.860 1.00 31.20 59 PRO E N 1
ATOM 7336 C CA . PRO E 1 71 ? -21.832 7.818 85.982 1.00 31.64 59 PRO E CA 1
ATOM 7337 C C . PRO E 1 71 ? -22.747 8.537 85.005 1.00 32.81 59 PRO E C 1
ATOM 7338 O O . PRO E 1 71 ? -23.210 9.635 85.312 1.00 38.12 59 PRO E O 1
ATOM 7342 N N . SER E 1 72 ? -22.978 7.943 83.839 1.00 30.36 60 SER E N 1
ATOM 7343 C CA . SER E 1 72 ? -23.877 8.517 82.834 1.00 31.44 60 SER E CA 1
ATOM 7344 C C . SER E 1 72 ? -25.330 8.135 83.080 1.00 30.36 60 SER E C 1
ATOM 7345 O O . SER E 1 72 ? -26.235 8.870 82.672 1.00 29.88 60 SER E O 1
ATOM 7348 N N . LEU E 1 73 ? -25.516 6.971 83.701 1.00 29.85 61 LEU E N 1
ATOM 7349 C CA . LEU E 1 73 ? -26.812 6.364 84.039 1.00 33.34 61 LEU E CA 1
ATOM 7350 C C . LEU E 1 73 ? -27.656 6.093 82.808 1.00 32.45 61 LEU E C 1
ATOM 7351 O O . LEU E 1 73 ? -28.873 6.115 82.864 1.00 32.07 61 LEU E O 1
ATOM 7356 N N . THR E 1 74 ? -26.992 5.822 81.690 1.00 31.61 62 THR E N 1
ATOM 7357 C CA . THR E 1 74 ? -27.686 5.608 80.440 1.00 30.46 62 THR E CA 1
ATOM 7358 C C . THR E 1 74 ? -28.052 4.146 80.248 1.00 29.49 62 THR E C 1
ATOM 7359 O O . THR E 1 74 ? -27.485 3.223 80.879 1.00 30.41 62 THR E O 1
ATOM 7363 N N . VAL E 1 75 ? -29.014 3.925 79.363 1.00 28.24 63 VAL E N 1
ATOM 7364 C CA . VAL E 1 75 ? -29.263 2.603 78.839 1.00 29.00 63 VAL E CA 1
ATOM 7365 C C . VAL E 1 75 ? -28.167 2.360 77.804 1.00 30.13 63 VAL E C 1
ATOM 7366 O O . VAL E 1 75 ? -27.935 3.208 76.960 1.00 30.42 63 VAL E O 1
ATOM 7370 N N . LYS E 1 76 ? -27.483 1.221 77.904 1.00 33.33 64 LYS E N 1
ATOM 7371 C CA . LYS E 1 76 ? -26.379 0.886 77.000 1.00 35.57 64 LYS E CA 1
ATOM 7372 C C . LYS E 1 76 ? -26.826 0.234 75.705 1.00 35.08 64 LYS E C 1
ATOM 7373 O O . LYS E 1 76 ? -26.368 0.640 74.647 1.00 32.90 64 LYS E O 1
ATOM 7379 N N . SER E 1 77 ? -27.692 -0.776 75.792 1.00 33.97 65 SER E N 1
ATOM 7380 C CA . SER E 1 77 ? -28.103 -1.565 74.625 1.00 35.86 65 SER E CA 1
ATOM 7381 C C . SER E 1 77 ? -28.847 -0.764 73.548 1.00 35.35 65 SER E C 1
ATOM 7382 O O . SER E 1 77 ? -29.903 -0.174 73.832 1.00 33.45 65 SER E O 1
ATOM 7385 N N . PRO E 1 78 ? -28.332 -0.773 72.294 1.00 37.14 66 PRO E N 1
ATOM 7386 C CA . PRO E 1 78 ? -29.096 -0.138 71.215 1.00 33.94 66 PRO E CA 1
ATOM 7387 C C . PRO E 1 78 ? -30.509 -0.676 71.093 1.00 32.61 66 PRO E C 1
ATOM 7388 O O . PRO E 1 78 ? -31.423 0.111 70.884 1.00 34.86 66 PRO E O 1
ATOM 7392 N N . GLU E 1 79 ? -30.684 -1.991 71.230 1.00 33.82 67 GLU E N 1
ATOM 7393 C CA . GLU E 1 79 ? -31.999 -2.610 71.113 1.00 37.20 67 GLU E CA 1
ATOM 7394 C C . GLU E 1 79 ? -32.959 -2.135 72.226 1.00 38.28 67 GLU E C 1
ATOM 7395 O O . GLU E 1 79 ? -34.139 -1.918 71.961 1.00 35.53 67 GLU E O 1
ATOM 7401 N N . ARG E 1 80 ? -32.464 -1.977 73.458 1.00 35.77 68 ARG E N 1
ATOM 7402 C CA . ARG E 1 80 ? -33.315 -1.445 74.542 1.00 34.37 68 ARG E CA 1
ATOM 7403 C C . ARG E 1 80 ? -33.680 0.023 74.315 1.00 33.13 68 ARG E C 1
ATOM 7404 O O . ARG E 1 80 ? -34.848 0.410 74.496 1.00 34.61 68 ARG E O 1
ATOM 7412 N N . LYS E 1 81 ? -32.701 0.846 73.929 1.00 30.75 69 LYS E N 1
ATOM 7413 C CA . LYS E 1 81 ? -32.972 2.246 73.597 1.00 32.48 69 LYS E CA 1
ATOM 7414 C C . LYS E 1 81 ? -34.035 2.375 72.489 1.00 34.52 69 LYS E C 1
ATOM 7415 O O . LYS E 1 81 ? -34.947 3.204 72.595 1.00 33.23 69 LYS E O 1
ATOM 7421 N N . ALA E 1 82 ? -33.919 1.549 71.448 1.00 34.04 70 ALA E N 1
ATOM 7422 C CA . ALA E 1 82 ? -34.874 1.584 70.345 1.00 36.39 70 ALA E CA 1
ATOM 7423 C C . ALA E 1 82 ? -36.260 1.132 70.801 1.00 34.54 70 ALA E C 1
ATOM 7424 O O . ALA E 1 82 ? -37.257 1.725 70.407 1.00 38.06 70 ALA E O 1
ATOM 7426 N N . ALA E 1 83 ? -36.311 0.083 71.611 1.00 35.73 71 ALA E N 1
ATOM 7427 C CA . ALA E 1 83 ? -37.579 -0.413 72.158 1.00 37.44 71 ALA E CA 1
ATOM 7428 C C . ALA E 1 83 ? -38.326 0.648 72.942 1.00 36.69 71 ALA E C 1
ATOM 7429 O O . ALA E 1 83 ? -39.548 0.763 72.822 1.00 40.51 71 ALA E O 1
ATOM 7431 N N . ARG E 1 84 ? -37.590 1.408 73.752 1.00 37.73 72 ARG E N 1
ATOM 7432 C CA . ARG E 1 84 ? -38.144 2.525 74.516 1.00 35.27 72 ARG E CA 1
ATOM 7433 C C . ARG E 1 84 ? -38.603 3.611 73.547 1.00 36.91 72 ARG E C 1
ATOM 7434 O O . ARG E 1 84 ? -39.706 4.129 73.669 1.00 31.80 72 ARG E O 1
ATOM 7442 N N . LYS E 1 85 ? -37.743 3.941 72.585 1.00 37.33 73 LYS E N 1
ATOM 7443 C CA . LYS E 1 85 ? -38.027 4.968 71.581 1.00 40.99 73 LYS E CA 1
ATOM 7444 C C . LYS E 1 85 ? -39.309 4.638 70.796 1.00 41.25 73 LYS E C 1
ATOM 7445 O O . LYS E 1 85 ? -40.137 5.518 70.570 1.00 44.92 73 LYS E O 1
ATOM 7451 N N . ALA E 1 86 ? -39.473 3.375 70.421 1.00 39.45 74 ALA E N 1
ATOM 7452 C CA . ALA E 1 86 ? -40.626 2.933 69.642 1.00 42.44 74 ALA E CA 1
ATOM 7453 C C . ALA E 1 86 ? -41.934 3.146 70.407 1.00 46.41 74 ALA E C 1
ATOM 7454 O O . ALA E 1 86 ? -42.930 3.600 69.826 1.00 44.80 74 ALA E O 1
ATOM 7456 N N . ALA E 1 87 ? -41.919 2.862 71.715 1.00 44.96 75 ALA E N 1
ATOM 7457 C CA . ALA E 1 87 ? -43.106 3.039 72.555 1.00 45.01 75 ALA E CA 1
ATOM 7458 C C . ALA E 1 87 ? -43.345 4.483 72.997 1.00 44.00 75 ALA E C 1
ATOM 7459 O O . ALA E 1 87 ? -44.173 4.721 73.882 1.00 49.86 75 ALA E O 1
ATOM 7461 N N . GLY E 1 88 ? -42.618 5.432 72.420 1.00 40.98 76 GLY E N 1
ATOM 7462 C CA . GLY E 1 88 ? -42.823 6.844 72.654 1.00 40.45 76 GLY E CA 1
ATOM 7463 C C . GLY E 1 88 ? -42.073 7.474 73.821 1.00 44.67 76 GLY E C 1
ATOM 7464 O O . GLY E 1 88 ? -42.389 8.596 74.205 1.00 43.70 76 GLY E O 1
ATOM 7465 N N . LYS E 1 89 ? -41.088 6.779 74.383 1.00 43.47 77 LYS E N 1
ATOM 7466 C CA . LYS E 1 89 ? -40.303 7.320 75.501 1.00 44.99 77 LYS E CA 1
ATOM 7467 C C . LYS E 1 89 ? -38.924 7.830 75.051 1.00 45.28 77 LYS E C 1
ATOM 7468 O O . LYS E 1 89 ? -38.465 7.551 73.931 1.00 46.06 77 LYS E O 1
ATOM 7474 N N . SER E 1 90 ? -38.271 8.613 75.901 1.00 39.77 78 SER E N 1
ATOM 7475 C CA . SER E 1 90 ? -36.863 8.925 75.682 1.00 40.18 78 SER E CA 1
ATOM 7476 C C . SER E 1 90 ? -36.082 7.614 75.686 1.00 34.74 78 SER E C 1
ATOM 7477 O O . SER E 1 90 ? -36.465 6.661 76.357 1.00 31.24 78 SER E O 1
ATOM 7480 N N . GLU E 1 91 ? -35.003 7.563 74.908 1.00 33.83 79 GLU E N 1
ATOM 7481 C CA . GLU E 1 91 ? -34.076 6.429 74.946 1.00 32.74 79 GLU E CA 1
ATOM 7482 C C . GLU E 1 91 ? -33.593 6.068 76.378 1.00 31.11 79 GLU E C 1
ATOM 7483 O O . GLU E 1 91 ? -33.366 4.902 76.682 1.00 31.80 79 GLU E O 1
ATOM 7489 N N . ASN E 1 92 ? -33.443 7.074 77.232 1.00 30.12 80 ASN E N 1
ATOM 7490 C CA . ASN E 1 92 ? -33.086 6.870 78.641 1.00 29.62 80 ASN E CA 1
ATOM 7491 C C . ASN E 1 92 ? -34.243 7.258 79.558 1.00 30.32 80 ASN E C 1
ATOM 7492 O O . ASN E 1 92 ? -34.911 8.258 79.305 1.00 29.76 80 ASN E O 1
ATOM 7497 N N . PRO E 1 93 ? -34.431 6.520 80.668 1.00 31.99 81 PRO E N 1
ATOM 7498 C CA . PRO E 1 93 ? -35.356 7.034 81.678 1.00 30.51 81 PRO E CA 1
ATOM 7499 C C . PRO E 1 93 ? -34.907 8.373 82.230 1.00 28.72 81 PRO E C 1
ATOM 7500 O O . PRO E 1 93 ? -33.762 8.781 82.068 1.00 31.01 81 PRO E O 1
ATOM 7504 N N . VAL E 1 94 ? -35.804 9.045 82.923 1.00 28.54 82 VAL E N 1
ATOM 7505 C CA . VAL E 1 94 ? -35.447 10.260 83.612 1.00 29.85 82 VAL E CA 1
ATOM 7506 C C . VAL E 1 94 ? -34.299 9.954 84.609 1.00 29.02 82 VAL E C 1
ATOM 7507 O O . VAL E 1 94 ? -34.283 8.894 85.247 1.00 28.94 82 VAL E O 1
ATOM 7511 N N . ARG E 1 95 ? -33.359 10.886 84.706 1.00 27.48 83 ARG E N 1
ATOM 7512 C CA . ARG E 1 95 ? -32.197 10.757 85.569 1.00 30.00 83 ARG E CA 1
ATOM 7513 C C . ARG E 1 95 ? -32.236 11.823 86.645 1.00 28.84 83 ARG E C 1
ATOM 7514 O O . ARG E 1 95 ? -32.268 12.991 86.341 1.00 30.99 83 ARG E O 1
ATOM 7522 N N . VAL E 1 96 ? -32.221 11.396 87.904 1.00 29.45 84 VAL E N 1
ATOM 7523 C CA . VAL E 1 96 ? -32.418 12.271 89.052 1.00 27.42 84 VAL E CA 1
ATOM 7524 C C . VAL E 1 96 ? -31.222 12.179 89.986 1.00 27.08 84 VAL E C 1
ATOM 7525 O O . VAL E 1 96 ? -30.872 11.090 90.418 1.00 25.91 84 VAL E O 1
ATOM 7529 N N . VAL E 1 97 ? -30.609 13.324 90.298 1.00 26.69 85 VAL E N 1
ATOM 7530 C CA . VAL E 1 97 ? -29.561 13.416 91.321 1.00 26.77 85 VAL E CA 1
ATOM 7531 C C . VAL E 1 97 ? -30.099 14.107 92.593 1.00 25.95 85 VAL E C 1
ATOM 7532 O O . VAL E 1 97 ? -30.661 15.222 92.528 1.00 28.05 85 VAL E O 1
ATOM 7536 N N . VAL E 1 98 ? -29.922 13.455 93.737 1.00 25.79 86 VAL E N 1
ATOM 7537 C CA . VAL E 1 98 ? -30.275 14.025 95.053 1.00 26.01 86 VAL E CA 1
ATOM 7538 C C . VAL E 1 98 ? -29.058 14.758 95.598 1.00 27.71 86 VAL E C 1
ATOM 7539 O O . VAL E 1 98 ? -27.996 14.137 95.875 1.00 25.82 86 VAL E O 1
ATOM 7543 N N . ASP E 1 99 ? -29.221 16.070 95.782 1.00 25.21 87 ASP E N 1
ATOM 7544 C CA . ASP E 1 99 ? -28.096 16.984 95.852 1.00 27.32 87 ASP E CA 1
ATOM 7545 C C . ASP E 1 99 ? -28.455 18.263 96.594 1.00 27.71 87 ASP E C 1
ATOM 7546 O O . ASP E 1 99 ? -28.794 19.257 95.953 1.00 26.92 87 ASP E O 1
ATOM 7551 N N . SER E 1 100 ? -28.333 18.247 97.932 1.00 28.51 88 SER E N 1
ATOM 7552 C CA . SER E 1 100 ? -28.847 19.321 98.797 1.00 27.51 88 SER E CA 1
ATOM 7553 C C . SER E 1 100 ? -28.353 20.725 98.481 1.00 29.51 88 SER E C 1
ATOM 7554 O O . SER E 1 100 ? -29.143 21.688 98.463 1.00 28.89 88 SER E O 1
ATOM 7557 N N . SER E 1 101 ? -27.044 20.842 98.282 1.00 29.51 89 SER E N 1
ATOM 7558 C CA . SER E 1 101 ? -26.389 22.139 98.075 1.00 29.35 89 SER E CA 1
ATOM 7559 C C . SER E 1 101 ? -26.137 22.517 96.630 1.00 28.84 89 SER E C 1
ATOM 7560 O O . SER E 1 101 ? -25.343 23.424 96.394 1.00 29.21 89 SER E O 1
ATOM 7563 N N . ALA E 1 102 ? -26.798 21.835 95.687 1.00 30.13 90 ALA E N 1
ATOM 7564 C CA . ALA E 1 102 ? -26.654 22.068 94.243 1.00 33.93 90 ALA E CA 1
ATOM 7565 C C . ALA E 1 102 ? -25.208 21.943 93.735 1.00 36.05 90 ALA E C 1
ATOM 7566 O O . ALA E 1 102 ? -24.733 22.780 92.964 1.00 34.38 90 ALA E O 1
ATOM 7568 N N . ARG E 1 103 ? -24.507 20.900 94.178 1.00 36.35 91 ARG E N 1
ATOM 7569 C CA . ARG E 1 103 ? -23.099 20.733 93.817 1.00 36.96 91 ARG E CA 1
ATOM 7570 C C . ARG E 1 103 ? -22.835 19.813 92.635 1.00 34.98 91 ARG E C 1
ATOM 7571 O O . ARG E 1 103 ? -21.667 19.640 92.270 1.00 37.25 91 ARG E O 1
ATOM 7579 N N . THR E 1 104 ? -23.886 19.263 92.016 1.00 31.29 92 THR E N 1
ATOM 7580 C CA . THR E 1 104 ? -23.749 18.456 90.831 1.00 33.62 92 THR E CA 1
ATOM 7581 C C . THR E 1 104 ? -22.834 19.188 89.821 1.00 36.59 92 THR E C 1
ATOM 7582 O O . THR E 1 104 ? -23.103 20.349 89.498 1.00 35.17 92 THR E O 1
ATOM 7586 N N . PRO E 1 105 ? -21.735 18.540 89.365 1.00 35.69 93 PRO E N 1
ATOM 7587 C CA . PRO E 1 105 ? -20.848 19.265 88.436 1.00 36.05 93 PRO E CA 1
ATOM 7588 C C . PRO E 1 105 ? -21.501 19.555 87.086 1.00 34.67 93 PRO E C 1
ATOM 7589 O O . PRO E 1 105 ? -22.254 18.734 86.549 1.00 33.23 93 PRO E O 1
ATOM 7593 N N . LEU E 1 106 ? -21.249 20.752 86.564 1.00 39.61 94 LEU E N 1
ATOM 7594 C CA . LEU E 1 106 ? -21.861 21.201 85.307 1.00 40.35 94 LEU E CA 1
ATOM 7595 C C . LEU E 1 106 ? -21.351 20.416 84.092 1.00 38.78 94 LEU E C 1
ATOM 7596 O O . LEU E 1 106 ? -22.058 20.262 83.105 1.00 40.35 94 LEU E O 1
ATOM 7601 N N . ASN E 1 107 ? -20.130 19.907 84.192 1.00 43.26 95 ASN E N 1
ATOM 7602 C CA . ASN E 1 107 ? -19.567 18.990 83.182 1.00 44.58 95 ASN E CA 1
ATOM 7603 C C . ASN E 1 107 ? -19.701 17.500 83.566 1.00 46.32 95 ASN E C 1
ATOM 7604 O O . ASN E 1 107 ? -18.887 16.672 83.122 1.00 39.16 95 ASN E O 1
ATOM 7609 N N . ALA E 1 108 ? -20.704 17.164 84.394 1.00 41.25 96 ALA E N 1
ATOM 7610 C CA . ALA E 1 108 ? -20.962 15.774 84.774 1.00 39.78 96 ALA E CA 1
ATOM 7611 C C . ALA E 1 108 ? -21.398 14.999 83.573 1.00 38.58 96 ALA E C 1
ATOM 7612 O O . ALA E 1 108 ? -22.015 15.556 82.675 1.00 38.70 96 ALA E O 1
ATOM 7614 N N . ASP E 1 109 ? -21.109 13.702 83.582 1.00 38.84 97 ASP E N 1
ATOM 7615 C CA . ASP E 1 109 ? -21.383 12.827 82.445 1.00 39.29 97 ASP E CA 1
ATOM 7616 C C . ASP E 1 109 ? -22.880 12.606 82.246 1.00 37.14 97 ASP E C 1
ATOM 7617 O O . ASP E 1 109 ? -23.322 12.328 81.128 1.00 35.22 97 ASP E O 1
ATOM 7622 N N . ILE E 1 110 ? -23.667 12.707 83.321 1.00 35.55 98 ILE E N 1
ATOM 7623 C CA . ILE E 1 110 ? -25.135 12.689 83.184 1.00 35.98 98 ILE E CA 1
ATOM 7624 C C . ILE E 1 110 ? -25.613 13.766 82.191 1.00 32.23 98 ILE E C 1
ATOM 7625 O O . ILE E 1 110 ? -26.578 13.550 81.490 1.00 33.98 98 ILE E O 1
ATOM 7630 N N . PHE E 1 111 ? -24.961 14.918 82.154 1.00 32.83 99 PHE E N 1
ATOM 7631 C CA . PHE E 1 111 ? -25.311 15.961 81.166 1.00 36.11 99 PHE E CA 1
ATOM 7632 C C . PHE E 1 111 ? -24.713 15.742 79.780 1.00 40.73 99 PHE E C 1
ATOM 7633 O O . PHE E 1 111 ? -25.304 16.162 78.783 1.00 43.03 99 PHE E O 1
ATOM 7641 N N . LYS E 1 112 ? -23.532 15.127 79.717 1.00 41.81 100 LYS E N 1
ATOM 7642 C CA . LYS E 1 112 ? -22.837 14.918 78.442 1.00 41.94 100 LYS E CA 1
ATOM 7643 C C . LYS E 1 112 ? -23.443 13.799 77.602 1.00 41.58 100 LYS E C 1
ATOM 7644 O O . LYS E 1 112 ? -23.530 13.925 76.385 1.00 46.05 100 LYS E O 1
ATOM 7650 N N . LYS E 1 113 ? -23.888 12.723 78.244 1.00 41.84 101 LYS E N 1
ATOM 7651 C CA . LYS E 1 113 ? -24.314 11.503 77.554 1.00 41.69 101 LYS E CA 1
ATOM 7652 C C . LYS E 1 113 ? -25.837 11.334 77.358 1.00 44.72 101 LYS E C 1
ATOM 7653 O O . LYS E 1 113 ? -26.614 11.320 78.335 1.00 41.88 101 LYS E O 1
ATOM 7659 N N . GLY E 1 114 ? -26.250 11.163 76.096 1.00 42.78 102 GLY E N 1
ATOM 7660 C CA . GLY E 1 114 ? -27.600 10.679 75.760 1.00 41.23 102 GLY E CA 1
ATOM 7661 C C . GLY E 1 114 ? -28.729 11.695 75.866 1.00 38.74 102 GLY E C 1
ATOM 7662 O O . GLY E 1 114 ? -28.525 12.812 76.311 1.00 40.13 102 GLY E O 1
ATOM 7663 N N . GLU E 1 115 ? -29.924 11.281 75.461 1.00 38.30 103 GLU E N 1
ATOM 7664 C CA . GLU E 1 115 ? -31.120 12.131 75.539 1.00 39.84 103 GLU E CA 1
ATOM 7665 C C . GLU E 1 115 ? -31.894 11.857 76.830 1.00 38.46 103 GLU E C 1
ATOM 7666 O O . GLU E 1 115 ? -31.601 10.899 77.558 1.00 34.99 103 GLU E O 1
ATOM 7672 N N . GLY E 1 116 ? -32.892 12.695 77.102 1.00 35.64 104 GLY E N 1
ATOM 7673 C CA . GLY E 1 116 ? -33.790 12.469 78.247 1.00 34.27 104 GLY E CA 1
ATOM 7674 C C . GLY E 1 116 ? -33.735 13.578 79.276 1.00 32.69 104 GLY E C 1
ATOM 7675 O O . GLY E 1 116 ? -32.824 14.399 79.304 1.00 30.56 104 GLY E O 1
ATOM 7676 N N . LEU E 1 117 ? -34.744 13.601 80.130 1.00 33.60 105 LEU E N 1
ATOM 7677 C CA . LEU E 1 117 ? -34.835 14.593 81.176 1.00 33.70 105 LEU E CA 1
ATOM 7678 C C . LEU E 1 117 ? -33.812 14.289 82.264 1.00 32.28 105 LEU E C 1
ATOM 7679 O O . LEU E 1 117 ? -33.643 13.121 82.643 1.00 33.18 105 LEU E O 1
ATOM 7684 N N . ARG E 1 118 ? -33.145 15.337 82.744 1.00 32.61 106 ARG E N 1
ATOM 7685 C CA . ARG E 1 118 ? -32.360 15.295 83.984 1.00 32.34 106 ARG E CA 1
ATOM 7686 C C . ARG E 1 118 ? -33.070 16.137 85.019 1.00 33.29 106 ARG E C 1
ATOM 7687 O O . ARG E 1 118 ? -33.590 17.206 84.690 1.00 34.10 106 ARG E O 1
ATOM 7695 N N . ILE E 1 119 ? -33.048 15.678 86.273 1.00 29.90 107 ILE E N 1
ATOM 7696 C CA . ILE E 1 119 ? -33.651 16.406 87.395 1.00 28.08 107 ILE E CA 1
ATOM 7697 C C . ILE E 1 119 ? -32.631 16.456 88.514 1.00 26.79 107 ILE E C 1
ATOM 7698 O O . ILE E 1 119 ? -32.090 15.408 88.889 1.00 24.67 107 ILE E O 1
ATOM 7703 N N . ILE E 1 120 ? -32.356 17.646 89.024 1.00 26.68 108 ILE E N 1
ATOM 7704 C CA . ILE E 1 120 ? -31.548 17.822 90.224 1.00 28.50 108 ILE E CA 1
ATOM 7705 C C . ILE E 1 120 ? -32.440 18.203 91.416 1.00 29.09 108 ILE E C 1
ATOM 7706 O O . ILE E 1 120 ? -33.016 19.299 91.443 1.00 30.49 108 ILE E O 1
ATOM 7711 N N . ALA E 1 121 ? -32.575 17.291 92.384 1.00 27.72 109 ALA E N 1
ATOM 7712 C CA . ALA E 1 121 ? -33.354 17.564 93.609 1.00 27.94 109 ALA E CA 1
ATOM 7713 C C . ALA E 1 121 ? -32.430 18.218 94.618 1.00 29.05 109 ALA E C 1
ATOM 7714 O O . ALA E 1 121 ? -31.420 17.617 95.035 1.00 26.05 109 ALA E O 1
ATOM 7716 N N . VAL E 1 122 ? -32.767 19.456 94.977 1.00 26.30 110 VAL E N 1
ATOM 7717 C CA . VAL E 1 122 ? -31.954 20.306 95.839 1.00 25.67 110 VAL E CA 1
ATOM 7718 C C . VAL E 1 122 ? -32.773 20.694 97.093 1.00 25.23 110 VAL E C 1
ATOM 7719 O O . VAL E 1 122 ? -34.001 20.459 97.136 1.00 25.85 110 VAL E O 1
ATOM 7723 N N . SER E 1 123 ? -32.084 21.210 98.109 1.00 25.15 111 SER E N 1
ATOM 7724 C CA . SER E 1 123 ? -32.739 21.741 99.322 1.00 26.16 111 SER E CA 1
ATOM 7725 C C . SER E 1 123 ? -33.007 23.233 99.135 1.00 26.09 111 SER E C 1
ATOM 7726 O O . SER E 1 123 ? -32.413 23.865 98.264 1.00 26.14 111 SER E O 1
ATOM 7729 N N . ASN E 1 124 ? -33.870 23.805 99.975 1.00 28.25 112 ASN E N 1
ATOM 7730 C CA . ASN E 1 124 ? -34.153 25.248 99.901 1.00 28.74 112 ASN E CA 1
ATOM 7731 C C . ASN E 1 124 ? -32.969 26.113 100.355 1.00 29.29 112 ASN E C 1
ATOM 7732 O O . ASN E 1 124 ? -32.921 27.321 100.062 1.00 28.62 112 ASN E O 1
ATOM 7737 N N . SER E 1 125 ? -32.007 25.515 101.063 1.00 29.83 113 SER E N 1
ATOM 7738 C CA . SER E 1 125 ? -30.764 26.226 101.430 1.00 30.60 113 SER E CA 1
ATOM 7739 C C . SER E 1 125 ? -29.767 26.361 100.280 1.00 30.35 113 SER E C 1
ATOM 7740 O O . SER E 1 125 ? -28.772 27.068 100.441 1.00 32.38 113 SER E O 1
ATOM 7743 N N . ALA E 1 126 ? -30.002 25.678 99.158 1.00 32.00 114 ALA E N 1
ATOM 7744 C CA . ALA E 1 126 ? -29.033 25.644 98.053 1.00 34.56 114 ALA E CA 1
ATOM 7745 C C . ALA E 1 126 ? -28.802 27.066 97.492 1.00 39.65 114 ALA E C 1
ATOM 7746 O O . ALA E 1 126 ? -29.756 27.854 97.438 1.00 38.77 114 ALA E O 1
ATOM 7748 N N . PRO E 1 127 ? -27.552 27.404 97.099 1.00 39.52 115 PRO E N 1
ATOM 7749 C CA . PRO E 1 127 ? -27.336 28.760 96.516 1.00 40.37 115 PRO E CA 1
ATOM 7750 C C . PRO E 1 127 ? -28.018 28.936 95.163 1.00 38.55 115 PRO E C 1
ATOM 7751 O O . PRO E 1 127 ? -27.911 28.070 94.294 1.00 38.34 115 PRO E O 1
ATOM 7755 N N . GLU E 1 128 ? -28.725 30.056 94.986 1.00 41.86 116 GLU E N 1
ATOM 7756 C CA . GLU E 1 128 ? -29.545 30.290 93.785 1.00 41.76 116 GLU E CA 1
ATOM 7757 C C . GLU E 1 128 ? -28.699 30.386 92.505 1.00 38.68 116 GLU E C 1
ATOM 7758 O O . GLU E 1 128 ? -29.144 29.955 91.437 1.00 38.38 116 GLU E O 1
ATOM 7764 N N . GLU E 1 129 ? -27.484 30.917 92.623 1.00 41.25 117 GLU E N 1
ATOM 7765 C CA . GLU E 1 129 ? -26.539 31.002 91.485 1.00 45.06 117 GLU E CA 1
ATOM 7766 C C . GLU E 1 129 ? -26.158 29.640 90.912 1.00 44.17 117 GLU E C 1
ATOM 7767 O O . GLU E 1 129 ? -26.117 29.473 89.692 1.00 38.13 117 GLU E O 1
ATOM 7773 N N . LYS E 1 130 ? -25.895 28.660 91.783 1.00 43.53 118 LYS E N 1
ATOM 7774 C CA . LYS E 1 130 ? -25.641 27.270 91.319 1.00 39.95 118 LYS E CA 1
ATOM 7775 C C . LYS E 1 130 ? -26.877 26.633 90.698 1.00 37.18 118 LYS E C 1
ATOM 7776 O O . LYS E 1 130 ? -26.776 25.923 89.706 1.00 38.23 118 LYS E O 1
ATOM 7782 N N . ILE E 1 131 ? -28.058 26.915 91.262 1.00 36.18 119 ILE E N 1
ATOM 7783 C CA . ILE E 1 131 ? -29.316 26.410 90.733 1.00 33.76 119 ILE E CA 1
ATOM 7784 C C . ILE E 1 131 ? -29.587 26.942 89.315 1.00 35.79 119 ILE E C 1
ATOM 7785 O O . ILE E 1 131 ? -30.101 26.216 88.483 1.00 33.13 119 ILE E O 1
ATOM 7790 N N . ARG E 1 132 ? -29.296 28.223 89.079 1.00 40.29 120 ARG E N 1
ATOM 7791 C CA . ARG E 1 132 ? -29.495 28.839 87.759 1.00 44.84 120 ARG E CA 1
ATOM 7792 C C . ARG E 1 132 ? -28.677 28.149 86.671 1.00 42.49 120 ARG E C 1
ATOM 7793 O O . ARG E 1 132 ? -29.203 27.851 85.606 1.00 43.44 120 ARG E O 1
ATOM 7801 N N . MET E 1 133 ? -27.398 27.897 86.962 1.00 47.61 121 MET E N 1
ATOM 7802 C CA . MET E 1 133 ? -26.486 27.194 86.026 1.00 46.28 121 MET E CA 1
ATOM 7803 C C . MET E 1 133 ? -27.012 25.800 85.717 1.00 45.64 121 MET E C 1
ATOM 7804 O O . MET E 1 133 ? -27.065 25.386 84.551 1.00 43.38 121 MET E O 1
ATOM 7809 N N . LEU E 1 134 ? -27.422 25.085 86.770 1.00 43.03 122 LEU E N 1
ATOM 7810 C CA . LEU E 1 134 ? -28.010 23.760 86.626 1.00 38.37 122 LEU E CA 1
ATOM 7811 C C . LEU E 1 134 ? -29.303 23.758 85.840 1.00 37.66 122 LEU E C 1
ATOM 7812 O O . LEU E 1 134 ? -29.578 22.817 85.114 1.00 32.58 122 LEU E O 1
ATOM 7817 N N . GLU E 1 135 ? -30.121 24.800 85.997 1.00 42.36 123 GLU E N 1
ATOM 7818 C CA . GLU E 1 135 ? -31.402 24.868 85.271 1.00 43.91 123 GLU E CA 1
ATOM 7819 C C . GLU E 1 135 ? -31.281 24.972 83.725 1.00 43.54 123 GLU E C 1
ATOM 7820 O O . GLU E 1 135 ? -32.218 24.621 83.007 1.00 45.87 123 GLU E O 1
ATOM 7826 N N . GLU E 1 136 ? -30.123 25.402 83.230 1.00 46.40 124 GLU E N 1
ATOM 7827 C CA . GLU E 1 136 ? -29.812 25.333 81.789 1.00 51.58 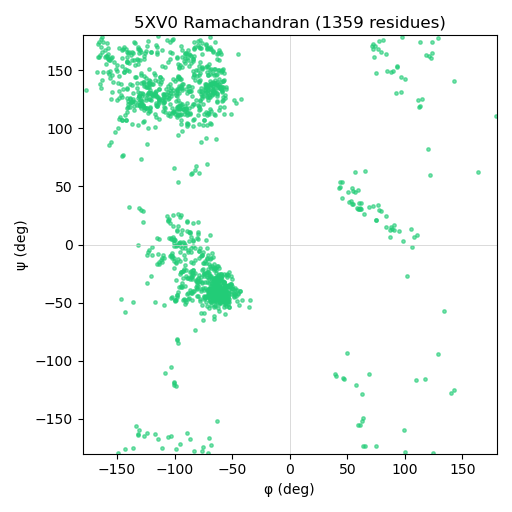124 GLU E CA 1
ATOM 7828 C C . GLU E 1 136 ? -29.842 23.886 81.246 1.00 54.10 124 GLU E C 1
ATOM 7829 O O . GLU E 1 136 ? -30.180 23.671 80.073 1.00 52.14 124 GLU E O 1
ATOM 7835 N N . LYS E 1 137 ? -29.503 22.912 82.108 1.00 50.72 125 LYS E N 1
ATOM 7836 C CA . LYS E 1 137 ? -29.381 21.497 81.717 1.00 50.11 125 LYS E CA 1
ATOM 7837 C C . LYS E 1 137 ? -30.421 20.547 82.331 1.00 47.39 125 LYS E C 1
ATOM 7838 O O . LYS E 1 137 ? -30.591 19.432 81.838 1.00 46.68 125 LYS E O 1
ATOM 7844 N N . ALA E 1 138 ? -31.139 20.986 83.370 1.00 44.05 126 ALA E N 1
ATOM 7845 C CA . ALA E 1 138 ? -32.047 20.100 84.105 1.00 41.50 126 ALA E CA 1
ATOM 7846 C C . ALA E 1 138 ? -33.194 20.873 84.733 1.00 37.39 126 ALA E C 1
ATOM 7847 O O . ALA E 1 138 ? -33.081 22.068 84.946 1.00 41.93 126 ALA E O 1
ATOM 7849 N N . LEU E 1 139 ? -34.289 20.179 84.998 1.00 36.06 127 LEU E N 1
ATOM 7850 C CA . LEU E 1 139 ? -35.299 20.645 85.943 1.00 39.30 127 LEU E CA 1
ATOM 7851 C C . LEU E 1 139 ? -34.732 20.572 87.381 1.00 39.25 127 LEU E C 1
ATOM 7852 O O . LEU E 1 139 ? -34.198 19.526 87.773 1.00 37.54 127 LEU E O 1
ATOM 7857 N N . VAL E 1 140 ? -34.792 21.673 88.131 1.00 35.39 128 VAL E N 1
ATOM 7858 C CA . VAL E 1 140 ? -34.386 21.688 89.547 1.00 35.36 128 VAL E CA 1
ATOM 7859 C C . VAL E 1 140 ? -35.666 21.671 90.391 1.00 37.62 128 VAL E C 1
ATOM 7860 O O . VAL E 1 140 ? -36.567 22.466 90.141 1.00 36.56 128 VAL E O 1
ATOM 7864 N N . ILE E 1 141 ? -35.755 20.734 91.341 1.00 34.09 129 ILE E N 1
ATOM 7865 C CA . ILE E 1 141 ? -36.884 20.628 92.293 1.00 33.31 129 ILE E CA 1
ATOM 7866 C C . ILE E 1 141 ? -36.352 20.935 93.696 1.00 34.49 129 ILE E C 1
ATOM 7867 O O . ILE E 1 141 ? -35.388 20.287 94.136 1.00 28.63 129 ILE E O 1
ATOM 7872 N N . LYS E 1 142 ? -36.971 21.900 94.388 1.00 29.93 130 LYS E N 1
ATOM 7873 C CA . LYS E 1 142 ? -36.507 22.371 95.702 1.00 33.36 130 LYS E CA 1
ATOM 7874 C C . LYS E 1 142 ? -37.437 21.802 96.762 1.00 33.99 130 LYS E C 1
ATOM 7875 O O . LYS E 1 142 ? -38.670 21.969 96.659 1.00 30.66 130 LYS E O 1
ATOM 7881 N N . THR E 1 143 ? -36.867 21.123 97.768 1.00 30.18 131 THR E N 1
ATOM 7882 C CA . THR E 1 143 ? -37.644 20.653 98.935 1.00 31.09 131 THR E CA 1
ATOM 7883 C C . THR E 1 143 ? -36.790 20.789 100.197 1.00 31.86 131 THR E C 1
ATOM 7884 O O . THR E 1 143 ? -35.591 21.033 100.118 1.00 36.06 131 THR E O 1
ATOM 7888 N N . GLY E 1 144 ? -37.409 20.643 101.356 1.00 30.09 132 GLY E N 1
ATOM 7889 C CA . GLY E 1 144 ? -36.669 20.632 102.627 1.00 30.17 132 GLY E CA 1
ATOM 7890 C C . GLY E 1 144 ? -35.930 21.892 103.033 1.00 29.70 132 GLY E C 1
ATOM 7891 O O . GLY E 1 144 ? -36.028 22.934 102.380 1.00 31.94 132 GLY E O 1
ATOM 7892 N N . ALA E 1 145 ? -35.169 21.780 104.121 1.00 27.41 133 ALA E N 1
ATOM 7893 C CA . ALA E 1 145 ? -34.381 22.887 104.649 1.00 27.08 133 ALA E CA 1
ATOM 7894 C C . ALA E 1 145 ? -32.941 22.757 104.161 1.00 27.29 133 ALA E C 1
ATOM 7895 O O . ALA E 1 145 ? -32.550 23.371 103.148 1.00 25.28 133 ALA E O 1
ATOM 7897 N N . PHE E 1 146 ? -32.171 21.923 104.857 1.00 26.65 134 PHE E N 1
ATOM 7898 C CA . PHE E 1 146 ? -30.758 21.703 104.570 1.00 28.19 134 PHE E CA 1
ATOM 7899 C C . PHE E 1 146 ? -30.497 20.407 103.819 1.00 29.00 134 PHE E C 1
ATOM 7900 O O . PHE E 1 146 ? -29.381 20.175 103.366 1.00 28.03 134 PHE E O 1
ATOM 7908 N N . ARG E 1 147 ? -31.522 19.562 103.710 1.00 29.08 135 ARG E N 1
ATOM 7909 C CA . ARG E 1 147 ? -31.457 18.297 103.005 1.00 32.64 135 ARG E CA 1
ATOM 7910 C C . ARG E 1 147 ? -32.729 18.159 102.205 1.00 31.31 135 ARG E C 1
ATOM 7911 O O . ARG E 1 147 ? -33.744 18.777 102.534 1.00 28.66 135 ARG E O 1
ATOM 7919 N N . VAL E 1 148 ? -32.678 17.317 101.183 1.00 28.27 136 VAL E N 1
ATOM 7920 C CA . VAL E 1 148 ? -33.819 17.048 100.333 1.00 28.56 136 VAL E CA 1
ATOM 7921 C C . VAL E 1 148 ? -34.837 16.258 101.136 1.00 30.93 136 VAL E C 1
ATOM 7922 O O . VAL E 1 148 ? -34.463 15.336 101.895 1.00 30.02 136 VAL E O 1
ATOM 7926 N N . ASP E 1 149 ? -36.121 16.624 100.997 1.00 28.93 137 ASP E N 1
ATOM 7927 C CA . ASP E 1 149 ? -37.212 15.870 101.615 1.00 29.15 137 ASP E CA 1
ATOM 7928 C C . ASP E 1 149 ? -37.598 14.826 100.599 1.00 27.81 137 ASP E C 1
ATOM 7929 O O . ASP E 1 149 ? -38.236 15.127 99.593 1.00 28.21 137 ASP E O 1
ATOM 7934 N N . LEU E 1 150 ? -37.169 13.591 100.841 1.00 28.97 138 LEU E N 1
ATOM 7935 C CA . LEU E 1 150 ? -37.314 12.516 99.873 1.00 27.55 138 LEU E CA 1
ATOM 7936 C C . LEU E 1 150 ? -38.784 12.111 99.650 1.00 28.83 138 LEU E C 1
ATOM 7937 O O . LEU E 1 150 ? -39.174 11.746 98.545 1.00 25.65 138 LEU E O 1
ATOM 7942 N N . THR E 1 151 ? -39.608 12.192 100.694 1.00 29.37 139 THR E N 1
ATOM 7943 C CA . THR E 1 151 ? -41.043 11.903 100.580 1.00 29.72 139 THR E CA 1
ATOM 7944 C C . THR E 1 151 ? -41.750 12.886 99.643 1.00 29.97 139 THR E C 1
ATOM 7945 O O . THR E 1 151 ? -42.526 12.477 98.809 1.00 30.51 139 THR E O 1
ATOM 7949 N N . GLU E 1 152 ? -41.426 14.164 99.773 1.00 32.95 140 GLU E N 1
ATOM 7950 C CA . GLU E 1 152 ? -41.992 15.198 98.932 1.00 34.77 140 GLU E CA 1
ATOM 7951 C C . GLU E 1 152 ? -41.448 15.105 97.519 1.00 34.70 140 GLU E C 1
ATOM 7952 O O . GLU E 1 152 ? -42.184 15.277 96.545 1.00 27.09 140 GLU E O 1
ATOM 7958 N N . LEU E 1 153 ? -40.143 14.849 97.403 1.00 32.49 141 LEU E N 1
ATOM 7959 C CA . LEU E 1 153 ? -39.576 14.581 96.100 1.00 30.95 141 LEU E CA 1
ATOM 7960 C C . LEU E 1 153 ? -40.335 13.478 95.399 1.00 29.54 141 LEU E C 1
ATOM 7961 O O . LEU E 1 153 ? -40.726 13.651 94.262 1.00 31.71 141 LEU E O 1
ATOM 7966 N N . ALA E 1 154 ? -40.551 12.363 96.093 1.00 30.26 142 ALA E N 1
ATOM 7967 C CA . ALA E 1 154 ? -41.203 11.189 95.565 1.00 31.83 142 ALA E CA 1
ATOM 7968 C C . ALA E 1 154 ? -42.644 11.446 95.072 1.00 36.45 142 ALA E C 1
ATOM 7969 O O . ALA E 1 154 ? -43.059 10.898 94.043 1.00 32.21 142 ALA E O 1
ATOM 7971 N N . ALA E 1 155 ? -43.392 12.272 95.795 1.00 38.63 143 ALA E N 1
ATOM 7972 C CA . ALA E 1 155 ? -44.733 12.684 95.336 1.00 38.94 143 ALA E CA 1
ATOM 7973 C C . ALA E 1 155 ? -44.668 13.592 94.106 1.00 38.21 143 ALA E C 1
ATOM 7974 O O . ALA E 1 155 ? -45.474 13.423 93.192 1.00 39.58 143 ALA E O 1
ATOM 7976 N N . LYS E 1 156 ? -43.726 14.539 94.078 1.00 37.18 144 LYS E N 1
ATOM 7977 C CA . LYS E 1 156 ? -43.521 15.395 92.901 1.00 39.98 144 LYS E CA 1
ATOM 7978 C C . LYS E 1 156 ? -43.119 14.592 91.641 1.00 40.79 144 LYS E C 1
ATOM 7979 O O . LYS E 1 156 ? -43.562 14.923 90.527 1.00 37.08 144 LYS E O 1
ATOM 7985 N N . LEU E 1 157 ? -42.304 13.551 91.817 1.00 35.88 145 LEU E N 1
ATOM 7986 C CA . LEU E 1 157 ? -41.975 12.633 90.723 1.00 37.09 145 LEU E CA 1
ATOM 7987 C C . LEU E 1 157 ? -43.198 11.830 90.275 1.00 39.76 145 LEU E C 1
ATOM 7988 O O . LEU E 1 157 ? -43.470 11.718 89.074 1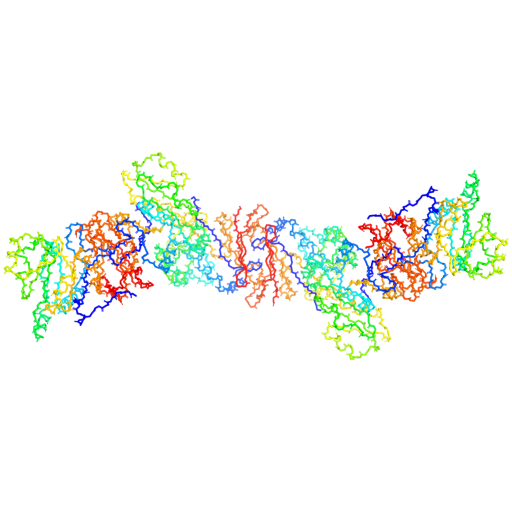.00 37.90 145 LEU E O 1
ATOM 7993 N N . LYS E 1 158 ? -43.947 11.279 91.222 1.00 39.95 146 LYS E N 1
ATOM 7994 C CA . LYS E 1 158 ? -45.166 10.563 90.858 1.00 41.58 146 LYS E CA 1
ATOM 7995 C C . LYS E 1 158 ? -46.141 11.439 90.043 1.00 43.10 146 LYS E C 1
ATOM 7996 O O . LYS E 1 158 ? -46.784 10.937 89.106 1.00 43.96 146 LYS E O 1
ATOM 8002 N N . GLU E 1 159 ? -46.240 12.716 90.418 1.00 42.28 147 GLU E N 1
ATOM 8003 C CA . GLU E 1 159 ? -47.142 13.674 89.768 1.00 47.90 147 GLU E CA 1
ATOM 8004 C C . GLU E 1 159 ? -46.797 13.874 88.303 1.00 47.27 147 GLU E C 1
ATOM 8005 O O . GLU E 1 159 ? -47.680 13.850 87.449 1.00 46.45 147 GLU E O 1
ATOM 8011 N N . MET E 1 160 ? -45.508 14.050 88.015 1.00 43.34 148 MET E N 1
ATOM 8012 C CA . MET E 1 160 ? -45.059 14.279 86.631 1.00 42.04 148 MET E CA 1
ATOM 8013 C C . MET E 1 160 ? -44.947 13.001 85.763 1.00 40.62 148 MET E C 1
ATOM 8014 O O . MET E 1 160 ? -44.272 13.008 84.734 1.00 45.29 148 MET E O 1
ATOM 8019 N N . GLY E 1 161 ? -45.604 11.911 86.158 1.00 37.33 149 GLY E N 1
ATOM 8020 C CA . GLY E 1 161 ? -45.718 10.705 85.333 1.00 40.79 149 GLY E CA 1
ATOM 8021 C C . GLY E 1 161 ? -44.761 9.550 85.625 1.00 40.66 149 GLY E C 1
ATOM 8022 O O . GLY E 1 161 ? -44.800 8.534 84.941 1.00 40.15 149 GLY E O 1
ATOM 8023 N N . ILE E 1 162 ? -43.917 9.674 86.648 1.00 38.56 150 ILE E N 1
ATOM 8024 C CA . ILE E 1 162 ? -42.991 8.593 86.993 1.00 35.25 150 ILE E CA 1
ATOM 8025 C C . ILE E 1 162 ? -43.695 7.622 87.933 1.00 35.07 150 ILE E C 1
ATOM 8026 O O . ILE E 1 162 ? -43.978 7.978 89.071 1.00 35.24 150 ILE E O 1
ATOM 8031 N N . ASN E 1 163 ? -43.968 6.401 87.472 1.00 34.21 151 ASN E N 1
ATOM 8032 C CA . ASN E 1 163 ? -44.559 5.330 88.302 1.00 36.51 151 ASN E CA 1
ATOM 8033 C C . ASN E 1 163 ? -43.561 4.283 88.773 1.00 36.45 151 ASN E C 1
ATOM 8034 O O . ASN E 1 163 ? -43.914 3.393 89.548 1.00 34.56 151 ASN E O 1
ATOM 8039 N N . SER E 1 164 ? -42.328 4.360 88.267 1.00 37.02 152 SER E N 1
ATOM 8040 C CA . SER E 1 164 ? -41.303 3.341 88.509 1.00 37.15 152 SER E CA 1
ATOM 8041 C C . SER E 1 164 ? -39.955 4.052 88.651 1.00 35.59 152 SER E C 1
ATOM 8042 O O . SER E 1 164 ? -39.447 4.611 87.679 1.00 35.83 152 SER E O 1
ATOM 8045 N N . LEU E 1 165 ? -39.409 4.035 89.865 1.00 31.95 153 LEU E N 1
ATOM 8046 C CA . LEU E 1 165 ? -38.185 4.745 90.231 1.00 33.44 153 LEU E CA 1
ATOM 8047 C C . LEU E 1 165 ? -37.174 3.729 90.744 1.00 32.78 153 LEU E C 1
ATOM 8048 O O . LEU E 1 165 ? -37.427 3.038 91.742 1.00 29.97 153 LEU E O 1
ATOM 8053 N N . MET E 1 166 ? -36.051 3.616 90.039 1.00 31.81 154 MET E N 1
ATOM 8054 C CA . MET E 1 166 ? -34.935 2.750 90.443 1.00 31.70 154 MET E CA 1
ATOM 8055 C C . MET E 1 166 ? -33.902 3.590 91.184 1.00 27.55 154 MET E C 1
ATOM 8056 O O . MET E 1 166 ? -33.345 4.529 90.630 1.00 27.07 154 MET E O 1
ATOM 8061 N N . VAL E 1 167 ? -33.654 3.254 92.441 1.00 28.27 155 VAL E N 1
ATOM 8062 C CA . VAL E 1 167 ? -32.599 3.909 93.220 1.00 26.58 155 VAL E CA 1
ATOM 8063 C C . VAL E 1 167 ? -31.379 3.013 93.078 1.00 26.90 155 VAL E C 1
ATOM 8064 O O . VAL E 1 167 ? -31.418 1.844 93.475 1.00 28.36 155 VAL E O 1
ATOM 8068 N N . GLU E 1 168 ? -30.316 3.520 92.463 1.00 27.01 156 GLU E N 1
ATOM 8069 C CA . GLU E 1 168 ? -29.160 2.650 92.160 1.00 29.89 156 GLU E CA 1
ATOM 8070 C C . GLU E 1 168 ? -28.130 2.738 93.242 1.00 32.10 156 GLU E C 1
ATOM 8071 O O . GLU E 1 168 ? -27.320 1.819 93.469 1.00 35.57 156 GLU E O 1
ATOM 8077 N N . GLY E 1 169 ? -28.180 3.851 93.931 1.00 29.65 157 GLY E N 1
ATOM 8078 C CA . GLY E 1 169 ? -27.748 3.864 95.270 1.00 29.50 157 GLY E CA 1
ATOM 8079 C C . GLY E 1 169 ? -26.998 5.096 95.596 1.00 31.77 157 GLY E C 1
ATOM 8080 O O . GLY E 1 169 ? -27.409 6.217 95.268 1.00 29.08 157 GLY E O 1
ATOM 8081 N N . GLY E 1 170 ? -25.837 4.798 96.149 1.00 35.15 158 GLY E N 1
ATOM 8082 C CA . GLY E 1 170 ? -25.238 5.541 97.139 1.00 28.21 158 GLY E CA 1
ATOM 8083 C C . GLY E 1 170 ? -25.605 4.856 98.456 1.00 25.05 158 GLY E C 1
ATOM 8084 O O . GLY E 1 170 ? -26.774 4.579 98.714 1.00 22.90 158 GLY E O 1
ATOM 8085 N N . ALA E 1 171 ? -24.605 4.621 99.289 1.00 23.32 159 ALA E N 1
ATOM 8086 C CA . ALA E 1 171 ? -24.796 4.074 100.632 1.00 23.34 159 ALA E CA 1
ATOM 8087 C C . ALA E 1 171 ? -25.739 4.934 101.507 1.00 22.34 159 ALA E C 1
ATOM 8088 O O . ALA E 1 171 ? -26.534 4.397 102.279 1.00 23.21 159 ALA E O 1
ATOM 8090 N N . THR E 1 172 ? -25.626 6.256 101.389 1.00 20.60 160 THR E N 1
ATOM 8091 C CA . THR E 1 172 ? -26.337 7.183 102.269 1.00 21.53 160 THR E CA 1
ATOM 8092 C C . THR E 1 172 ? -27.718 7.466 101.711 1.00 22.37 160 THR E C 1
ATOM 8093 O O . THR E 1 172 ? -28.695 7.520 102.475 1.00 22.55 160 THR E O 1
ATOM 8097 N N . LEU E 1 173 ? -27.832 7.601 100.385 1.00 22.27 161 LEU E N 1
ATOM 8098 C CA . LEU E 1 173 ? -29.195 7.700 99.783 1.00 23.67 161 LEU E CA 1
ATOM 8099 C C . LEU E 1 173 ? -30.042 6.439 100.027 1.00 22.84 161 LEU E C 1
ATOM 8100 O O . LEU E 1 173 ? -31.237 6.524 100.308 1.00 23.00 161 LEU E O 1
ATOM 8105 N N . ASN E 1 174 ? -29.421 5.257 99.950 1.00 20.72 162 ASN E N 1
ATOM 8106 C CA . ASN E 1 174 ? -30.123 4.031 100.258 1.00 21.75 162 ASN E CA 1
ATOM 8107 C C . ASN E 1 174 ? -30.704 4.092 101.665 1.00 22.77 162 ASN E C 1
ATOM 8108 O O . ASN E 1 174 ? -31.874 3.743 101.874 1.00 22.71 162 ASN E O 1
ATOM 8113 N N . TRP E 1 175 ? -29.892 4.549 102.615 1.00 22.60 163 TRP E N 1
ATOM 8114 C CA . TRP E 1 175 ? -30.356 4.774 103.993 1.00 22.39 163 TRP E CA 1
ATOM 8115 C C . TRP E 1 175 ? -31.528 5.754 104.034 1.00 22.72 163 TRP E C 1
ATOM 8116 O O . TRP E 1 175 ? -32.508 5.501 104.729 1.00 22.83 163 TRP E O 1
ATOM 8127 N N . GLY E 1 176 ? -31.378 6.884 103.342 1.00 22.86 164 GLY E N 1
ATOM 8128 C CA . GLY E 1 176 ? -32.410 7.948 103.276 1.00 22.73 164 GLY E CA 1
ATOM 8129 C C . GLY E 1 176 ? -33.760 7.421 102.839 1.00 22.76 164 GLY E C 1
ATOM 8130 O O . GLY E 1 176 ? -34.767 7.638 103.514 1.00 23.44 164 GLY E O 1
ATOM 8131 N N . MET E 1 177 ? -33.754 6.642 101.755 1.00 22.94 165 MET E N 1
ATOM 8132 C CA . MET E 1 177 ? -34.955 6.063 101.195 1.00 24.80 165 MET E CA 1
ATOM 8133 C C . MET E 1 177 ? -35.580 4.994 102.087 1.00 24.11 165 MET E C 1
ATOM 8134 O O . MET E 1 177 ? -36.787 5.029 102.340 1.00 25.50 165 MET E O 1
ATOM 8139 N N . LEU E 1 178 ? -34.781 4.045 102.553 1.00 24.81 166 LEU E N 1
ATOM 8140 C CA . LEU E 1 178 ? -35.286 2.969 103.386 1.00 24.64 166 LEU E CA 1
ATOM 8141 C C . LEU E 1 178 ? -35.820 3.509 104.719 1.00 26.23 166 LEU E C 1
ATOM 8142 O O . LEU E 1 178 ? -36.897 3.086 105.159 1.00 26.80 166 LEU E O 1
ATOM 8147 N N . SER E 1 179 ? -35.094 4.438 105.335 1.00 23.81 167 SER E N 1
ATOM 8148 C CA . SER E 1 179 ? -35.487 4.947 106.652 1.00 26.84 167 SER E CA 1
ATOM 8149 C C . SER E 1 179 ? -36.681 5.904 106.611 1.00 28.50 167 SER E C 1
ATOM 8150 O O . SER E 1 179 ? -37.379 6.017 107.600 1.00 28.89 167 SER E O 1
ATOM 8153 N N . ALA E 1 180 ? -36.919 6.567 105.470 1.00 29.83 168 ALA E N 1
ATOM 8154 C CA . ALA E 1 180 ? -38.175 7.299 105.235 1.00 30.31 168 ALA E CA 1
ATOM 8155 C C . ALA E 1 180 ? -39.370 6.411 104.862 1.00 29.19 168 ALA E C 1
ATOM 8156 O O . ALA E 1 180 ? -40.474 6.932 104.692 1.00 26.70 168 ALA E O 1
ATOM 8158 N N . GLY E 1 181 ? -39.164 5.101 104.721 1.00 27.84 169 GLY E N 1
ATOM 8159 C CA . GLY E 1 181 ? -40.256 4.153 104.456 1.00 29.29 169 GLY E CA 1
ATOM 8160 C C . GLY E 1 181 ? -40.784 4.194 103.022 1.00 31.06 169 GLY E C 1
ATOM 8161 O O . GLY E 1 181 ? -41.909 3.744 102.758 1.00 29.50 169 GLY E O 1
ATOM 8162 N N . LEU E 1 182 ? -39.963 4.722 102.104 1.00 30.25 170 LEU E N 1
ATOM 8163 C CA . LEU E 1 182 ? -40.313 4.892 100.680 1.00 28.98 170 LEU E CA 1
ATOM 8164 C C . LEU E 1 182 ? -40.075 3.685 99.754 1.00 28.62 170 LEU E C 1
ATOM 8165 O O . LEU E 1 182 ? -40.515 3.709 98.617 1.00 31.57 170 LEU E O 1
ATOM 8170 N N . VAL E 1 183 ? -39.457 2.612 100.238 1.00 28.21 171 VAL E N 1
ATOM 8171 C CA . VAL E 1 183 ? -38.949 1.557 99.360 1.00 27.72 171 VAL E CA 1
ATOM 8172 C C . VAL E 1 183 ? -39.825 0.311 99.362 1.00 29.13 171 VAL E C 1
ATOM 8173 O O . VAL E 1 183 ? -40.145 -0.244 100.418 1.00 27.25 171 VAL E O 1
ATOM 8177 N N . ASP E 1 184 ? -40.165 -0.172 98.165 1.00 27.74 172 ASP E N 1
ATOM 8178 C CA . ASP E 1 184 ? -40.951 -1.401 98.036 1.00 28.37 172 ASP E CA 1
ATOM 8179 C C . ASP E 1 184 ? -40.104 -2.652 98.007 1.00 29.02 172 ASP E C 1
ATOM 8180 O O . ASP E 1 184 ? -40.427 -3.625 98.665 1.00 27.80 172 ASP E O 1
ATOM 8185 N N . GLU E 1 185 ? -39.023 -2.654 97.217 1.00 30.14 173 GLU E N 1
ATOM 8186 C CA . GLU E 1 185 ? -38.163 -3.830 97.115 1.00 31.93 173 GLU E CA 1
ATOM 8187 C C . GLU E 1 185 ? -36.681 -3.462 97.030 1.00 28.91 173 GLU E C 1
ATOM 8188 O O . GLU E 1 185 ? -36.344 -2.335 96.695 1.00 27.91 173 GLU E O 1
ATOM 8194 N N . VAL E 1 186 ? -35.834 -4.420 97.410 1.00 29.10 174 VAL E N 1
ATOM 8195 C CA . VAL E 1 186 ? -34.392 -4.244 97.492 1.00 29.10 174 VAL E CA 1
ATOM 8196 C C . VAL E 1 186 ? -33.773 -5.391 96.710 1.00 27.90 174 VAL E C 1
ATOM 8197 O O . VAL E 1 186 ? -34.015 -6.555 97.035 1.00 29.32 174 VAL E O 1
ATOM 8201 N N . TYR E 1 187 ? -33.023 -5.044 95.664 1.00 27.70 175 TYR E N 1
ATOM 8202 C CA . TYR E 1 187 ? -32.251 -6.025 94.872 1.00 29.83 175 TYR E CA 1
ATOM 8203 C C . TYR E 1 187 ? -30.782 -5.824 95.145 1.00 26.64 175 TYR E C 1
ATOM 8204 O O . TYR E 1 187 ? -30.237 -4.744 94.939 1.00 28.49 175 TYR E O 1
ATOM 8213 N N . THR E 1 188 ? -30.146 -6.899 95.565 1.00 25.37 176 THR E N 1
ATOM 8214 C CA . THR E 1 188 ? -28.788 -6.898 95.973 1.00 28.50 176 THR E CA 1
ATOM 8215 C C . THR E 1 188 ? -28.041 -8.003 95.195 1.00 28.01 176 THR E C 1
ATOM 8216 O O . THR E 1 188 ? -28.234 -9.192 95.465 1.00 26.54 176 THR E O 1
ATOM 8220 N N . PHE E 1 189 ? -27.236 -7.617 94.206 1.00 25.86 177 PHE E N 1
ATOM 8221 C CA . PHE E 1 189 ? -26.284 -8.576 93.616 1.00 26.44 177 PHE E CA 1
ATOM 8222 C C . PHE E 1 189 ? -25.061 -8.755 94.528 1.00 26.10 177 PHE E C 1
ATOM 8223 O O . PHE E 1 189 ? -24.309 -7.811 94.780 1.00 25.90 177 PHE E O 1
ATOM 8231 N N . VAL E 1 190 ? -24.861 -9.966 95.034 1.00 25.20 178 VAL E N 1
ATOM 8232 C CA . VAL E 1 190 ? -23.780 -10.220 95.953 1.00 25.21 178 VAL E CA 1
ATOM 8233 C C . VAL E 1 190 ? -22.647 -10.873 95.201 1.00 26.32 178 VAL E C 1
ATOM 8234 O O . VAL E 1 190 ? -22.795 -12.013 94.705 1.00 25.90 178 VAL E O 1
ATOM 8238 N N . GLY E 1 191 ? -21.527 -10.163 95.123 1.00 25.95 179 GLY E N 1
ATOM 8239 C CA . GLY E 1 191 ? -20.404 -10.567 94.283 1.00 26.97 179 GLY E CA 1
ATOM 8240 C C . GLY E 1 191 ? -19.435 -11.429 95.040 1.00 26.34 179 GLY E C 1
ATOM 8241 O O . GLY E 1 191 ? -19.347 -11.340 96.274 1.00 23.89 179 GLY E O 1
ATOM 8242 N N . ASN E 1 192 ? -18.673 -12.230 94.290 1.00 24.57 180 ASN E N 1
ATOM 8243 C CA . ASN E 1 192 ? -17.691 -13.130 94.872 1.00 25.62 180 ASN E CA 1
ATOM 8244 C C . ASN E 1 192 ? -16.372 -12.501 95.297 1.00 26.70 180 ASN E C 1
ATOM 8245 O O . ASN E 1 192 ? -15.303 -12.885 94.825 1.00 28.08 180 ASN E O 1
ATOM 8250 N N . LEU E 1 193 ? -16.426 -11.562 96.234 1.00 25.24 181 LEU E N 1
ATOM 8251 C CA . LEU E 1 193 ? -15.224 -10.936 96.770 1.00 23.92 181 LEU E CA 1
ATOM 8252 C C . LEU E 1 193 ? -15.446 -10.405 98.172 1.00 21.80 181 LEU E C 1
ATOM 8253 O O . LEU E 1 193 ? -16.574 -10.187 98.578 1.00 21.37 181 LEU E O 1
ATOM 8258 N N . ILE E 1 194 ? -14.349 -10.186 98.870 1.00 22.12 182 ILE E N 1
ATOM 8259 C CA . ILE E 1 194 ? -14.326 -9.455 100.129 1.00 23.08 182 ILE E CA 1
ATOM 8260 C C . ILE E 1 194 ? -13.631 -8.125 99.832 1.00 21.91 182 ILE E C 1
ATOM 8261 O O . ILE E 1 194 ? -12.529 -8.137 99.293 1.00 21.70 182 ILE E O 1
ATOM 8266 N N . ILE E 1 195 ? -14.252 -7.013 100.205 1.00 21.27 183 ILE E N 1
ATOM 8267 C CA . ILE E 1 195 ? -13.622 -5.671 100.081 1.00 21.94 183 ILE E CA 1
ATOM 8268 C C . ILE E 1 195 ? -13.053 -5.225 101.426 1.00 21.10 183 ILE E C 1
ATOM 8269 O O . ILE E 1 195 ? -11.912 -4.730 101.506 1.00 23.60 183 ILE E O 1
ATOM 8274 N N . GLY E 1 196 ? -13.858 -5.351 102.474 1.00 18.93 184 GLY E N 1
ATOM 8275 C CA . GLY E 1 196 ? -13.435 -5.030 103.807 1.00 20.08 184 GLY E CA 1
ATOM 8276 C C . GLY E 1 196 ? -13.411 -3.536 104.040 1.00 21.06 184 GLY E C 1
ATOM 8277 O O . GLY E 1 196 ? -13.580 -2.737 103.088 1.00 23.47 184 GLY E O 1
ATOM 8278 N N . GLY E 1 197 ? -13.265 -3.171 105.302 1.00 20.25 185 GLY E N 1
ATOM 8279 C CA . GLY E 1 197 ? -13.010 -1.778 105.696 1.00 21.66 185 GLY E CA 1
ATOM 8280 C C . GLY E 1 197 ? -14.151 -1.131 106.464 1.00 21.97 185 GLY E C 1
ATOM 8281 O O . GLY E 1 197 ? -15.259 -0.986 105.949 1.00 20.27 185 GLY E O 1
ATOM 8282 N N . LYS E 1 198 ? -13.854 -0.728 107.694 1.00 22.59 186 LYS E N 1
ATOM 8283 C CA . LYS E 1 198 ? -14.758 0.022 108.544 1.00 26.34 186 LYS E CA 1
ATOM 8284 C C . LYS E 1 198 ? -15.346 1.271 107.866 1.00 24.89 186 LYS E C 1
ATOM 8285 O O . LYS E 1 198 ? -16.509 1.601 108.092 1.00 24.50 186 LYS E O 1
ATOM 8291 N N . THR E 1 199 ? -14.551 1.934 107.033 1.00 24.70 187 THR E N 1
ATOM 8292 C CA . THR E 1 199 ? -14.964 3.153 106.315 1.00 24.90 187 THR E CA 1
ATOM 8293 C C . THR E 1 199 ? -15.357 2.923 104.840 1.00 24.86 187 THR E C 1
ATOM 8294 O O . THR E 1 199 ? -15.642 3.886 104.133 1.00 24.93 187 THR E O 1
ATOM 8298 N N . ALA E 1 200 ? -15.374 1.671 104.362 1.00 22.58 188 ALA E N 1
ATOM 8299 C CA . ALA E 1 200 ? -15.886 1.406 103.025 1.00 22.66 188 ALA E CA 1
ATOM 8300 C C . ALA E 1 200 ? -17.411 1.606 103.034 1.00 23.02 188 ALA E C 1
ATOM 8301 O O . ALA E 1 200 ? -18.076 1.151 103.969 1.00 20.40 188 ALA E O 1
ATOM 8303 N N . PRO E 1 201 ? -17.951 2.305 102.028 1.00 24.44 189 PRO E N 1
ATOM 8304 C CA . PRO E 1 201 ? -19.400 2.446 101.892 1.00 24.55 189 PRO E CA 1
ATOM 8305 C C . PRO E 1 201 ? -20.071 1.077 101.755 1.00 23.91 189 PRO E C 1
ATOM 8306 O O . PRO E 1 201 ? -19.611 0.251 100.956 1.00 23.49 189 PRO E O 1
ATOM 8310 N N . THR E 1 202 ? -21.124 0.862 102.533 1.00 22.07 190 THR E N 1
ATOM 8311 C CA . THR E 1 202 ? -21.920 -0.366 102.525 1.00 21.15 190 THR E CA 1
ATOM 8312 C C . THR E 1 202 ? -23.225 -0.199 101.749 1.00 22.01 190 THR E C 1
ATOM 8313 O O . THR E 1 202 ? -23.560 0.900 101.284 1.00 20.93 190 THR E O 1
ATOM 8317 N N . PHE E 1 203 ? -23.990 -1.280 101.623 1.00 20.91 191 PHE E N 1
ATOM 8318 C CA . PHE E 1 203 ? -25.285 -1.182 100.950 1.00 21.39 191 PHE E CA 1
ATOM 8319 C C . PHE E 1 203 ? -26.251 -0.194 101.660 1.00 21.60 191 PHE E C 1
ATOM 8320 O O . PHE E 1 203 ? -27.125 0.376 101.027 1.00 22.45 191 PHE E O 1
ATOM 8328 N N . THR E 1 204 ? -26.087 -0.002 102.965 1.00 20.85 192 THR E N 1
ATOM 8329 C CA . THR E 1 204 ? -26.874 1.019 103.700 1.00 22.28 192 THR E CA 1
ATOM 8330 C C . THR E 1 204 ? -26.053 1.596 104.844 1.00 21.10 192 THR E C 1
ATOM 8331 O O . THR E 1 204 ? -25.821 0.926 105.848 1.00 20.31 192 THR E O 1
ATOM 8335 N N . ASP E 1 205 ? -25.621 2.840 104.680 1.00 21.21 193 ASP E N 1
ATOM 8336 C CA . ASP E 1 205 ? -24.873 3.563 105.716 1.00 22.17 193 ASP E CA 1
ATOM 8337 C C . ASP E 1 205 ? -25.861 4.510 106.427 1.00 22.11 193 ASP E C 1
ATOM 8338 O O . ASP E 1 205 ? -26.857 4.021 106.970 1.00 20.91 193 ASP E O 1
ATOM 8343 N N . GLY E 1 206 ? -25.592 5.821 106.397 1.00 21.89 194 GLY E N 1
ATOM 8344 C CA . GLY E 1 206 ? -26.356 6.830 107.113 1.00 23.33 194 GLY E CA 1
ATOM 8345 C C . GLY E 1 206 ? -26.301 6.644 108.627 1.00 24.62 194 GLY E C 1
ATOM 8346 O O . GLY E 1 206 ? -25.342 6.111 109.162 1.00 21.62 194 GLY E O 1
ATOM 8347 N N . GLU E 1 207 ? -27.349 7.098 109.301 1.00 26.72 195 GLU E N 1
ATOM 8348 C CA . GLU E 1 207 ? -27.429 7.060 110.759 1.00 27.11 195 GLU E CA 1
ATOM 8349 C C . GLU E 1 207 ? -27.585 5.628 111.284 1.00 25.67 195 GLU E C 1
ATOM 8350 O O . GLU E 1 207 ? -27.007 5.274 112.304 1.00 25.55 195 GLU E O 1
ATOM 8356 N N . GLY E 1 208 ? -28.358 4.811 110.588 1.00 23.90 196 GLY E N 1
ATOM 8357 C CA . GLY E 1 208 ? -28.653 3.453 111.048 1.00 24.79 196 GLY E CA 1
ATOM 8358 C C . GLY E 1 208 ? -29.809 3.344 112.032 1.00 24.69 196 GLY E C 1
ATOM 8359 O O . GLY E 1 208 ? -30.074 4.282 112.802 1.00 26.08 196 GLY E O 1
ATOM 8360 N N . PHE E 1 209 ? -30.488 2.199 111.976 1.00 24.33 197 PHE E N 1
ATOM 8361 C CA . PHE E 1 209 ? -31.600 1.861 112.844 1.00 26.12 197 PHE E CA 1
ATOM 8362 C C . PHE E 1 209 ? -31.103 1.398 114.207 1.00 27.36 197 PHE E C 1
ATOM 8363 O O . PHE E 1 209 ? -30.109 0.682 114.291 1.00 26.33 197 PHE E O 1
ATOM 8371 N N . THR E 1 210 ? -31.789 1.818 115.278 1.00 28.56 198 THR E N 1
ATOM 8372 C CA . THR E 1 210 ? -31.570 1.235 116.591 1.00 28.67 198 THR E CA 1
ATOM 8373 C C . THR E 1 210 ? -32.273 -0.102 116.664 1.00 27.82 198 THR E C 1
ATOM 8374 O O . THR E 1 210 ? -33.097 -0.460 115.801 1.00 24.60 198 THR E O 1
ATOM 8378 N N . GLU E 1 211 ? -31.965 -0.834 117.729 1.00 30.69 199 GLU E N 1
ATOM 8379 C CA . GLU E 1 211 ? -32.533 -2.158 117.981 1.00 30.74 199 GLU E CA 1
ATOM 8380 C C . GLU E 1 211 ? -34.063 -2.268 117.963 1.00 29.65 199 GLU E C 1
ATOM 8381 O O . GLU E 1 211 ? -34.583 -3.346 117.714 1.00 27.87 199 GLU E O 1
ATOM 8387 N N . ASN E 1 212 ? -34.768 -1.170 118.249 1.00 30.46 200 ASN E N 1
ATOM 8388 C CA . ASN E 1 212 ? -36.226 -1.145 118.257 1.00 33.25 200 ASN E CA 1
ATOM 8389 C C . ASN E 1 212 ? -36.883 -0.704 116.955 1.00 32.13 200 ASN E C 1
ATOM 8390 O O . ASN E 1 212 ? -38.104 -0.741 116.867 1.00 30.13 200 ASN E O 1
ATOM 8395 N N . GLU E 1 213 ? -36.093 -0.326 115.947 1.00 31.83 201 GLU E N 1
ATOM 8396 C CA . GLU E 1 213 ? -36.632 0.127 114.645 1.00 30.89 201 GLU E CA 1
ATOM 8397 C C . GLU E 1 213 ? -36.041 -0.595 113.430 1.00 29.78 201 GLU E C 1
ATOM 8398 O O . GLU E 1 213 ? -36.015 -0.068 112.329 1.00 28.95 201 GLU E O 1
ATOM 8404 N N . LEU E 1 214 ? -35.634 -1.836 113.629 1.00 29.04 202 LEU E N 1
ATOM 8405 C CA . LEU E 1 214 ? -35.107 -2.666 112.543 1.00 29.95 202 LEU E CA 1
ATOM 8406 C C . LEU E 1 214 ? -36.147 -2.834 111.435 1.00 30.26 202 LEU E C 1
ATOM 8407 O O . LEU E 1 214 ? -37.324 -3.049 111.724 1.00 29.71 202 LEU E O 1
ATOM 8412 N N . LEU E 1 215 ? -35.731 -2.693 110.170 1.00 28.45 203 LEU E N 1
ATOM 8413 C CA . LEU E 1 215 ? -36.652 -2.781 109.040 1.00 27.24 203 LEU E CA 1
ATOM 8414 C C . LEU E 1 215 ? -36.740 -4.218 108.588 1.00 26.68 203 LEU E C 1
ATOM 8415 O O . LEU E 1 215 ? -35.752 -4.767 108.115 1.00 26.17 203 LEU E O 1
ATOM 8420 N N . GLY E 1 216 ? -37.914 -4.834 108.738 1.00 25.05 204 GLY E N 1
ATOM 8421 C CA . GLY E 1 216 ? -38.155 -6.186 108.289 1.00 26.94 204 GLY E CA 1
ATOM 8422 C C . GLY E 1 216 ? -38.230 -6.321 106.773 1.00 26.93 204 GLY E C 1
ATOM 8423 O O . GLY E 1 216 ? -38.680 -5.423 106.078 1.00 28.13 204 GLY E O 1
ATOM 8424 N N . LEU E 1 217 ? -37.756 -7.456 106.285 1.00 29.17 205 LEU E N 1
ATOM 8425 C CA . LEU E 1 217 ? -37.827 -7.818 104.882 1.00 30.23 205 LEU E CA 1
ATOM 8426 C C . LEU E 1 217 ? -38.419 -9.208 104.743 1.00 29.80 205 LEU E C 1
ATOM 8427 O O . LEU E 1 217 ? -38.487 -9.958 105.712 1.00 30.58 205 LEU E O 1
ATOM 8432 N N . GLU E 1 218 ? -38.807 -9.545 103.518 1.00 29.47 206 GLU E N 1
ATOM 8433 C CA . GLU E 1 218 ? -39.137 -10.903 103.123 1.00 31.86 206 GLU E CA 1
ATOM 8434 C C . GLU E 1 218 ? -38.341 -11.290 101.868 1.00 29.21 206 GLU E C 1
ATOM 8435 O O . GLU E 1 218 ? -38.375 -10.563 100.889 1.00 33.34 206 GLU E O 1
ATOM 8441 N N . LEU E 1 219 ? -37.672 -12.437 101.893 1.00 29.45 207 LEU E N 1
ATOM 8442 C CA . LEU E 1 219 ? -36.890 -12.914 100.749 1.00 31.71 207 LEU E CA 1
ATOM 8443 C C . LEU E 1 219 ? -37.830 -13.350 99.629 1.00 34.43 207 LEU E C 1
ATOM 8444 O O . LEU E 1 219 ? -38.572 -14.311 99.791 1.00 33.39 207 LEU E O 1
ATOM 8449 N N . SER E 1 220 ? -37.820 -12.632 98.509 1.00 36.75 208 SER E N 1
ATOM 8450 C CA . SER E 1 220 ? -38.657 -12.996 97.353 1.00 39.05 208 SER E CA 1
ATOM 8451 C C . SER E 1 220 ? -38.005 -14.048 96.453 1.00 39.74 208 SER E C 1
ATOM 8452 O O . SER E 1 220 ? -38.695 -14.942 95.964 1.00 38.87 208 SER E O 1
ATOM 8455 N N . SER E 1 221 ? -36.691 -13.938 96.226 1.00 34.69 209 SER E N 1
ATOM 8456 C CA . SER E 1 221 ? -35.934 -14.948 95.461 1.00 33.19 209 SER E CA 1
ATOM 8457 C C . SER E 1 221 ? -34.431 -14.784 95.605 1.00 34.42 209 SER E C 1
ATOM 8458 O O . SER E 1 221 ? -33.939 -13.715 96.004 1.00 29.58 209 SER E O 1
ATOM 8461 N N . ALA E 1 222 ? -33.727 -15.862 95.268 1.00 32.38 210 ALA E N 1
ATOM 8462 C CA . ALA E 1 222 ? -32.275 -15.912 95.191 1.00 34.26 210 ALA E CA 1
ATOM 8463 C C . ALA E 1 222 ? -31.909 -16.623 93.901 1.00 37.92 210 ALA E C 1
ATOM 8464 O O . ALA E 1 222 ? -32.345 -17.767 93.684 1.00 35.94 210 ALA E O 1
ATOM 8466 N N . GLU E 1 223 ? -31.142 -15.947 93.042 1.00 37.24 211 GLU E N 1
ATOM 8467 C CA . GLU E 1 223 ? -30.763 -16.489 91.736 1.00 37.72 211 GLU E CA 1
ATOM 8468 C C . GLU E 1 223 ? -29.269 -16.362 91.539 1.00 38.00 211 GLU E C 1
ATOM 8469 O O . GLU E 1 223 ? -28.733 -15.253 91.559 1.00 36.16 211 GLU E O 1
ATOM 8475 N N . LYS E 1 224 ? -28.599 -17.500 91.354 1.00 35.20 212 LYS E N 1
ATOM 8476 C CA . LYS E 1 224 ? -27.206 -17.504 90.954 1.00 36.28 212 LYS E CA 1
ATOM 8477 C C . LYS E 1 224 ? -27.092 -16.888 89.548 1.00 38.33 212 LYS E C 1
ATOM 8478 O O . LYS E 1 224 ? -27.900 -17.181 88.672 1.00 38.19 212 LYS E O 1
ATOM 8484 N N . ILE E 1 225 ? -26.144 -15.972 89.380 1.00 35.67 213 ILE E N 1
ATOM 8485 C CA . ILE E 1 225 ? -25.870 -15.319 88.097 1.00 36.06 213 ILE E CA 1
ATOM 8486 C C . ILE E 1 225 ? -24.365 -15.214 88.012 1.00 36.45 213 ILE E C 1
ATOM 8487 O O . ILE E 1 225 ? -23.740 -14.600 88.888 1.00 34.04 213 ILE E O 1
ATOM 8492 N N . GLU E 1 226 ? -23.787 -15.818 86.970 1.00 37.44 214 GLU E N 1
ATOM 8493 C CA . GLU E 1 226 ? -22.335 -15.904 86.801 1.00 36.60 214 GLU E CA 1
ATOM 8494 C C . GLU E 1 226 ? -21.692 -16.351 88.114 1.00 33.71 214 GLU E C 1
ATOM 8495 O O . GLU E 1 226 ? -21.998 -17.436 88.583 1.00 35.09 214 GLU E O 1
ATOM 8501 N N . ASP E 1 227 ? -20.866 -15.509 88.736 1.00 32.04 215 ASP E N 1
ATOM 8502 C CA . ASP E 1 227 ? -20.047 -15.897 89.875 1.00 31.05 215 ASP E CA 1
ATOM 8503 C C . ASP E 1 227 ? -20.615 -15.399 91.209 1.00 28.88 215 ASP E C 1
ATOM 8504 O O . ASP E 1 227 ? -19.991 -15.585 92.245 1.00 28.83 215 ASP E O 1
ATOM 8509 N N . GLY E 1 228 ? -21.798 -14.808 91.179 1.00 30.71 216 GLY E N 1
ATOM 8510 C CA . GLY E 1 228 ? -22.423 -14.260 92.382 1.00 31.54 216 GLY E CA 1
ATOM 8511 C C . GLY E 1 228 ? -23.862 -14.681 92.531 1.00 32.16 216 GLY E C 1
ATOM 8512 O O . GLY E 1 228 ? -24.319 -15.635 91.897 1.00 32.25 216 GLY E O 1
ATOM 8513 N N . ILE E 1 229 ? -24.591 -13.974 93.390 1.00 28.75 217 ILE E N 1
ATOM 8514 C CA . ILE E 1 229 ? -25.985 -14.308 93.615 1.00 28.71 217 ILE E CA 1
ATOM 8515 C C . ILE E 1 229 ? -26.829 -13.063 93.779 1.00 29.20 217 ILE E C 1
ATOM 8516 O O . ILE E 1 229 ? -26.454 -12.134 94.489 1.00 27.76 217 ILE E O 1
ATOM 8521 N N . LEU E 1 230 ? -27.965 -13.050 93.081 1.00 28.82 218 LEU E N 1
ATOM 8522 C CA . LEU E 1 230 ? -28.927 -11.976 93.167 1.00 30.05 218 LEU E CA 1
ATOM 8523 C C . LEU E 1 230 ? -29.976 -12.293 94.235 1.00 31.42 218 LEU E C 1
ATOM 8524 O O . LEU E 1 230 ? -30.758 -13.227 94.067 1.00 31.75 218 LEU E O 1
ATOM 8529 N N . LEU E 1 231 ? -29.977 -11.522 95.326 1.00 30.57 219 LEU E N 1
ATOM 8530 C CA . LEU E 1 231 ? -31.005 -11.603 96.362 1.00 30.49 219 LEU E CA 1
ATOM 8531 C C . LEU E 1 231 ? -32.015 -10.493 96.141 1.00 29.67 219 LEU E C 1
ATOM 8532 O O . LEU E 1 231 ? -31.629 -9.344 95.973 1.00 29.25 219 LEU E O 1
ATOM 8537 N N . LYS E 1 232 ? -33.307 -10.842 96.112 1.00 29.49 220 LYS E N 1
ATOM 8538 C CA . LYS E 1 232 ? -34.407 -9.882 96.031 1.00 30.96 220 LYS E CA 1
ATOM 8539 C C . LYS E 1 232 ? -35.255 -9.996 97.311 1.00 30.47 220 LYS E C 1
ATOM 8540 O O . LYS E 1 232 ? -35.642 -11.106 97.703 1.00 30.16 220 LYS E O 1
ATOM 8546 N N . TRP E 1 233 ? -35.495 -8.854 97.953 1.00 28.94 221 TRP E N 1
ATOM 8547 C CA . TRP E 1 233 ? -36.197 -8.767 99.224 1.00 29.47 221 TRP E CA 1
ATOM 8548 C C . TRP E 1 233 ? -37.334 -7.781 99.087 1.00 31.22 221 TRP E C 1
ATOM 8549 O O . TRP E 1 233 ? -37.165 -6.713 98.519 1.00 32.41 221 TRP E O 1
ATOM 8560 N N . LYS E 1 234 ? -38.481 -8.129 99.651 1.00 31.86 222 LYS E N 1
ATOM 8561 C CA . LYS E 1 234 ? -39.609 -7.234 99.744 1.00 32.45 222 LYS E CA 1
ATOM 8562 C C . LYS E 1 234 ? -39.485 -6.547 101.091 1.00 30.84 222 LYS E C 1
ATOM 8563 O O . LYS E 1 234 ? -39.142 -7.189 102.073 1.00 27.66 222 LYS E O 1
ATOM 8569 N N . VAL E 1 235 ? -39.737 -5.248 101.128 1.00 29.46 223 VAL E N 1
ATOM 8570 C CA . VAL E 1 235 ? -39.599 -4.465 102.356 1.00 33.26 223 VAL E CA 1
ATOM 8571 C C . VAL E 1 235 ? -40.925 -4.526 103.128 1.00 37.56 223 VAL E C 1
ATOM 8572 O O . VAL E 1 235 ? -41.984 -4.315 102.535 1.00 32.22 223 VAL E O 1
ATOM 8576 N N . LYS E 1 236 ? -40.853 -4.808 104.430 1.00 40.44 224 LYS E N 1
ATOM 8577 C CA . LYS E 1 236 ? -42.022 -4.790 105.330 1.00 44.28 224 LYS E CA 1
ATOM 8578 C C . LYS E 1 236 ? -42.063 -3.518 106.162 1.00 45.08 224 LYS E C 1
ATOM 8579 O O . LYS E 1 236 ? -41.849 -2.417 105.642 1.00 50.35 224 LYS E O 1
ATOM 8585 N N . ARG F 1 2 ? -8.496 -18.744 88.487 1.00 83.91 -10 ARG F N 1
ATOM 8586 C CA . ARG F 1 2 ? -9.473 -19.751 89.017 1.00 84.16 -10 ARG F CA 1
ATOM 8587 C C . ARG F 1 2 ? -9.226 -20.144 90.484 1.00 79.36 -10 ARG F C 1
ATOM 8588 O O . ARG F 1 2 ? -10.162 -20.555 91.176 1.00 87.14 -10 ARG F O 1
ATOM 8596 N N . GLY F 1 3 ? -7.984 -20.029 90.959 1.00 70.64 -9 GLY F N 1
ATOM 8597 C CA . GLY F 1 3 ? -7.680 -20.308 92.363 1.00 62.52 -9 GLY F CA 1
ATOM 8598 C C . GLY F 1 3 ? -6.216 -20.142 92.739 1.00 57.15 -9 GLY F C 1
ATOM 8599 O O . GLY F 1 3 ? -5.372 -20.935 92.322 1.00 56.97 -9 GLY F O 1
ATOM 8600 N N . SER F 1 4 ? -5.935 -19.107 93.528 1.00 47.55 -8 SER F N 1
ATOM 8601 C CA . SER F 1 4 ? -4.604 -18.832 94.073 1.00 44.96 -8 SER F CA 1
ATOM 8602 C C . SER F 1 4 ? -4.407 -19.435 95.489 1.00 40.86 -8 SER F C 1
ATOM 8603 O O . SER F 1 4 ? -3.308 -19.895 95.830 1.00 34.53 -8 SER F O 1
ATOM 8606 N N . HIS F 1 5 ? -5.477 -19.418 96.292 1.00 38.92 -7 HIS F N 1
ATOM 8607 C CA . HIS F 1 5 ? -5.448 -19.838 97.711 1.00 39.48 -7 HIS F CA 1
ATOM 8608 C C . HIS F 1 5 ? -5.276 -21.349 97.841 1.00 37.53 -7 HIS F C 1
ATOM 8609 O O . HIS F 1 5 ? -6.014 -22.121 97.240 1.00 36.05 -7 HIS F O 1
ATOM 8616 N N . HIS F 1 6 ? -4.326 -21.738 98.678 1.00 38.07 -6 HIS F N 1
ATOM 8617 C CA . HIS F 1 6 ? -4.055 -23.136 98.983 1.00 40.66 -6 HIS F CA 1
ATOM 8618 C C . HIS F 1 6 ? -5.026 -23.588 100.091 1.00 41.15 -6 HIS F C 1
ATOM 8619 O O . HIS F 1 6 ? -4.880 -23.205 101.253 1.00 38.29 -6 HIS F O 1
ATOM 8626 N N . HIS F 1 7 ? -6.015 -24.400 99.721 1.00 42.23 -5 HIS F N 1
ATOM 8627 C CA . HIS F 1 7 ? -7.081 -24.838 100.641 1.00 45.37 -5 HIS F CA 1
ATOM 8628 C C . HIS F 1 7 ? -6.547 -25.828 101.688 1.00 46.54 -5 HIS F C 1
ATOM 8629 O O . HIS F 1 7 ? -6.138 -26.940 101.358 1.00 47.26 -5 HIS F O 1
ATOM 8636 N N . HIS F 1 8 ? -6.535 -25.415 102.950 1.00 44.47 -4 HIS F N 1
ATOM 8637 C CA . HIS F 1 8 ? -6.088 -26.292 104.032 1.00 45.11 -4 HIS F CA 1
ATOM 8638 C C . HIS F 1 8 ? -7.154 -27.350 104.391 1.00 46.93 -4 HIS F C 1
ATOM 8639 O O . HIS F 1 8 ? -8.327 -27.259 103.987 1.00 48.58 -4 HIS F O 1
ATOM 8646 N N . HIS F 1 9 ? -6.704 -28.369 105.114 1.00 46.42 -3 HIS F N 1
ATOM 8647 C CA . HIS F 1 9 ? -7.554 -29.437 105.657 1.00 46.55 -3 HIS F CA 1
ATOM 8648 C C . HIS F 1 9 ? -6.989 -29.800 107.053 1.00 44.79 -3 HIS F C 1
ATOM 8649 O O . HIS F 1 9 ? -6.038 -29.157 107.518 1.00 37.20 -3 HIS F O 1
ATOM 8656 N N . HIS F 1 10 ? -7.549 -30.815 107.718 1.00 45.71 -2 HIS F N 1
ATOM 8657 C CA . HIS F 1 10 ? -7.086 -31.207 109.084 1.00 46.72 -2 HIS F CA 1
ATOM 8658 C C . HIS F 1 10 ? -5.653 -31.771 109.178 1.00 47.03 -2 HIS F C 1
ATOM 8659 O O . HIS F 1 10 ? -5.083 -31.843 110.279 1.00 44.92 -2 HIS F O 1
ATOM 8666 N N . GLY F 1 11 ? -5.098 -32.177 108.035 1.00 46.49 -1 GLY F N 1
ATOM 8667 C CA . GLY F 1 11 ? -3.710 -32.627 107.923 1.00 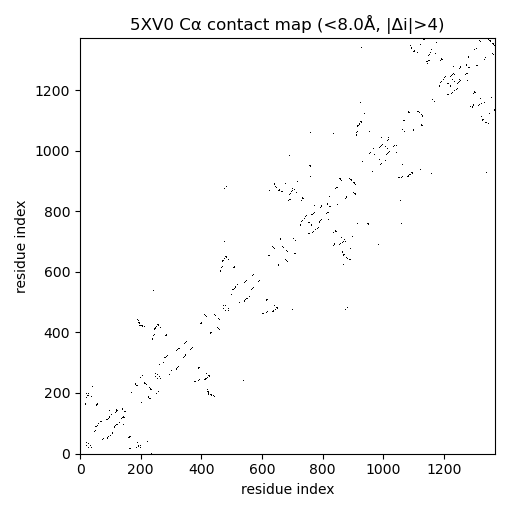48.18 -1 GLY F CA 1
ATOM 8668 C C . GLY F 1 11 ? -2.669 -31.591 107.481 1.00 49.51 -1 GLY F C 1
ATOM 8669 O O . GLY F 1 11 ? -1.488 -31.945 107.380 1.00 54.47 -1 GLY F O 1
ATOM 8670 N N . SER F 1 12 ? -3.070 -30.339 107.202 1.00 45.38 0 SER F N 1
ATOM 8671 C CA . SER F 1 12 ? -2.106 -29.274 106.817 1.00 43.70 0 SER F CA 1
ATOM 8672 C C . SER F 1 12 ? -1.247 -28.902 108.023 1.00 42.58 0 SER F C 1
ATOM 8673 O O . SER F 1 12 ? -1.783 -28.769 109.122 1.00 44.56 0 SER F O 1
ATOM 8676 N N . MET F 1 13 ? 0.062 -28.710 107.815 1.00 39.77 1 MET F N 1
ATOM 8677 C CA . MET F 1 13 ? 1.029 -28.593 108.917 1.00 38.96 1 MET F CA 1
ATOM 8678 C C . MET F 1 13 ? 1.162 -27.184 109.531 1.00 37.82 1 MET F C 1
ATOM 8679 O O . MET F 1 13 ? 1.557 -27.060 110.688 1.00 35.59 1 MET F O 1
ATOM 8684 N N . ASP F 1 14 ? 0.831 -26.135 108.776 1.00 35.50 2 ASP F N 1
ATOM 8685 C CA . ASP F 1 14 ? 1.070 -24.746 109.231 1.00 37.05 2 ASP F CA 1
ATOM 8686 C C . ASP F 1 14 ? 0.023 -24.197 110.222 1.00 33.06 2 ASP F C 1
ATOM 8687 O O . ASP F 1 14 ? 0.342 -23.378 111.095 1.00 36.30 2 ASP F O 1
ATOM 8692 N N . ARG F 1 15 ? -1.223 -24.587 110.040 1.00 27.56 3 ARG F N 1
ATOM 8693 C CA . ARG F 1 15 ? -2.320 -24.055 110.845 1.00 28.01 3 ARG F CA 1
ATOM 8694 C C . ARG F 1 15 ? -3.564 -24.933 110.718 1.00 27.08 3 ARG F C 1
ATOM 8695 O O . ARG F 1 15 ? -3.621 -25.780 109.807 1.00 23.47 3 ARG F O 1
ATOM 8703 N N . PRO F 1 16 ? -4.585 -24.676 111.574 1.00 26.56 4 PRO F N 1
ATOM 8704 C CA . PRO F 1 16 ? -5.858 -25.349 111.430 1.00 25.85 4 PRO F CA 1
ATOM 8705 C C . PRO F 1 16 ? -6.525 -25.013 110.115 1.00 26.85 4 PRO F C 1
ATOM 8706 O O . PRO F 1 16 ? -6.185 -24.005 109.484 1.00 26.24 4 PRO F O 1
ATOM 8710 N N . PHE F 1 17 ? -7.462 -25.859 109.684 1.00 23.93 5 PHE F N 1
ATOM 8711 C CA . PHE F 1 17 ? -8.510 -25.436 108.779 1.00 22.56 5 PHE F CA 1
ATOM 8712 C C . PHE F 1 17 ? -9.294 -24.326 109.506 1.00 23.68 5 PHE F C 1
ATOM 8713 O O . PHE F 1 17 ? -9.567 -24.452 110.687 1.00 24.04 5 PHE F O 1
ATOM 8721 N N . ILE F 1 18 ? -9.605 -23.236 108.806 1.00 24.40 6 ILE F N 1
ATOM 8722 C CA . ILE F 1 18 ? -10.187 -22.030 109.443 1.00 23.16 6 ILE F CA 1
ATOM 8723 C C . ILE F 1 18 ? -11.373 -21.589 108.642 1.00 22.14 6 ILE F C 1
ATOM 8724 O O . ILE F 1 18 ? -11.264 -21.362 107.423 1.00 22.25 6 ILE F O 1
ATOM 8729 N N . PHE F 1 19 ? -12.503 -21.446 109.333 1.00 21.54 7 PHE F N 1
ATOM 8730 C CA . PHE F 1 19 ? -13.711 -20.964 108.725 1.00 22.18 7 PHE F CA 1
ATOM 8731 C C . PHE F 1 19 ? -14.366 -19.888 109.596 1.00 21.61 7 PHE F C 1
ATOM 8732 O O . PHE F 1 19 ? -14.334 -19.966 110.813 1.00 21.18 7 PHE F O 1
ATOM 8740 N N . ILE F 1 20 ? -14.958 -18.902 108.933 1.00 21.30 8 ILE F N 1
ATOM 8741 C CA . ILE F 1 20 ? -15.762 -17.890 109.584 1.00 21.60 8 ILE F CA 1
ATOM 8742 C C . ILE F 1 20 ? -17.210 -18.279 109.445 1.00 20.46 8 ILE F C 1
ATOM 8743 O O . ILE F 1 20 ? -17.663 -18.645 108.347 1.00 20.52 8 ILE F O 1
ATOM 8748 N N . ASN F 1 21 ? -17.937 -18.199 110.552 1.00 21.30 9 ASN F N 1
ATOM 8749 C CA . ASN F 1 21 ? -19.384 -18.386 110.549 1.00 23.05 9 ASN F CA 1
ATOM 8750 C C . ASN F 1 21 ? -19.997 -17.178 111.229 1.00 22.42 9 ASN F C 1
ATOM 8751 O O . ASN F 1 21 ? -19.699 -16.922 112.386 1.00 23.62 9 ASN F O 1
ATOM 8756 N N . SER F 1 22 ? -20.815 -16.432 110.494 1.00 22.94 10 SER F N 1
ATOM 8757 C CA . SER F 1 22 ? -21.513 -15.250 111.035 1.00 25.75 10 SER F CA 1
ATOM 8758 C C . SER F 1 22 ? -22.916 -15.189 110.523 1.00 25.53 10 SER F C 1
ATOM 8759 O O . SER F 1 22 ? -23.293 -15.878 109.563 1.00 26.55 10 SER F O 1
ATOM 8762 N N . ALA F 1 23 ? -23.684 -14.343 111.185 1.00 25.37 11 ALA F N 1
ATOM 8763 C CA . ALA F 1 23 ? -24.995 -13.980 110.742 1.00 25.78 11 ALA F CA 1
ATOM 8764 C C . ALA F 1 23 ? -24.974 -12.448 110.525 1.00 25.77 11 ALA F C 1
ATOM 8765 O O . ALA F 1 23 ? -24.550 -11.703 111.428 1.00 24.04 11 ALA F O 1
ATOM 8767 N N . MET F 1 24 ? -25.419 -12.002 109.346 1.00 22.48 12 MET F N 1
ATOM 8768 C CA . MET F 1 24 ? -25.495 -10.582 109.020 1.00 23.06 12 MET F CA 1
ATOM 8769 C C . MET F 1 24 ? -26.832 -10.216 108.425 1.00 22.35 12 MET F C 1
ATOM 8770 O O . MET F 1 24 ? -27.556 -11.064 107.892 1.00 20.96 12 MET F O 1
ATOM 8775 N N . SER F 1 25 ? -27.144 -8.924 108.521 1.00 22.06 13 SER F N 1
ATOM 8776 C CA . SER F 1 25 ? -28.321 -8.367 107.905 1.00 21.03 13 SER F CA 1
ATOM 8777 C C . SER F 1 25 ? -28.167 -8.361 106.378 1.00 21.56 13 SER F C 1
ATOM 8778 O O . SER F 1 25 ? -27.077 -8.632 105.855 1.00 22.17 13 SER F O 1
ATOM 8781 N N . ALA F 1 26 ? -29.251 -8.061 105.670 1.00 21.59 14 ALA F N 1
ATOM 8782 C CA . ALA F 1 26 ? -29.233 -7.964 104.188 1.00 22.18 14 ALA F CA 1
ATOM 8783 C C . ALA F 1 26 ? -28.291 -6.890 103.672 1.00 22.74 14 ALA F C 1
ATOM 8784 O O . ALA F 1 26 ? -27.811 -6.985 102.538 1.00 22.72 14 ALA F O 1
ATOM 8786 N N . ASP F 1 27 ? -28.038 -5.882 104.504 1.00 22.69 15 ASP F N 1
ATOM 8787 C CA . ASP F 1 27 ? -27.088 -4.804 104.203 1.00 23.74 15 ASP F CA 1
ATOM 8788 C C . ASP F 1 27 ? -25.713 -4.990 104.823 1.00 21.89 15 ASP F C 1
ATOM 8789 O O . ASP F 1 27 ? -24.908 -4.055 104.827 1.00 24.18 15 ASP F O 1
ATOM 8794 N N . GLY F 1 28 ? -25.446 -6.178 105.357 1.00 22.09 16 GLY F N 1
ATOM 8795 C CA . GLY F 1 28 ? -24.099 -6.597 105.728 1.00 22.14 16 GLY F CA 1
ATOM 8796 C C . GLY F 1 28 ? -23.658 -6.277 107.147 1.00 21.16 16 GLY F C 1
ATOM 8797 O O . GLY F 1 28 ? -22.460 -6.345 107.425 1.00 19.59 16 GLY F O 1
ATOM 8798 N N . LYS F 1 29 ? -24.603 -5.968 108.046 1.00 20.24 17 LYS F N 1
ATOM 8799 C CA . LYS F 1 29 ? -24.252 -5.559 109.407 1.00 19.66 17 LYS F CA 1
ATOM 8800 C C . LYS F 1 29 ? -24.343 -6.731 110.342 1.00 21.11 17 LYS F C 1
ATOM 8801 O O . LYS F 1 29 ? -25.230 -7.601 110.174 1.00 20.22 17 LYS F O 1
ATOM 8807 N N . LEU F 1 30 ? -23.438 -6.760 111.322 1.00 20.57 18 LEU F N 1
ATOM 8808 C CA . LEU F 1 30 ? -23.451 -7.786 112.362 1.00 22.76 18 LEU F CA 1
ATOM 8809 C C . LEU F 1 30 ? -24.240 -7.371 113.606 1.00 22.90 18 LEU F C 1
ATOM 8810 O O . LEU F 1 30 ? -24.651 -8.244 114.391 1.00 21.43 18 LEU F O 1
ATOM 8815 N N . SER F 1 31 ? -24.398 -6.058 113.802 1.00 21.37 19 SER F N 1
ATOM 8816 C CA . SER F 1 31 ? -25.078 -5.472 114.973 1.00 22.63 19 SER F CA 1
ATOM 8817 C C . SER F 1 31 ? -25.438 -4.034 114.642 1.00 22.94 19 SER F C 1
ATOM 8818 O O . SER F 1 31 ? -25.058 -3.548 113.555 1.00 21.71 19 SER F O 1
ATOM 8821 N N . THR F 1 32 ? -26.167 -3.346 115.536 1.00 22.59 20 THR F N 1
ATOM 8822 C CA . THR F 1 32 ? -26.531 -1.948 115.303 1.00 24.28 20 THR F CA 1
ATOM 8823 C C . THR F 1 32 ? -25.345 -0.991 115.437 1.00 25.86 20 THR F C 1
ATOM 8824 O O . THR F 1 32 ? -24.276 -1.352 115.976 1.00 26.06 20 THR F O 1
ATOM 8828 N N . LYS F 1 33 ? -25.551 0.253 115.008 1.00 28.86 21 LYS F N 1
ATOM 8829 C CA . LYS F 1 33 ? -24.576 1.328 115.280 1.00 31.18 21 LYS F CA 1
ATOM 8830 C C . LYS F 1 33 ? -24.228 1.455 116.756 1.00 32.48 21 LYS F C 1
ATOM 8831 O O . LYS F 1 33 ? -23.155 1.939 117.083 1.00 32.08 21 LYS F O 1
ATOM 8837 N N . GLU F 1 34 ? -25.129 0.998 117.633 1.00 33.82 22 GLU F N 1
ATOM 8838 C CA . GLU F 1 34 ? -24.903 0.961 119.082 1.00 39.42 22 GLU F CA 1
ATOM 8839 C C . GLU F 1 34 ? -24.120 -0.300 119.557 1.00 37.42 22 GLU F C 1
ATOM 8840 O O . GLU F 1 34 ? -23.924 -0.483 120.758 1.00 32.05 22 GLU F O 1
ATOM 8846 N N . ARG F 1 35 ? -23.685 -1.153 118.630 1.00 35.66 23 ARG F N 1
ATOM 8847 C CA . ARG F 1 35 ? -23.107 -2.469 118.941 1.00 39.49 23 ARG F CA 1
ATOM 8848 C C . ARG F 1 35 ? -23.996 -3.336 119.825 1.00 42.13 23 ARG F C 1
ATOM 8849 O O . ARG F 1 35 ? -23.515 -4.069 120.699 1.00 43.54 23 ARG F O 1
ATOM 8857 N N . LYS F 1 36 ? -25.303 -3.246 119.582 1.00 41.82 24 LYS F N 1
ATOM 8858 C CA . LYS F 1 36 ? -26.279 -4.070 120.291 1.00 43.29 24 LYS F CA 1
ATOM 8859 C C . LYS F 1 36 ? -26.583 -5.273 119.408 1.00 39.68 24 LYS F C 1
ATOM 8860 O O . LYS F 1 36 ? -26.806 -5.121 118.208 1.00 37.17 24 LYS F O 1
ATOM 8866 N N . GLN F 1 37 ? -26.508 -6.458 120.001 1.00 36.53 25 GLN F N 1
ATOM 8867 C CA . GLN F 1 37 ? -26.894 -7.703 119.354 1.00 39.54 25 GLN F CA 1
ATOM 8868 C C . GLN F 1 37 ? -28.378 -7.671 119.033 1.00 36.74 25 GLN F C 1
ATOM 8869 O O . GLN F 1 37 ? -29.198 -7.341 119.897 1.00 34.48 25 GLN F O 1
ATOM 8875 N N . VAL F 1 38 ? -28.727 -8.001 117.789 1.00 33.28 26 VAL F N 1
ATOM 8876 C CA . VAL F 1 38 ? -30.129 -8.154 117.413 1.00 34.05 26 VAL F CA 1
ATOM 8877 C C . VAL F 1 38 ? -30.400 -9.501 116.782 1.00 34.06 26 VAL F C 1
ATOM 8878 O O . VAL F 1 38 ? -29.469 -10.214 116.376 1.00 32.84 26 VAL F O 1
ATOM 8882 N N . LYS F 1 39 ? -31.689 -9.831 116.716 1.00 34.43 27 LYS F N 1
ATOM 8883 C CA . LYS F 1 39 ? -32.163 -11.051 116.074 1.00 36.07 27 LYS F CA 1
ATOM 8884 C C . LYS F 1 39 ? -31.959 -10.963 114.564 1.00 34.11 27 LYS F C 1
ATOM 8885 O O . LYS F 1 39 ? -32.703 -10.272 113.855 1.00 32.08 27 LYS F O 1
ATOM 8891 N N . ILE F 1 40 ? -30.954 -11.677 114.075 1.00 31.13 28 ILE F N 1
ATOM 8892 C CA . ILE F 1 40 ? -30.744 -11.826 112.644 1.00 31.16 28 ILE F CA 1
ATOM 8893 C C . ILE F 1 40 ? -31.343 -13.159 112.166 1.00 32.62 28 ILE F C 1
ATOM 8894 O O . ILE F 1 40 ? -31.976 -13.223 111.120 1.00 34.60 28 ILE F O 1
ATOM 8899 N N . SER F 1 41 ? -31.130 -14.226 112.913 1.00 33.73 29 SER F N 1
ATOM 8900 C CA . SER F 1 41 ? -31.541 -15.545 112.444 1.00 36.67 29 SER F CA 1
ATOM 8901 C C . SER F 1 41 ? -32.469 -16.187 113.432 1.00 34.80 29 SER F C 1
ATOM 8902 O O . SER F 1 41 ? -32.674 -15.667 114.502 1.00 36.91 29 SER F O 1
ATOM 8905 N N . GLY F 1 42 ? -32.987 -17.351 113.077 1.00 36.04 30 GLY F N 1
ATOM 8906 C CA . GLY F 1 42 ? -33.936 -18.055 113.905 1.00 36.18 30 GLY F CA 1
ATOM 8907 C C . GLY F 1 42 ? -33.391 -19.383 114.355 1.00 34.61 30 GLY F C 1
ATOM 8908 O O . GLY F 1 42 ? -32.207 -19.663 114.205 1.00 31.21 30 GLY F O 1
ATOM 8909 N N . LYS F 1 43 ? -34.304 -20.228 114.818 1.00 33.63 31 LYS F N 1
ATOM 8910 C CA . LYS F 1 43 ? -33.994 -21.463 115.536 1.00 35.06 31 LYS F CA 1
ATOM 8911 C C . LYS F 1 43 ? -33.221 -22.422 114.671 1.00 31.76 31 LYS F C 1
ATOM 8912 O O . LYS F 1 43 ? -32.341 -23.088 115.168 1.00 32.51 31 LYS F O 1
ATOM 8918 N N . LEU F 1 44 ? -33.563 -22.497 113.389 1.00 29.77 32 LEU F N 1
ATOM 8919 C CA . LEU F 1 44 ? -32.912 -23.435 112.473 1.00 30.90 32 LEU F CA 1
ATOM 8920 C C . LEU F 1 44 ? -31.462 -23.072 112.184 1.00 29.22 32 LEU F C 1
ATOM 8921 O O . LEU F 1 44 ? -30.590 -23.953 112.199 1.00 26.30 32 LEU F O 1
ATOM 8926 N N . ASN F 1 45 ? -31.184 -21.788 111.922 1.00 28.51 33 ASN F N 1
ATOM 8927 C CA . ASN F 1 45 ? -29.781 -21.354 111.823 1.00 29.15 33 ASN F CA 1
ATOM 8928 C C . ASN F 1 45 ? -29.026 -21.552 113.141 1.00 29.77 33 ASN F C 1
ATOM 8929 O O . ASN F 1 45 ? -27.854 -21.961 113.134 1.00 29.87 33 ASN F O 1
ATOM 8934 N N . PHE F 1 46 ? -29.686 -21.269 114.263 1.00 31.47 34 PHE F N 1
ATOM 8935 C CA . PHE F 1 46 ? -29.097 -21.542 115.580 1.00 34.30 34 PHE F CA 1
ATOM 8936 C C . PHE F 1 46 ? -28.766 -23.024 115.783 1.00 32.90 34 PHE F C 1
ATOM 8937 O O . PHE F 1 46 ? -27.717 -23.349 116.345 1.00 29.88 34 PHE F O 1
ATOM 8945 N N . GLU F 1 47 ? -29.620 -23.921 115.305 1.00 31.00 35 GLU F N 1
ATOM 8946 C CA . GLU F 1 47 ? -29.288 -25.362 115.365 1.00 31.46 35 GLU F CA 1
ATOM 8947 C C . GLU F 1 47 ? -28.077 -25.749 114.492 1.00 28.86 35 GLU F C 1
ATOM 8948 O O . GLU F 1 47 ? -27.243 -26.524 114.939 1.00 26.74 35 GLU F O 1
ATOM 8954 N N . ARG F 1 48 ? -28.024 -25.245 113.257 1.00 26.75 36 ARG F N 1
ATOM 8955 C CA . ARG F 1 48 ? -26.878 -25.445 112.345 1.00 29.88 36 ARG F CA 1
ATOM 8956 C C . ARG F 1 48 ? -25.573 -24.931 112.970 1.00 29.24 36 ARG F C 1
ATOM 8957 O O . ARG F 1 48 ? -24.528 -25.593 112.912 1.00 26.93 36 ARG F O 1
ATOM 8965 N N . MET F 1 49 ? -25.645 -23.734 113.549 1.00 30.93 37 MET F N 1
ATOM 8966 C CA . MET F 1 49 ? -24.496 -23.140 114.232 1.00 31.67 37 MET F CA 1
ATOM 8967 C C . MET F 1 49 ? -24.031 -23.978 115.425 1.00 27.57 37 MET F C 1
ATOM 8968 O O . MET F 1 49 ? -22.829 -24.124 115.651 1.00 26.13 37 MET F O 1
ATOM 8973 N N . ASP F 1 50 ? -24.973 -24.517 116.183 1.00 26.25 38 ASP F N 1
ATOM 8974 C CA . ASP F 1 50 ? -24.646 -25.360 117.337 1.00 26.42 38 ASP F CA 1
ATOM 8975 C C . ASP F 1 50 ? -23.982 -26.672 116.882 1.00 27.16 38 ASP F C 1
ATOM 8976 O O . ASP F 1 50 ? -23.020 -27.117 117.502 1.00 26.79 38 ASP F O 1
ATOM 8981 N N . GLU F 1 51 ? -24.494 -27.261 115.797 1.00 29.52 39 GLU F N 1
ATOM 8982 C CA . GLU F 1 51 ? -23.878 -28.440 115.145 1.00 33.42 39 GLU F CA 1
ATOM 8983 C C . GLU F 1 51 ? -22.450 -28.152 114.719 1.00 28.40 39 GLU F C 1
ATOM 8984 O O . GLU F 1 51 ? -21.569 -28.948 114.985 1.00 25.67 39 GLU F O 1
ATOM 8990 N N . LEU F 1 52 ? -22.233 -27.014 114.059 1.00 28.62 40 LEU F N 1
ATOM 8991 C CA . LEU F 1 52 ? -20.876 -26.599 113.658 1.00 26.84 40 LEU F CA 1
ATOM 8992 C C . LEU F 1 52 ? -19.926 -26.414 114.814 1.00 26.50 40 LEU F C 1
ATOM 8993 O O . LEU F 1 52 ? -18.801 -26.895 114.769 1.00 25.90 40 LEU F O 1
ATOM 8998 N N . ARG F 1 53 ? -20.354 -25.658 115.820 1.00 25.72 41 ARG F N 1
ATOM 8999 C CA . ARG F 1 53 ? -19.607 -25.532 117.068 1.00 24.73 41 ARG F CA 1
ATOM 9000 C C . ARG F 1 53 ? -19.165 -26.892 117.631 1.00 23.76 41 ARG F C 1
ATOM 9001 O O . ARG F 1 53 ? -18.017 -27.052 118.012 1.00 22.04 41 ARG F O 1
ATOM 9009 N N . ALA F 1 54 ? -20.075 -27.861 117.633 1.00 23.58 42 ALA F N 1
ATOM 9010 C CA . ALA F 1 54 ? -19.783 -29.179 118.193 1.00 22.72 42 ALA F CA 1
ATOM 9011 C C . ALA F 1 54 ? -18.723 -29.934 117.416 1.00 23.25 42 ALA F C 1
ATOM 9012 O O . ALA F 1 54 ? -18.017 -30.766 117.984 1.00 23.59 42 ALA F O 1
ATOM 9014 N N . HIS F 1 55 ? -18.619 -29.675 116.112 1.00 24.08 43 HIS F N 1
ATOM 9015 C CA . HIS F 1 55 ? -17.625 -30.345 115.307 1.00 23.82 43 HIS F CA 1
ATOM 9016 C C . HIS F 1 55 ? -16.296 -29.638 115.207 1.00 25.85 43 HIS F C 1
ATOM 9017 O O . HIS F 1 55 ? -15.347 -30.220 114.697 1.00 25.25 43 HIS F O 1
ATOM 9024 N N . ALA F 1 56 ? -16.237 -28.379 115.644 1.00 26.15 44 ALA F N 1
ATOM 9025 C CA . ALA F 1 56 ? -14.982 -27.615 115.683 1.00 25.77 44 ALA F CA 1
ATOM 9026 C C . ALA F 1 56 ? -14.102 -28.046 116.846 1.00 26.15 44 ALA F C 1
ATOM 9027 O O . ALA F 1 56 ? -14.608 -28.490 117.879 1.00 25.72 44 ALA F O 1
ATOM 9029 N N . ASP F 1 57 ? -12.773 -27.914 116.702 1.00 24.93 45 ASP F N 1
ATOM 9030 C CA . ASP F 1 57 ? -11.842 -28.132 117.810 1.00 24.28 45 ASP F CA 1
ATOM 9031 C C . ASP F 1 57 ? -11.708 -26.877 118.677 1.00 23.18 45 ASP F C 1
ATOM 9032 O O . ASP F 1 57 ? -11.356 -26.960 119.843 1.00 21.04 45 ASP F O 1
ATOM 9037 N N . ALA F 1 58 ? -11.947 -25.707 118.096 1.00 22.71 46 ALA F N 1
ATOM 9038 C CA . ALA F 1 58 ? -11.795 -24.453 118.846 1.00 22.22 46 ALA F CA 1
ATOM 9039 C C . ALA F 1 58 ? -12.678 -23.384 118.226 1.00 20.57 46 ALA F C 1
ATOM 9040 O O . ALA F 1 58 ? -12.944 -23.410 117.022 1.00 21.71 46 ALA F O 1
ATOM 9042 N N . ILE F 1 59 ? -13.197 -22.512 119.076 1.00 21.27 47 ILE F N 1
ATOM 9043 C CA . ILE F 1 59 ? -13.994 -21.384 118.648 1.00 22.21 47 ILE F CA 1
ATOM 9044 C C . ILE F 1 59 ? -13.216 -20.132 119.050 1.00 22.86 47 ILE F C 1
ATOM 9045 O O . ILE F 1 59 ? -12.788 -20.031 120.202 1.00 23.00 47 ILE F O 1
ATOM 9050 N N . MET F 1 60 ? -13.077 -19.180 118.119 1.00 23.17 48 MET F N 1
ATOM 9051 C CA . MET F 1 60 ? -12.369 -17.925 118.385 1.00 24.88 48 MET F CA 1
ATOM 9052 C C . MET F 1 60 ? -13.240 -16.685 118.160 1.00 23.18 48 MET F C 1
ATOM 9053 O O . MET F 1 60 ? -13.940 -16.601 117.176 1.00 22.28 48 MET F O 1
ATOM 9058 N N . VAL F 1 61 ? -13.091 -15.706 119.039 1.00 22.72 49 VAL F N 1
ATOM 9059 C CA . VAL F 1 61 ? -13.838 -14.480 118.964 1.00 23.33 49 VAL F CA 1
ATOM 9060 C C . VAL F 1 61 ? -12.922 -13.309 119.350 1.00 23.22 49 VAL F C 1
ATOM 9061 O O . VAL F 1 61 ? -11.932 -13.489 120.062 1.00 20.10 49 VAL F O 1
ATOM 9065 N N . GLY F 1 62 ? -13.264 -12.101 118.916 1.00 24.62 50 GLY F N 1
ATOM 9066 C CA . GLY F 1 62 ? -12.524 -10.926 119.352 1.00 23.79 50 GLY F CA 1
ATOM 9067 C C . GLY F 1 62 ? -12.991 -10.388 120.695 1.00 24.70 50 GLY F C 1
ATOM 9068 O O . GLY F 1 62 ? -14.136 -10.621 121.132 1.00 21.73 50 GLY F O 1
ATOM 9069 N N . ILE F 1 63 ? -12.096 -9.622 121.320 1.00 22.95 51 ILE F N 1
ATOM 9070 C CA . ILE F 1 63 ? -12.365 -8.932 122.571 1.00 25.13 51 ILE F CA 1
ATOM 9071 C C . ILE F 1 63 ? -13.601 -8.017 122.483 1.00 24.50 51 ILE F C 1
ATOM 9072 O O . ILE F 1 63 ? -14.327 -7.909 123.471 1.00 22.98 51 ILE F O 1
ATOM 9077 N N . GLY F 1 64 ? -13.814 -7.381 121.330 1.00 23.02 52 GLY F N 1
ATOM 9078 C CA . GLY F 1 64 ? -15.007 -6.538 121.077 1.00 26.69 52 GLY F CA 1
ATOM 9079 C C . GLY F 1 64 ? -16.319 -7.289 121.289 1.00 26.03 52 GLY F C 1
ATOM 9080 O O . GLY F 1 64 ? -17.251 -6.771 121.938 1.00 26.31 52 GLY F O 1
ATOM 9081 N N . THR F 1 65 ? -16.373 -8.529 120.793 1.00 23.43 53 THR F N 1
ATOM 9082 C CA . THR F 1 65 ? -17.545 -9.386 120.988 1.00 24.47 53 THR F CA 1
ATOM 9083 C C . THR F 1 65 ? -17.715 -9.776 122.439 1.00 24.47 53 THR F C 1
ATOM 9084 O O . THR F 1 65 ? -18.845 -9.743 122.965 1.00 26.21 53 THR F O 1
ATOM 9088 N N . VAL F 1 66 ? -16.619 -10.088 123.118 1.00 23.30 54 VAL F N 1
ATOM 9089 C CA . VAL F 1 66 ? -16.699 -10.430 124.545 1.00 24.15 54 VAL F CA 1
ATOM 9090 C C . VAL F 1 66 ? -17.255 -9.253 125.346 1.00 27.42 54 VAL F C 1
ATOM 9091 O O . VAL F 1 66 ? -18.113 -9.443 126.225 1.00 24.84 54 VAL F O 1
ATOM 9095 N N . LEU F 1 67 ? -16.784 -8.042 125.037 1.00 26.98 55 LEU F N 1
ATOM 9096 C CA . LEU F 1 67 ? -17.183 -6.854 125.815 1.00 28.26 55 LEU F CA 1
ATOM 9097 C C . LEU F 1 67 ? -18.645 -6.459 125.558 1.00 27.56 55 LEU F C 1
ATOM 9098 O O . LEU F 1 67 ? -19.350 -6.113 126.495 1.00 27.85 55 LEU F O 1
ATOM 9103 N N . ALA F 1 68 ? -19.070 -6.548 124.305 1.00 27.90 56 ALA F N 1
ATOM 9104 C CA . ALA F 1 68 ? -20.424 -6.207 123.900 1.00 29.24 56 ALA F CA 1
ATOM 9105 C C . ALA F 1 68 ? -21.472 -7.253 124.312 1.00 29.90 56 ALA F C 1
ATOM 9106 O O . ALA F 1 68 ? -22.557 -6.885 124.792 1.00 28.51 56 ALA F O 1
ATOM 9108 N N . ASP F 1 69 ? -21.156 -8.543 124.120 1.00 28.66 57 ASP F N 1
ATOM 9109 C CA . ASP F 1 69 ? -22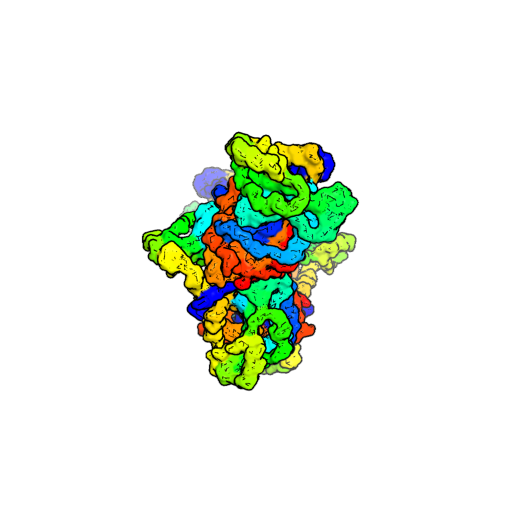.158 -9.627 124.195 1.00 30.57 57 ASP F CA 1
ATOM 9110 C C . ASP F 1 69 ? -21.976 -10.635 125.328 1.00 30.67 57 ASP F C 1
ATOM 9111 O O . ASP F 1 69 ? -22.912 -11.354 125.630 1.00 30.24 57 ASP F O 1
ATOM 9116 N N . ASP F 1 70 ? -20.787 -10.674 125.937 1.00 29.19 58 ASP F N 1
ATOM 9117 C CA . ASP F 1 70 ? -20.413 -11.612 126.970 1.00 30.77 58 ASP F CA 1
ATOM 9118 C C . ASP F 1 70 ? -20.879 -13.068 126.695 1.00 28.92 58 ASP F C 1
ATOM 9119 O O . ASP F 1 70 ? -21.436 -13.712 127.576 1.00 27.42 58 ASP F O 1
ATOM 9124 N N . PRO F 1 71 ? -20.629 -13.585 125.475 1.00 27.93 59 PRO F N 1
ATOM 9125 C CA . PRO F 1 71 ? -21.110 -14.929 125.127 1.00 28.15 59 PRO F CA 1
ATOM 9126 C C . PRO F 1 71 ? -20.320 -16.009 125.868 1.00 28.80 59 PRO F C 1
ATOM 9127 O O . PRO F 1 71 ? -19.143 -15.781 126.246 1.00 30.06 59 PRO F O 1
ATOM 9131 N N . SER F 1 72 ? -20.942 -17.158 126.088 1.00 24.85 60 SER F N 1
ATOM 9132 C CA . SER F 1 72 ? -20.231 -18.282 126.708 1.00 26.70 60 SER F CA 1
ATOM 9133 C C . SER F 1 72 ? -19.409 -19.137 125.681 1.00 25.74 60 SER F C 1
ATOM 9134 O O . SER F 1 72 ? -18.455 -19.818 126.070 1.00 24.25 60 SER F O 1
ATOM 9137 N N . LEU F 1 73 ? -19.780 -19.063 124.397 1.00 24.76 61 LEU F N 1
ATOM 9138 C CA . LEU F 1 73 ? -19.218 -19.876 123.298 1.00 28.11 61 LEU F CA 1
ATOM 9139 C C . LEU F 1 73 ? -19.286 -21.379 123.571 1.00 29.06 61 LEU F C 1
ATOM 9140 O O . LEU F 1 73 ? -18.390 -22.142 123.179 1.00 29.09 61 LEU F O 1
ATOM 9145 N N . THR F 1 74 ? -20.351 -21.806 124.240 1.00 27.78 62 THR F N 1
ATOM 9146 C CA . THR F 1 74 ? -20.539 -23.213 124.542 1.00 28.34 62 THR F CA 1
ATOM 9147 C C . THR F 1 74 ? -21.457 -23.863 123.513 1.00 29.40 62 THR F C 1
ATOM 9148 O O . THR F 1 74 ? -22.313 -23.207 122.912 1.00 29.74 62 THR F O 1
ATOM 9152 N N . VAL F 1 75 ? -21.304 -25.171 123.360 1.00 27.77 63 VAL F N 1
ATOM 9153 C CA . VAL F 1 75 ? -22.293 -25.996 122.679 1.00 27.14 63 VAL F CA 1
ATOM 9154 C C . VAL F 1 75 ? -23.514 -26.079 123.611 1.00 28.68 63 VAL F C 1
ATOM 9155 O O . VAL F 1 75 ? -23.356 -26.265 124.812 1.00 26.77 63 VAL F O 1
ATOM 9159 N N . LYS F 1 76 ? -24.712 -25.875 123.077 1.00 33.42 64 LYS F N 1
ATOM 9160 C CA . LYS F 1 76 ? -25.942 -25.902 123.893 1.00 39.11 64 LYS F CA 1
ATOM 9161 C C . LYS F 1 76 ? -26.606 -27.272 123.987 1.00 41.92 64 LYS F C 1
ATOM 9162 O O . LYS F 1 76 ? -26.926 -27.713 125.088 1.00 46.98 64 LYS F O 1
ATOM 9168 N N . SER F 1 77 ? -26.789 -27.951 122.860 1.00 38.38 65 SER F N 1
ATOM 9169 C CA . SER F 1 77 ? -27.468 -29.260 122.872 1.00 40.88 65 SER F CA 1
ATOM 9170 C C . SER F 1 77 ? -26.775 -30.293 123.790 1.00 41.18 65 SER F C 1
ATOM 9171 O O . SER F 1 77 ? -25.588 -30.558 123.616 1.00 35.92 65 SER F O 1
ATOM 9174 N N . PRO F 1 78 ? -27.508 -30.875 124.761 1.00 42.35 66 PRO F N 1
ATOM 9175 C CA . PRO F 1 78 ? -26.912 -31.962 125.571 1.00 40.99 66 PRO F CA 1
ATOM 9176 C C . PRO F 1 78 ? -26.538 -33.216 124.791 1.00 40.49 66 PRO F C 1
ATOM 9177 O O . PRO F 1 78 ? -25.566 -33.882 125.152 1.00 44.43 66 PRO F O 1
ATOM 9181 N N . GLU F 1 79 ? -27.262 -33.518 123.714 1.00 40.42 67 GLU F N 1
ATOM 9182 C CA . GLU F 1 79 ? -26.913 -34.629 122.828 1.00 42.25 67 GLU F CA 1
ATOM 9183 C C . GLU F 1 79 ? -25.572 -34.431 122.095 1.00 38.57 67 GLU F C 1
ATOM 9184 O O . GLU F 1 79 ? -24.826 -35.391 121.878 1.00 37.26 67 GLU F O 1
ATOM 9190 N N . ARG F 1 80 ? -25.299 -33.195 121.673 1.00 35.80 68 ARG F N 1
ATOM 9191 C CA . ARG F 1 80 ? -24.038 -32.866 120.994 1.00 33.43 68 ARG F CA 1
ATOM 9192 C C . ARG F 1 80 ? -22.877 -32.944 121.979 1.00 31.62 68 ARG F C 1
ATOM 9193 O O . ARG F 1 80 ? -21.819 -33.482 121.661 1.00 29.77 68 ARG F O 1
ATOM 9201 N N . LYS F 1 81 ? -23.086 -32.405 123.174 1.00 32.62 69 LYS F N 1
ATOM 9202 C CA . LYS F 1 81 ? -22.043 -32.403 124.212 1.00 34.83 69 LYS F CA 1
ATOM 9203 C C . LYS F 1 81 ? -21.720 -33.827 124.711 1.00 32.98 69 LYS F C 1
ATOM 9204 O O . LYS F 1 81 ? -20.549 -34.175 124.937 1.00 28.35 69 LYS F O 1
ATOM 9210 N N . ALA F 1 82 ? -22.772 -34.629 124.860 1.00 32.53 70 ALA F N 1
ATOM 9211 C CA . ALA F 1 82 ? -22.666 -36.062 125.202 1.00 30.38 70 ALA F CA 1
ATOM 9212 C C . ALA F 1 82 ? -21.886 -36.841 124.170 1.00 29.22 70 ALA F C 1
ATOM 9213 O O . ALA F 1 82 ? -21.054 -37.693 124.506 1.00 28.74 70 ALA F O 1
ATOM 9215 N N . ALA F 1 83 ? -22.155 -36.562 122.894 1.00 29.25 71 ALA F N 1
ATOM 9216 C CA . ALA F 1 83 ? -21.480 -37.266 121.831 1.00 29.54 71 ALA F CA 1
ATOM 9217 C C . ALA F 1 83 ? -19.988 -36.909 121.764 1.00 26.56 71 ALA F C 1
ATOM 9218 O O . ALA F 1 83 ? -19.161 -37.793 121.614 1.00 25.99 71 ALA F O 1
ATOM 9220 N N . ARG F 1 84 ? -19.659 -35.614 121.862 1.00 26.70 72 ARG F N 1
ATOM 9221 C CA . ARG F 1 84 ? -18.265 -35.160 121.986 1.00 24.24 72 ARG F CA 1
ATOM 9222 C C . ARG F 1 84 ? -17.544 -35.866 123.152 1.00 25.64 72 ARG F C 1
ATOM 9223 O O . ARG F 1 84 ? -16.441 -36.413 122.982 1.00 24.07 72 ARG F O 1
ATOM 9231 N N . LYS F 1 85 ? -18.168 -35.850 124.334 1.00 25.10 73 LYS F N 1
ATOM 9232 C CA . LYS F 1 85 ? -17.600 -36.542 125.479 1.00 29.02 73 LYS F CA 1
ATOM 9233 C C . LYS F 1 85 ? -17.471 -38.046 125.236 1.00 27.82 73 LYS F C 1
ATOM 9234 O O . LYS F 1 85 ? -16.442 -38.603 125.535 1.00 25.75 73 LYS F O 1
ATOM 9240 N N . ALA F 1 86 ? -18.479 -38.685 124.650 1.00 29.89 74 ALA F N 1
ATOM 9241 C CA . ALA F 1 86 ? -18.397 -40.144 124.376 1.00 29.86 74 ALA F CA 1
ATOM 9242 C C . ALA F 1 86 ? -17.249 -40.486 123.408 1.00 30.84 74 ALA F C 1
ATOM 9243 O O . ALA F 1 86 ? -16.625 -41.569 123.503 1.00 30.15 74 ALA F O 1
ATOM 9245 N N . ALA F 1 87 ? -16.962 -39.559 122.488 1.00 26.12 75 ALA F N 1
ATOM 9246 C CA . ALA F 1 87 ? -15.843 -39.686 121.571 1.00 26.50 75 ALA F CA 1
ATOM 9247 C C . ALA F 1 87 ? -14.480 -39.298 122.165 1.00 24.69 75 ALA F C 1
ATOM 9248 O O . ALA F 1 87 ? -13.505 -39.262 121.439 1.00 27.53 75 ALA F O 1
ATOM 9250 N N . GLY F 1 88 ? -14.417 -38.999 123.457 1.00 26.41 76 GLY F N 1
ATOM 9251 C CA . GLY F 1 88 ? -13.181 -38.650 124.140 1.00 26.72 76 GLY F CA 1
ATOM 9252 C C . GLY F 1 88 ? -12.752 -37.191 124.028 1.00 28.71 76 GLY F C 1
ATOM 9253 O O . GLY F 1 88 ? -11.588 -36.877 124.291 1.00 26.16 76 GLY F O 1
ATOM 9254 N N . LYS F 1 89 ? -13.656 -36.305 123.605 1.00 30.45 77 LYS F N 1
ATOM 9255 C CA . LYS F 1 89 ? -13.340 -34.856 123.508 1.00 31.66 77 LYS F CA 1
ATOM 9256 C C . LYS F 1 89 ? -13.874 -34.128 124.773 1.00 30.60 77 LYS F C 1
ATOM 9257 O O . LYS F 1 89 ? -14.786 -34.620 125.444 1.00 28.18 77 LYS F O 1
ATOM 9263 N N . SER F 1 90 ? -13.364 -32.932 125.073 1.00 29.40 78 SER F N 1
ATOM 9264 C CA . SER F 1 90 ? -14.051 -32.048 126.033 1.00 29.65 78 SER F CA 1
ATOM 9265 C C . SER F 1 90 ? -15.451 -31.762 125.511 1.00 28.09 78 SER F C 1
ATOM 9266 O O . SER F 1 90 ? -15.658 -31.694 124.291 1.00 23.98 78 SER F O 1
ATOM 9269 N N . GLU F 1 91 ? -16.402 -31.553 126.417 1.00 29.05 79 GLU F N 1
ATOM 9270 C CA . GLU F 1 91 ? -17.774 -31.195 126.030 1.00 31.64 79 GLU F CA 1
ATOM 9271 C C . GLU F 1 91 ? -17.867 -29.982 125.114 1.00 30.46 79 GLU F C 1
ATOM 9272 O O . GLU F 1 91 ? -18.717 -29.955 124.220 1.00 27.65 79 GLU F O 1
ATOM 9278 N N . ASN F 1 92 ? -16.984 -29.002 125.327 1.00 27.20 80 ASN F N 1
ATOM 9279 C CA . ASN F 1 92 ? -16.914 -27.809 124.479 1.00 26.64 80 ASN F CA 1
ATOM 9280 C C . ASN F 1 92 ? -15.598 -27.712 123.762 1.00 24.12 80 ASN F C 1
ATOM 9281 O O . ASN F 1 92 ? -14.584 -28.070 124.332 1.00 22.48 80 ASN F O 1
ATOM 9286 N N . PRO F 1 93 ? -15.596 -27.193 122.532 1.00 23.69 81 PRO F N 1
ATOM 9287 C CA . PRO F 1 93 ? -14.298 -26.924 121.899 1.00 25.83 81 PRO F CA 1
ATOM 9288 C C . PRO F 1 93 ? -13.530 -25.889 122.703 1.00 23.83 81 PRO F C 1
ATOM 9289 O O . PRO F 1 93 ? -14.098 -25.252 123.597 1.00 22.79 81 PRO F O 1
ATOM 9293 N N . VAL F 1 94 ? -12.236 -25.784 122.427 1.00 23.48 82 VAL F N 1
ATOM 9294 C CA . VAL F 1 94 ? -11.378 -24.789 123.055 1.00 22.09 82 VAL F CA 1
ATOM 9295 C C . VAL F 1 94 ? -11.984 -23.377 122.736 1.00 20.81 82 VAL F C 1
ATOM 9296 O O . VAL F 1 94 ? -12.499 -23.134 121.646 1.00 22.39 82 VAL F O 1
ATOM 9300 N N . ARG F 1 95 ? -11.950 -22.494 123.703 1.00 21.87 83 ARG F N 1
ATOM 9301 C CA . ARG F 1 95 ? -12.463 -21.108 123.511 1.00 23.20 83 ARG F CA 1
ATOM 9302 C C . ARG F 1 95 ? -11.319 -20.123 123.524 1.00 22.37 83 ARG F C 1
ATOM 9303 O O . ARG F 1 95 ? -10.553 -20.100 124.479 1.00 23.61 83 ARG F O 1
ATOM 9311 N N . VAL F 1 96 ? -11.204 -19.329 122.448 1.00 22.71 84 VAL F N 1
ATOM 9312 C CA . VAL F 1 96 ? -10.064 -18.458 122.233 1.00 22.02 84 VAL F CA 1
ATOM 9313 C C . VAL F 1 96 ? -10.546 -17.019 122.083 1.00 21.18 84 VAL F C 1
ATOM 9314 O O . VAL F 1 96 ? -11.442 -16.748 121.294 1.00 21.59 84 VAL F O 1
ATOM 9318 N N . VAL F 1 97 ? -9.949 -16.101 122.829 1.00 20.44 85 VAL F N 1
ATOM 9319 C CA . VAL F 1 97 ? -10.275 -14.665 122.672 1.00 21.97 85 VAL F CA 1
ATOM 9320 C C . VAL F 1 97 ? -9.047 -13.921 122.169 1.00 21.78 85 VAL F C 1
ATOM 9321 O O . VAL F 1 97 ? -7.998 -14.053 122.740 1.00 21.00 85 VAL F O 1
ATOM 9325 N N . VAL F 1 98 ? -9.202 -13.165 121.082 1.00 23.21 86 VAL F N 1
ATOM 9326 C CA . VAL F 1 98 ? -8.143 -12.290 120.553 1.00 23.92 86 VAL F CA 1
ATOM 9327 C C . VAL F 1 98 ? -8.295 -10.940 121.258 1.00 23.92 86 VAL F C 1
ATOM 9328 O O . VAL F 1 98 ? -9.285 -10.234 121.072 1.00 23.84 86 VAL F O 1
ATOM 9332 N N . ASP F 1 99 ? -7.314 -10.611 122.086 1.00 24.99 87 ASP F N 1
ATOM 9333 C CA . ASP F 1 99 ? -7.426 -9.542 123.075 1.00 25.35 87 ASP F CA 1
ATOM 9334 C C . ASP F 1 99 ? -6.083 -8.837 123.248 1.00 24.00 87 ASP F C 1
ATOM 9335 O O . ASP F 1 99 ? -5.415 -9.027 124.253 1.00 22.80 87 ASP F O 1
ATOM 9340 N N . SER F 1 100 ? -5.709 -7.980 122.301 1.00 24.79 88 SER F N 1
ATOM 9341 C CA . SER F 1 100 ? -4.366 -7.351 122.317 1.00 24.81 88 SER F CA 1
ATOM 9342 C C . SER F 1 100 ? -3.915 -6.758 123.640 1.00 24.58 88 SER F C 1
ATOM 9343 O O . SER F 1 100 ? -2.748 -6.916 124.003 1.00 25.35 88 SER F O 1
ATOM 9346 N N . SER F 1 101 ? -4.809 -6.063 124.342 1.00 24.53 89 SER F N 1
ATOM 9347 C CA . SER F 1 101 ? -4.441 -5.349 125.592 1.00 24.44 89 SER F CA 1
ATOM 9348 C C . SER F 1 101 ? -4.887 -6.029 126.881 1.00 24.37 89 SER F C 1
ATOM 9349 O O . SER F 1 101 ? -4.874 -5.414 127.932 1.00 24.93 89 SER F O 1
ATOM 9352 N N . ALA F 1 102 ? -5.213 -7.325 126.816 1.00 25.11 90 ALA F N 1
ATOM 9353 C CA . ALA F 1 102 ? -5.641 -8.110 127.971 1.00 24.73 90 ALA F CA 1
ATOM 9354 C C . ALA F 1 102 ? -6.846 -7.509 128.719 1.00 23.64 90 ALA F C 1
ATOM 9355 O O . ALA F 1 102 ? -6.846 -7.397 129.938 1.00 24.11 90 ALA F O 1
ATOM 9357 N N . ARG F 1 103 ? -7.853 -7.109 127.963 1.00 23.36 91 ARG F N 1
ATOM 9358 C CA . ARG F 1 103 ? -9.075 -6.533 128.504 1.00 24.77 91 ARG F CA 1
ATOM 9359 C C . ARG F 1 103 ? -10.214 -7.517 128.810 1.00 24.80 91 ARG F C 1
ATOM 9360 O O . ARG F 1 103 ? -11.250 -7.097 129.282 1.00 26.09 91 ARG F O 1
ATOM 9368 N N . THR F 1 104 ? -10.043 -8.812 128.560 1.00 24.55 92 THR F N 1
ATOM 9369 C CA . THR F 1 104 ? -11.108 -9.780 128.848 1.00 24.18 92 THR F CA 1
ATOM 9370 C C . THR F 1 104 ? -11.475 -9.663 130.321 1.00 24.33 92 THR F C 1
ATOM 9371 O O . THR F 1 104 ? -10.600 -9.768 131.182 1.00 25.67 92 THR F O 1
ATOM 9375 N N . PRO F 1 105 ? -12.767 -9.452 130.621 1.00 24.88 93 PRO F N 1
ATOM 9376 C CA . PRO F 1 105 ? -13.179 -9.357 132.010 1.00 26.87 93 PRO F CA 1
ATOM 9377 C C . PRO F 1 105 ? -12.950 -10.643 132.788 1.00 28.49 93 PRO F C 1
ATOM 9378 O O . PRO F 1 105 ? -13.232 -11.742 132.281 1.00 28.32 93 PRO F O 1
ATOM 9382 N N . LEU F 1 106 ? -12.452 -10.502 134.015 1.00 29.88 94 LEU F N 1
ATOM 9383 C CA . LEU F 1 106 ? -12.147 -11.668 134.863 1.00 33.17 94 LEU F CA 1
ATOM 9384 C C . LEU F 1 106 ? -13.385 -12.476 135.250 1.00 32.71 94 LEU F C 1
ATOM 9385 O O . LEU F 1 106 ? -13.261 -13.647 135.558 1.00 33.66 94 LEU F O 1
ATOM 9390 N N . ASN F 1 107 ? -14.569 -11.870 135.173 1.00 35.15 95 ASN F N 1
ATOM 9391 C CA . ASN F 1 107 ? -15.820 -12.588 135.391 1.00 34.92 95 ASN F CA 1
ATOM 9392 C C . ASN F 1 107 ? -16.602 -12.822 134.106 1.00 33.22 95 ASN F C 1
ATOM 9393 O O . ASN F 1 107 ? -17.835 -12.996 134.157 1.00 31.43 95 ASN F O 1
ATOM 9398 N N . ALA F 1 108 ? -15.916 -12.833 132.958 1.00 30.15 96 ALA F N 1
ATOM 9399 C CA . ALA F 1 108 ? -16.572 -13.099 131.677 1.00 30.51 96 ALA F CA 1
ATOM 9400 C C . ALA F 1 108 ? -17.229 -14.461 131.704 1.00 29.62 96 ALA F C 1
ATOM 9401 O O . ALA F 1 108 ? -16.732 -15.389 132.370 1.00 28.57 96 ALA F O 1
ATOM 9403 N N . ASP F 1 109 ? -18.309 -14.578 130.949 1.00 30.52 97 ASP F N 1
ATOM 9404 C CA . ASP F 1 109 ? -19.115 -15.808 130.857 1.00 32.26 97 ASP F CA 1
ATOM 9405 C C . ASP F 1 109 ? -18.301 -17.015 130.340 1.00 33.58 97 ASP F C 1
ATOM 9406 O O . ASP F 1 109 ? -18.568 -18.174 130.744 1.00 32.38 97 ASP F O 1
ATOM 9411 N N . ILE F 1 110 ? -17.308 -16.748 129.478 1.00 30.72 98 ILE F N 1
ATOM 9412 C CA . ILE F 1 110 ? -16.328 -17.763 129.033 1.00 34.31 98 ILE F CA 1
ATOM 9413 C C . ILE F 1 110 ? -15.698 -18.535 130.181 1.00 32.78 98 ILE F C 1
ATOM 9414 O O . ILE F 1 110 ? -15.359 -19.723 130.025 1.00 34.23 98 ILE F O 1
ATOM 9419 N N . PHE F 1 111 ? -15.477 -17.858 131.299 1.00 31.07 99 PHE F N 1
ATOM 9420 C CA . PHE F 1 111 ? -14.868 -18.482 132.475 1.00 35.16 99 PHE F CA 1
ATOM 9421 C C . PHE F 1 111 ? -15.888 -19.117 133.408 1.00 37.29 99 PHE F C 1
ATOM 9422 O O . PHE F 1 111 ? -15.573 -20.055 134.115 1.00 35.18 99 PHE F O 1
ATOM 9430 N N . LYS F 1 112 ? -17.102 -18.592 133.435 1.00 41.88 100 LYS F N 1
ATOM 9431 C CA . LYS F 1 112 ? -18.112 -19.073 134.377 1.00 47.22 100 LYS F CA 1
ATOM 9432 C C . LYS F 1 112 ? -18.778 -20.373 133.914 1.00 48.14 100 LYS F C 1
ATOM 9433 O O . LYS F 1 112 ? -19.105 -21.206 134.753 1.00 48.80 100 LYS F O 1
ATOM 9439 N N . LYS F 1 113 ? -18.924 -20.576 132.601 1.00 46.72 101 LYS F N 1
ATOM 9440 C CA . LYS F 1 113 ? -19.771 -21.661 132.055 1.00 47.20 101 LYS F CA 1
ATOM 9441 C C . LYS F 1 113 ? -19.041 -22.777 131.284 1.00 47.91 101 LYS F C 1
ATOM 9442 O O . LYS F 1 113 ? -18.387 -22.518 130.266 1.00 49.56 101 LYS F O 1
ATOM 9448 N N . GLY F 1 114 ? -19.187 -24.013 131.763 1.00 45.85 102 GLY F N 1
ATOM 9449 C CA . GLY F 1 114 ? -18.732 -25.211 131.044 1.00 45.01 102 GLY F CA 1
ATOM 9450 C C . GLY F 1 114 ? -17.269 -25.573 131.207 1.00 44.46 102 GLY F C 1
ATOM 9451 O O . GLY F 1 114 ? -16.467 -24.766 131.660 1.00 45.43 102 GLY F O 1
ATOM 9452 N N . GLU F 1 115 ? -16.942 -26.814 130.849 1.00 45.65 103 GLU F N 1
ATOM 9453 C CA . GLU F 1 115 ? -15.584 -27.325 130.955 1.00 49.94 103 GLU F CA 1
ATOM 9454 C C . GLU F 1 115 ? -14.780 -26.965 129.716 1.00 47.77 103 GLU F C 1
ATOM 9455 O O . GLU F 1 115 ? -15.356 -26.623 128.678 1.00 49.10 103 GLU F O 1
ATOM 9461 N N . GLY F 1 116 ? -13.458 -27.051 129.840 1.00 40.78 104 GLY F N 1
ATOM 9462 C CA . GLY F 1 116 ? -12.564 -26.954 128.691 1.00 40.63 104 GLY F CA 1
ATOM 9463 C C . GLY F 1 116 ? -11.436 -25.943 128.833 1.00 34.58 104 GLY F C 1
ATOM 9464 O O . GLY F 1 116 ? -11.307 -25.230 129.829 1.00 34.13 104 GLY F O 1
ATOM 9465 N N . LEU F 1 117 ? -10.614 -25.895 127.805 1.00 31.39 105 LEU F N 1
ATOM 9466 C CA . LEU F 1 117 ? -9.449 -25.000 127.799 1.00 28.11 105 LEU F CA 1
ATOM 9467 C C . LEU F 1 117 ? -9.909 -23.613 127.321 1.00 24.78 105 LEU F C 1
ATOM 9468 O O . LEU F 1 117 ? -10.668 -23.501 126.360 1.00 24.89 105 LEU F O 1
ATOM 9473 N N . ARG F 1 118 ? -9.453 -22.570 128.008 1.00 25.98 106 ARG F N 1
ATOM 9474 C CA . ARG F 1 118 ? -9.651 -21.170 127.568 1.00 25.22 106 ARG F CA 1
ATOM 9475 C C . ARG F 1 118 ? -8.304 -20.599 127.227 1.00 23.52 106 ARG F C 1
ATOM 9476 O O . ARG F 1 118 ? -7.378 -20.792 127.981 1.00 24.40 106 ARG F O 1
ATOM 9484 N N . ILE F 1 119 ? -8.198 -19.923 126.085 1.00 23.07 107 ILE F N 1
ATOM 9485 C CA . ILE F 1 119 ? -6.964 -19.249 125.702 1.00 23.31 107 ILE F CA 1
ATOM 9486 C C . ILE F 1 119 ? -7.252 -17.765 125.474 1.00 22.60 107 ILE F C 1
ATOM 9487 O O . ILE F 1 119 ? -8.207 -17.437 124.774 1.00 21.51 107 ILE F O 1
ATOM 9492 N N . ILE F 1 120 ? -6.436 -16.895 126.064 1.00 21.27 108 ILE F N 1
ATOM 9493 C CA . ILE F 1 120 ? -6.462 -15.456 125.715 1.00 22.70 108 ILE F CA 1
ATOM 9494 C C . ILE F 1 120 ? -5.181 -15.138 124.948 1.00 20.76 108 ILE F C 1
ATOM 9495 O O . ILE F 1 120 ? -4.105 -15.345 125.475 1.00 21.79 108 ILE F O 1
ATOM 9500 N N . ALA F 1 121 ? -5.313 -14.702 123.699 1.00 20.62 109 ALA F N 1
ATOM 9501 C CA . ALA F 1 121 ? -4.174 -14.332 122.843 1.00 20.49 109 ALA F CA 1
ATOM 9502 C C . ALA F 1 121 ? -4.018 -12.817 122.991 1.00 23.40 109 ALA F C 1
ATOM 9503 O O . ALA F 1 121 ? -4.980 -12.092 122.735 1.00 23.05 109 ALA F O 1
ATOM 9505 N N . VAL F 1 122 ? -2.843 -12.361 123.438 1.00 23.62 110 VAL F N 1
ATOM 9506 C CA . VAL F 1 122 ? -2.588 -10.944 123.785 1.00 24.19 110 VAL F CA 1
ATOM 9507 C C . VAL F 1 122 ? -1.319 -10.473 123.102 1.00 25.77 110 VAL F C 1
ATOM 9508 O O . VAL F 1 122 ? -0.492 -11.309 122.721 1.00 26.25 110 VAL F O 1
ATOM 9512 N N . SER F 1 123 ? -1.163 -9.149 122.929 1.00 23.06 111 SER F N 1
ATOM 9513 C CA . SER F 1 123 ? 0.059 -8.598 122.322 1.00 22.97 111 SER F CA 1
ATOM 9514 C C . SER F 1 123 ? 1.085 -8.323 123.419 1.00 23.00 111 SER F C 1
ATOM 9515 O O . SER F 1 123 ? 0.776 -8.280 124.610 1.00 22.62 111 SER F O 1
ATOM 9518 N N . ASN F 1 124 ? 2.328 -8.137 122.996 1.00 24.82 112 ASN F N 1
ATOM 9519 C CA . ASN F 1 124 ? 3.394 -7.763 123.931 1.00 27.86 112 ASN F CA 1
ATOM 9520 C C . ASN F 1 124 ? 3.274 -6.372 124.571 1.00 28.46 112 ASN F C 1
ATOM 9521 O O . ASN F 1 124 ? 3.981 -6.084 125.528 1.00 28.82 112 ASN F O 1
ATOM 9526 N N . SER F 1 125 ? 2.359 -5.528 124.089 1.00 31.66 113 SER F N 1
ATOM 9527 C CA . SER F 1 125 ? 2.056 -4.280 124.777 1.00 32.62 113 SER F CA 1
ATOM 9528 C C . SER F 1 125 ? 1.007 -4.386 125.908 1.00 32.02 113 SER F C 1
ATOM 9529 O O . SER F 1 125 ? 0.759 -3.401 126.597 1.00 29.00 113 SER F O 1
ATOM 9532 N N . ALA F 1 126 ? 0.415 -5.564 126.139 1.00 31.71 114 ALA F N 1
ATOM 9533 C CA . ALA F 1 126 ? -0.573 -5.723 127.219 1.00 30.84 114 ALA F CA 1
ATOM 9534 C C . ALA F 1 126 ? 0.070 -5.537 128.592 1.00 31.80 114 ALA F C 1
ATOM 9535 O O . ALA F 1 126 ? 1.173 -6.031 128.797 1.00 30.10 114 ALA F O 1
ATOM 9537 N N . PRO F 1 127 ? -0.618 -4.844 129.535 1.00 30.34 115 PRO F N 1
ATOM 9538 C CA . PRO F 1 127 ? -0.092 -4.661 130.886 1.00 32.74 115 PRO F CA 1
ATOM 9539 C C . PRO F 1 127 ? 0.166 -5.999 131.606 1.00 36.01 115 PRO F C 1
ATOM 9540 O O . PRO F 1 127 ? -0.711 -6.876 131.617 1.00 30.63 115 PRO F O 1
ATOM 9544 N N . GLU F 1 128 ? 1.349 -6.147 132.199 1.00 35.75 116 GLU F N 1
ATOM 9545 C CA . GLU F 1 128 ? 1.738 -7.422 132.795 1.00 40.38 116 GLU F CA 1
ATOM 9546 C C . GLU F 1 128 ? 0.820 -7.840 133.935 1.00 39.35 116 GLU F C 1
ATOM 9547 O O . GLU F 1 128 ? 0.546 -9.027 134.090 1.00 41.44 116 GLU F O 1
ATOM 9553 N N . GLU F 1 129 ? 0.296 -6.876 134.692 1.00 37.94 117 GLU F N 1
ATOM 9554 C CA . GLU F 1 129 ? -0.615 -7.186 135.804 1.00 39.40 117 GLU F CA 1
ATOM 9555 C C . GLU F 1 129 ? -1.956 -7.759 135.315 1.00 37.20 117 GLU F C 1
ATOM 9556 O O . GLU F 1 129 ? -2.532 -8.657 135.964 1.00 35.19 117 GLU F O 1
ATOM 9562 N N . LYS F 1 130 ? -2.443 -7.241 134.182 1.00 34.66 118 LYS F N 1
ATOM 9563 C CA . LYS F 1 130 ? -3.661 -7.764 133.549 1.00 33.72 118 LYS F CA 1
ATOM 9564 C C . LYS F 1 130 ? -3.453 -9.182 132.996 1.00 33.26 118 LYS F C 1
ATOM 9565 O O . LYS F 1 130 ? -4.335 -10.042 133.128 1.00 30.74 118 LYS F O 1
ATOM 9571 N N . ILE F 1 131 ? -2.294 -9.411 132.387 1.00 31.85 119 ILE F N 1
ATOM 9572 C CA . ILE F 1 131 ? -1.905 -10.734 131.909 1.00 32.19 119 ILE F CA 1
ATOM 9573 C C . ILE F 1 131 ? -1.884 -11.704 133.075 1.00 32.57 119 ILE F C 1
ATOM 9574 O O . ILE F 1 131 ? -2.444 -12.802 132.985 1.00 32.38 119 ILE F O 1
ATOM 9579 N N . ARG F 1 132 ? -1.245 -11.302 134.167 1.00 34.35 120 ARG F N 1
ATOM 9580 C CA . ARG F 1 132 ? -1.077 -12.185 135.324 1.00 36.72 120 ARG F CA 1
ATOM 9581 C C . ARG F 1 132 ? -2.418 -12.592 135.947 1.00 36.54 120 ARG F C 1
ATOM 9582 O O . ARG F 1 132 ? -2.593 -13.742 136.322 1.00 33.60 120 ARG F O 1
ATOM 9590 N N . MET F 1 133 ? -3.371 -11.664 136.019 1.00 34.31 121 MET F N 1
ATOM 9591 C CA . MET F 1 133 ? -4.711 -11.986 136.508 1.00 34.54 121 MET F CA 1
ATOM 9592 C C . MET F 1 133 ? -5.478 -12.960 135.584 1.00 34.36 121 MET F C 1
ATOM 9593 O O . MET F 1 133 ? -6.105 -13.895 136.078 1.00 33.24 121 MET F O 1
ATOM 9598 N N . LEU F 1 134 ? -5.409 -12.754 134.271 1.00 32.84 122 LEU F N 1
ATOM 9599 C CA . LEU F 1 134 ? -6.006 -13.704 133.305 1.00 32.64 122 LEU F CA 1
ATOM 9600 C C . LEU F 1 134 ? -5.358 -15.098 133.305 1.00 31.81 122 LEU F C 1
ATOM 9601 O O . LEU F 1 134 ? -6.049 -16.086 133.125 1.00 29.54 122 LEU F O 1
ATOM 9606 N N . GLU F 1 135 ? -4.054 -15.158 133.539 1.00 31.99 123 GLU F N 1
ATOM 9607 C CA . GLU F 1 135 ? -3.339 -16.436 133.661 1.00 35.84 123 GLU F CA 1
ATOM 9608 C C . GLU F 1 135 ? -3.812 -17.319 134.799 1.00 39.13 123 GLU F C 1
ATOM 9609 O O . GLU F 1 135 ? -3.611 -18.529 134.750 1.00 40.82 123 GLU F O 1
ATOM 9615 N N . GLU F 1 136 ? -4.478 -16.731 135.793 1.00 40.79 124 GLU F N 1
ATOM 9616 C CA . GLU F 1 136 ? -5.173 -17.518 136.814 1.00 42.14 124 GLU F CA 1
ATOM 9617 C C . GLU F 1 136 ? -6.399 -18.266 136.290 1.00 41.97 124 GLU F C 1
ATOM 9618 O O . GLU F 1 136 ? -6.853 -19.196 136.950 1.00 40.74 124 GLU F O 1
ATOM 9624 N N . LYS F 1 137 ? -6.940 -17.864 135.133 1.00 38.63 125 LYS F N 1
ATOM 9625 C CA . LYS F 1 137 ? -8.158 -18.483 134.566 1.00 38.84 125 LYS F CA 1
ATOM 9626 C C . LYS F 1 137 ? -7.982 -19.119 133.176 1.00 34.14 125 LYS F C 1
ATOM 9627 O O . LYS F 1 137 ? -8.899 -19.770 132.705 1.00 31.17 125 LYS F O 1
ATOM 9633 N N . ALA F 1 138 ? -6.836 -18.922 132.520 1.00 27.40 126 ALA F N 1
ATOM 9634 C CA . ALA F 1 138 ? -6.661 -19.367 131.141 1.00 25.64 126 ALA F CA 1
ATOM 9635 C C . ALA F 1 138 ? -5.217 -19.530 130.810 1.00 24.25 126 ALA F C 1
ATOM 9636 O O . ALA F 1 138 ? -4.363 -18.990 131.488 1.00 24.63 126 ALA F O 1
ATOM 9638 N N . LEU F 1 139 ? -4.959 -20.225 129.717 1.00 25.40 127 LEU F N 1
ATOM 9639 C CA . LEU F 1 139 ? -3.686 -20.130 129.025 1.00 25.72 127 LEU F CA 1
ATOM 9640 C C . LEU F 1 139 ? -3.615 -18.763 128.330 1.00 26.21 127 LEU F C 1
ATOM 9641 O O . LEU F 1 139 ? -4.506 -18.421 127.570 1.00 22.62 127 LEU F O 1
ATOM 9646 N N . VAL F 1 140 ? -2.546 -18.011 128.561 1.00 24.67 128 VAL F N 1
ATOM 9647 C CA . VAL F 1 140 ? -2.329 -16.742 127.825 1.00 26.55 128 VAL F CA 1
ATOM 9648 C C . VAL F 1 140 ? -1.166 -16.891 126.837 1.00 27.74 128 VAL F C 1
ATOM 9649 O O . VAL F 1 140 ? -0.071 -17.277 127.236 1.00 29.14 128 VAL F O 1
ATOM 9653 N N . ILE F 1 141 ? -1.434 -16.638 125.556 1.00 26.41 129 ILE F N 1
ATOM 9654 C CA . ILE F 1 141 ? -0.429 -16.654 124.495 1.00 27.76 129 ILE F CA 1
ATOM 9655 C C . ILE F 1 141 ? -0.136 -15.192 124.117 1.00 29.82 129 ILE F C 1
ATOM 9656 O O . ILE F 1 141 ? -1.061 -14.452 123.800 1.00 24.47 129 ILE F O 1
ATOM 9661 N N . LYS F 1 142 ? 1.146 -14.800 124.169 1.00 31.77 130 LYS F N 1
ATOM 9662 C CA . LYS F 1 142 ? 1.625 -13.458 123.773 1.00 35.25 130 LYS F CA 1
ATOM 9663 C C . LYS F 1 142 ? 2.263 -13.552 122.383 1.00 36.17 130 LYS F C 1
ATOM 9664 O O . LYS F 1 142 ? 3.311 -14.188 122.299 1.00 32.08 130 LYS F O 1
ATOM 9670 N N . THR F 1 143 ? 1.716 -12.958 121.303 1.00 37.39 131 THR F N 1
ATOM 9671 C CA . THR F 1 143 ? 2.303 -13.225 119.921 1.00 41.73 131 THR F CA 1
ATOM 9672 C C . THR F 1 143 ? 2.876 -12.075 119.031 1.00 45.54 131 THR F C 1
ATOM 9673 O O . THR F 1 143 ? 3.758 -12.333 118.190 1.00 57.87 131 THR F O 1
ATOM 9677 N N . GLY F 1 144 ? 2.394 -10.848 119.201 1.00 37.69 132 GLY F N 1
ATOM 9678 C CA . GLY F 1 144 ? 2.708 -9.689 118.314 1.00 33.32 132 GLY F CA 1
ATOM 9679 C C . GLY F 1 144 ? 3.039 -8.480 119.188 1.00 28.99 132 GLY F C 1
ATOM 9680 O O . GLY F 1 144 ? 2.918 -8.567 120.405 1.00 28.34 132 GLY F O 1
ATOM 9681 N N . ALA F 1 145 ? 3.489 -7.371 118.591 1.00 26.96 133 ALA F N 1
ATOM 9682 C CA . ALA F 1 145 ? 3.998 -6.211 119.373 1.00 25.22 133 ALA F CA 1
ATOM 9683 C C . ALA F 1 145 ? 2.909 -5.349 120.000 1.00 23.70 133 ALA F C 1
ATOM 9684 O O . ALA F 1 145 ? 2.889 -5.168 121.206 1.00 25.50 133 ALA F O 1
ATOM 9686 N N . PHE F 1 146 ? 2.032 -4.801 119.172 1.00 23.41 134 PHE F N 1
ATOM 9687 C CA . PHE F 1 146 ? 0.920 -3.954 119.640 1.00 22.56 134 PHE F CA 1
ATOM 9688 C C . PHE F 1 146 ? -0.456 -4.432 119.208 1.00 23.69 134 PHE F C 1
ATOM 9689 O O . PHE F 1 146 ? -1.459 -3.846 119.618 1.00 21.12 134 PHE F O 1
ATOM 9697 N N . ARG F 1 147 ? -0.514 -5.420 118.332 1.00 25.39 135 ARG F N 1
ATOM 9698 C CA . ARG F 1 147 ? -1.731 -6.200 118.113 1.00 27.96 135 ARG F CA 1
ATOM 9699 C C . ARG F 1 147 ? -1.382 -7.688 117.974 1.00 26.75 135 ARG F C 1
ATOM 9700 O O . ARG F 1 147 ? -0.235 -8.048 117.674 1.00 25.49 135 ARG F O 1
ATOM 9708 N N . VAL F 1 148 ? -2.385 -8.545 118.117 1.00 25.14 136 VAL F N 1
ATOM 9709 C CA . VAL F 1 148 ? -2.105 -9.996 118.081 1.00 23.24 136 VAL F CA 1
ATOM 9710 C C . VAL F 1 148 ? -1.648 -10.416 116.704 1.00 22.89 136 VAL F C 1
ATOM 9711 O O . VAL F 1 148 ? -2.256 -10.058 115.706 1.00 23.41 136 VAL F O 1
ATOM 9715 N N . ASP F 1 149 ? -0.530 -11.132 116.636 1.00 23.95 137 ASP F N 1
ATOM 9716 C CA . ASP F 1 149 ? -0.136 -11.782 115.405 1.00 23.53 137 ASP F CA 1
ATOM 9717 C C . ASP F 1 149 ? -0.990 -13.044 115.159 1.00 22.90 137 ASP F C 1
ATOM 9718 O O . ASP F 1 149 ? -0.721 -14.136 115.718 1.00 21.54 137 ASP F O 1
ATOM 9723 N N . LEU F 1 150 ? -1.945 -12.916 114.261 1.00 22.82 138 LEU F N 1
ATOM 9724 C CA . LEU F 1 150 ? -2.913 -13.972 114.003 1.00 23.74 138 LEU F CA 1
ATOM 9725 C C . LEU F 1 150 ? -2.329 -15.198 113.303 1.00 24.17 138 LEU F C 1
ATOM 9726 O O . LEU F 1 150 ? -2.849 -16.308 113.472 1.00 22.31 138 LEU F O 1
ATOM 9731 N N . THR F 1 151 ? -1.291 -14.991 112.491 1.00 25.60 139 THR F N 1
ATOM 9732 C CA . THR F 1 151 ? -0.632 -16.085 111.754 1.00 25.67 139 THR F CA 1
ATOM 9733 C C . THR F 1 151 ? 0.118 -16.977 112.716 1.00 26.42 139 THR F C 1
ATOM 9734 O O . THR F 1 151 ? 0.023 -18.212 112.624 1.00 25.40 139 THR F O 1
ATOM 9738 N N . GLU F 1 152 ? 0.867 -16.324 113.608 1.00 27.58 140 GLU F N 1
ATOM 9739 C CA . GLU F 1 152 ? 1.561 -16.959 114.713 1.00 28.79 140 GLU F CA 1
ATOM 9740 C C . GLU F 1 152 ? 0.604 -17.641 115.688 1.00 26.56 140 GLU F C 1
ATOM 9741 O O . GLU F 1 152 ? 0.876 -18.748 116.181 1.00 23.79 140 GLU F O 1
ATOM 9747 N N . LEU F 1 153 ? -0.509 -16.984 116.009 1.00 23.11 141 LEU F N 1
ATOM 9748 C CA . LEU F 1 153 ? -1.497 -17.614 116.874 1.00 23.29 141 LEU F CA 1
ATOM 9749 C C . LEU F 1 153 ? -2.028 -18.915 116.273 1.00 23.66 141 LEU F C 1
ATOM 9750 O O . LEU F 1 153 ? -2.125 -19.922 116.971 1.00 26.10 141 LEU F O 1
ATOM 9755 N N . ALA F 1 154 ? -2.361 -18.889 114.992 1.00 22.84 142 ALA F N 1
ATOM 9756 C CA . ALA F 1 154 ? -2.882 -20.033 114.305 1.00 25.42 142 ALA F CA 1
ATOM 9757 C C . ALA F 1 154 ? -1.880 -21.201 114.297 1.00 27.26 142 ALA F C 1
ATOM 9758 O O . ALA F 1 154 ? -2.281 -22.348 114.499 1.00 23.01 142 ALA F O 1
ATOM 9760 N N . ALA F 1 155 ? -0.590 -20.893 114.101 1.00 28.13 143 ALA F N 1
ATOM 9761 C CA . ALA F 1 155 ? 0.495 -21.903 114.216 1.00 27.94 143 ALA F CA 1
ATOM 9762 C C . ALA F 1 155 ? 0.522 -22.532 115.590 1.00 28.50 143 ALA F C 1
ATOM 9763 O O . ALA F 1 155 ? 0.614 -23.762 115.710 1.00 28.04 143 ALA F O 1
ATOM 9765 N N . LYS F 1 156 ? 0.478 -21.699 116.620 1.00 27.50 144 LYS F N 1
ATOM 9766 C CA . LYS F 1 156 ? 0.468 -22.203 117.997 1.00 28.86 144 LYS F CA 1
ATOM 9767 C C . LYS F 1 156 ? -0.752 -23.083 118.290 1.00 28.74 144 LYS F C 1
ATOM 9768 O O . LYS F 1 156 ? -0.638 -24.091 119.007 1.00 27.30 144 LYS F O 1
ATOM 9774 N N . LEU F 1 157 ? -1.904 -22.727 117.706 1.00 27.00 145 LEU F N 1
ATOM 9775 C CA . LEU F 1 157 ? -3.124 -23.502 117.889 1.00 28.09 145 LEU F CA 1
ATOM 9776 C C . LEU F 1 157 ? -2.973 -24.890 117.240 1.00 28.21 145 LEU F C 1
ATOM 9777 O O . LEU F 1 157 ? -3.233 -25.893 117.896 1.00 26.30 145 LEU F O 1
ATOM 9782 N N . LYS F 1 158 ? -2.511 -24.928 115.991 1.00 27.89 146 LYS F N 1
ATOM 9783 C CA . LYS F 1 158 ? -2.207 -26.190 115.304 1.00 30.32 146 LYS F CA 1
ATOM 9784 C C . LYS F 1 158 ? -1.238 -27.060 116.090 1.00 30.99 146 LYS F C 1
ATOM 9785 O O . LYS F 1 158 ? -1.497 -28.245 116.262 1.00 32.23 146 LYS F O 1
ATOM 9791 N N . GLU F 1 159 ? -0.151 -26.458 116.567 1.00 30.71 147 GLU F N 1
ATOM 9792 C CA . GLU F 1 159 ? 0.875 -27.147 117.329 1.00 36.13 147 GLU F CA 1
ATOM 9793 C C . GLU F 1 159 ? 0.331 -27.814 118.613 1.00 35.38 147 GLU F C 1
ATOM 9794 O O . GLU F 1 159 ? 0.748 -28.915 118.960 1.00 32.92 147 GLU F O 1
ATOM 9800 N N . MET F 1 160 ? -0.603 -27.152 119.296 1.00 35.51 148 MET F N 1
ATOM 9801 C CA . MET F 1 160 ? -1.328 -27.732 120.446 1.00 35.59 148 MET F CA 1
ATOM 9802 C C . MET F 1 160 ? -2.299 -28.862 120.082 1.00 33.46 148 MET F C 1
ATOM 9803 O O . MET F 1 160 ? -2.851 -29.494 120.973 1.00 31.34 148 MET F O 1
ATOM 9808 N N . GLY F 1 161 ? -2.587 -29.043 118.800 1.00 30.93 149 GLY F N 1
ATOM 9809 C CA . GLY F 1 161 ? -3.484 -30.091 118.345 1.00 32.63 149 GLY F CA 1
ATOM 9810 C C . GLY F 1 161 ? -4.819 -29.635 117.788 1.00 30.76 149 GLY F C 1
ATOM 9811 O O . GLY F 1 161 ? -5.644 -30.463 117.508 1.00 30.85 149 GLY F O 1
ATOM 9812 N N . ILE F 1 162 ? -5.030 -28.328 117.589 1.00 30.47 150 ILE F N 1
ATOM 9813 C CA . ILE F 1 162 ? -6.290 -27.821 117.027 1.00 28.31 150 ILE F CA 1
ATOM 9814 C C . ILE F 1 162 ? -6.220 -27.875 115.498 1.00 27.93 150 ILE F C 1
ATOM 9815 O O . ILE F 1 162 ? -5.351 -27.250 114.901 1.00 29.05 150 ILE F O 1
ATOM 9820 N N . ASN F 1 163 ? -7.115 -28.639 114.869 1.00 26.36 151 ASN F N 1
ATOM 9821 C CA . ASN F 1 163 ? -7.134 -28.803 113.412 1.00 26.41 151 ASN F CA 1
ATOM 9822 C C . ASN F 1 163 ? -8.324 -28.134 112.725 1.00 25.82 151 ASN F C 1
ATOM 9823 O O . ASN F 1 163 ? -8.407 -28.119 111.489 1.00 24.67 151 ASN F O 1
ATOM 9828 N N . SER F 1 164 ? -9.280 -27.656 113.525 1.00 25.51 152 SER F N 1
ATOM 9829 C CA . SER F 1 164 ? -10.498 -27.034 113.010 1.00 27.41 152 SER F CA 1
ATOM 9830 C C . SER F 1 164 ? -10.797 -25.813 113.880 1.00 28.03 152 SER F C 1
ATOM 9831 O O . SER F 1 164 ? -11.054 -25.971 115.088 1.00 25.36 152 SER F O 1
ATOM 9834 N N . LEU F 1 165 ? -10.806 -24.622 113.269 1.00 26.83 153 LEU F N 1
ATOM 9835 C CA . LEU F 1 165 ? -10.951 -23.369 114.024 1.00 25.77 153 LEU F CA 1
ATOM 9836 C C . LEU F 1 165 ? -12.112 -22.564 113.450 1.00 23.43 153 LEU F C 1
ATOM 9837 O O . LEU F 1 165 ? -12.102 -22.174 112.299 1.00 21.53 153 LEU F O 1
ATOM 9842 N N . MET F 1 166 ? -13.116 -22.345 114.289 1.00 23.69 154 MET F N 1
ATOM 9843 C CA . MET F 1 166 ? -14.329 -21.658 113.927 1.00 24.18 154 MET F CA 1
ATOM 9844 C C . MET F 1 166 ? -14.185 -20.222 114.399 1.00 22.36 154 MET F C 1
ATOM 9845 O O . MET F 1 166 ? -14.120 -19.972 115.589 1.00 22.15 154 MET F O 1
ATOM 9850 N N . VAL F 1 167 ? -14.143 -19.292 113.460 1.00 22.67 155 VAL F N 1
ATOM 9851 C CA . VAL F 1 167 ? -14.108 -17.878 113.796 1.00 23.47 155 VAL F CA 1
ATOM 9852 C C . VAL F 1 167 ? -15.557 -17.370 113.776 1.00 22.44 155 VAL F C 1
ATOM 9853 O O . VAL F 1 167 ? -16.179 -17.337 112.741 1.00 21.40 155 VAL F O 1
ATOM 9857 N N . GLU F 1 168 ? -16.112 -17.003 114.917 1.00 24.68 156 GLU F N 1
ATOM 9858 C CA . GLU F 1 168 ? -17.497 -16.498 114.922 1.00 30.18 156 GLU F CA 1
ATOM 9859 C C . GLU F 1 168 ? -17.505 -15.017 114.768 1.00 35.15 156 GLU F C 1
ATOM 9860 O O . GLU F 1 168 ? -18.531 -14.409 114.463 1.00 41.28 156 GLU F O 1
ATOM 9866 N N . GLY F 1 169 ? -16.348 -14.448 115.022 1.00 35.06 157 GLY F N 1
ATOM 9867 C CA . GLY F 1 169 ? -15.939 -13.281 114.342 1.00 40.82 157 GLY F CA 1
ATOM 9868 C C . GLY F 1 169 ? -15.946 -12.117 115.259 1.00 39.20 157 GLY F C 1
ATOM 9869 O O . GLY F 1 169 ? -15.260 -12.111 116.295 1.00 34.81 157 GLY F O 1
ATOM 9870 N N . GLY F 1 170 ? -16.825 -11.193 114.894 1.00 40.83 158 GLY F N 1
ATOM 9871 C CA . GLY F 1 170 ? -16.651 -9.787 115.149 1.00 29.38 158 GLY F CA 1
ATOM 9872 C C . GLY F 1 170 ? -16.059 -9.213 113.876 1.00 26.32 158 GLY F C 1
ATOM 9873 O O . GLY F 1 170 ? -15.211 -9.842 113.227 1.00 23.60 158 GLY F O 1
ATOM 9874 N N . ALA F 1 171 ? -16.454 -7.980 113.546 1.00 22.40 159 ALA F N 1
ATOM 9875 C CA . ALA F 1 171 ? -16.027 -7.304 112.328 1.00 23.36 159 ALA F CA 1
ATOM 9876 C C . ALA F 1 171 ? -14.504 -7.142 112.160 1.00 22.74 159 ALA F C 1
ATOM 9877 O O . ALA F 1 171 ? -13.973 -7.285 111.047 1.00 24.02 159 ALA F O 1
ATOM 9879 N N . THR F 1 172 ? -13.811 -6.822 113.243 1.00 22.68 160 THR F N 1
ATOM 9880 C CA . THR F 1 172 ? -12.393 -6.525 113.168 1.00 24.41 160 THR F CA 1
ATOM 9881 C C . THR F 1 172 ? -11.573 -7.825 113.113 1.00 24.56 160 THR F C 1
ATOM 9882 O O . THR F 1 172 ? -10.654 -7.951 112.295 1.00 21.24 160 THR F O 1
ATOM 9886 N N . LEU F 1 173 ? -11.923 -8.797 113.956 1.00 23.46 161 LEU F N 1
ATOM 9887 C CA . LEU F 1 173 ? -11.274 -10.090 113.853 1.00 22.51 161 LEU F CA 1
ATOM 9888 C C . LEU F 1 173 ? -11.465 -10.727 112.456 1.00 22.90 161 LEU F C 1
ATOM 9889 O O . LEU F 1 173 ? -10.500 -11.261 111.873 1.00 22.67 161 LEU F O 1
ATOM 9894 N N . ASN F 1 174 ? -12.664 -10.637 111.883 1.00 23.54 162 ASN F N 1
ATOM 9895 C CA . ASN F 1 174 ? -12.883 -11.158 110.515 1.00 23.18 162 ASN F CA 1
ATOM 9896 C C . ASN F 1 174 ? -11.940 -10.532 109.506 1.00 24.14 162 ASN F C 1
ATOM 9897 O O . ASN F 1 174 ? -11.381 -11.229 108.663 1.00 23.90 162 ASN F O 1
ATOM 9902 N N . TRP F 1 175 ? -11.732 -9.215 109.619 1.00 23.08 163 TRP F N 1
ATOM 9903 C CA . TRP F 1 175 ? -10.760 -8.531 108.794 1.00 22.40 163 TRP F CA 1
ATOM 9904 C C . TRP F 1 175 ? -9.351 -9.064 109.046 1.00 21.86 163 TRP F C 1
ATOM 9905 O O . TRP F 1 175 ? -8.613 -9.278 108.096 1.00 20.16 163 TRP F O 1
ATOM 9916 N N . GLY F 1 176 ? -8.980 -9.222 110.316 1.00 22.56 164 GLY F N 1
ATOM 9917 C CA . GLY F 1 176 ? -7.629 -9.700 110.676 1.00 23.93 164 GLY F CA 1
ATOM 9918 C C . GLY F 1 176 ? -7.303 -11.043 110.031 1.00 23.56 164 GLY F C 1
ATOM 9919 O O . GLY F 1 176 ? -6.222 -11.253 109.479 1.00 23.50 164 GLY F O 1
ATOM 9920 N N . MET F 1 177 ? -8.275 -11.950 110.087 1.00 24.16 165 MET F N 1
ATOM 9921 C CA . MET F 1 177 ? -8.105 -13.305 109.585 1.00 23.92 165 MET F CA 1
ATOM 9922 C C . MET F 1 177 ? -8.077 -13.339 108.069 1.00 23.03 165 MET F C 1
ATOM 9923 O O . MET F 1 177 ? -7.195 -13.980 107.456 1.00 23.46 165 MET F O 1
ATOM 9928 N N . LEU F 1 178 ? -8.995 -12.615 107.452 1.00 23.51 166 LEU F N 1
ATOM 9929 C CA . LEU F 1 178 ? -9.095 -12.593 105.985 1.00 23.99 166 LEU F CA 1
ATOM 9930 C C . LEU F 1 178 ? -7.928 -11.844 105.332 1.00 25.23 166 LEU F C 1
ATOM 9931 O O . LEU F 1 178 ? -7.422 -12.270 104.274 1.00 23.76 166 LEU F O 1
ATOM 9936 N N . SER F 1 179 ? -7.496 -10.751 105.950 1.00 24.26 167 SER F N 1
ATOM 9937 C CA . SER F 1 179 ? -6.397 -9.962 105.373 1.00 26.27 167 SER F CA 1
ATOM 9938 C C . SER F 1 179 ? -5.039 -10.654 105.557 1.00 27.59 167 SER F C 1
ATOM 9939 O O . SER F 1 179 ? -4.144 -10.401 104.786 1.00 28.01 167 SER F O 1
ATOM 9942 N N . ALA F 1 180 ? -4.891 -11.515 106.570 1.00 27.22 168 ALA F N 1
ATOM 9943 C CA . ALA F 1 180 ? -3.687 -12.368 106.686 1.00 27.28 168 ALA F CA 1
ATOM 9944 C C . ALA F 1 180 ? -3.702 -13.605 105.752 1.00 29.44 168 ALA F C 1
ATOM 9945 O O . ALA F 1 180 ? -2.710 -14.328 105.673 1.00 28.47 168 ALA F O 1
ATOM 9947 N N . GLY F 1 181 ? -4.808 -13.834 105.052 1.00 28.69 169 GLY F N 1
ATOM 9948 C CA . GLY F 1 181 ? -4.941 -14.934 104.115 1.00 32.83 169 GLY F CA 1
ATOM 9949 C C . GLY F 1 181 ? -5.058 -16.270 104.821 1.00 31.65 169 GLY F C 1
ATOM 9950 O O . GLY F 1 181 ? -4.614 -17.278 104.282 1.00 30.20 169 GLY F O 1
ATOM 9951 N N . LEU F 1 182 ? -5.681 -16.267 106.002 1.00 27.83 170 LEU F N 1
ATOM 9952 C CA . LEU F 1 182 ? -5.732 -17.446 106.889 1.00 26.23 170 LEU F CA 1
ATOM 9953 C C . LEU F 1 182 ? -7.002 -18.274 106.780 1.00 27.23 170 LEU F C 1
ATOM 9954 O O . LEU F 1 182 ? -7.026 -19.408 107.276 1.00 26.41 170 LEU F O 1
ATOM 9959 N N . VAL F 1 183 ? -8.024 -17.734 106.120 1.00 25.07 171 VAL F N 1
ATOM 9960 C CA . VAL F 1 183 ? -9.354 -18.331 106.102 1.00 25.23 171 VAL F CA 1
ATOM 9961 C C . VAL F 1 183 ? -9.567 -19.151 104.851 1.00 25.56 171 VAL F C 1
ATOM 9962 O O . VAL F 1 183 ? -9.351 -18.675 103.741 1.00 23.46 171 VAL F O 1
ATOM 9966 N N . ASP F 1 184 ? -10.042 -20.379 105.051 1.00 24.53 172 ASP F N 1
ATOM 9967 C CA . ASP F 1 184 ? -10.356 -21.290 103.974 1.00 26.53 172 ASP F CA 1
ATOM 9968 C C . ASP F 1 184 ? -11.755 -21.099 103.437 1.00 26.15 172 ASP F C 1
ATOM 9969 O O . ASP F 1 184 ? -11.960 -21.152 102.211 1.00 24.28 172 ASP F O 1
ATOM 9974 N N . GLU F 1 185 ? -12.719 -20.875 104.331 1.00 26.15 173 GLU F N 1
ATOM 9975 C CA . GLU F 1 185 ? -14.140 -20.841 103.956 1.00 27.48 173 GLU F CA 1
ATOM 9976 C C . GLU F 1 185 ? -14.882 -19.797 104.764 1.00 26.51 173 GLU F C 1
ATOM 9977 O O . GLU F 1 185 ? -14.517 -19.555 105.903 1.00 28.49 173 GLU F O 1
ATOM 9983 N N . VAL F 1 186 ? -15.919 -19.202 104.165 1.00 25.79 174 VAL F N 1
ATOM 9984 C CA . VAL F 1 186 ? -16.703 -18.110 104.788 1.00 25.02 174 VAL F CA 1
ATOM 9985 C C . VAL F 1 186 ? -18.153 -18.474 104.686 1.00 22.49 174 VAL F C 1
ATOM 9986 O O . VAL F 1 186 ? -18.666 -18.705 103.570 1.00 23.24 174 VAL F O 1
ATOM 9990 N N . TYR F 1 187 ? -18.820 -18.568 105.829 1.00 21.66 175 TYR F N 1
ATOM 9991 C CA . TYR F 1 187 ? -20.272 -18.873 105.870 1.00 21.59 175 TYR F CA 1
ATOM 9992 C C . TYR F 1 187 ? -21.041 -17.681 106.441 1.00 20.84 175 TYR F C 1
ATOM 9993 O O . TYR F 1 187 ? -20.815 -17.300 107.584 1.00 21.65 175 TYR F O 1
ATOM 10002 N N . THR F 1 188 ? -21.955 -17.105 105.667 1.00 21.55 176 THR F N 1
ATOM 10003 C CA . THR F 1 188 ? -22.763 -15.954 106.128 1.00 22.48 176 THR F CA 1
ATOM 10004 C C . THR F 1 188 ? -24.222 -16.303 106.035 1.00 23.49 176 THR F C 1
ATOM 10005 O O . THR F 1 188 ? -24.729 -16.545 104.931 1.00 22.26 176 THR F O 1
ATOM 10009 N N . PHE F 1 189 ? -24.903 -16.370 107.177 1.00 23.22 177 PHE F N 1
ATOM 10010 C CA . PHE F 1 189 ? -26.360 -16.400 107.152 1.00 24.66 177 PHE F CA 1
ATOM 10011 C C . PHE F 1 189 ? -26.849 -14.967 106.950 1.00 22.64 177 PHE F C 1
ATOM 10012 O O . PHE F 1 189 ? -26.530 -14.099 107.748 1.00 23.54 177 PHE F O 1
ATOM 10020 N N . VAL F 1 190 ? -27.579 -14.725 105.865 1.00 21.55 178 VAL F N 1
ATOM 10021 C CA . VAL F 1 190 ? -28.129 -13.399 105.556 1.00 22.70 178 VAL F CA 1
ATOM 10022 C C . VAL F 1 190 ? -29.584 -13.321 105.999 1.00 22.82 178 VAL F C 1
ATOM 10023 O O . VAL F 1 190 ? -30.468 -13.960 105.425 1.00 23.36 178 VAL F O 1
ATOM 10027 N N . GLY F 1 191 ? -29.824 -12.544 107.045 1.00 24.36 179 GLY F N 1
ATOM 10028 C CA . GLY F 1 191 ? -31.166 -12.384 107.621 1.00 24.41 179 GLY F CA 1
ATOM 10029 C C . GLY F 1 191 ? -32.057 -11.383 106.939 1.00 26.07 179 GLY F C 1
ATOM 10030 O O . GLY F 1 191 ? -31.592 -10.487 106.212 1.00 28.55 179 GLY F O 1
ATOM 10031 N N . ASN F 1 192 ? -33.354 -11.510 107.220 1.00 24.99 180 ASN F N 1
ATOM 10032 C CA . ASN F 1 192 ? -34.395 -10.721 106.571 1.00 26.69 180 ASN F CA 1
ATOM 10033 C C . ASN F 1 192 ? -34.637 -9.366 107.248 1.00 26.77 180 ASN F C 1
ATOM 10034 O O . ASN F 1 192 ? -35.759 -9.077 107.695 1.00 27.58 180 ASN F O 1
ATOM 10039 N N . LEU F 1 193 ? -33.598 -8.525 107.281 1.00 24.00 181 LEU F N 1
ATOM 10040 C CA . LEU F 1 193 ? -33.700 -7.180 107.829 1.00 24.95 181 LEU F CA 1
ATOM 10041 C C . LEU F 1 193 ? -32.646 -6.231 107.241 1.00 24.79 181 LEU F C 1
ATOM 10042 O O . LEU F 1 193 ? -31.622 -6.682 106.693 1.00 25.12 181 LEU F O 1
ATOM 10047 N N . ILE F 1 194 ? -32.915 -4.933 107.363 1.00 24.45 182 ILE F N 1
ATOM 10048 C CA . ILE F 1 194 ? -31.926 -3.869 107.209 1.00 22.87 182 ILE F CA 1
ATOM 10049 C C . ILE F 1 194 ? -31.615 -3.267 108.602 1.00 24.48 182 ILE F C 1
ATOM 10050 O O . ILE F 1 194 ? -32.529 -2.873 109.359 1.00 23.54 182 ILE F O 1
ATOM 10055 N N . ILE F 1 195 ? -30.328 -3.181 108.918 1.00 22.83 183 ILE F N 1
ATOM 10056 C CA . ILE F 1 195 ? -29.859 -2.551 110.165 1.00 21.97 183 ILE F CA 1
ATOM 10057 C C . ILE F 1 195 ? -29.399 -1.144 109.848 1.00 22.04 183 ILE F C 1
ATOM 10058 O O . ILE F 1 195 ? -29.810 -0.174 110.532 1.00 20.99 183 ILE F O 1
ATOM 10063 N N . GLY F 1 196 ? -28.581 -1.000 108.803 1.00 20.33 184 GLY F N 1
ATOM 10064 C CA . GLY F 1 196 ? -28.047 0.296 108.418 1.00 21.34 184 GLY F CA 1
ATOM 10065 C C . GLY F 1 196 ? -26.995 0.855 109.348 1.00 22.24 184 GLY F C 1
ATOM 10066 O O . GLY F 1 196 ? -26.709 0.302 110.413 1.00 22.42 184 GLY F O 1
ATOM 10067 N N . GLY F 1 197 ? -26.405 1.959 108.920 1.00 22.56 185 GLY F N 1
ATOM 10068 C CA . GLY F 1 197 ? -25.484 2.718 109.719 1.00 23.38 185 GLY F CA 1
ATOM 10069 C C . GLY F 1 197 ? -24.057 2.666 109.234 1.00 24.02 185 GLY F C 1
ATOM 10070 O O . GLY F 1 197 ? -23.453 1.574 109.103 1.00 20.89 185 GLY F O 1
ATOM 10071 N N . LYS F 1 198 ? -23.506 3.852 108.994 1.00 24.85 186 LYS F N 1
ATOM 10072 C CA . LYS F 1 198 ? -22.120 3.996 108.630 1.00 27.51 186 LYS F CA 1
ATOM 10073 C C . LYS F 1 198 ? -21.172 3.447 109.714 1.00 27.51 186 LYS F C 1
ATOM 10074 O O . LYS F 1 198 ? -20.127 2.942 109.386 1.00 28.17 186 LYS F O 1
ATOM 10080 N N . THR F 1 199 ? -21.550 3.532 110.989 1.00 26.40 187 THR F N 1
ATOM 10081 C CA . THR F 1 199 ? -20.730 3.040 112.079 1.00 27.37 187 THR F CA 1
ATOM 10082 C C . THR F 1 199 ? -21.166 1.652 112.595 1.00 25.49 187 THR F C 1
ATOM 10083 O O . THR F 1 199 ? -20.618 1.171 113.580 1.00 25.48 187 THR F O 1
ATOM 10087 N N . ALA F 1 200 ? -22.157 1.018 111.967 1.00 23.03 188 ALA F N 1
ATOM 10088 C CA . ALA F 1 200 ? -22.590 -0.296 112.415 1.00 23.90 188 ALA F CA 1
ATOM 10089 C C . ALA F 1 200 ? -21.514 -1.272 111.980 1.00 22.92 188 ALA F C 1
ATOM 10090 O O . ALA F 1 200 ? -20.999 -1.120 110.863 1.00 22.84 188 ALA F O 1
ATOM 10092 N N . PRO F 1 201 ? -21.108 -2.201 112.868 1.00 23.09 189 PRO F N 1
ATOM 10093 C CA . PRO F 1 201 ? -20.096 -3.197 112.469 1.00 24.02 189 PRO F CA 1
ATOM 10094 C C . PRO F 1 201 ? -20.589 -4.067 111.323 1.00 22.32 189 PRO F C 1
ATOM 10095 O O . PRO F 1 201 ? -21.735 -4.511 111.345 1.00 20.87 189 PRO F O 1
ATOM 10099 N N . THR F 1 202 ? -19.732 -4.311 110.341 1.00 22.20 190 THR F N 1
ATOM 10100 C CA . THR F 1 202 ? -20.110 -5.097 109.167 1.00 22.21 190 THR F CA 1
ATOM 10101 C C . THR F 1 202 ? -19.424 -6.452 109.308 1.00 21.74 190 THR F C 1
ATOM 10102 O O . THR F 1 202 ? -18.667 -6.681 110.252 1.00 21.18 190 THR F O 1
ATOM 10106 N N . PHE F 1 203 ? -19.720 -7.333 108.371 1.00 21.34 191 PHE F N 1
ATOM 10107 C CA . PHE F 1 203 ? -19.112 -8.653 108.315 1.00 22.36 191 PHE F CA 1
ATOM 10108 C C . PHE F 1 203 ? -17.582 -8.588 108.234 1.00 22.26 191 PHE F C 1
ATOM 10109 O O . PHE F 1 203 ? -16.900 -9.484 108.721 1.00 23.98 191 PHE F O 1
ATOM 10117 N N . THR F 1 204 ? -17.061 -7.554 107.585 1.00 21.29 192 THR F N 1
ATOM 10118 C CA . THR F 1 204 ? -15.632 -7.310 107.557 1.00 21.18 192 THR F CA 1
ATOM 10119 C C . THR F 1 204 ? -15.312 -5.824 107.622 1.00 20.93 192 THR F C 1
ATOM 10120 O O . THR F 1 204 ? -15.454 -5.108 106.634 1.00 20.83 192 THR F O 1
ATOM 10124 N N . ASP F 1 205 ? -14.817 -5.379 108.761 1.00 22.47 193 ASP F N 1
ATOM 10125 C CA . ASP F 1 205 ? -14.359 -3.982 108.925 1.00 22.30 193 ASP F CA 1
ATOM 10126 C C . ASP F 1 205 ? -12.816 -3.907 108.818 1.00 21.96 193 ASP F C 1
ATOM 10127 O O . ASP F 1 205 ? -12.257 -4.226 107.762 1.00 22.74 193 ASP F O 1
ATOM 10132 N N . GLY F 1 206 ? -12.130 -3.470 109.862 1.00 23.35 194 GLY F N 1
ATOM 10133 C CA . GLY F 1 206 ? -10.695 -3.190 109.781 1.00 24.68 194 GLY F CA 1
ATOM 10134 C C . GLY F 1 206 ? -10.356 -2.127 108.744 1.00 26.36 194 GLY F C 1
ATOM 10135 O O . GLY F 1 206 ? -11.192 -1.277 108.426 1.00 24.18 194 GLY F O 1
ATOM 10136 N N . GLU F 1 207 ? -9.116 -2.171 108.254 1.00 27.18 195 GLU F N 1
ATOM 10137 C CA . GLU F 1 207 ? -8.571 -1.188 107.310 1.00 29.04 195 GLU F CA 1
ATOM 10138 C C . GLU F 1 207 ? -9.301 -1.277 105.971 1.00 26.78 195 GLU F C 1
ATOM 10139 O O . GLU F 1 207 ? -9.685 -0.265 105.416 1.00 24.53 195 GLU F O 1
ATOM 10145 N N . GLY F 1 208 ? -9.527 -2.496 105.490 1.00 24.87 196 GLY F N 1
ATOM 10146 C CA . GLY F 1 208 ? -10.146 -2.737 104.179 1.00 24.86 196 GLY F CA 1
ATOM 10147 C C . GLY F 1 208 ? -9.091 -2.909 103.108 1.00 26.00 196 GLY F C 1
ATOM 10148 O O . GLY F 1 208 ? -7.976 -2.384 103.234 1.00 24.57 196 GLY F O 1
ATOM 10149 N N . PHE F 1 209 ? -9.450 -3.643 102.058 1.00 25.51 197 PHE F N 1
ATOM 10150 C CA . PHE F 1 209 ? -8.556 -3.876 100.933 1.00 25.43 197 PHE F CA 1
ATOM 10151 C C . PHE F 1 209 ? -8.598 -2.727 99.931 1.00 27.17 197 PHE F C 1
ATOM 10152 O O . PHE F 1 209 ? -9.652 -2.120 99.718 1.00 24.33 197 PHE F O 1
ATOM 10160 N N . THR F 1 210 ? -7.449 -2.423 99.328 1.00 27.71 198 THR F N 1
ATOM 10161 C CA . THR F 1 210 ? -7.421 -1.557 98.138 1.00 30.25 198 THR F CA 1
ATOM 10162 C C . THR F 1 210 ? -7.854 -2.344 96.924 1.00 33.70 198 THR F C 1
ATOM 10163 O O . THR F 1 210 ? -7.957 -3.573 96.960 1.00 31.22 198 THR F O 1
ATOM 10167 N N . GLU F 1 211 ? -8.088 -1.621 95.835 1.00 37.72 199 GLU F N 1
ATOM 10168 C CA . GLU F 1 211 ? -8.240 -2.205 94.497 1.00 43.62 199 GLU F CA 1
ATOM 10169 C C . GLU F 1 211 ? -7.369 -3.439 94.212 1.00 46.10 199 GLU F C 1
ATOM 10170 O O . GLU F 1 211 ? -7.849 -4.448 93.693 1.00 50.44 199 GLU F O 1
ATOM 10176 N N . ASN F 1 212 ? -6.086 -3.353 94.543 1.00 44.99 200 ASN F N 1
ATOM 10177 C CA . ASN F 1 212 ? -5.124 -4.391 94.167 1.00 45.08 200 ASN F CA 1
ATOM 10178 C C . ASN F 1 212 ? -4.931 -5.495 95.238 1.00 40.57 200 ASN F C 1
ATOM 10179 O O . ASN F 1 212 ? -4.132 -6.401 95.045 1.00 38.50 200 ASN F O 1
ATOM 10184 N N . GLU F 1 213 ? -5.676 -5.425 96.342 1.00 33.61 201 GLU F N 1
ATOM 10185 C CA . GLU F 1 213 ? -5.591 -6.399 97.431 1.00 33.55 201 GLU F CA 1
ATOM 10186 C C . GLU F 1 213 ? -6.897 -7.213 97.559 1.00 30.72 201 GLU F C 1
ATOM 10187 O O . GLU F 1 213 ? -7.010 -8.035 98.457 1.00 32.85 201 GLU F O 1
ATOM 10193 N N . LEU F 1 214 ? -7.855 -7.010 96.658 1.00 30.12 202 LEU F N 1
ATOM 10194 C CA . LEU F 1 214 ? -9.184 -7.622 96.775 1.00 29.28 202 LEU F CA 1
ATOM 10195 C C . LEU F 1 214 ? -9.078 -9.141 96.902 1.00 30.30 202 LEU F C 1
ATOM 10196 O O . LEU F 1 214 ? -8.296 -9.770 96.167 1.00 28.75 202 LEU F O 1
ATOM 10201 N N . LEU F 1 215 ? -9.845 -9.713 97.831 1.00 25.98 203 LEU F N 1
ATOM 10202 C CA . LEU F 1 215 ? -9.831 -11.152 98.082 1.00 25.87 203 LEU F CA 1
ATOM 10203 C C . LEU F 1 215 ? -10.949 -11.843 97.309 1.00 25.39 203 LEU F C 1
ATOM 10204 O O . LEU F 1 215 ? -12.145 -11.582 97.534 1.00 23.76 203 LEU F O 1
ATOM 10209 N N . GLY F 1 216 ? -10.565 -12.759 96.426 1.00 24.55 204 GLY F N 1
ATOM 10210 C CA . GLY F 1 216 ? -11.528 -13.466 95.587 1.00 25.42 204 GLY F CA 1
ATOM 10211 C C . GLY F 1 216 ? -12.173 -14.625 96.326 1.00 26.23 204 GLY F C 1
ATOM 10212 O O . GLY F 1 216 ? -11.549 -15.253 97.200 1.00 30.79 204 GLY F O 1
ATOM 10213 N N . LEU F 1 217 ? -13.407 -14.920 95.951 1.00 26.76 205 LEU F N 1
ATOM 10214 C CA . LEU F 1 217 ? -14.195 -16.007 96.545 1.00 27.09 205 LEU F CA 1
ATOM 10215 C C . LEU F 1 217 ? -14.798 -16.847 95.439 1.00 26.86 205 LEU F C 1
ATOM 10216 O O . LEU F 1 217 ? -14.862 -16.427 94.281 1.00 27.07 205 LEU F O 1
ATOM 10221 N N . GLU F 1 218 ? -15.274 -18.025 95.802 1.00 28.57 206 GLU F N 1
ATOM 10222 C CA . GLU F 1 218 ? -16.115 -18.825 94.897 1.00 31.32 206 GLU F CA 1
ATOM 10223 C C . GLU F 1 218 ? -17.351 -19.246 95.681 1.00 28.11 206 GLU F C 1
ATOM 10224 O O . GLU F 1 218 ? -17.233 -19.759 96.784 1.00 27.71 206 GLU F O 1
ATOM 10230 N N . LEU F 1 219 ? -18.531 -19.044 95.117 1.00 29.76 207 LEU F N 1
ATOM 10231 C CA . LEU F 1 219 ? -19.761 -19.405 95.807 1.00 30.34 207 LEU F CA 1
ATOM 10232 C C . LEU F 1 219 ? -19.938 -20.940 95.791 1.00 31.33 207 LEU F C 1
ATOM 10233 O O . LEU F 1 219 ? -20.186 -21.499 94.732 1.00 30.06 207 LEU F O 1
ATOM 10238 N N . SER F 1 220 ? -19.848 -21.587 96.961 1.00 30.30 208 SER F N 1
ATOM 10239 C CA . SER F 1 220 ? -20.074 -23.039 97.081 1.00 31.64 208 SER F CA 1
ATOM 10240 C C . SER F 1 220 ? -21.538 -23.409 97.066 1.00 32.81 208 SER F C 1
ATOM 10241 O O . SER F 1 220 ? -21.912 -24.359 96.406 1.00 32.09 208 SER F O 1
ATOM 10244 N N . SER F 1 221 ? -22.353 -22.698 97.851 1.00 31.55 209 SER F N 1
ATOM 10245 C CA . SER F 1 221 ? -23.768 -22.995 97.967 1.00 31.04 209 SER F CA 1
ATOM 10246 C C . SER F 1 221 ? -24.562 -21.812 98.499 1.00 32.74 209 SER F C 1
ATOM 10247 O O . SER F 1 221 ? -24.026 -20.932 99.181 1.00 31.92 209 SER F O 1
ATOM 10250 N N . ALA F 1 222 ? -25.843 -21.812 98.159 1.00 32.92 210 ALA F N 1
ATOM 10251 C CA . ALA F 1 222 ? -26.836 -20.922 98.733 1.00 34.13 210 ALA F CA 1
ATOM 10252 C C . ALA F 1 222 ? -28.022 -21.795 99.167 1.00 36.53 210 ALA F C 1
ATOM 10253 O O . ALA F 1 222 ? -28.540 -22.566 98.361 1.00 38.36 210 ALA F O 1
ATOM 10255 N N . GLU F 1 223 ? -28.418 -21.721 100.435 1.00 35.98 211 GLU F N 1
ATOM 10256 C CA . GLU F 1 223 ? -29.557 -22.499 100.957 1.00 37.15 211 GLU F CA 1
ATOM 10257 C C . GLU F 1 223 ? -30.499 -21.587 101.736 1.00 37.76 211 GLU F C 1
ATOM 10258 O O . GLU F 1 223 ? -30.090 -20.992 102.755 1.00 34.59 211 GLU F O 1
ATOM 10264 N N . LYS F 1 224 ? -31.756 -21.493 101.307 1.00 34.69 212 LYS F N 1
ATOM 10265 C CA . LYS F 1 224 ? -32.747 -20.787 102.109 1.00 34.09 212 LYS F CA 1
ATOM 10266 C C . LYS F 1 224 ? -32.998 -21.565 103.406 1.00 36.60 212 LYS F C 1
ATOM 10267 O O . LYS F 1 224 ? -33.071 -22.793 103.386 1.00 39.71 212 LYS F O 1
ATOM 10273 N N . ILE F 1 225 ? -33.059 -20.840 104.529 1.00 34.13 213 ILE F N 1
ATOM 10274 C CA . ILE F 1 225 ? -33.299 -21.401 105.861 1.00 33.95 213 ILE F CA 1
ATOM 10275 C C . ILE F 1 225 ? -34.206 -20.406 106.581 1.00 33.08 213 ILE F C 1
ATOM 10276 O O . ILE F 1 225 ? -33.860 -19.220 106.674 1.00 29.32 213 ILE F O 1
ATOM 10281 N N . GLU F 1 226 ? -35.341 -20.892 107.093 1.00 32.68 214 GLU F N 1
ATOM 10282 C CA . GLU F 1 226 ? -36.400 -20.046 107.696 1.00 34.04 214 GLU F CA 1
ATOM 10283 C C . GLU F 1 226 ? -36.613 -18.759 106.894 1.00 32.74 214 GLU F C 1
ATOM 10284 O O . GLU F 1 226 ? -37.026 -18.833 105.729 1.00 31.05 214 GLU F O 1
ATOM 10290 N N . ASP F 1 227 ? -36.283 -17.597 107.453 1.00 30.02 215 ASP F N 1
ATOM 10291 C CA . ASP F 1 227 ? -36.626 -16.327 106.810 1.00 31.92 215 ASP F CA 1
ATOM 10292 C C . ASP F 1 227 ? -35.467 -15.709 106.010 1.00 29.76 215 ASP F C 1
ATOM 10293 O O . ASP F 1 227 ? -35.663 -14.678 105.359 1.00 31.17 215 ASP F O 1
ATOM 10298 N N . GLY F 1 228 ? -34.308 -16.366 105.993 1.00 31.08 216 GLY F N 1
ATOM 10299 C CA . GLY F 1 228 ? -33.112 -15.836 105.326 1.00 29.63 216 GLY F CA 1
ATOM 10300 C C . GLY F 1 228 ? -32.425 -16.859 104.474 1.00 28.75 216 GLY F C 1
ATOM 10301 O O . GLY F 1 228 ? -33.036 -17.832 104.039 1.00 30.27 216 GLY F O 1
ATOM 10302 N N . ILE F 1 229 ? -31.135 -16.655 104.241 1.00 27.27 217 ILE F N 1
ATOM 10303 C CA . ILE F 1 229 ? -30.405 -17.499 103.312 1.00 26.57 217 ILE F CA 1
ATOM 10304 C C . ILE F 1 229 ? -28.960 -17.644 103.746 1.00 27.40 217 ILE F C 1
ATOM 10305 O O . ILE F 1 229 ? -28.303 -16.656 104.104 1.00 23.95 217 ILE F O 1
ATOM 10310 N N . LEU F 1 230 ? -28.480 -18.888 103.753 1.00 25.92 218 LEU F N 1
ATOM 10311 C CA . LEU F 1 230 ? -27.088 -19.190 104.048 1.00 27.21 218 LEU F CA 1
ATOM 10312 C C . LEU F 1 230 ? -26.258 -19.211 102.779 1.00 28.06 218 LEU F C 1
ATOM 10313 O O . LEU F 1 230 ? -26.538 -20.017 101.870 1.00 28.26 218 LEU F O 1
ATOM 10318 N N . LEU F 1 231 ? -25.247 -18.334 102.693 1.00 27.37 219 LEU F N 1
ATOM 10319 C CA . LEU F 1 231 ? -24.273 -18.354 101.594 1.00 26.37 219 LEU F CA 1
ATOM 10320 C C . LEU F 1 231 ? -22.983 -18.901 102.121 1.00 26.69 219 LEU F C 1
ATOM 10321 O O . LEU F 1 231 ? -22.525 -18.483 103.188 1.00 27.26 219 LEU F O 1
ATOM 10326 N N . LYS F 1 232 ? -22.395 -19.865 101.412 1.00 27.34 220 LYS F N 1
ATOM 10327 C CA . LYS F 1 232 ? -21.094 -20.401 101.774 1.00 27.67 220 LYS F CA 1
ATOM 10328 C C . LYS F 1 232 ? -20.147 -20.104 100.647 1.00 28.71 220 LYS F C 1
ATOM 10329 O O . LYS F 1 232 ? -20.477 -20.357 99.484 1.00 31.23 220 LYS F O 1
ATOM 10335 N N . TRP F 1 233 ? -18.985 -19.565 100.997 1.00 25.82 221 TRP F N 1
ATOM 10336 C CA . TRP F 1 233 ? -17.986 -19.157 100.038 1.00 27.78 221 TRP F CA 1
ATOM 10337 C C . TRP F 1 233 ? -16.687 -19.846 100.341 1.00 28.44 221 TRP F C 1
ATOM 10338 O O . TRP F 1 233 ? -16.273 -19.908 101.501 1.00 30.82 221 TRP F O 1
ATOM 10349 N N . LYS F 1 234 ? -16.049 -20.356 99.287 1.00 29.33 222 LYS F N 1
ATOM 10350 C CA . LYS F 1 234 ? -14.671 -20.811 99.322 1.00 29.77 222 LYS F CA 1
ATOM 10351 C C . LYS F 1 234 ? -13.775 -19.605 99.032 1.00 28.66 222 LYS F C 1
ATOM 10352 O O . LYS F 1 234 ? -14.040 -18.862 98.105 1.00 29.79 222 LYS F O 1
ATOM 10358 N N . VAL F 1 235 ? -12.741 -19.399 99.838 1.00 28.34 223 VAL F N 1
ATOM 10359 C CA . VAL F 1 235 ? -11.774 -18.332 99.595 1.00 31.27 223 VAL F CA 1
ATOM 10360 C C . VAL F 1 235 ? -10.832 -18.794 98.486 1.00 36.03 223 VAL F C 1
ATOM 10361 O O . VAL F 1 235 ? -10.214 -19.861 98.608 1.00 32.96 223 VAL F O 1
ATOM 10365 N N . LYS F 1 236 ? -10.753 -18.000 97.412 1.00 37.64 224 LYS F N 1
ATOM 10366 C CA . LYS F 1 236 ? -9.920 -18.308 96.242 1.00 40.45 224 LYS F CA 1
ATOM 10367 C C . LYS F 1 236 ? -8.598 -17.563 96.194 1.00 42.45 224 LYS F C 1
ATOM 10368 O O . LYS F 1 236 ? -7.734 -17.948 95.429 1.00 46.11 224 LYS F O 1
ATOM 10374 N N . GLY F 1 237 ? -8.424 -16.522 97.005 1.00 44.07 225 GLY F N 1
ATOM 10375 C CA . GLY F 1 237 ? -7.169 -15.757 97.050 1.00 43.24 225 GLY F CA 1
ATOM 10376 C C . GLY F 1 237 ? -7.218 -14.453 96.261 1.00 42.29 225 GLY F C 1
ATOM 10377 O O . GLY F 1 237 ? -8.251 -14.096 95.669 1.00 38.38 225 GLY F O 1
ATOM 10378 N N . LYS F 1 238 ? -6.087 -13.751 96.248 1.00 45.64 226 LYS F N 1
ATOM 10379 C CA . LYS F 1 238 ? -5.974 -12.427 95.597 1.00 48.04 226 LYS F CA 1
ATOM 10380 C C . LYS F 1 238 ? -6.337 -12.479 94.105 1.00 52.79 226 LYS F C 1
ATOM 10381 O O . LYS F 1 238 ? -5.786 -13.290 93.354 1.00 52.81 226 LYS F O 1
ATOM 10387 N N . LYS F 1 239 ? -7.265 -11.606 93.706 1.00 59.31 227 LYS F N 1
ATOM 10388 C CA . LYS F 1 239 ? -7.753 -11.505 92.318 1.00 67.37 227 LYS F CA 1
ATOM 10389 C C . LYS F 1 239 ? -6.686 -11.027 91.316 1.00 73.06 227 LYS F C 1
ATOM 10390 O O . LYS F 1 239 ? -6.464 -11.673 90.291 1.00 78.73 227 LYS F O 1
ATOM 10396 N N . ASN F 1 240 ? -6.061 -9.885 91.611 1.00 82.06 228 ASN F N 1
ATOM 10397 C CA . ASN F 1 240 ? -5.045 -9.255 90.737 1.00 89.26 228 ASN F CA 1
ATOM 10398 C C . ASN F 1 240 ? -5.591 -8.862 89.360 1.00 89.29 228 ASN F C 1
ATOM 10399 O O . ASN F 1 240 ? -6.743 -8.454 89.233 1.00 86.73 228 ASN F O 1
#

InterPro domains:
  IPR002734 Bacterial bifunctional deaminase-reductase, C-terminal [PF01872] (4-219)
  IPR006401 2,5-diamino-6-hydroxy-4-(5-phosphoribosylamino)pyrimidine 1-reductase, archaeal [TIGR01508] (4-222)
  IPR011549 Riboflavin-specific deaminase, C-terminal [TIGR00227] (3-222)
  IPR024072 Dihydrofolate reductase-like domain superfamily [G3DSA:3.40.430.10] (1-228)
  IPR024072 Dihydrofolate reductase-like domain superfamily [SSF53597] (1-221)
  IPR050765 Riboflavin Biosynthesis HTP Reductase [PTHR38011] (2-224)

Solvent-accessible surface area: 55640 Å² total; per-residue (Å²): 99,90,41,136,69,21,112,96,61,15,173,97,14,0,30,0,5,0,1,5,19,1,0,1,0,0,0,31,14,0,65,66,129,95,129,23,128,16,9,13,129,103,0,105,88,48,31,10,74,40,34,6,118,1,38,0,0,1,1,10,20,46,29,3,84,58,53,63,31,9,4,13,3,124,19,97,129,44,56,57,60,16,113,94,74,72,89,45,42,3,1,23,0,0,0,20,0,29,48,4,126,4,44,74,108,2,14,1,29,133,109,47,80,32,72,31,0,0,0,0,0,98,71,10,62,151,98,106,10,132,66,2,91,129,104,17,80,15,15,110,2,19,70,142,155,7,56,22,77,69,0,1,44,70,0,35,152,79,47,10,43,7,0,0,0,31,0,20,11,94,12,0,30,16,1,2,42,50,41,10,2,0,24,0,21,0,3,1,0,44,11,0,0,0,0,118,90,4,12,3,0,0,11,19,121,0,3,40,95,100,73,10,6,4,4,80,29,54,42,33,96,121,19,91,94,1,2,3,1,63,0,65,4,66,10,93,93,137,221,98,64,1,52,0,0,0,5,9,24,1,0,1,0,0,0,35,15,0,44,72,132,107,126,18,158,18,8,17,158,104,1,114,89,39,26,8,57,5,25,0,4,0,16,0,0,2,2,8,29,32,29,4,89,54,52,65,31,16,5,14,1,126,24,107,138,39,60,58,11,7,119,19,0,23,32,40,51,3,0,26,0,0,0,18,0,25,44,3,117,5,41,68,104,2,34,0,29,134,100,51,74,24,75,24,0,0,0,0,0,90,58,8,59,78,138,97,3,140,96,3,90,144,91,10,81,18,17,97,2,29,67,160,170,16,58,24,70,77,2,1,16,73,0,55,142,76,14,6,33,0,0,0,0,28,1,19,11,70,15,0,30,16,2,4,49,47,56,10,8,36,34,0,2,1,4,1,0,28,0,0,0,0,0,111,82,3,14,4,0,0,6,20,130,1,12,42,91,148,86,51,28,30,4,86,31,54,43,29,100,123,20,84,96,2,2,4,1,42,0,79,25,152,172,53,153,7,56,3,0,0,2,9,13,2,1,2,1,1,0,33,16,0,61,115,141,124,132,19,178,11,7,22,164,102,1,107,87,45,27,12,45,6,31,0,3,0,15,0,0,0,3,8,24,49,32,2,96,65,60,48,28,14,5,14,1,131,17,100,131,40,49,53,16,7,118,15,0,21,30,45,44,0,0,26,0,0,0,16,2,30,32,5,150,3,50,65,112,3,25,0,22,134,94,51,84,23,69,21,0,0,0,0,1,85,67,20,60,86,131,119,1,175,98,1,89,115,76,6,93,22,9,77,28,12,77,175,173,10,58,24,53,96,0,2,27,109,0,49,162,72,11,6,40,0,0,0,0,27,1,21,10,90,20,0,33,18,0,3,43,47,56,37,11,50,39,1,2,2,4,7,0,36,18,0,0,0,0,70,88,0,15,3,1,1,6,25,95,0,20,24,64,142,81,66,40,30,3,84,33,63,42,32,101,120,23,100,96,1,2,4,3,47,2,87,24,130,147,72,3,60,0,0,0,2,7,25,8,0,7,2,0,2,26,9,0,64,81,152,112,112,23,155,12,9,12,173,113,4,122,91,44,29,10,48,7,26,0,3,0,13,0,0,0,2,10,18,50,27,3,97,63,56,60,28,20,5,19,2,135,21,103,127,37,56,54,13,8,113,19,0,21,33,36,50,2,0,26,0,0,0,22,1,26,40,4,129,5,49,61,112,4,32,0,26,114,94,57,74,23,76,22,0,0,0,0,0,92,66,23,51,92,122,111,2,153,101,4,89,113,81,8,88,17,23,66,5,1,75,180,167,18,64,24,76,77,0,1,27,93,0,61,133,72,6,8,37,0,0,0,0,8,15,28,4,86,21,0,32,17,0,2,42,46,51,17,9,26,38,0,1,2,4,3,2,52,12,2,0,0,0,75,86,1,16,1,0,0,12,22,91,0,14,24,90,154,81,38,38,35,7,73,32,59,39,31,99,125,21,82,81,2,2,3,3,41,1,82,21,140,147,69,1,50,0,0,0,7,10,28,0,0,1,0,0,0,34,14,0,47,65,128,94,124,28,160,18,7,15,150,102,6,96,88,40,33,7,48,4,15,0,3,0,15,0,0,1,2,8,28,32,30,3,97,54,56,66,29,15,5,14,2,124,24,106,139,38,59,58,18,7,114,22,0,22,27,46,52,3,0,27,1,0,0,18,1,28,35,3,120,6,42,66,100,1,31,1,27,139,102,51,69,21,73,26,0,0,0,0,0,88,57,11,65,75,136,95,5,142,98,2,91,141,100,11,80,17,15,99,3,29,68,165,180,16,58,24,78,76,2,1,28,75,0,54,140,78,10,6,37,0,0,0,0,28,1,20,11,91,15,0,30,16,2,3,48,51,56,9,8,34,37,0,3,0,4,1,0,29,1,0,0,0,0,105,78,3,15,4,0,0,9,19,124,3,12,43,71,138,91,53,29,30,4,82,33,56,43,29,97,121,19,89,95,1,1,3,0,42,0,76,25,131,233,56,90,40,142,68,14,111,97,62,17,172,98,23,0,30,0,4,0,3,8,23,1,0,1,0,0,0,32,14,0,58,65,124,93,126,22,153,16,10,8,134,101,1,116,91,45,31,10,76,39,22,6,118,1,40,0,0,1,2,9,22,47,31,2,85,59,54,64,31,11,4,15,3,123,21,95,132,42,43,58,60,14,99,94,75,73,83,46,45,1,1,22,1,0,0,19,0,29,49,1,122,6,44,74,105,2,19,0,24,137,109,46,73,31,73,32,0,0,0,0,0,96,72,9,68,109,110,109,4,112,64,2,84,122,100,17,80,15,18,88,21,14,70,143,167,11,55,23,76,79,1,1,40,74,0,35,153,81,48,7,43,7,0,0,0,32,0,21,10,96,12,0,31,15,1,2,41,50,38,9,1,0,24,0,22,0,4,1,0,44,11,0,0,0,0,119,85,4,11,3,0,0,7,19,121,0,4,37,85,125,73,14,7,4,4,56,28,54,42,31,100,120,19,85,91,2,2,3,1,64,0,55,4,44,10,86,84,155

Radius of gyration: 51.77 Å; Cα contacts (8 Å, |Δi|>4): 3557; chains: 6; bounding box: 81×80×169 Å

CATH classification: 3.40.430.10

Nearest PDB structures (foldseek):
  5xv0-assembly1_A  TM=1.004E+00  e=2.512E-51  Methanosarcina mazei Go1
  5xux-assembly3_F  TM=1.001E+00  e=8.694E-49  Methanosarcina mazei Go1
  5xv2-assembly1_A-2  TM=9.996E-01  e=5.921E-46  Methanosarcina mazei Go1
  5xv0-assembly3_E  TM=1.001E+00  e=3.990E-45  Methanosarcina mazei Go1
  5xv5-assembly3_E  TM=1.001E+00  e=3.658E-44  Methanosarcina mazei Go1

Foldseek 3Di:
DPADQDALPDQQFAAEEEAEEAALVFFRAALVLAHDDFDDDFVVVVVLLVQLPFQEEEEEPSCCVRPLDLSARDDPVSLVVCVVVVHASGHEYEYFYAQLPRDLPRNVQVDGDDAYEYEYECVHDPVSQVSVVVRHHYHYDHHRGGDVSVVRRVCVVVPGRGYYYNYWQDRLQNCVLVSNHFKYKYWYGHDDNDDPSGRGNHDDPDDDPQQDWDWAWPDWDDDVHTIMTMIGTDGGPD/DDFAAEEEAEEAALVFFRAALVQAHDDFDDDQVVVVVLVLQLPFQEEEEEPSCCVHPLDLQFRDDPVSLVVCVVVPHFSTHEYEYFEAQLPRDLPRNVQVDGDDAYEYEYEPVHDVVSVVSVVVRHHYHYHHHRGGPVVVVRVVCVVVPGRGYYYHDDQDVLQVCVVVVNHFKYKYWYGHDDRDDPNGRGNHDHPDDDPVDDWDWAWPDWDDDPHTIITMIGTD/DLAQAEEEAEAAAPVFFQAALVLAHDPSDDDVVVVVVLVVQLPFLEEEAEPSCCVRPLDLQARDDPVSLVVCVVVPAFSTHEYEYFYAQLPRDPPGSVQVDGDYAYEYEYEPPHDVVNVVVCVVRHDYHYDHHRGRDVSVVSSVCVVVPGNHYYYHYFAAVQLVCVVVVNHFKYKYQHGPDDHDDPSRGGVHDHDDDDPVPDWDWAWDDWADDDGTIITMIGTD/DFAAEEEEEEAAPVFFRAFLVLAHDDRDDPFVVVVVLVLFLVFLEEEEEPVCCVRPLDLQARDDPVSLVVQVVVPAHSTHEYEYFYAALPRDPPGSVQVDGDHAYEYEYEPAYDPVNVVVCVVRHDYHYDHPRGGQVVRVRVVCVVVPGNGYYYYADQQVQQRCVLNVRHFKYKYWHGHDDRDDLSGRGRHDHPDDDPVRDWDWAWDDWDQDDRTIITMTGTD/DFAAEEEAEEAALVFFRDALVQAHDDFDDDQVVVVVLVLQLPFQEEEEEPSCCVRPLDLSARDDPVSLVVQVVVPHFSTHEYEYFYAQLPRDLPRNVQVDGDHAYEYEYEPPHDVVSVVSVVVRHHYHYHHHRGGPVVVVRVVCVVVPGNGYYYHDDQDVLQVCVVVVNHFKYKYWYGHDDRDDPNGRGRHDHPDDDPVDDWDWAWPDWADDPHTIITMIGTD/DFDADFDALPDQQFAAEEEAEEAAQVFFRAALVLAGDDFDDDFVVVVVLLVQLPFQEEEEEPSCCVRPLDLSARDDPVSLVVCVVVVHFSGHEYEYFYAQLPRDLPRNVQVDGDDAYEYEYEPPHDPVSVVSVVVRHHYHYDHHRGGDPSVVRRVCVVVPGRGYYYNYWQDRLQNCVLVSNHFKYKYWYGDDDNDDPSGRGNHDDPDDDPQQDWDWAWPDWADDPHTIMTMIGTRGGDD